Protein AF-A9V0K2-F1 (afdb_monomer)

Solvent-accessible surface area (backbone atoms only — not comparable to full-atom values): 58600 Å² total; per-residue (Å²): 131,76,77,71,59,58,66,61,39,45,51,46,28,47,34,86,43,79,78,63,47,54,28,56,63,51,42,62,66,80,73,55,95,65,97,58,89,66,95,67,91,64,73,46,29,35,37,30,32,39,75,79,43,77,62,92,69,92,91,64,36,38,38,38,36,38,35,45,96,48,66,62,56,54,50,47,52,54,50,50,52,52,61,47,67,49,57,59,91,83,46,43,52,65,62,42,21,52,43,49,44,21,64,63,45,17,36,37,24,34,69,67,46,50,52,51,45,24,53,53,21,50,53,48,37,45,24,72,75,31,70,68,51,23,44,74,76,41,68,42,61,40,62,85,62,41,48,71,72,56,46,53,48,40,43,52,51,22,49,40,52,47,54,64,59,93,84,54,71,51,45,66,59,26,48,49,53,40,48,43,66,39,42,46,98,42,43,93,51,43,64,64,52,48,51,47,49,37,66,76,56,35,38,90,82,44,55,41,51,44,70,70,60,50,50,48,20,62,75,66,38,47,61,60,84,64,92,92,61,70,61,79,40,63,37,60,80,57,42,44,80,43,78,42,82,53,101,89,46,80,42,83,44,66,35,52,41,38,51,64,65,51,61,62,49,37,27,41,16,72,67,74,95,56,71,77,53,68,43,63,57,94,91,36,51,75,38,40,12,59,56,40,25,43,50,49,44,24,30,52,36,35,30,67,59,58,72,44,69,80,65,81,73,71,40,83,90,44,100,65,31,68,78,70,71,88,74,71,83,59,79,64,92,62,71,71,50,44,39,40,38,42,46,37,70,76,40,73,63,49,45,40,70,39,73,93,30,44,53,53,19,51,32,38,40,30,19,73,92,37,51,87,74,66,52,75,46,56,57,48,19,33,28,79,87,13,37,42,37,33,49,33,66,78,60,43,59,78,59,50,74,67,53,52,49,50,50,47,57,60,63,47,77,68,46,31,70,53,76,57,94,44,31,37,34,28,46,68,55,93,62,78,53,74,74,46,76,48,75,48,80,50,67,61,90,89,54,58,102,38,49,58,38,36,40,37,36,38,35,32,31,50,64,76,56,95,39,52,35,50,31,33,38,36,38,42,36,40,39,28,36,72,73,30,90,62,68,44,57,64,46,76,56,91,38,69,53,67,52,68,50,94,39,39,46,34,36,44,42,42,34,35,53,21,35,37,34,36,41,66,59,64,73,46,78,90,77,54,77,81,63,58,67,41,45,22,48,7,79,21,23,28,50,67,46,42,35,38,33,38,69,56,77,82,96,52,45,39,21,42,36,40,31,60,37,60,46,92,92,39,67,71,66,72,78,41,30,37,39,28,62,31,75,49,100,81,81,44,38,25,36,40,24,38,33,60,46,54,44,38,50,59,36,74,46,75,54,63,38,32,41,33,35,48,26,54,52,54,71,66,36,47,28,50,46,48,23,54,64,51,52,50,76,76,47,63,32,39,53,72,74,47,48,74,60,35,67,55,51,46,36,48,55,46,71,49,80,57,75,78,78,69,72,65,60,75,85,80,45,80,78,63,79,75,81,82,67,65,66,72,42,19,25,11,36,99,88,64,44,63,37,72,52,72,59,75,97,42,72,50,69,43,68,25,58,70,22,67,58,49,45,54,36,53,53,52,48,52,51,44,41,48,78,72,71,60,56,84,61,47,77,44,74,52,74,27,28,47,58,76,60,78,37,59,28,86,75,28,54,74,63,58,53,32,46,59,49,36,49,54,51,48,44,44,53,40,35,75,74,77,41,48,30,26,24,28,28,37,33,67,72,48,45,80,37,34,48,28,28,25,36,54,63,49,74,60,66,82,47,96,74,73,83,91,71,96,71,93,69,64,98,64,76,49,67,43,78,71,46,43,81,81,18,54,48,79,40,50,40,44,21,40,40,40,28,32,28,30,39,41,29,49,37,69,95,48,63,77,51,21,46,80,44,64,52,31,41,34,48,30,58,49,40,62,34,51,56,26,46,54,51,69,57,46,78,75,30,75,69,47,38,45,49,45,54,34,48,40,52,42,26,44,73,49,49,37,68,42,51,73,44,42,42,75,48,75,46,71,79,36,66,37,97,78,71,38,67,27,24,36,37,31,32,36,88,56,34,35,28,36,34,31,69,40,90,65,93,70,62,45,78,54,98,44,29,30,27,42,72,32,17,30,39,36,42,22,78,88,59,65,24,38,35,35,31,29,45,23,54,76,72,41,76,45,61,62,45,94,94,26,72,41,29,33,40,38,40,38,52,77,48,103,43,29,39,36,39,29,76,48,42,56,58,64,27,66,47,70,41,89,51,74,71,58,96,65,44,40,81,44,52,35,28,20,26,89,86,70,45,78,71,45,43,48,50,70,50,77,38,78,92,80,31,30,34,34,39,42,39,78,55,80,40,77,91,60,79,85,68,63,60,90,58,50,53,35,36,39,40,38,54,38,74,64,131

Mean predicted aligned error: 18.19 Å

pLDDT: mean 80.46, std 14.26, range [23.34, 96.5]

InterPro domains:
  IPR027974 Domain of unknown function DUF4470 [PF14737] (19-109)
  IPR028235 Dynein assembly factor 3, C-terminal domain [PF14740] (142-412)
  IPR039304 Dynein assembly factor 3, axonemal [PTHR22118] (5-753)

Structure (mmCIF, N/CA/C/O backbone):
data_AF-A9V0K2-F1
#
_entry.id   AF-A9V0K2-F1
#
loop_
_atom_site.group_PDB
_atom_site.id
_atom_site.type_symbol
_atom_site.label_atom_id
_atom_site.label_alt_id
_atom_site.label_comp_id
_atom_site.label_asym_id
_atom_site.label_entity_id
_atom_site.label_seq_id
_atom_site.pdbx_PDB_ins_code
_atom_site.Cartn_x
_atom_site.Cartn_y
_atom_site.Cartn_z
_atom_site.occupancy
_atom_site.B_iso_or_equiv
_atom_site.auth_seq_id
_atom_site.auth_comp_id
_atom_site.auth_asym_id
_atom_site.auth_atom_id
_atom_site.pdbx_PDB_model_num
ATOM 1 N N . MET A 1 1 ? 20.894 29.323 -21.344 1.00 24.98 1 MET A N 1
ATOM 2 C CA . MET A 1 1 ? 20.325 29.734 -22.652 1.00 24.98 1 MET A CA 1
ATOM 3 C C . MET A 1 1 ? 20.412 28.662 -23.756 1.00 24.98 1 MET A C 1
ATOM 5 O O . MET A 1 1 ? 19.843 28.889 -24.811 1.00 24.98 1 MET A O 1
ATOM 9 N N . ALA A 1 2 ? 21.036 27.489 -23.548 1.00 23.34 2 ALA A N 1
ATOM 10 C CA . ALA A 1 2 ? 21.165 26.442 -24.582 1.00 23.34 2 ALA A CA 1
ATOM 11 C C . ALA A 1 2 ? 20.036 25.381 -24.602 1.00 23.34 2 ALA A C 1
ATOM 13 O O . ALA A 1 2 ? 19.994 24.548 -25.498 1.00 23.34 2 ALA A O 1
ATOM 14 N N . THR A 1 3 ? 19.107 25.400 -23.643 1.00 25.33 3 THR A N 1
ATOM 15 C CA . THR A 1 3 ? 18.056 24.375 -23.495 1.00 25.33 3 THR A CA 1
ATOM 16 C C . THR A 1 3 ? 16.738 24.713 -24.201 1.00 25.33 3 THR A C 1
ATOM 18 O O . THR A 1 3 ? 15.904 23.834 -24.396 1.00 25.33 3 THR A O 1
ATOM 21 N N . THR A 1 4 ? 16.545 25.959 -24.645 1.00 25.23 4 THR A N 1
ATOM 22 C CA . THR A 1 4 ? 15.349 26.382 -25.396 1.00 25.23 4 THR A CA 1
ATOM 23 C C . THR A 1 4 ? 15.478 26.216 -26.917 1.00 25.23 4 THR A C 1
ATOM 25 O O . THR A 1 4 ? 14.450 26.171 -27.588 1.00 25.23 4 THR A O 1
ATOM 28 N N . SER A 1 5 ? 16.688 26.076 -27.486 1.00 31.38 5 SER A N 1
ATOM 29 C CA . SER A 1 5 ? 16.873 25.959 -28.950 1.00 31.38 5 SER A CA 1
ATOM 30 C C . SER A 1 5 ? 16.755 24.525 -29.491 1.00 31.38 5 SER A C 1
ATOM 32 O O . SER A 1 5 ? 16.366 24.333 -30.643 1.00 31.38 5 SER A O 1
ATOM 34 N N . THR A 1 6 ? 17.014 23.504 -28.669 1.00 39.38 6 THR A N 1
ATOM 35 C CA . THR A 1 6 ? 16.956 22.085 -29.068 1.00 39.38 6 THR A CA 1
ATOM 36 C C . THR A 1 6 ? 15.530 21.564 -29.252 1.00 39.38 6 THR A C 1
ATOM 38 O O . THR A 1 6 ?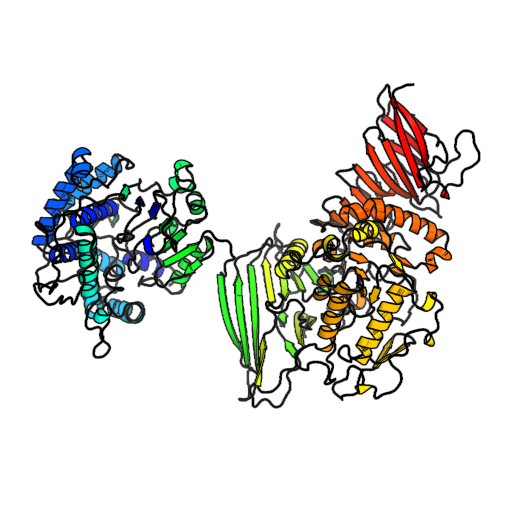 15.286 20.780 -30.167 1.00 39.38 6 THR A O 1
ATOM 41 N N . ARG A 1 7 ? 14.553 22.044 -28.464 1.00 39.28 7 ARG A N 1
ATOM 42 C CA . ARG A 1 7 ? 13.129 21.683 -28.647 1.00 39.28 7 ARG A CA 1
ATOM 43 C C . ARG A 1 7 ? 12.563 22.165 -29.987 1.00 39.28 7 ARG A C 1
ATOM 45 O O . ARG A 1 7 ? 11.765 21.460 -30.594 1.00 39.28 7 ARG A O 1
ATOM 52 N N . ALA A 1 8 ? 12.999 23.332 -30.463 1.00 46.22 8 ALA A N 1
ATOM 53 C CA . ALA A 1 8 ? 12.549 23.887 -31.737 1.00 46.22 8 ALA A CA 1
ATOM 54 C C . ALA A 1 8 ? 13.162 23.169 -32.954 1.00 46.22 8 ALA A C 1
ATOM 56 O O . ALA A 1 8 ? 12.510 23.107 -33.990 1.00 46.22 8 ALA A O 1
ATOM 57 N N . SER A 1 9 ? 14.374 22.602 -32.852 1.00 58.00 9 SER A N 1
ATOM 58 C CA . SER A 1 9 ? 15.022 21.925 -33.988 1.00 58.00 9 SER A CA 1
ATOM 59 C C . SER A 1 9 ? 14.533 20.488 -34.204 1.00 58.00 9 SER A C 1
ATOM 61 O O . SER A 1 9 ? 14.423 20.061 -35.350 1.00 58.00 9 SER A O 1
ATOM 63 N N . ALA A 1 10 ? 14.167 19.754 -33.146 1.00 64.94 10 ALA A N 1
ATOM 64 C CA . ALA A 1 10 ? 13.671 18.380 -33.282 1.00 64.94 10 ALA A CA 1
ATOM 65 C C . ALA A 1 10 ? 12.319 18.304 -34.015 1.00 64.94 10 ALA A C 1
ATOM 67 O O . ALA A 1 10 ? 12.155 17.502 -34.934 1.00 64.94 10 ALA A O 1
ATOM 68 N N . ALA A 1 11 ? 11.388 19.203 -33.674 1.00 69.25 11 ALA A N 1
ATOM 69 C CA . ALA A 1 11 ? 10.089 19.318 -34.342 1.00 69.25 11 ALA A CA 1
ATOM 70 C C . ALA A 1 11 ? 10.220 19.692 -35.833 1.00 69.25 11 ALA A C 1
ATOM 72 O O . ALA A 1 11 ? 9.446 19.229 -36.663 1.00 69.25 11 ALA A O 1
ATOM 73 N N . GLN A 1 12 ? 11.235 20.485 -36.198 1.00 79.25 12 GLN A N 1
ATOM 74 C CA . GLN A 1 12 ? 11.508 20.839 -37.599 1.00 79.25 12 GLN A CA 1
ATOM 75 C C . GLN A 1 12 ? 11.973 19.630 -38.431 1.00 79.25 12 GLN A C 1
ATOM 77 O O . GLN A 1 12 ? 11.687 19.565 -39.629 1.00 79.25 12 GLN A O 1
ATOM 82 N N . GLY A 1 13 ? 12.667 18.672 -37.806 1.00 83.62 13 GLY A N 1
ATOM 83 C CA . GLY A 1 13 ? 13.156 17.452 -38.454 1.00 83.62 13 GLY A CA 1
ATOM 84 C C . GLY A 1 13 ? 12.076 16.383 -38.628 1.00 83.62 13 GLY A C 1
ATOM 85 O O . GLY A 1 13 ? 11.874 15.914 -39.743 1.00 83.62 13 GLY A O 1
ATOM 86 N N . LEU A 1 14 ? 11.348 16.053 -37.554 1.00 84.62 14 LEU A N 1
ATOM 87 C CA . LEU A 1 14 ? 10.264 15.055 -37.595 1.00 84.62 14 LEU A CA 1
ATOM 88 C C . LEU A 1 14 ? 9.073 15.515 -38.450 1.00 84.62 14 LEU A C 1
ATOM 90 O O . LEU A 1 14 ? 8.374 14.699 -39.037 1.00 84.62 14 LEU A O 1
ATOM 94 N N . GLY A 1 15 ? 8.872 16.829 -38.563 1.00 86.06 15 GLY A N 1
ATOM 95 C CA . GLY A 1 15 ? 7.735 17.384 -39.281 1.00 86.06 15 GLY A CA 1
ATOM 96 C C . GLY A 1 15 ? 6.457 17.368 -38.451 1.00 86.06 15 GLY A C 1
ATOM 97 O O . GLY A 1 15 ? 6.462 17.130 -37.245 1.00 86.06 15 GLY A O 1
ATOM 98 N N . SER A 1 16 ? 5.359 17.706 -39.108 1.00 83.94 16 SER A N 1
ATOM 99 C CA . SER A 1 16 ? 4.040 17.928 -38.499 1.00 83.94 16 SER A CA 1
ATOM 100 C C . SER A 1 16 ? 2.987 16.942 -39.005 1.00 83.94 16 SER A C 1
ATOM 102 O O . SER A 1 16 ? 1.845 16.998 -38.561 1.00 83.94 16 SER A O 1
ATOM 104 N N . ILE A 1 17 ? 3.368 16.041 -39.913 1.00 86.44 17 ILE A N 1
ATOM 105 C CA . ILE A 1 17 ? 2.564 14.902 -40.357 1.00 86.44 17 ILE A CA 1
ATOM 106 C C . ILE A 1 17 ? 3.451 13.655 -40.409 1.00 86.44 17 ILE A C 1
ATOM 108 O O . ILE A 1 17 ? 4.525 13.681 -41.005 1.00 86.44 17 ILE A O 1
ATOM 112 N N . ASN A 1 18 ? 3.007 12.554 -39.805 1.00 86.12 18 ASN A N 1
ATOM 113 C CA . ASN A 1 18 ? 3.758 11.298 -39.821 1.00 86.12 18 ASN A CA 1
ATOM 114 C C . ASN A 1 18 ? 3.274 10.448 -40.998 1.00 86.12 18 ASN A C 1
ATOM 116 O O . ASN A 1 18 ? 2.152 9.953 -40.988 1.00 86.12 18 ASN A O 1
ATOM 120 N N . LEU A 1 19 ? 4.108 10.327 -42.034 1.00 87.50 19 LEU A N 1
ATOM 121 C CA . LEU A 1 19 ? 3.758 9.654 -43.296 1.00 87.50 19 LEU A CA 1
ATOM 122 C C . LEU A 1 19 ? 4.020 8.137 -43.276 1.00 87.50 19 LEU A C 1
ATOM 124 O O . LEU A 1 19 ? 3.551 7.431 -44.170 1.00 87.50 19 LEU A O 1
ATOM 128 N N . TRP A 1 20 ? 4.757 7.657 -42.271 1.00 86.81 20 TRP A N 1
ATOM 129 C CA . TRP A 1 20 ? 5.094 6.255 -42.018 1.00 86.81 20 TRP A CA 1
ATOM 130 C C . TRP A 1 20 ? 5.218 5.982 -40.511 1.00 86.81 20 TRP A C 1
ATOM 132 O O . TRP A 1 20 ? 5.354 6.917 -39.720 1.00 86.81 20 TRP A O 1
ATOM 142 N N . GLY A 1 21 ? 5.180 4.701 -40.128 1.00 83.25 21 GLY A N 1
ATOM 143 C CA . GLY A 1 21 ? 5.401 4.248 -38.748 1.00 83.25 21 GLY A CA 1
ATOM 144 C C . GLY A 1 21 ? 6.882 4.242 -38.353 1.00 83.25 21 GLY A C 1
ATOM 145 O O . GLY A 1 21 ? 7.765 4.125 -39.209 1.00 83.25 21 GLY A O 1
ATOM 146 N N . PHE A 1 22 ? 7.163 4.340 -37.054 1.00 83.94 22 PHE A N 1
ATOM 147 C CA . PHE A 1 22 ? 8.524 4.354 -36.492 1.00 83.94 22 PHE A CA 1
ATOM 148 C C . PHE A 1 22 ? 8.907 3.049 -35.779 1.00 83.94 22 PHE A C 1
ATOM 150 O O . PHE A 1 22 ? 9.933 2.988 -35.094 1.00 83.94 22 PHE A O 1
ATOM 157 N N . SER A 1 23 ? 8.118 2.002 -35.985 1.00 82.44 23 SER A N 1
ATOM 158 C CA . SER A 1 23 ? 8.390 0.622 -35.594 1.00 82.44 23 SER A CA 1
ATOM 159 C C . SER A 1 23 ? 8.334 -0.308 -36.813 1.00 82.44 23 SER A C 1
ATOM 161 O O . SER A 1 23 ? 7.679 0.037 -37.805 1.00 82.44 23 SER A O 1
ATOM 163 N N . PRO A 1 24 ? 9.019 -1.469 -36.774 1.00 82.62 24 PRO A N 1
ATOM 164 C CA . PRO A 1 24 ? 8.752 -2.554 -37.701 1.00 82.62 24 PRO A CA 1
ATOM 165 C C . PRO A 1 24 ? 7.284 -2.912 -37.636 1.00 82.62 24 PRO A C 1
ATOM 167 O O . PRO A 1 24 ? 6.686 -3.016 -36.565 1.00 82.62 24 PRO A O 1
ATOM 170 N N . ALA A 1 25 ? 6.701 -3.110 -38.794 1.00 77.56 25 ALA A N 1
ATOM 171 C CA . ALA A 1 25 ? 5.291 -3.309 -38.842 1.00 77.56 25 ALA A CA 1
ATOM 172 C C . ALA A 1 25 ? 4.930 -4.778 -38.681 1.00 77.56 25 ALA A C 1
ATOM 174 O O . ALA A 1 25 ? 5.489 -5.676 -39.318 1.00 77.56 25 ALA A O 1
ATOM 175 N N . GLN A 1 26 ? 3.986 -4.999 -37.781 1.00 69.31 26 GLN A N 1
ATOM 176 C CA . GLN A 1 26 ? 3.607 -6.316 -37.315 1.00 69.31 26 GLN A CA 1
ATOM 177 C C . GLN A 1 26 ? 2.127 -6.559 -37.598 1.00 69.31 26 GLN A C 1
ATOM 179 O O . GLN A 1 26 ? 1.356 -5.599 -37.644 1.00 69.31 26 GLN A O 1
ATOM 184 N N . PRO A 1 27 ? 1.707 -7.822 -37.773 1.00 68.75 27 PRO A N 1
ATOM 185 C CA . PRO A 1 27 ? 0.294 -8.152 -37.855 1.00 68.75 27 PRO A CA 1
ATOM 186 C C . PRO A 1 27 ? -0.437 -7.662 -36.604 1.00 68.75 27 PRO A C 1
ATOM 188 O O . PRO A 1 27 ? -0.063 -8.035 -35.497 1.00 68.75 27 PRO A O 1
ATOM 191 N N . VAL A 1 28 ? -1.522 -6.901 -36.766 1.00 64.69 28 VAL A N 1
ATOM 192 C CA . VAL A 1 28 ? -2.403 -6.533 -35.639 1.00 64.69 28 VAL A CA 1
ATOM 193 C C . VAL A 1 28 ? -2.872 -7.759 -34.837 1.00 64.69 28 VAL A C 1
ATOM 195 O O . VAL A 1 28 ? -3.032 -7.708 -33.624 1.00 64.69 28 VAL A O 1
ATOM 198 N N . THR A 1 29 ? -3.044 -8.888 -35.514 1.00 62.25 29 THR A N 1
ATOM 199 C CA . THR A 1 29 ? -3.472 -10.158 -34.932 1.00 62.25 29 THR A CA 1
ATOM 200 C C . THR A 1 29 ? -2.395 -10.877 -34.121 1.00 62.25 29 THR A C 1
ATOM 202 O O . THR A 1 29 ? -2.736 -11.740 -33.322 1.00 62.25 29 THR A O 1
ATOM 205 N N . ALA A 1 30 ? -1.117 -10.504 -34.263 1.00 63.84 30 ALA A N 1
ATOM 206 C CA . ALA A 1 30 ? -0.041 -11.023 -33.417 1.00 63.84 30 ALA A CA 1
ATOM 207 C C . ALA A 1 30 ? -0.231 -10.645 -31.936 1.00 63.84 30 ALA A C 1
ATOM 209 O O . ALA A 1 30 ? 0.361 -11.268 -31.061 1.00 63.84 30 ALA A O 1
ATOM 210 N N . TRP A 1 31 ? -1.068 -9.637 -31.670 1.00 66.25 31 TRP A N 1
ATOM 211 C CA . TRP A 1 31 ? -1.392 -9.142 -30.335 1.00 66.25 31 TRP A CA 1
ATOM 212 C C . TRP A 1 31 ? -2.712 -9.704 -29.788 1.00 66.25 31 TRP A C 1
ATOM 214 O O . TRP A 1 31 ? -3.037 -9.492 -28.630 1.00 66.25 31 TRP A O 1
ATOM 224 N N . LEU A 1 32 ? -3.501 -10.434 -30.580 1.00 67.69 32 LEU A N 1
ATOM 225 C CA . LEU A 1 32 ? -4.747 -11.021 -30.085 1.00 67.69 32 LEU A CA 1
ATOM 226 C C . LEU A 1 32 ? -4.437 -12.319 -29.320 1.00 67.69 32 LEU A C 1
ATOM 228 O O . LEU A 1 32 ? -3.966 -13.292 -29.910 1.00 67.69 32 LEU A O 1
ATOM 232 N N . ASN A 1 33 ? -4.718 -12.345 -28.011 1.00 56.28 33 ASN A N 1
ATOM 233 C CA . ASN A 1 33 ? -4.591 -13.535 -27.159 1.00 56.28 33 ASN A CA 1
ATOM 234 C C . ASN A 1 33 ? -5.476 -14.676 -27.697 1.00 56.28 33 ASN A C 1
ATOM 236 O O . ASN A 1 33 ? -6.674 -14.712 -27.431 1.00 56.28 33 ASN A O 1
ATOM 240 N N . SER A 1 34 ? -4.908 -15.617 -28.451 1.00 50.31 34 SER A N 1
ATOM 241 C CA . SER A 1 34 ? -5.637 -16.790 -28.948 1.00 50.31 34 SER A CA 1
ATOM 242 C C . SER A 1 34 ? -4.781 -18.054 -28.861 1.00 50.31 34 SER A C 1
ATOM 244 O O . SER A 1 34 ? -4.203 -18.512 -29.838 1.00 50.31 34 SER A O 1
ATOM 246 N N . GLU A 1 35 ? -4.728 -18.668 -27.676 1.00 42.94 35 GLU A N 1
ATOM 247 C CA . GLU A 1 35 ? -4.304 -20.077 -27.558 1.00 42.94 35 GLU A CA 1
ATOM 248 C C . GLU A 1 35 ? -5.438 -21.074 -27.878 1.00 42.94 35 GLU A C 1
ATOM 250 O O . GLU A 1 35 ? -5.239 -22.287 -27.818 1.00 42.94 35 GLU A O 1
ATOM 255 N N . GLN A 1 36 ? -6.625 -20.608 -28.278 1.00 39.00 36 GLN A N 1
ATOM 256 C CA . GLN A 1 36 ? -7.697 -21.467 -28.785 1.00 39.00 36 GLN A CA 1
ATOM 257 C C . GLN A 1 36 ? -8.497 -20.712 -29.860 1.00 39.00 36 GLN A C 1
ATOM 259 O O . GLN A 1 36 ? -9.018 -19.636 -29.563 1.00 39.00 36 GLN A O 1
ATOM 264 N N . PRO A 1 37 ? -8.650 -21.243 -31.086 1.00 41.91 37 PRO A N 1
ATOM 265 C CA . PRO A 1 37 ? -9.713 -20.793 -31.970 1.00 41.91 37 PRO A CA 1
ATOM 266 C C . PRO A 1 37 ? -11.042 -21.226 -31.342 1.00 41.91 37 PRO A C 1
ATOM 268 O O . PRO A 1 37 ? -11.377 -22.409 -31.341 1.00 41.91 37 PRO A O 1
ATOM 271 N N . SER A 1 38 ? -11.787 -20.290 -30.756 1.00 41.25 38 SER A N 1
ATOM 272 C CA . SER A 1 38 ? -13.175 -20.555 -30.388 1.00 41.25 38 SER A CA 1
ATOM 273 C C . SER A 1 38 ? -13.972 -20.778 -31.672 1.00 41.25 38 SER A C 1
ATOM 275 O O . SER A 1 38 ? -13.874 -19.969 -32.591 1.00 41.25 38 SER A O 1
ATOM 277 N N . GLU A 1 39 ? -14.807 -21.817 -31.722 1.00 44.62 39 GLU A N 1
ATOM 278 C CA . GLU A 1 39 ? -15.787 -22.049 -32.803 1.00 44.62 39 GLU A CA 1
ATOM 279 C C . GLU A 1 39 ? -16.846 -20.921 -32.913 1.00 44.62 39 GLU A C 1
ATOM 281 O O . GLU A 1 39 ? -17.747 -20.987 -33.748 1.00 44.62 39 GLU A O 1
ATOM 286 N N . ASP A 1 40 ? -16.738 -19.874 -32.087 1.00 46.56 40 ASP A N 1
ATOM 287 C CA . ASP A 1 40 ? -17.647 -18.738 -32.032 1.00 46.56 40 ASP A CA 1
ATOM 288 C C . ASP A 1 40 ? -17.377 -17.714 -33.149 1.00 46.56 40 ASP A C 1
ATOM 290 O O . ASP A 1 40 ? -16.320 -17.092 -33.248 1.00 46.56 40 ASP A O 1
ATOM 294 N N . THR A 1 41 ? -18.388 -17.502 -33.987 1.00 49.59 41 THR A N 1
ATOM 295 C CA . THR A 1 41 ? -18.409 -16.607 -35.159 1.00 49.59 41 THR A CA 1
ATOM 296 C C . THR A 1 41 ? -18.456 -15.099 -34.832 1.00 49.59 41 THR A C 1
ATOM 298 O O . THR A 1 41 ? -18.967 -14.316 -35.635 1.00 49.59 41 THR A O 1
ATOM 301 N N . SER A 1 42 ? -17.999 -14.657 -33.655 1.00 64.25 42 SER A N 1
ATOM 302 C CA . SER A 1 42 ? -18.130 -13.258 -33.210 1.00 64.25 42 SER A CA 1
ATOM 303 C C . SER A 1 42 ? -17.113 -12.312 -33.867 1.00 64.25 42 SER A C 1
ATOM 305 O O . SER A 1 42 ? -15.935 -12.650 -33.980 1.00 64.25 42 SER A O 1
ATOM 307 N N . ASP A 1 43 ? -17.559 -11.110 -34.253 1.00 76.69 43 ASP A N 1
ATOM 308 C CA . ASP A 1 43 ? -16.711 -10.071 -34.857 1.00 76.69 43 ASP A CA 1
ATOM 309 C C . ASP A 1 43 ? -15.668 -9.521 -33.857 1.00 76.69 43 ASP A C 1
ATOM 311 O O . ASP A 1 43 ? -16.020 -9.130 -32.739 1.00 76.69 43 ASP A O 1
ATOM 315 N N . THR A 1 44 ? -14.408 -9.404 -34.284 1.00 84.94 44 THR A N 1
ATOM 316 C CA . THR A 1 44 ? -13.327 -8.734 -33.535 1.00 84.94 44 THR A CA 1
ATOM 317 C C . THR A 1 44 ? -13.230 -7.274 -33.942 1.00 84.94 44 THR A C 1
ATOM 319 O O . THR A 1 44 ? -13.018 -6.965 -35.118 1.00 84.94 44 THR A O 1
ATOM 322 N N . ASN A 1 45 ? -13.316 -6.365 -32.975 1.00 88.69 45 ASN A N 1
ATOM 323 C CA . ASN A 1 45 ? -13.256 -4.927 -33.210 1.00 88.69 45 ASN A CA 1
ATOM 324 C C . ASN A 1 45 ? -11.885 -4.371 -32.822 1.00 88.69 45 ASN A C 1
ATOM 326 O O . ASN A 1 45 ? -11.443 -4.490 -31.678 1.00 88.69 45 ASN A O 1
ATOM 330 N N . ILE A 1 46 ? -11.240 -3.699 -33.767 1.00 88.44 46 ILE A N 1
ATOM 331 C CA . ILE A 1 46 ? -9.899 -3.136 -33.618 1.00 88.44 46 ILE A CA 1
ATOM 332 C C . ILE A 1 46 ? -9.973 -1.634 -33.869 1.00 88.44 46 ILE A C 1
ATOM 334 O O . ILE A 1 46 ? -10.466 -1.210 -34.912 1.00 88.44 46 ILE A O 1
ATOM 338 N N . LEU A 1 47 ? -9.428 -0.827 -32.962 1.00 89.25 47 LEU A N 1
ATOM 339 C CA . LEU A 1 47 ? -9.237 0.607 -33.179 1.00 89.25 47 LEU A CA 1
ATOM 340 C C . LEU A 1 47 ? -7.774 0.906 -33.509 1.00 89.25 47 LEU A C 1
ATOM 342 O O . LEU A 1 47 ? -6.881 0.594 -32.727 1.00 89.25 47 LEU A O 1
ATOM 346 N N . LEU A 1 48 ? -7.535 1.570 -34.635 1.00 87.44 48 LEU A N 1
ATOM 347 C CA . LEU A 1 48 ? -6.231 2.075 -35.048 1.00 87.44 48 LEU A CA 1
ATOM 348 C C . LEU A 1 48 ? -6.204 3.599 -34.896 1.00 87.44 48 LEU A C 1
ATOM 350 O O . LEU A 1 48 ? -6.869 4.324 -35.638 1.00 87.44 48 LEU A O 1
ATOM 354 N N . LEU A 1 49 ? -5.427 4.084 -33.929 1.00 80.44 49 LEU A N 1
ATOM 355 C CA . LEU A 1 49 ? -5.077 5.493 -33.769 1.00 80.44 49 LEU A CA 1
ATOM 356 C C . LEU A 1 49 ? -3.712 5.734 -34.427 1.00 80.44 49 LEU A C 1
ATOM 358 O O . LEU A 1 49 ? -2.679 5.742 -33.757 1.00 80.44 49 LEU A O 1
ATOM 362 N N . GLY A 1 50 ? -3.698 5.945 -35.740 1.00 68.88 50 GLY A N 1
ATOM 363 C CA . GLY A 1 50 ? -2.478 6.019 -36.553 1.00 68.88 50 GLY A CA 1
ATOM 364 C C . GLY A 1 50 ? -2.175 4.737 -37.339 1.00 68.88 50 GLY A C 1
ATOM 365 O O . GLY A 1 50 ? -2.950 3.782 -37.338 1.00 68.88 50 GLY A O 1
ATOM 366 N N . ALA A 1 51 ? -1.026 4.721 -38.020 1.00 56.28 51 ALA A N 1
ATOM 367 C CA . ALA A 1 51 ? -0.675 3.668 -38.968 1.00 56.28 51 ALA A CA 1
ATOM 368 C C . ALA A 1 51 ? -0.251 2.356 -38.281 1.00 56.28 51 ALA A C 1
ATOM 370 O O . ALA A 1 51 ? 0.761 2.313 -37.587 1.00 56.28 51 ALA A O 1
ATOM 371 N N . ALA A 1 52 ? -0.978 1.273 -38.558 1.00 52.62 52 ALA A N 1
ATOM 372 C CA . ALA A 1 52 ? -0.593 -0.105 -38.252 1.00 52.62 52 ALA A CA 1
ATOM 373 C C . ALA A 1 52 ? -0.630 -0.949 -39.533 1.00 52.62 52 ALA A C 1
ATOM 375 O O . ALA A 1 52 ? -1.290 -0.579 -40.506 1.00 52.62 52 ALA A O 1
ATOM 376 N N . GLN A 1 53 ? 0.045 -2.098 -39.533 1.00 51.38 53 GLN A N 1
ATOM 377 C CA . GLN A 1 53 ? -0.097 -3.088 -40.600 1.00 51.38 53 GLN A CA 1
ATOM 378 C C . GLN A 1 53 ? -0.948 -4.260 -40.165 1.00 51.38 53 GLN A C 1
ATOM 380 O O . GLN A 1 53 ? -0.988 -4.641 -39.000 1.00 51.38 53 GLN A O 1
ATOM 385 N N . ARG A 1 54 ? -1.589 -4.881 -41.146 1.00 48.47 54 ARG A N 1
ATOM 386 C CA . ARG A 1 54 ? -2.323 -6.124 -40.975 1.00 48.47 54 ARG A CA 1
ATOM 387 C C . ARG A 1 54 ? -1.646 -7.229 -41.784 1.00 48.47 54 ARG A C 1
ATOM 389 O O . ARG A 1 54 ? -1.199 -6.971 -42.895 1.00 48.47 54 ARG A O 1
ATOM 396 N N . ARG A 1 55 ? -1.654 -8.454 -41.248 1.00 54.72 55 ARG A N 1
ATOM 397 C CA . ARG A 1 55 ? -1.534 -9.697 -42.034 1.00 54.72 55 ARG A CA 1
ATOM 398 C C . ARG A 1 55 ? -2.835 -10.505 -41.920 1.00 54.72 55 ARG A C 1
ATOM 400 O O . ARG A 1 55 ? -3.667 -10.208 -41.052 1.00 54.72 55 ARG A O 1
ATOM 407 N N . ARG A 1 56 ? -3.070 -11.455 -42.825 1.00 48.88 56 ARG A N 1
ATOM 408 C CA . ARG A 1 56 ? -4.313 -12.240 -42.887 1.00 48.88 56 ARG A CA 1
ATOM 409 C C . ARG A 1 56 ? -4.349 -13.240 -41.724 1.00 48.88 56 ARG A C 1
ATOM 411 O O . ARG A 1 56 ? -3.336 -13.826 -41.363 1.00 48.88 56 ARG A O 1
ATOM 418 N N . HIS A 1 57 ? -5.532 -13.445 -41.143 1.00 50.53 57 HIS A N 1
ATOM 419 C CA . HIS A 1 57 ? -5.816 -14.583 -40.265 1.00 50.53 57 HIS A CA 1
ATOM 420 C C . HIS A 1 57 ? -6.845 -15.481 -40.949 1.00 50.53 57 HIS A C 1
ATOM 422 O O . HIS A 1 57 ? -7.831 -14.958 -41.476 1.00 50.53 57 HIS A O 1
ATOM 428 N N . PRO A 1 58 ? -6.657 -16.808 -40.955 1.00 49.44 58 PRO A N 1
ATOM 429 C CA . PRO A 1 58 ? -7.724 -17.715 -41.335 1.00 49.44 58 PRO A CA 1
ATOM 430 C C . PRO A 1 58 ? -8.796 -17.721 -40.229 1.00 49.44 58 PRO A C 1
ATOM 432 O O . PRO A 1 58 ? -8.467 -17.928 -39.065 1.00 49.44 58 PRO A O 1
ATOM 435 N N . ASN A 1 59 ? -10.067 -17.543 -40.612 1.00 53.72 59 ASN A N 1
ATOM 436 C CA . ASN A 1 59 ? -11.277 -17.897 -39.842 1.00 53.72 59 ASN A CA 1
ATOM 437 C C . ASN A 1 59 ? -11.903 -16.876 -38.856 1.00 53.72 59 ASN A C 1
ATOM 439 O O . ASN A 1 59 ? -12.721 -17.295 -38.042 1.00 53.72 59 ASN A O 1
ATOM 443 N N . GLN A 1 60 ? -11.638 -15.560 -38.935 1.00 63.81 60 GLN A N 1
ATOM 444 C CA . GLN A 1 60 ? -12.308 -14.568 -38.060 1.00 63.81 60 GLN A CA 1
ATOM 445 C C . GLN A 1 60 ? -12.797 -13.316 -38.806 1.00 63.81 60 GLN A C 1
ATOM 447 O O . GLN A 1 60 ? -12.096 -12.800 -39.677 1.00 63.81 60 GLN A O 1
ATOM 452 N N . ARG A 1 61 ? -13.987 -12.808 -38.441 1.00 76.19 61 ARG A N 1
ATOM 453 C CA . ARG A 1 61 ? -14.517 -11.531 -38.946 1.00 76.19 61 ARG A CA 1
ATOM 454 C C . ARG A 1 61 ? -13.911 -10.354 -38.173 1.00 76.19 61 ARG A C 1
ATOM 456 O O . ARG A 1 61 ? -13.972 -10.332 -36.950 1.00 76.19 61 ARG A O 1
ATOM 463 N N . LEU A 1 62 ? -13.330 -9.380 -38.868 1.00 81.12 62 LEU A N 1
ATOM 464 C CA . LEU A 1 62 ? -12.618 -8.228 -38.321 1.00 81.12 62 LEU A CA 1
ATOM 465 C C . LEU A 1 62 ? -13.294 -6.914 -38.720 1.00 81.12 62 LEU A C 1
ATOM 467 O O . LEU A 1 62 ? -13.507 -6.645 -39.902 1.00 81.12 62 LEU A O 1
ATOM 471 N N . LYS A 1 63 ? -13.523 -6.043 -37.742 1.00 88.12 63 LYS A N 1
ATOM 472 C CA . LYS A 1 63 ? -13.962 -4.660 -37.944 1.00 88.12 63 LYS A CA 1
ATOM 473 C C . LYS A 1 63 ? -12.865 -3.716 -37.484 1.00 88.12 63 LYS A C 1
ATOM 475 O O . LYS A 1 63 ? -12.520 -3.679 -36.305 1.00 88.12 63 LYS A O 1
ATOM 480 N N . ILE A 1 64 ? -12.300 -2.960 -38.416 1.00 88.38 64 ILE A N 1
ATOM 481 C CA . ILE A 1 64 ? -11.168 -2.066 -38.180 1.00 88.38 64 ILE A CA 1
ATOM 482 C C . ILE A 1 64 ? -11.664 -0.630 -38.233 1.00 88.38 64 ILE A C 1
ATOM 484 O O . ILE A 1 64 ? -12.167 -0.176 -39.253 1.00 88.38 64 ILE A O 1
ATOM 488 N N . TYR A 1 65 ? -11.490 0.103 -37.146 1.00 91.75 65 TYR A N 1
ATOM 489 C CA . TYR A 1 65 ? -11.853 1.505 -37.026 1.00 91.75 65 TYR A CA 1
ATOM 490 C C . TYR A 1 65 ? -10.585 2.342 -37.103 1.00 91.75 65 TYR A C 1
ATOM 492 O O . TYR A 1 65 ? -9.657 2.115 -36.333 1.00 91.75 65 TYR A O 1
ATOM 500 N N . VAL A 1 66 ? -10.531 3.305 -38.017 1.00 91.12 66 VAL A N 1
ATOM 501 C CA . VAL A 1 66 ? -9.330 4.112 -38.255 1.00 91.12 66 VAL A CA 1
ATOM 502 C C . VAL A 1 66 ? -9.583 5.559 -37.855 1.00 91.12 66 VAL A C 1
ATOM 504 O O . VAL A 1 66 ? -10.548 6.173 -38.319 1.00 91.12 66 VAL A O 1
ATOM 507 N N . ILE A 1 67 ? -8.693 6.101 -37.019 1.00 91.00 67 ILE A N 1
ATOM 508 C CA . ILE A 1 67 ? -8.571 7.535 -36.747 1.00 91.00 67 ILE A CA 1
ATOM 509 C C . ILE A 1 67 ? -7.146 7.987 -37.068 1.00 91.00 67 ILE A C 1
ATOM 511 O O . ILE A 1 67 ? -6.182 7.479 -36.496 1.00 91.00 67 ILE A O 1
ATOM 515 N N . GLU A 1 68 ? -7.020 8.978 -37.948 1.00 89.31 68 GLU A N 1
ATOM 516 C CA . GLU A 1 68 ? -5.743 9.616 -38.283 1.00 89.31 68 GLU A CA 1
ATOM 517 C C . GLU A 1 68 ? -5.700 11.088 -37.876 1.00 89.31 68 GLU A C 1
ATOM 519 O O . GLU A 1 68 ? -6.703 11.705 -37.520 1.00 89.31 68 GLU A O 1
ATOM 524 N N . SER A 1 69 ? -4.503 11.667 -37.948 1.00 86.62 69 SER A N 1
ATOM 525 C CA . SER A 1 69 ? -4.271 13.084 -37.638 1.00 86.62 69 SER A CA 1
ATOM 526 C C . SER A 1 69 ? -4.572 14.044 -38.799 1.00 86.62 69 SER A C 1
ATOM 528 O O . SER A 1 69 ? -4.732 15.244 -38.571 1.00 86.62 69 SER A O 1
ATOM 530 N N . ALA A 1 70 ? -4.653 13.544 -40.039 1.00 89.38 70 ALA A N 1
ATOM 531 C CA . ALA A 1 70 ? -4.850 14.358 -41.239 1.00 89.38 70 ALA A CA 1
ATOM 532 C C . ALA A 1 70 ? -5.553 13.586 -42.368 1.00 89.38 70 ALA A C 1
ATOM 534 O O . ALA A 1 70 ? -5.376 12.376 -42.513 1.00 89.38 70 ALA A O 1
ATOM 535 N N . MET A 1 71 ? -6.287 14.304 -43.225 1.00 92.75 71 MET A N 1
ATOM 536 C CA . MET A 1 71 ? -7.012 13.708 -44.359 1.00 92.75 71 MET A CA 1
ATOM 537 C C . MET A 1 71 ? -6.080 13.144 -45.433 1.00 92.75 71 MET A C 1
ATOM 539 O O . MET A 1 71 ? -6.426 12.169 -46.098 1.00 92.75 71 MET A O 1
ATOM 543 N N . GLU A 1 72 ? -4.881 13.710 -45.582 1.00 93.00 72 GLU A N 1
ATOM 544 C CA . GLU A 1 72 ? -3.842 13.167 -46.458 1.00 93.00 72 GLU A CA 1
ATOM 545 C C . GLU A 1 72 ? -3.467 11.722 -46.089 1.00 93.00 72 GLU A C 1
ATOM 547 O O . GLU A 1 72 ? -3.154 10.932 -46.977 1.00 93.00 72 GLU A O 1
ATOM 552 N N . LEU A 1 73 ? -3.553 11.342 -44.808 1.00 92.00 73 LEU A N 1
ATOM 553 C CA . LEU A 1 73 ? -3.269 9.975 -44.363 1.00 92.00 73 LEU A CA 1
ATOM 554 C C . LEU A 1 73 ? -4.394 9.010 -44.756 1.00 92.00 73 LEU A C 1
ATOM 556 O O . LEU A 1 73 ? -4.101 7.929 -45.262 1.00 92.00 73 LEU A O 1
ATOM 560 N N . TYR A 1 74 ? -5.663 9.416 -44.645 1.00 93.38 74 TYR A N 1
ATOM 561 C CA . TYR A 1 74 ? -6.789 8.624 -45.163 1.00 93.38 74 TYR A CA 1
ATOM 562 C C . TYR A 1 74 ? -6.694 8.416 -46.671 1.00 93.38 74 TYR A C 1
ATOM 564 O O . TYR A 1 74 ? -6.822 7.289 -47.145 1.00 93.38 74 TYR A O 1
ATOM 572 N N . ALA A 1 75 ? -6.388 9.474 -47.427 1.00 95.00 75 ALA A N 1
ATOM 573 C CA . ALA A 1 75 ? -6.202 9.369 -48.870 1.00 95.00 75 ALA A CA 1
ATOM 574 C C . ALA A 1 75 ? -5.083 8.375 -49.233 1.00 95.00 75 ALA A C 1
ATOM 576 O O . ALA A 1 75 ? -5.232 7.587 -50.167 1.00 95.00 75 ALA A O 1
ATOM 577 N N . ARG A 1 76 ? -3.976 8.372 -48.473 1.00 93.81 76 ARG A N 1
ATOM 578 C CA . ARG A 1 76 ? -2.859 7.434 -48.675 1.00 93.81 76 ARG A CA 1
ATOM 579 C C . ARG A 1 76 ? -3.263 5.999 -48.359 1.00 93.81 76 ARG A C 1
ATOM 581 O O . ARG A 1 76 ? -2.934 5.106 -49.130 1.00 93.81 76 ARG A O 1
ATOM 588 N N . GLN A 1 77 ? -3.981 5.767 -47.262 1.00 91.50 77 GLN A N 1
ATOM 589 C CA . GLN A 1 77 ? -4.453 4.427 -46.910 1.00 91.50 77 GLN A CA 1
ATOM 590 C C . GLN A 1 77 ? -5.393 3.860 -47.982 1.00 91.50 77 GLN A C 1
ATOM 592 O O . GLN A 1 77 ? -5.209 2.721 -48.401 1.00 91.50 77 GLN A O 1
ATOM 597 N N . LEU A 1 78 ? -6.331 4.665 -48.496 1.00 93.38 78 LEU A N 1
ATOM 598 C CA . LEU A 1 78 ? -7.203 4.270 -49.609 1.00 93.38 78 LEU A CA 1
ATOM 599 C C . LEU A 1 78 ? -6.405 3.936 -50.878 1.00 93.38 78 LEU A C 1
ATOM 601 O O . LEU A 1 78 ? -6.680 2.933 -51.534 1.00 93.38 78 LEU A O 1
ATOM 605 N N . LEU A 1 79 ? -5.380 4.732 -51.193 1.00 94.62 79 LEU A N 1
ATOM 606 C CA . LEU A 1 79 ? -4.471 4.468 -52.309 1.00 94.62 79 LEU A CA 1
ATOM 607 C C . LEU A 1 79 ? -3.715 3.149 -52.144 1.00 94.62 79 LEU A C 1
ATOM 609 O O . LEU A 1 79 ? -3.669 2.357 -53.082 1.00 94.62 79 LEU A O 1
ATOM 613 N N . PHE A 1 80 ? -3.165 2.876 -50.963 1.00 91.38 80 PHE A N 1
ATOM 614 C CA . PHE A 1 80 ? -2.482 1.611 -50.700 1.00 91.38 80 PHE A CA 1
ATOM 615 C C . PHE A 1 80 ? -3.436 0.418 -50.756 1.00 91.38 80 PHE A C 1
ATOM 617 O O . PHE A 1 80 ? -3.091 -0.588 -51.368 1.00 91.38 80 PHE A O 1
ATOM 624 N N . LEU A 1 81 ? -4.650 0.532 -50.210 1.00 87.69 81 LEU A N 1
ATOM 625 C CA . LEU A 1 81 ? -5.676 -0.508 -50.336 1.00 87.69 81 LEU A CA 1
ATOM 626 C C . LEU A 1 81 ? -6.022 -0.781 -51.804 1.00 87.69 81 LEU A C 1
ATOM 628 O O . LEU A 1 81 ? -6.121 -1.940 -52.199 1.00 87.69 81 LEU A O 1
ATOM 632 N N . LYS A 1 82 ? -6.128 0.262 -52.634 1.00 88.50 82 LYS A N 1
ATOM 633 C CA . LYS A 1 82 ? -6.374 0.135 -54.077 1.00 88.50 82 LYS A CA 1
ATOM 634 C C . LYS A 1 82 ? -5.205 -0.534 -54.815 1.00 88.50 82 LYS A C 1
ATOM 636 O O . LYS A 1 82 ? -5.435 -1.374 -55.677 1.00 88.50 82 LYS A O 1
ATOM 641 N N . ILE A 1 83 ? -3.957 -0.223 -54.454 1.00 89.75 83 ILE A N 1
ATOM 642 C CA . ILE A 1 83 ? -2.767 -0.909 -54.995 1.00 89.75 83 ILE A CA 1
ATOM 643 C C . ILE A 1 83 ? -2.785 -2.395 -54.610 1.00 89.75 83 ILE A C 1
ATOM 645 O O . ILE A 1 83 ? -2.539 -3.254 -55.454 1.00 89.75 83 ILE A O 1
ATOM 649 N N . LEU A 1 84 ? -3.100 -2.705 -53.349 1.00 83.31 84 LEU A N 1
ATOM 650 C CA . LEU A 1 84 ? -3.112 -4.072 -52.824 1.00 83.31 84 LEU A CA 1
ATOM 651 C C . LEU A 1 84 ? -4.230 -4.940 -53.407 1.00 83.31 84 LEU A C 1
ATOM 653 O O . LEU A 1 84 ? -4.042 -6.148 -53.516 1.00 83.31 84 LEU A O 1
ATOM 657 N N . THR A 1 85 ? -5.352 -4.338 -53.802 1.00 79.06 85 THR A N 1
ATOM 658 C CA . THR A 1 85 ? -6.538 -5.032 -54.336 1.00 79.06 85 THR A CA 1
ATOM 659 C C . THR A 1 85 ? -6.620 -5.051 -55.861 1.00 79.06 85 THR A C 1
ATOM 661 O O . THR A 1 85 ? -7.534 -5.663 -56.408 1.00 79.06 85 THR A O 1
ATOM 664 N N . LYS A 1 86 ? -5.672 -4.427 -56.574 1.00 83.50 86 LYS A N 1
ATOM 665 C CA . LYS A 1 86 ? -5.631 -4.493 -58.041 1.00 83.50 86 LYS A CA 1
ATOM 666 C C . LYS A 1 86 ? -5.476 -5.960 -58.502 1.00 83.50 86 LYS A C 1
ATOM 668 O O . LYS A 1 86 ? -4.738 -6.707 -57.850 1.00 83.50 86 LYS A O 1
ATOM 673 N N . PRO A 1 87 ? -6.125 -6.407 -59.591 1.00 82.44 87 PRO A N 1
ATOM 674 C CA . PRO A 1 87 ? -5.923 -7.757 -60.119 1.00 82.44 87 PRO A CA 1
ATOM 675 C C . PRO A 1 87 ? -4.451 -8.037 -60.459 1.00 82.44 87 PRO A C 1
ATOM 677 O O . PRO A 1 87 ? -3.719 -7.147 -60.897 1.00 82.44 87 PRO A O 1
ATOM 680 N N . LEU A 1 88 ? -3.988 -9.271 -60.228 1.00 79.19 88 LEU A N 1
ATOM 681 C CA . LEU A 1 88 ? -2.595 -9.666 -60.505 1.00 79.19 88 LEU A CA 1
ATOM 682 C C . LEU A 1 88 ? -2.257 -9.674 -62.002 1.00 79.19 88 LEU A C 1
ATOM 684 O O . LEU A 1 88 ? -1.091 -9.512 -62.352 1.00 79.19 88 LEU A O 1
ATOM 688 N N . GLU A 1 89 ? -3.265 -9.837 -62.860 1.00 80.62 89 GLU A N 1
ATOM 689 C CA . GLU A 1 89 ? -3.145 -9.743 -64.321 1.00 80.62 89 GLU A CA 1
ATOM 690 C C . GLU A 1 89 ? -2.813 -8.323 -64.803 1.00 80.62 89 GLU A C 1
ATOM 692 O O . GLU A 1 89 ? -2.061 -8.163 -65.762 1.00 80.62 89 GLU A O 1
ATOM 697 N N . ASP A 1 90 ? -3.298 -7.302 -64.090 1.00 81.56 90 ASP A N 1
ATOM 698 C CA . ASP A 1 90 ? -3.063 -5.894 -64.420 1.00 81.56 90 ASP A CA 1
ATOM 699 C C . ASP A 1 90 ? -1.781 -5.352 -63.785 1.00 81.56 90 ASP A C 1
ATOM 701 O O . ASP A 1 90 ? -1.129 -4.460 -64.331 1.00 81.56 90 ASP A O 1
ATOM 705 N N . LEU A 1 91 ? -1.445 -5.841 -62.587 1.00 84.69 91 LEU A N 1
ATOM 706 C CA . LEU A 1 91 ? -0.263 -5.413 -61.850 1.00 84.69 91 LEU A CA 1
ATOM 707 C C . LEU A 1 91 ? 0.338 -6.572 -61.050 1.00 84.69 91 LEU A C 1
ATOM 709 O O . LEU A 1 91 ? -0.147 -6.915 -59.962 1.00 84.69 91 LEU A O 1
ATOM 713 N N . GLY A 1 92 ? 1.428 -7.132 -61.581 1.00 84.44 92 GLY A N 1
ATOM 714 C CA . GLY A 1 92 ? 2.158 -8.245 -60.978 1.00 84.44 92 GLY A CA 1
ATOM 715 C C . GLY A 1 92 ? 2.722 -7.925 -59.587 1.00 84.44 92 GLY A C 1
ATOM 716 O O . GLY A 1 92 ? 2.906 -6.765 -59.220 1.00 84.44 92 GLY A O 1
ATOM 717 N N . LEU A 1 93 ? 3.021 -8.967 -58.801 1.00 82.50 93 LEU A N 1
ATOM 718 C CA . LEU A 1 93 ? 3.428 -8.844 -57.390 1.00 82.50 93 LEU A CA 1
ATOM 719 C C . LEU A 1 93 ? 4.654 -7.954 -57.166 1.00 82.50 93 LEU A C 1
ATOM 721 O O . LEU A 1 93 ? 4.671 -7.147 -56.237 1.00 82.50 93 LEU A O 1
ATOM 725 N N . GLN A 1 94 ? 5.673 -8.096 -58.013 1.00 84.19 94 GLN A N 1
ATOM 726 C CA . GLN A 1 94 ? 6.900 -7.317 -57.890 1.00 84.19 94 GLN A CA 1
ATOM 727 C C . GLN A 1 94 ? 6.657 -5.840 -58.211 1.00 84.19 94 GLN A C 1
ATOM 729 O O . GLN A 1 94 ? 7.005 -4.980 -57.408 1.00 84.19 94 GLN A O 1
ATOM 734 N N . ASP A 1 95 ? 6.014 -5.540 -59.342 1.00 86.62 95 ASP A N 1
ATOM 735 C CA . ASP A 1 95 ? 5.739 -4.158 -59.746 1.00 86.62 95 ASP A CA 1
ATOM 736 C C . ASP A 1 95 ? 4.786 -3.470 -58.754 1.00 86.62 95 ASP A C 1
ATOM 738 O O . ASP A 1 95 ? 4.960 -2.295 -58.431 1.00 86.62 95 ASP A O 1
ATOM 742 N N . ARG A 1 96 ? 3.841 -4.217 -58.168 1.00 88.94 96 ARG A N 1
ATOM 743 C CA . ARG A 1 96 ? 2.992 -3.741 -57.067 1.00 88.94 96 ARG A CA 1
ATOM 744 C C . ARG A 1 96 ? 3.810 -3.321 -55.852 1.00 88.94 96 ARG A C 1
ATOM 746 O O . ARG A 1 96 ? 3.578 -2.237 -55.318 1.00 88.94 96 ARG A O 1
ATOM 753 N N . ALA A 1 97 ? 4.761 -4.151 -55.428 1.00 89.81 97 ALA A N 1
ATOM 754 C CA . ALA A 1 97 ? 5.614 -3.858 -54.282 1.00 89.81 97 ALA A CA 1
ATOM 755 C C . ALA A 1 97 ? 6.556 -2.671 -54.545 1.00 89.81 97 ALA A C 1
ATOM 757 O O . ALA A 1 97 ? 6.702 -1.807 -53.680 1.00 89.81 97 ALA A O 1
ATOM 758 N N . GLU A 1 98 ? 7.134 -2.577 -55.746 1.00 92.00 98 GLU A N 1
ATOM 759 C CA . GLU A 1 98 ? 7.967 -1.435 -56.147 1.00 92.00 98 GLU A CA 1
ATOM 760 C C . GLU A 1 98 ? 7.153 -0.128 -56.164 1.00 92.00 98 GLU A C 1
ATOM 762 O O . GLU A 1 98 ? 7.546 0.852 -55.529 1.00 92.00 98 GLU A O 1
ATOM 767 N N . HIS A 1 99 ? 5.981 -0.108 -56.812 1.00 94.19 99 HIS A N 1
ATOM 768 C CA . HIS A 1 99 ? 5.108 1.072 -56.830 1.00 94.19 99 HIS A CA 1
ATOM 769 C C . HIS A 1 99 ? 4.634 1.470 -55.432 1.00 94.19 99 HIS A C 1
ATOM 771 O O . HIS A 1 99 ? 4.606 2.660 -55.106 1.00 94.19 99 HIS A O 1
ATOM 777 N N . PHE A 1 100 ? 4.285 0.490 -54.594 1.00 94.44 100 PHE A N 1
ATOM 778 C CA . PHE A 1 100 ? 3.902 0.724 -53.207 1.00 94.44 100 PHE A CA 1
ATOM 779 C C . PHE A 1 100 ? 5.020 1.445 -52.449 1.00 94.44 100 PHE A C 1
ATOM 781 O O . PHE A 1 100 ? 4.774 2.488 -51.846 1.00 94.44 100 PHE A O 1
ATOM 788 N N . LEU A 1 101 ? 6.249 0.924 -52.496 1.00 93.81 101 LEU A N 1
ATOM 789 C CA . LEU A 1 101 ? 7.386 1.479 -51.760 1.00 93.81 101 LEU A CA 1
ATOM 790 C C . LEU A 1 101 ? 7.796 2.863 -52.269 1.00 93.81 101 LEU A C 1
ATOM 792 O O . LEU A 1 101 ? 8.092 3.753 -51.467 1.00 93.81 101 LEU A O 1
ATOM 796 N N . GLU A 1 102 ? 7.743 3.081 -53.581 1.00 95.06 102 GLU A N 1
ATOM 797 C CA . GLU A 1 102 ? 7.969 4.395 -54.181 1.00 95.06 102 GLU A CA 1
ATOM 798 C C . GLU A 1 102 ? 6.973 5.440 -53.667 1.00 95.06 102 GLU A C 1
ATOM 800 O O . GLU A 1 102 ? 7.370 6.510 -53.202 1.00 95.06 102 GLU A O 1
ATOM 805 N N . ILE A 1 103 ? 5.677 5.120 -53.688 1.00 95.69 103 ILE A N 1
ATOM 806 C CA . ILE A 1 103 ? 4.621 6.008 -53.180 1.00 95.69 103 ILE A CA 1
ATOM 807 C C . ILE A 1 103 ? 4.751 6.199 -51.659 1.00 95.69 103 ILE A C 1
ATOM 809 O O . ILE A 1 103 ? 4.487 7.288 -51.131 1.00 95.69 103 ILE A O 1
ATOM 813 N N . TYR A 1 104 ? 5.179 5.151 -50.954 1.00 93.81 104 TYR A N 1
ATOM 814 C CA . TYR A 1 104 ? 5.358 5.135 -49.509 1.00 93.81 104 TYR A CA 1
ATOM 815 C C . TYR A 1 104 ? 6.442 6.097 -49.034 1.00 93.81 104 TYR A C 1
ATOM 817 O O . TYR A 1 104 ? 6.164 6.922 -48.162 1.00 93.81 104 TYR A O 1
ATOM 825 N N . GLY A 1 105 ? 7.647 6.003 -49.599 1.00 92.31 105 GLY A N 1
ATOM 826 C CA . GLY A 1 105 ? 8.839 6.617 -49.011 1.00 92.31 105 GLY A CA 1
ATOM 827 C C . GLY A 1 105 ? 9.605 7.604 -49.885 1.00 92.31 105 GLY A C 1
ATOM 828 O O . GLY A 1 105 ? 10.482 8.281 -49.346 1.00 92.31 105 GLY A O 1
ATOM 829 N N . ASN A 1 106 ? 9.314 7.708 -51.188 1.00 95.31 106 ASN A N 1
ATOM 830 C CA . ASN A 1 106 ? 10.120 8.526 -52.096 1.00 95.31 106 ASN A CA 1
ATOM 831 C C . ASN A 1 106 ? 9.470 9.868 -52.427 1.00 95.31 106 ASN A C 1
ATOM 833 O O . ASN A 1 106 ? 8.299 9.939 -52.795 1.00 95.31 106 ASN A O 1
ATOM 837 N N . THR A 1 107 ? 10.268 10.934 -52.405 1.00 94.75 107 THR A N 1
ATOM 838 C CA . THR A 1 107 ? 9.881 12.273 -52.883 1.00 94.75 107 THR A CA 1
ATOM 839 C C . THR A 1 107 ? 9.673 12.337 -54.395 1.00 94.75 107 THR A C 1
ATOM 841 O O . THR A 1 107 ? 8.878 13.155 -54.864 1.00 94.75 107 THR A O 1
ATOM 844 N N . PHE A 1 108 ? 10.341 11.465 -55.152 1.00 94.50 108 PHE A N 1
ATOM 845 C CA . PHE A 1 108 ? 10.152 11.295 -56.589 1.00 94.50 108 PHE A CA 1
ATOM 846 C C . PHE A 1 108 ? 9.868 9.839 -56.932 1.00 94.50 108 PHE A C 1
ATOM 848 O O . PHE A 1 108 ? 10.376 8.925 -56.288 1.00 94.50 108 PHE A O 1
ATOM 855 N N . VAL A 1 109 ? 9.062 9.633 -57.964 1.00 95.19 109 VAL A N 1
ATOM 856 C CA . VAL A 1 109 ? 8.676 8.314 -58.466 1.00 95.19 109 VAL A CA 1
ATOM 857 C C . VAL A 1 109 ? 8.983 8.200 -59.956 1.00 95.19 109 VAL A C 1
ATOM 859 O O . VAL A 1 109 ? 9.154 9.213 -60.647 1.00 95.19 109 VAL A O 1
ATOM 862 N N . ARG A 1 110 ? 9.042 6.966 -60.460 1.00 95.19 110 ARG A N 1
ATOM 863 C CA . ARG A 1 110 ? 9.225 6.698 -61.895 1.00 95.19 110 ARG A CA 1
ATOM 864 C C . ARG A 1 110 ? 8.007 7.150 -62.701 1.00 95.19 110 ARG A C 1
ATOM 866 O O . ARG A 1 110 ? 6.898 7.270 -62.174 1.00 95.19 110 ARG A O 1
ATOM 873 N N . ALA A 1 111 ? 8.187 7.336 -64.009 1.00 93.06 111 ALA A N 1
ATOM 874 C CA . ALA A 1 111 ? 7.094 7.695 -64.915 1.00 93.06 111 ALA A CA 1
ATOM 875 C C . ALA A 1 111 ? 5.931 6.680 -64.879 1.00 93.06 111 ALA A C 1
ATOM 877 O O . ALA A 1 111 ? 4.769 7.085 -64.891 1.00 93.06 111 ALA A O 1
ATOM 878 N N . SER A 1 112 ? 6.234 5.381 -64.761 1.00 92.88 112 SER A N 1
ATOM 879 C CA . SER A 1 112 ? 5.237 4.308 -64.622 1.00 92.88 112 SER A CA 1
ATOM 880 C C . SER A 1 112 ? 4.440 4.421 -63.319 1.00 92.88 112 SER A C 1
ATOM 882 O O . SER A 1 112 ? 3.213 4.440 -63.350 1.00 92.88 112 SER A O 1
ATOM 884 N N . THR A 1 113 ? 5.117 4.595 -62.181 1.00 95.06 113 THR A N 1
ATOM 885 C CA . THR A 1 113 ? 4.477 4.819 -60.875 1.00 95.06 113 THR A CA 1
ATOM 886 C C . THR A 1 113 ? 3.622 6.084 -60.878 1.00 95.06 113 THR A C 1
ATOM 888 O O . THR A 1 113 ? 2.533 6.101 -60.312 1.00 95.06 113 THR A O 1
ATOM 891 N N . HIS A 1 114 ? 4.084 7.152 -61.534 1.00 94.94 114 HIS A N 1
ATOM 892 C CA . HIS A 1 114 ? 3.322 8.392 -61.658 1.00 94.94 114 HIS A CA 1
ATOM 893 C C . HIS A 1 114 ? 2.057 8.218 -62.510 1.00 94.94 114 HIS A C 1
ATOM 895 O O . HIS A 1 114 ? 1.011 8.769 -62.169 1.00 94.94 114 HIS A O 1
ATOM 901 N N . ALA A 1 115 ? 2.133 7.448 -63.599 1.00 95.00 115 ALA A N 1
ATOM 902 C CA . ALA A 1 115 ? 0.971 7.109 -64.416 1.00 95.00 115 ALA A CA 1
ATOM 903 C C . ALA A 1 115 ? -0.048 6.281 -63.617 1.00 95.00 115 ALA A C 1
ATOM 905 O O . ALA A 1 115 ? -1.223 6.650 -63.583 1.00 95.00 115 ALA A O 1
ATOM 906 N N . LEU A 1 116 ? 0.413 5.252 -62.894 1.00 94.94 116 LEU A N 1
ATOM 907 C CA . LEU A 1 116 ? -0.430 4.452 -62.003 1.00 94.94 116 LEU A CA 1
ATOM 908 C C . LEU A 1 116 ? -1.074 5.319 -60.912 1.00 94.94 116 LEU A C 1
ATOM 910 O O . LEU A 1 116 ? -2.272 5.224 -60.674 1.00 94.94 116 LEU A O 1
ATOM 914 N N . LEU A 1 117 ? -0.313 6.216 -60.277 1.00 95.88 117 LEU A N 1
ATOM 915 C CA . LEU A 1 117 ? -0.844 7.135 -59.268 1.00 95.88 117 LEU A CA 1
ATOM 916 C C . LEU A 1 117 ? -1.983 8.001 -59.826 1.00 95.88 117 LEU A C 1
ATOM 918 O O . LEU A 1 117 ? -2.980 8.203 -59.137 1.00 95.88 117 LEU A O 1
ATOM 922 N N . LYS A 1 118 ? -1.859 8.505 -61.060 1.00 95.81 118 LYS A N 1
ATOM 923 C CA . LYS A 1 118 ? -2.908 9.313 -61.703 1.00 95.81 118 LYS A CA 1
ATOM 924 C C . LYS A 1 118 ? -4.168 8.512 -61.997 1.00 95.81 118 LYS A C 1
ATOM 926 O O . LYS A 1 118 ? -5.262 9.031 -61.783 1.00 95.81 118 LYS A O 1
ATOM 931 N N . GLU A 1 119 ? -3.999 7.288 -62.486 1.00 95.31 119 GLU A N 1
ATOM 932 C CA . GLU A 1 119 ? -5.088 6.341 -62.725 1.00 95.31 119 GLU A CA 1
ATOM 933 C C . GLU A 1 119 ? -5.839 6.062 -61.416 1.00 95.31 119 GLU A C 1
ATOM 935 O O . GLU A 1 119 ? -7.022 6.375 -61.301 1.00 95.31 119 GLU A O 1
ATOM 940 N N . LEU A 1 120 ? -5.129 5.607 -60.378 1.00 95.50 120 LEU A N 1
ATOM 941 C CA . LEU A 1 120 ? -5.739 5.265 -59.092 1.00 95.50 120 LEU A CA 1
ATOM 942 C C . LEU A 1 120 ? -6.333 6.484 -58.372 1.00 95.50 120 LEU A C 1
ATOM 944 O O . LEU A 1 120 ? -7.345 6.363 -57.686 1.00 95.50 120 LEU A O 1
ATOM 948 N N . ALA A 1 121 ? -5.744 7.673 -58.524 1.00 96.31 121 ALA A N 1
ATOM 949 C CA . ALA A 1 121 ? -6.321 8.903 -57.987 1.00 96.31 121 ALA A CA 1
ATOM 950 C C . ALA A 1 121 ? -7.624 9.296 -58.701 1.00 96.31 121 ALA A C 1
ATOM 952 O O . ALA A 1 121 ? -8.513 9.854 -58.061 1.00 96.31 121 ALA A O 1
ATOM 953 N N . ALA A 1 122 ? -7.762 9.023 -60.003 1.00 95.25 122 ALA A N 1
ATOM 954 C CA . ALA A 1 122 ? -9.014 9.251 -60.724 1.00 95.25 122 ALA A CA 1
ATOM 955 C C . ALA A 1 122 ? -10.114 8.283 -60.259 1.00 95.25 122 ALA A C 1
ATOM 957 O O . ALA A 1 122 ? -11.233 8.724 -59.996 1.00 95.25 122 ALA A O 1
ATOM 958 N N . ASP A 1 123 ? -9.764 7.011 -60.076 1.00 93.81 123 ASP A N 1
ATOM 959 C CA . ASP A 1 123 ? -10.641 5.976 -59.521 1.00 93.81 123 ASP A CA 1
ATOM 960 C C . ASP A 1 123 ? -11.131 6.333 -58.113 1.00 93.81 123 ASP A C 1
ATOM 962 O O . ASP A 1 123 ? -12.331 6.330 -57.837 1.00 93.81 123 ASP A O 1
ATOM 966 N N . LEU A 1 124 ? -10.204 6.698 -57.221 1.00 95.81 124 LEU A N 1
ATOM 967 C CA . LEU A 1 124 ? -10.520 7.061 -55.839 1.00 95.81 124 LEU A CA 1
ATOM 968 C C . LEU A 1 124 ? -11.311 8.362 -55.741 1.00 95.81 124 LEU A C 1
ATOM 970 O O . LEU A 1 124 ? -12.169 8.478 -54.871 1.00 95.81 124 LEU A O 1
ATOM 974 N N . LEU A 1 125 ? -11.067 9.322 -56.637 1.00 95.25 125 LEU A N 1
ATOM 975 C CA . LEU A 1 125 ? -11.873 10.535 -56.740 1.00 95.25 125 LEU A CA 1
ATOM 976 C C . LEU A 1 125 ? -13.344 10.198 -57.022 1.00 95.25 125 LEU A C 1
ATOM 978 O O . LEU A 1 125 ? -14.233 10.787 -56.407 1.00 95.25 125 LEU A O 1
ATOM 982 N N . GLN A 1 126 ? -13.601 9.241 -57.917 1.00 93.94 126 GLN A N 1
ATOM 983 C CA . GLN A 1 126 ? -14.951 8.740 -58.162 1.00 93.94 126 GLN A CA 1
ATOM 984 C C . GLN A 1 126 ? -15.485 7.975 -56.943 1.00 93.94 126 GLN A C 1
ATOM 986 O O . GLN A 1 126 ? -16.597 8.241 -56.502 1.00 93.94 126 GLN A O 1
ATOM 991 N N . ALA A 1 127 ? -14.681 7.094 -56.344 1.00 92.06 127 ALA A N 1
ATOM 992 C CA . ALA A 1 127 ? -15.090 6.287 -55.196 1.00 92.06 127 ALA A CA 1
ATOM 993 C C . ALA A 1 127 ? -15.490 7.132 -53.972 1.00 92.06 127 ALA A C 1
ATOM 995 O O . ALA A 1 127 ? -16.463 6.822 -53.299 1.00 92.06 127 ALA A O 1
ATOM 996 N N . VAL A 1 128 ? -14.792 8.227 -53.658 1.00 93.50 128 VAL A N 1
ATOM 997 C CA . VAL A 1 128 ? -15.172 9.054 -52.492 1.00 93.50 128 VAL A CA 1
ATOM 998 C C . VAL A 1 128 ? -16.371 9.965 -52.747 1.00 93.50 128 VAL A C 1
ATOM 1000 O O . VAL A 1 128 ? -16.992 10.423 -51.788 1.00 93.50 128 VAL A O 1
ATOM 1003 N N . THR A 1 129 ? -16.697 10.236 -54.013 1.00 88.19 129 THR A N 1
ATOM 1004 C CA . THR A 1 129 ? -17.831 11.093 -54.400 1.00 88.19 129 THR A CA 1
ATOM 1005 C C . THR A 1 129 ? -19.101 10.301 -54.724 1.00 88.19 129 THR A C 1
ATOM 1007 O O . THR A 1 129 ? -20.191 10.871 -54.682 1.00 88.19 129 THR A O 1
ATOM 1010 N N . ASP A 1 130 ? -18.983 8.994 -54.973 1.00 90.19 130 ASP A N 1
ATOM 1011 C CA . ASP A 1 130 ? -20.082 8.088 -55.302 1.00 90.19 130 ASP A CA 1
ATOM 1012 C C . ASP A 1 130 ? -19.986 6.776 -54.500 1.00 90.19 130 ASP A C 1
ATOM 1014 O O . ASP A 1 130 ? -19.019 6.019 -54.598 1.00 90.19 130 ASP A O 1
ATOM 1018 N N . ARG A 1 131 ? -21.027 6.486 -53.709 1.00 84.12 131 ARG A N 1
ATOM 1019 C CA . ARG A 1 131 ? -21.091 5.302 -52.835 1.00 84.12 131 ARG A CA 1
ATOM 1020 C C . ARG A 1 131 ? -21.171 3.989 -53.607 1.00 84.12 131 ARG A C 1
ATOM 1022 O O . ARG A 1 131 ? -20.633 2.987 -53.130 1.00 84.12 131 ARG A O 1
ATOM 1029 N N . ASP A 1 132 ? -21.821 3.984 -54.766 1.00 87.62 132 ASP A N 1
ATOM 1030 C CA . ASP A 1 132 ? -21.945 2.771 -55.575 1.00 87.62 132 ASP A CA 1
ATOM 1031 C C . ASP A 1 132 ? -20.584 2.443 -56.200 1.00 87.62 132 ASP A C 1
ATOM 1033 O O . ASP A 1 132 ? -20.125 1.300 -56.144 1.00 87.62 132 ASP A O 1
ATOM 1037 N N . ALA A 1 133 ? -19.868 3.473 -56.666 1.00 89.12 133 ALA A N 1
ATOM 1038 C CA . ALA A 1 133 ? -18.492 3.343 -57.134 1.00 89.12 133 ALA A CA 1
ATOM 1039 C C . ALA A 1 133 ? -17.534 2.884 -56.020 1.00 89.12 133 ALA A C 1
ATOM 1041 O O . ALA A 1 133 ? -16.682 2.033 -56.273 1.00 89.12 133 ALA A O 1
ATOM 1042 N N . LEU A 1 134 ? -17.675 3.391 -54.785 1.00 88.81 134 LEU A N 1
ATOM 1043 C CA . LEU A 1 134 ? -16.894 2.910 -53.638 1.00 88.81 134 LEU A CA 1
ATOM 1044 C C . LEU A 1 134 ? -17.125 1.422 -53.389 1.00 88.81 134 LEU A C 1
ATOM 1046 O O . LEU A 1 134 ? -16.165 0.672 -53.260 1.00 88.81 134 LEU A O 1
ATOM 1050 N N . THR A 1 135 ? -18.388 1.003 -53.351 1.00 86.38 135 THR A N 1
ATOM 1051 C CA . THR A 1 135 ? -18.768 -0.384 -53.060 1.00 86.38 135 THR A CA 1
ATOM 1052 C C . THR A 1 135 ? -18.261 -1.333 -54.143 1.00 86.38 135 THR A C 1
ATOM 1054 O O . THR A 1 135 ? -17.798 -2.425 -53.836 1.00 86.38 135 THR A O 1
ATOM 1057 N N . GLN A 1 136 ? -18.283 -0.909 -55.409 1.00 86.38 136 GLN A N 1
ATOM 1058 C CA . GLN A 1 136 ? -17.748 -1.702 -56.514 1.00 86.38 136 GLN A CA 1
ATOM 1059 C C . GLN A 1 136 ? -16.219 -1.831 -56.457 1.00 86.38 136 GLN A C 1
ATOM 1061 O O . GLN A 1 136 ? -15.675 -2.883 -56.776 1.00 86.38 136 GLN A O 1
ATOM 1066 N N . GLN A 1 137 ? -15.517 -0.755 -56.097 1.00 86.12 137 GLN A N 1
ATOM 1067 C CA . GLN A 1 137 ? -14.056 -0.713 -56.156 1.00 86.12 137 GLN A CA 1
ATOM 1068 C C . GLN A 1 137 ? -13.369 -1.212 -54.878 1.00 86.12 137 GLN A C 1
ATOM 1070 O O . GLN A 1 137 ? -12.275 -1.763 -54.959 1.00 86.12 137 GLN A O 1
ATOM 1075 N N . LEU A 1 138 ? -13.965 -0.966 -53.711 1.00 87.69 138 LEU A N 1
ATOM 1076 C CA . LEU A 1 138 ? -13.455 -1.284 -52.375 1.00 87.69 138 LEU A CA 1
ATOM 1077 C C . LEU A 1 138 ? -14.635 -1.679 -51.454 1.00 87.69 138 LEU A C 1
ATOM 1079 O O . LEU A 1 138 ? -14.978 -0.928 -50.538 1.00 87.69 138 LEU A O 1
ATOM 1083 N N . PRO A 1 139 ? -15.262 -2.855 -51.661 1.00 86.31 139 PRO A N 1
ATOM 1084 C CA . PRO A 1 139 ? -16.501 -3.255 -50.974 1.00 86.31 139 PRO A CA 1
ATOM 1085 C C . PRO A 1 139 ? -16.402 -3.351 -49.443 1.00 86.31 139 PRO A C 1
ATOM 1087 O O . PRO A 1 139 ? -17.418 -3.305 -48.759 1.00 86.31 139 PRO A O 1
ATOM 1090 N N . PHE A 1 140 ? -15.191 -3.471 -48.897 1.00 86.00 140 PHE A N 1
ATOM 1091 C CA . PHE A 1 140 ? -14.911 -3.576 -47.459 1.00 86.00 140 PHE A CA 1
ATOM 1092 C C . PHE A 1 140 ? -14.590 -2.225 -46.792 1.00 86.00 140 PHE A C 1
ATOM 1094 O O . PHE A 1 140 ? -14.228 -2.190 -45.615 1.00 86.00 140 PHE A O 1
ATOM 1101 N N . VAL A 1 141 ? -14.641 -1.110 -47.530 1.00 90.50 141 VAL A N 1
ATOM 1102 C CA . VAL A 1 141 ? -14.315 0.231 -47.020 1.00 90.50 141 VAL A CA 1
ATOM 1103 C C . VAL A 1 141 ? -15.583 1.040 -46.773 1.00 90.50 141 VAL A C 1
ATOM 1105 O O . VAL A 1 141 ? -16.405 1.244 -47.663 1.00 90.50 141 VAL A O 1
ATOM 1108 N N . HIS A 1 142 ? -15.685 1.602 -45.571 1.00 92.38 142 HIS A N 1
ATOM 1109 C CA . HIS A 1 142 ? -16.818 2.402 -45.129 1.00 92.38 142 HIS A CA 1
ATOM 1110 C C . HIS A 1 142 ? -16.381 3.834 -44.796 1.00 92.38 142 HIS A C 1
ATOM 1112 O O . HIS A 1 142 ? -15.610 4.079 -43.863 1.00 92.38 142 HIS A O 1
ATOM 1118 N N . LEU A 1 143 ? -16.909 4.793 -45.564 1.00 93.88 143 LEU A N 1
ATOM 1119 C CA . LEU A 1 143 ? -16.692 6.238 -45.385 1.00 93.88 143 LEU A CA 1
ATOM 1120 C C . LEU A 1 143 ? -17.928 6.961 -44.821 1.00 93.88 143 LEU A C 1
ATOM 1122 O O . LEU A 1 143 ? -17.943 8.184 -44.707 1.00 93.88 143 LEU A O 1
ATOM 1126 N N . ASP A 1 144 ? -18.980 6.225 -44.456 1.00 88.88 144 ASP A N 1
ATOM 1127 C CA . ASP A 1 144 ? -20.281 6.763 -44.034 1.00 88.88 144 ASP A CA 1
ATOM 1128 C C . ASP A 1 144 ? -20.226 7.566 -42.725 1.00 88.88 144 ASP A C 1
ATOM 1130 O O . ASP A 1 144 ? -21.130 8.355 -42.443 1.00 88.88 144 ASP A O 1
ATOM 1134 N N . LYS A 1 145 ? -19.171 7.378 -41.924 1.00 89.12 145 LYS A N 1
ATOM 1135 C CA . LYS A 1 145 ? -18.954 8.113 -40.672 1.00 89.12 145 LYS A CA 1
ATOM 1136 C C . LYS A 1 145 ? -18.238 9.448 -40.866 1.00 89.12 145 LYS A C 1
ATOM 1138 O O . LYS A 1 145 ? -18.260 10.254 -39.934 1.00 89.12 145 LYS A O 1
ATOM 1143 N N . LEU A 1 146 ? -17.631 9.695 -42.029 1.00 93.38 146 LEU A N 1
ATOM 1144 C CA . LEU A 1 146 ? -16.937 10.948 -42.323 1.00 93.38 146 LEU A CA 1
ATOM 1145 C C . LEU A 1 146 ? -17.925 12.094 -42.560 1.00 93.38 146 LEU A C 1
ATOM 1147 O O . LEU A 1 146 ? -19.027 11.919 -43.084 1.00 93.38 146 LEU A O 1
ATOM 1151 N N . LYS A 1 147 ? -17.525 13.304 -42.174 1.00 92.00 147 LYS A N 1
ATOM 1152 C CA . LYS A 1 147 ? -18.292 14.529 -42.426 1.00 92.00 147 LYS A CA 1
ATOM 1153 C C . LYS A 1 147 ? -18.111 14.963 -43.881 1.00 92.00 147 LYS A C 1
ATOM 1155 O O . LYS A 1 147 ? -17.048 14.763 -44.456 1.00 92.00 147 LYS A O 1
ATOM 1160 N N . TYR A 1 148 ? -19.088 15.683 -44.440 1.00 90.88 148 TYR A N 1
ATOM 1161 C CA . TYR A 1 148 ? -18.998 16.222 -45.809 1.00 90.88 148 TYR A CA 1
ATOM 1162 C C . TYR A 1 148 ? -17.693 16.986 -46.074 1.00 90.88 148 TYR A C 1
ATOM 1164 O O . TYR A 1 148 ? -17.023 16.723 -47.059 1.00 90.88 148 TYR A O 1
ATOM 1172 N N . ARG A 1 149 ? -17.244 17.823 -45.129 1.00 93.69 149 ARG A N 1
ATOM 1173 C CA . ARG A 1 149 ? -15.967 18.550 -45.242 1.00 93.69 149 ARG A CA 1
ATOM 1174 C C . ARG A 1 149 ? -14.740 17.633 -45.370 1.00 93.69 149 ARG A C 1
ATOM 1176 O O . ARG A 1 149 ? -13.748 18.024 -45.976 1.00 93.69 149 ARG A O 1
ATOM 1183 N N . GLU A 1 150 ? -14.769 16.459 -44.745 1.00 94.44 150 GLU A N 1
ATOM 1184 C CA . GLU A 1 150 ? -13.685 15.473 -44.821 1.00 94.44 150 GLU A CA 1
ATOM 1185 C C . GLU A 1 150 ? -13.715 14.765 -46.186 1.00 94.44 150 GLU A C 1
ATOM 1187 O O . GLU A 1 150 ? -12.666 14.589 -46.800 1.00 94.44 150 GLU A O 1
ATOM 1192 N N . ILE A 1 151 ? -14.905 14.472 -46.718 1.00 94.69 151 ILE A N 1
ATOM 1193 C CA . ILE A 1 151 ? -15.078 13.973 -48.092 1.00 94.69 151 ILE A CA 1
ATOM 1194 C C . ILE A 1 151 ? -14.593 15.005 -49.125 1.00 94.69 151 ILE A C 1
ATOM 1196 O O . ILE A 1 151 ? -13.783 14.662 -49.984 1.00 94.69 151 ILE A O 1
ATOM 1200 N N . ASP A 1 152 ? -14.972 16.280 -48.985 1.00 94.69 152 ASP A N 1
ATOM 1201 C CA . ASP A 1 152 ? -14.505 17.373 -49.856 1.00 94.69 152 ASP A CA 1
ATOM 1202 C C . ASP A 1 152 ? -12.970 17.512 -49.822 1.00 94.69 152 ASP A C 1
ATOM 1204 O O . ASP A 1 152 ? -12.318 17.833 -50.821 1.00 94.69 152 ASP A O 1
ATOM 1208 N N . ALA A 1 153 ? -12.362 17.269 -48.655 1.00 94.31 153 ALA A N 1
ATOM 1209 C CA . ALA A 1 153 ? -10.913 17.282 -48.504 1.00 94.31 153 ALA A CA 1
ATOM 1210 C C . ALA A 1 153 ? -10.252 16.112 -49.250 1.00 94.31 153 ALA A C 1
ATOM 1212 O O . ALA A 1 153 ? -9.257 16.343 -49.938 1.00 94.31 153 ALA A O 1
ATOM 1213 N N . LEU A 1 154 ? -10.805 14.893 -49.168 1.00 95.75 154 LEU A N 1
ATOM 1214 C CA . LEU A 1 154 ? -10.341 13.742 -49.957 1.00 95.75 154 LEU A CA 1
ATOM 1215 C C . LEU A 1 154 ? -10.460 14.019 -51.458 1.00 95.75 154 LEU A C 1
ATOM 1217 O O . LEU A 1 154 ? -9.502 13.806 -52.198 1.00 95.75 154 LEU A O 1
ATOM 1221 N N . GLU A 1 155 ? -11.592 14.570 -51.896 1.00 95.25 155 GLU A N 1
ATOM 1222 C CA . GLU A 1 155 ? -11.818 14.963 -53.287 1.00 95.25 155 GLU A CA 1
ATOM 1223 C C . GLU A 1 155 ? -10.733 15.941 -53.776 1.00 95.25 155 GLU A C 1
ATOM 1225 O O . GLU A 1 155 ? -10.137 15.763 -54.842 1.00 95.25 155 GLU A O 1
ATOM 1230 N N . SER A 1 156 ? -10.425 16.962 -52.971 1.00 93.81 156 SER A N 1
ATOM 1231 C CA . SER A 1 156 ? -9.371 17.942 -53.257 1.00 93.81 156 SER A CA 1
ATOM 1232 C C . SER A 1 156 ? -7.976 17.305 -53.339 1.00 93.81 156 SER A C 1
ATOM 1234 O O . SER A 1 156 ? -7.200 17.617 -54.247 1.00 93.81 156 SER A O 1
ATOM 1236 N N . ILE A 1 157 ? -7.666 16.371 -52.435 1.00 95.06 157 ILE A N 1
ATOM 1237 C CA . ILE A 1 157 ? -6.392 15.639 -52.419 1.00 95.06 157 ILE A CA 1
ATOM 1238 C C . ILE A 1 157 ? -6.248 14.762 -53.670 1.00 95.06 157 ILE A C 1
ATOM 1240 O O . ILE A 1 157 ? -5.216 14.818 -54.339 1.00 95.06 157 ILE A O 1
ATOM 1244 N N . PHE A 1 158 ? -7.277 14.004 -54.053 1.00 96.50 158 PHE A N 1
ATOM 1245 C CA . PHE A 1 158 ? -7.204 13.151 -55.242 1.00 96.50 158 PHE A CA 1
ATOM 1246 C C . PHE A 1 158 ? -7.155 13.953 -56.546 1.00 96.50 158 PHE A C 1
ATOM 1248 O O . PHE A 1 158 ? -6.432 13.574 -57.468 1.00 96.50 158 PHE A O 1
ATOM 1255 N N . LYS A 1 159 ? -7.822 15.114 -56.620 1.00 94.38 159 LYS A N 1
ATOM 1256 C CA . LYS A 1 159 ? -7.659 16.052 -57.747 1.00 94.38 159 LYS A CA 1
ATOM 1257 C C . LYS A 1 159 ? -6.206 16.500 -57.905 1.00 94.38 159 LYS A C 1
ATOM 1259 O O . LYS A 1 159 ? -5.705 16.513 -59.028 1.00 94.38 159 LYS A O 1
ATOM 1264 N N . LEU A 1 160 ? -5.534 16.817 -56.797 1.00 92.38 160 LEU A N 1
ATOM 1265 C CA . LEU A 1 160 ? -4.115 17.171 -56.796 1.00 92.38 160 LEU A CA 1
ATOM 1266 C C . LEU A 1 160 ? -3.243 16.010 -57.293 1.00 92.38 160 LEU A C 1
ATOM 1268 O O . LEU A 1 160 ? -2.367 16.226 -58.126 1.00 92.38 160 LEU A O 1
ATOM 1272 N N . TRP A 1 161 ? -3.471 14.788 -56.808 1.00 94.38 161 TRP A N 1
ATOM 1273 C CA . TRP A 1 161 ? -2.670 13.620 -57.203 1.00 94.38 161 TRP A CA 1
ATOM 1274 C C . TRP A 1 161 ? -2.883 13.222 -58.665 1.00 94.38 161 TRP A C 1
ATOM 1276 O O . TRP A 1 161 ? -1.930 12.837 -59.342 1.00 94.38 161 TRP A O 1
ATOM 1286 N N . ARG A 1 162 ? -4.105 13.391 -59.181 1.00 92.31 162 ARG A N 1
ATOM 1287 C CA . ARG A 1 162 ? -4.439 13.187 -60.597 1.00 92.31 162 ARG A CA 1
ATOM 1288 C C . ARG A 1 162 ? -3.739 14.197 -61.513 1.00 92.31 162 ARG A C 1
ATOM 1290 O O . ARG A 1 162 ? -3.370 13.867 -62.640 1.00 92.31 162 ARG A O 1
ATOM 1297 N N . GLY A 1 163 ? -3.550 15.431 -61.050 1.00 87.38 163 GLY A N 1
ATOM 1298 C CA . GLY A 1 163 ? -2.862 16.468 -61.810 1.00 87.38 163 GLY A CA 1
ATOM 1299 C C . GLY A 1 163 ? -2.609 17.718 -60.981 1.00 87.38 163 GLY A C 1
ATOM 1300 O O . GLY A 1 163 ? -3.507 18.538 -60.797 1.00 87.38 163 GLY A O 1
ATOM 1301 N N . ALA A 1 164 ? -1.371 17.879 -60.516 1.00 81.69 164 ALA A N 1
ATOM 1302 C CA . ALA A 1 164 ? -0.979 19.055 -59.758 1.00 81.69 164 ALA A CA 1
ATOM 1303 C C . ALA A 1 164 ? -0.961 20.307 -60.657 1.00 81.69 164 ALA A C 1
ATOM 1305 O O . ALA A 1 164 ? -0.420 20.247 -61.766 1.00 81.69 164 ALA A O 1
ATOM 1306 N N . PRO A 1 165 ? -1.527 21.446 -60.206 1.00 81.31 165 PRO A N 1
ATOM 1307 C CA . PRO A 1 165 ? -1.386 22.722 -60.904 1.00 81.31 165 PRO A CA 1
ATOM 1308 C C . PRO A 1 165 ? 0.084 23.071 -61.158 1.00 81.31 165 PRO A C 1
ATOM 1310 O O . PRO A 1 165 ? 0.934 22.750 -60.328 1.00 81.31 165 PRO A O 1
ATOM 1313 N N . ALA A 1 166 ? 0.377 23.786 -62.248 1.00 75.19 166 ALA A N 1
ATOM 1314 C CA . ALA A 1 166 ? 1.746 24.182 -62.609 1.00 75.19 166 ALA A CA 1
ATOM 1315 C C . ALA A 1 166 ? 2.457 25.009 -61.519 1.00 75.19 166 ALA A C 1
ATOM 1317 O O . ALA A 1 166 ? 3.678 24.988 -61.420 1.00 75.19 166 ALA A O 1
ATOM 1318 N N . GLU A 1 167 ? 1.687 25.708 -60.683 1.00 76.81 167 GLU A N 1
ATOM 1319 C CA . GLU A 1 167 ? 2.178 26.530 -59.571 1.00 76.81 167 GLU A CA 1
ATOM 1320 C C . GLU A 1 167 ? 2.456 25.716 -58.294 1.00 76.81 167 GLU A C 1
ATOM 1322 O O . GLU A 1 167 ? 2.900 26.260 -57.283 1.00 76.81 167 GLU A O 1
ATOM 1327 N N . THR A 1 168 ? 2.198 24.404 -58.318 1.00 82.31 168 THR A N 1
ATOM 1328 C CA . THR A 1 168 ? 2.492 23.523 -57.185 1.00 82.31 168 THR A CA 1
ATOM 1329 C C . THR A 1 168 ? 3.996 23.355 -57.054 1.00 82.31 168 THR A C 1
ATOM 1331 O O . THR A 1 168 ? 4.667 22.876 -57.967 1.00 82.31 168 THR A O 1
ATOM 1334 N N . GLU A 1 169 ? 4.523 23.703 -55.886 1.00 83.00 169 GLU A N 1
ATOM 1335 C CA . GLU A 1 169 ? 5.940 23.563 -55.583 1.00 83.00 169 GLU A CA 1
ATOM 1336 C C . GLU A 1 169 ? 6.443 22.129 -55.832 1.00 83.00 169 GLU A C 1
ATOM 1338 O O . GLU A 1 169 ? 5.783 21.147 -55.482 1.00 83.00 169 GLU A O 1
ATOM 1343 N N . SER A 1 170 ? 7.629 21.995 -56.433 1.00 88.62 170 SER A N 1
ATOM 1344 C CA . SER A 1 170 ? 8.233 20.682 -56.672 1.00 88.62 170 SER A CA 1
ATOM 1345 C C . SER A 1 170 ? 8.633 20.000 -55.359 1.00 88.62 170 SER A C 1
ATOM 1347 O O . SER A 1 170 ? 8.950 20.653 -54.354 1.00 88.62 170 SER A O 1
ATOM 1349 N N . MET A 1 171 ? 8.685 18.665 -55.359 1.00 91.38 171 MET A N 1
ATOM 1350 C CA . MET A 1 171 ? 9.140 17.922 -54.177 1.00 91.38 171 MET A CA 1
ATOM 1351 C C . MET A 1 171 ? 10.610 18.202 -53.830 1.00 91.38 171 MET A C 1
ATOM 1353 O O . MET A 1 171 ? 10.972 18.158 -52.657 1.00 91.38 171 MET A O 1
ATOM 1357 N N . GLN A 1 172 ? 11.440 18.584 -54.806 1.00 90.62 172 GLN A N 1
ATOM 1358 C CA . GLN A 1 172 ? 12.834 18.974 -54.568 1.00 90.62 172 GLN A CA 1
ATOM 1359 C C . GLN A 1 172 ? 12.926 20.259 -53.742 1.00 90.62 172 GLN A C 1
ATOM 1361 O O . GLN A 1 172 ? 13.651 20.291 -52.749 1.00 90.62 172 GLN A O 1
ATOM 1366 N N . LEU A 1 173 ? 12.183 21.304 -54.125 1.00 91.31 173 LEU A N 1
ATOM 1367 C CA . LEU A 1 173 ? 12.160 22.567 -53.381 1.00 91.31 173 LEU A CA 1
ATOM 1368 C C . LEU A 1 173 ? 11.540 22.377 -51.994 1.00 91.31 173 LEU A C 1
ATOM 1370 O O . LEU A 1 173 ? 12.064 22.888 -51.006 1.00 91.31 173 LEU A O 1
ATOM 1374 N N . SER A 1 174 ? 10.496 21.553 -51.912 1.00 91.19 174 SER A N 1
ATOM 1375 C CA . SER A 1 174 ? 9.843 21.183 -50.655 1.00 91.19 174 SER A CA 1
ATOM 1376 C C . SER A 1 174 ? 10.797 20.470 -49.686 1.00 91.19 174 SER A C 1
ATOM 1378 O O . SER A 1 174 ? 10.878 20.826 -48.508 1.00 91.19 174 SER A O 1
ATOM 1380 N N . TRP A 1 175 ? 11.555 19.482 -50.173 1.00 93.38 175 TRP A N 1
ATOM 1381 C CA . TRP A 1 175 ? 12.542 18.753 -49.375 1.00 93.38 175 TRP A CA 1
ATOM 1382 C C . TRP A 1 175 ? 13.709 19.657 -48.963 1.00 93.38 175 TRP A C 1
ATOM 1384 O O . TRP A 1 175 ? 14.079 19.697 -47.788 1.00 93.38 175 TRP A O 1
ATOM 1394 N N . ASP A 1 176 ? 14.241 20.457 -49.893 1.00 92.62 176 ASP A N 1
ATOM 1395 C CA . ASP A 1 176 ? 15.325 21.404 -49.616 1.00 92.62 176 ASP A CA 1
ATOM 1396 C C . ASP A 1 176 ? 14.918 22.459 -48.580 1.00 92.62 176 ASP A C 1
ATOM 1398 O O . ASP A 1 176 ? 15.665 22.750 -47.645 1.00 92.62 176 ASP A O 1
ATOM 1402 N N . PHE A 1 177 ? 13.694 22.980 -48.682 1.00 90.06 177 PHE A N 1
ATOM 1403 C CA . PHE A 1 177 ? 13.123 23.899 -47.702 1.00 90.06 177 PHE A CA 1
ATOM 1404 C C . PHE A 1 177 ? 13.119 23.295 -46.291 1.00 90.06 177 PHE A C 1
ATOM 1406 O O . PHE A 1 177 ? 13.489 23.973 -45.322 1.00 90.06 177 PHE A O 1
ATOM 1413 N N . ARG A 1 178 ? 12.761 22.012 -46.160 1.00 91.38 178 ARG A N 1
ATOM 1414 C CA . ARG A 1 178 ? 12.789 21.295 -44.878 1.00 91.38 178 ARG A CA 1
ATOM 1415 C C . ARG A 1 178 ? 14.203 21.078 -44.367 1.00 91.38 178 ARG A C 1
ATOM 1417 O O . ARG A 1 178 ? 14.459 21.366 -43.198 1.00 91.38 178 ARG A O 1
ATOM 1424 N N . LEU A 1 179 ? 15.131 20.667 -45.231 1.00 92.56 179 LEU A N 1
ATOM 1425 C CA . LEU A 1 179 ? 16.544 20.529 -44.872 1.00 92.56 179 LEU A CA 1
ATOM 1426 C C . LEU A 1 179 ? 17.123 21.866 -44.381 1.00 92.56 179 LEU A C 1
ATOM 1428 O O . LEU A 1 179 ? 17.761 21.907 -43.330 1.00 92.56 179 LEU A O 1
ATOM 1432 N N . ARG A 1 180 ? 16.873 22.978 -45.080 1.00 91.19 180 ARG A N 1
ATOM 1433 C CA . ARG A 1 180 ? 17.328 24.318 -44.663 1.00 91.19 180 ARG A CA 1
ATOM 1434 C C . ARG A 1 180 ? 16.713 24.751 -43.342 1.00 91.19 180 ARG A C 1
ATOM 1436 O O . ARG A 1 180 ? 17.427 25.275 -42.490 1.00 91.19 180 ARG A O 1
ATOM 1443 N N . SER A 1 181 ? 15.421 24.496 -43.152 1.00 88.25 181 SER A N 1
ATOM 1444 C CA . SER A 1 181 ? 14.715 24.823 -41.908 1.00 88.25 181 SER A CA 1
ATOM 1445 C C . SER A 1 181 ? 15.261 24.039 -40.715 1.00 88.25 181 SER A C 1
ATOM 1447 O O . SER A 1 181 ? 15.430 24.603 -39.633 1.00 88.25 181 SER A O 1
ATOM 1449 N N . TYR A 1 182 ? 15.587 22.762 -40.918 1.00 90.44 182 TYR A N 1
ATOM 1450 C CA . TYR A 1 182 ? 16.095 21.874 -39.876 1.00 90.44 182 TYR A CA 1
ATOM 1451 C C . TYR A 1 182 ? 17.577 22.114 -39.551 1.00 90.44 182 TYR A C 1
ATOM 1453 O O . TYR A 1 182 ? 17.948 22.284 -38.386 1.00 90.44 182 TYR A O 1
ATOM 1461 N N . TYR A 1 183 ? 18.441 22.159 -40.567 1.00 88.38 183 TYR A N 1
ATOM 1462 C CA . TYR A 1 183 ? 19.883 22.309 -40.366 1.00 88.38 183 TYR A CA 1
ATOM 1463 C C . TYR A 1 183 ? 20.305 23.756 -40.089 1.00 88.38 183 TYR A C 1
ATOM 1465 O O . TYR A 1 183 ? 21.317 23.973 -39.411 1.00 88.38 183 TYR A O 1
ATOM 1473 N N . GLN A 1 184 ? 19.530 24.735 -40.562 1.00 90.44 184 GLN A N 1
ATOM 1474 C CA . GLN A 1 184 ? 19.802 26.168 -40.433 1.00 90.44 184 GLN A CA 1
ATOM 1475 C C . GLN A 1 184 ? 21.239 26.500 -40.867 1.00 90.44 184 GLN A C 1
ATOM 1477 O O . GLN A 1 184 ? 21.673 26.091 -41.941 1.00 90.44 184 GLN A O 1
ATOM 1482 N N . GLN A 1 185 ? 22.014 27.183 -40.020 1.00 89.62 185 GLN A N 1
ATOM 1483 C CA . GLN A 1 185 ? 23.414 27.550 -40.277 1.00 89.62 185 GLN A CA 1
ATOM 1484 C C . GLN A 1 185 ? 24.335 26.345 -40.547 1.00 89.62 185 GLN A C 1
ATOM 1486 O O . GLN A 1 185 ? 25.455 26.522 -41.012 1.00 89.62 185 GLN A O 1
ATOM 1491 N N . ARG A 1 186 ? 23.888 25.117 -40.255 1.00 89.25 186 ARG A N 1
ATOM 1492 C CA . ARG A 1 186 ? 24.653 23.880 -40.461 1.00 89.25 186 ARG A CA 1
ATOM 1493 C C . ARG A 1 186 ? 24.293 23.152 -41.758 1.00 89.25 186 ARG A C 1
ATOM 1495 O O . ARG A 1 186 ? 24.763 22.037 -41.959 1.00 89.25 186 ARG A O 1
ATOM 1502 N N . TYR A 1 187 ? 23.457 23.741 -42.615 1.00 91.69 187 TYR A N 1
ATOM 1503 C CA . TYR A 1 187 ? 22.971 23.111 -43.847 1.00 91.69 187 TYR A CA 1
ATOM 1504 C C . TYR A 1 187 ? 24.103 22.651 -44.782 1.00 91.69 187 TYR A C 1
ATOM 1506 O O . TYR A 1 187 ? 24.027 21.561 -45.355 1.00 91.69 187 TYR A O 1
ATOM 1514 N N . ASP A 1 188 ? 25.189 23.420 -44.874 1.00 91.00 188 ASP A N 1
ATOM 1515 C CA . ASP A 1 188 ? 26.347 23.060 -45.705 1.00 91.00 188 ASP A CA 1
ATOM 1516 C C . ASP A 1 188 ? 27.136 21.865 -45.136 1.00 91.00 188 ASP A C 1
ATOM 1518 O O . ASP A 1 188 ? 27.793 21.149 -45.882 1.00 91.00 188 ASP A O 1
ATOM 1522 N N . ASN A 1 189 ? 26.996 21.579 -43.835 1.00 88.38 189 ASN A N 1
ATOM 1523 C CA . ASN A 1 189 ? 27.614 20.441 -43.140 1.00 88.38 189 ASN A CA 1
ATOM 1524 C C . ASN A 1 189 ? 26.627 19.284 -42.879 1.00 88.38 189 ASN A C 1
ATOM 1526 O O . ASN A 1 189 ? 26.898 18.407 -42.053 1.00 88.38 189 ASN A O 1
ATOM 1530 N N . ARG A 1 190 ? 25.459 19.280 -43.539 1.00 91.06 190 ARG A N 1
ATOM 1531 C CA . ARG A 1 190 ? 24.355 18.339 -43.258 1.00 91.06 190 ARG A CA 1
ATOM 1532 C C . ARG A 1 190 ? 24.727 16.866 -43.395 1.00 91.06 190 ARG A C 1
ATOM 1534 O O . ARG A 1 190 ? 24.189 16.048 -42.659 1.00 91.06 190 ARG A O 1
ATOM 1541 N N . ASP A 1 191 ? 25.654 16.545 -44.290 1.00 90.44 191 ASP A N 1
ATOM 1542 C CA . ASP A 1 191 ? 26.083 15.171 -44.546 1.00 90.44 191 ASP A CA 1
ATOM 1543 C C . ASP A 1 191 ? 26.845 14.582 -43.362 1.00 90.44 191 ASP A C 1
ATOM 1545 O O . ASP A 1 191 ? 26.549 13.470 -42.935 1.00 90.44 191 ASP A O 1
ATOM 1549 N N . ASN A 1 192 ? 27.748 15.367 -42.768 1.00 90.06 192 ASN A N 1
ATOM 1550 C CA . ASN A 1 192 ? 28.469 14.976 -41.556 1.00 90.06 192 ASN A CA 1
ATOM 1551 C C . ASN A 1 192 ? 27.501 14.787 -40.382 1.00 90.06 192 ASN A C 1
ATOM 1553 O O . ASN A 1 192 ? 27.664 13.883 -39.571 1.00 90.06 192 ASN A O 1
ATOM 1557 N N . LEU A 1 193 ? 26.468 15.631 -40.300 1.00 89.50 193 LEU A N 1
ATOM 1558 C CA . LEU A 1 193 ? 25.437 15.517 -39.270 1.00 89.50 193 LEU A CA 1
ATOM 1559 C C . LEU A 1 193 ? 24.539 14.290 -39.482 1.00 89.50 193 LEU A C 1
ATOM 1561 O O . LEU A 1 193 ? 24.188 13.631 -38.512 1.00 89.50 193 LEU A O 1
ATOM 1565 N N . ALA A 1 194 ? 24.187 13.966 -40.728 1.00 90.44 194 ALA A N 1
ATOM 1566 C CA . ALA A 1 194 ? 23.418 12.768 -41.055 1.00 90.44 194 ALA A CA 1
ATOM 1567 C C . ALA A 1 194 ? 24.226 11.479 -40.811 1.00 90.44 194 ALA A C 1
ATOM 1569 O O . ALA A 1 194 ? 23.667 10.499 -40.321 1.00 90.44 194 ALA A O 1
ATOM 1570 N N . ASP A 1 195 ? 25.532 11.475 -41.094 1.00 91.25 195 ASP A N 1
ATOM 1571 C CA . ASP A 1 195 ? 26.406 10.327 -40.804 1.00 91.25 195 ASP A CA 1
ATOM 1572 C C . ASP A 1 195 ? 26.593 10.130 -39.298 1.00 91.25 195 ASP A C 1
ATOM 1574 O O . ASP A 1 195 ? 26.568 9.002 -38.800 1.00 91.25 195 ASP A O 1
ATOM 1578 N N . TRP A 1 196 ? 26.690 11.235 -38.557 1.00 90.12 196 TRP A N 1
ATOM 1579 C CA . TRP A 1 196 ? 26.697 11.204 -37.102 1.00 90.12 196 TRP A CA 1
ATOM 1580 C C . TRP A 1 196 ? 25.373 10.664 -36.542 1.00 90.12 196 TRP A C 1
ATOM 1582 O O . TRP A 1 196 ? 25.402 9.765 -35.702 1.00 90.12 196 TRP A O 1
ATOM 1592 N N . ASP A 1 197 ? 24.222 11.137 -37.042 1.00 89.25 197 ASP A N 1
ATOM 1593 C CA . ASP A 1 197 ? 22.892 10.622 -36.676 1.00 89.25 197 ASP A CA 1
ATOM 1594 C C . ASP A 1 197 ? 22.809 9.102 -36.907 1.00 89.25 197 ASP A C 1
ATOM 1596 O O . ASP A 1 197 ? 22.384 8.358 -36.023 1.00 89.25 197 ASP A O 1
ATOM 1600 N N . TYR A 1 198 ? 23.256 8.624 -38.071 1.00 90.00 198 TYR A N 1
ATOM 1601 C CA . TYR A 1 198 ? 23.282 7.199 -38.393 1.00 90.00 198 TYR A CA 1
ATOM 1602 C C . TYR A 1 198 ? 24.182 6.418 -37.434 1.00 90.00 198 TYR A C 1
ATOM 1604 O O . TYR A 1 198 ? 23.738 5.467 -36.788 1.00 90.00 198 TYR A O 1
ATOM 1612 N N . SER A 1 199 ? 25.447 6.827 -37.331 1.00 87.69 199 SER A N 1
ATOM 1613 C CA . SER A 1 199 ? 26.480 6.092 -36.604 1.00 87.69 199 SER A CA 1
ATOM 1614 C C . SER A 1 199 ? 26.219 6.047 -35.106 1.00 87.69 199 SER A C 1
ATOM 1616 O O . SER A 1 199 ? 26.512 5.031 -34.487 1.00 87.69 199 SER A O 1
ATOM 1618 N N . MET A 1 200 ? 25.653 7.115 -34.540 1.00 85.00 200 MET A N 1
ATOM 1619 C CA . MET A 1 200 ? 25.420 7.223 -33.100 1.00 85.00 200 MET A CA 1
ATOM 1620 C C . MET A 1 200 ? 24.033 6.755 -32.666 1.00 85.00 200 MET A C 1
ATOM 1622 O O . MET A 1 200 ? 23.844 6.494 -31.481 1.00 85.00 200 MET A O 1
ATOM 1626 N N . ARG A 1 201 ? 23.039 6.713 -33.567 1.00 83.12 201 ARG A N 1
ATOM 1627 C CA . ARG A 1 201 ? 21.634 6.503 -33.161 1.00 83.12 201 ARG A CA 1
ATOM 1628 C C . ARG A 1 201 ? 20.915 5.368 -33.883 1.00 83.12 201 ARG A C 1
ATOM 1630 O O . ARG A 1 201 ? 20.006 4.787 -33.293 1.00 83.12 201 ARG A O 1
ATOM 1637 N N . LEU A 1 202 ? 21.297 5.039 -35.120 1.00 85.25 202 LEU A N 1
ATOM 1638 C CA . LEU A 1 202 ? 20.586 4.050 -35.942 1.00 85.25 202 LEU A CA 1
ATOM 1639 C C . LEU A 1 202 ? 21.386 2.761 -36.175 1.00 85.25 202 LEU A C 1
ATOM 1641 O O . LEU A 1 202 ? 20.792 1.687 -36.177 1.00 85.25 202 LEU A O 1
ATOM 1645 N N . ARG A 1 203 ? 22.717 2.839 -36.319 1.00 86.31 203 ARG A N 1
ATOM 1646 C CA . ARG A 1 203 ? 23.591 1.702 -36.662 1.00 86.31 203 ARG A CA 1
ATOM 1647 C C . ARG A 1 203 ? 23.369 0.489 -35.760 1.00 86.31 203 ARG A C 1
ATOM 1649 O O . ARG A 1 203 ? 23.191 -0.615 -36.263 1.00 86.31 203 ARG A O 1
ATOM 1656 N N . ASP A 1 204 ? 23.334 0.696 -34.451 1.00 81.94 204 ASP A N 1
ATOM 1657 C CA . ASP A 1 204 ? 23.254 -0.412 -33.495 1.00 81.94 204 ASP A CA 1
ATOM 1658 C C . ASP A 1 204 ? 21.850 -1.024 -33.422 1.00 81.94 204 ASP A C 1
ATOM 1660 O O . ASP A 1 204 ? 21.696 -2.212 -33.152 1.00 81.94 204 ASP A O 1
ATOM 1664 N N . THR A 1 205 ? 20.807 -0.231 -33.689 1.00 77.75 205 THR A N 1
ATOM 1665 C CA . THR A 1 205 ? 19.406 -0.671 -33.567 1.00 77.75 205 THR A CA 1
ATOM 1666 C C . THR A 1 205 ? 18.799 -1.140 -34.884 1.00 77.75 205 THR A C 1
ATOM 1668 O O . THR A 1 205 ? 17.817 -1.873 -34.868 1.00 77.75 205 THR A O 1
ATOM 1671 N N . ALA A 1 206 ? 19.376 -0.734 -36.012 1.00 86.88 206 ALA A N 1
ATOM 1672 C CA . ALA A 1 206 ? 18.872 -0.987 -37.353 1.00 86.88 206 ALA A CA 1
ATOM 1673 C C . ALA A 1 206 ? 20.026 -1.109 -38.366 1.00 86.88 206 ALA A C 1
ATOM 1675 O O . ALA A 1 206 ? 19.969 -0.547 -39.455 1.00 86.88 206 ALA A O 1
ATOM 1676 N N . SER A 1 207 ? 21.073 -1.872 -38.018 1.00 87.38 207 SER A N 1
ATOM 1677 C CA . SER A 1 207 ? 22.274 -2.112 -38.854 1.00 87.38 207 SER A CA 1
ATOM 1678 C C . SER A 1 207 ? 21.998 -2.594 -40.285 1.00 87.38 207 SER A C 1
ATOM 1680 O O . SER A 1 207 ? 22.878 -2.521 -41.141 1.00 87.38 207 SER A O 1
ATOM 1682 N N . ILE A 1 208 ? 20.794 -3.112 -40.542 1.00 90.94 208 ILE A N 1
ATOM 1683 C CA . ILE A 1 208 ? 20.344 -3.544 -41.867 1.00 90.94 208 ILE A CA 1
ATOM 1684 C C . ILE A 1 208 ? 20.050 -2.375 -42.814 1.00 90.94 208 ILE A C 1
ATOM 1686 O O . ILE A 1 208 ? 20.173 -2.506 -44.034 1.00 90.94 208 ILE A O 1
ATOM 1690 N N . ILE A 1 209 ? 19.734 -1.203 -42.259 1.00 92.56 209 ILE A N 1
ATOM 1691 C CA . ILE A 1 209 ? 19.777 0.058 -42.989 1.00 92.56 209 ILE A CA 1
ATOM 1692 C C . ILE A 1 209 ? 21.255 0.388 -43.165 1.00 92.56 209 ILE A C 1
ATOM 1694 O O . ILE A 1 209 ? 21.929 0.700 -42.194 1.00 92.56 209 ILE A O 1
ATOM 1698 N N . ARG A 1 210 ? 21.786 0.327 -44.386 1.00 90.06 210 ARG A N 1
ATOM 1699 C CA . ARG A 1 210 ? 23.192 0.680 -44.642 1.00 90.06 210 ARG A CA 1
ATOM 1700 C C . ARG A 1 210 ? 23.423 2.193 -44.473 1.00 90.06 210 ARG A C 1
ATOM 1702 O O . ARG A 1 210 ? 22.548 3.005 -44.766 1.00 90.06 210 ARG A O 1
ATOM 1709 N N . SER A 1 211 ? 24.641 2.603 -44.106 1.00 90.38 211 SER A N 1
ATOM 1710 C CA . SER A 1 211 ? 24.974 4.042 -44.017 1.00 90.38 211 SER A CA 1
ATOM 1711 C C . SER A 1 211 ? 24.734 4.757 -45.354 1.00 90.38 211 SER A C 1
ATOM 1713 O O . SER A 1 211 ? 24.057 5.782 -45.409 1.00 90.38 211 SER A O 1
ATOM 1715 N N . ALA A 1 212 ? 25.188 4.157 -46.462 1.00 90.00 212 ALA A N 1
ATOM 1716 C CA . ALA A 1 212 ? 25.044 4.738 -47.794 1.00 90.00 212 ALA A CA 1
ATOM 1717 C C . ALA A 1 212 ? 23.575 4.997 -48.184 1.00 90.00 212 ALA A C 1
ATOM 1719 O O . ALA A 1 212 ? 23.261 6.097 -48.636 1.00 90.00 212 ALA A O 1
ATOM 1720 N N . GLN A 1 213 ? 22.666 4.036 -47.954 1.00 90.31 213 GLN A N 1
ATOM 1721 C CA . GLN A 1 213 ? 21.237 4.214 -48.267 1.00 90.31 213 GLN A CA 1
ATOM 1722 C C . GLN A 1 213 ? 20.564 5.243 -47.345 1.00 90.31 213 GLN A C 1
ATOM 1724 O O . GLN A 1 213 ? 19.669 5.970 -47.773 1.00 90.31 213 GLN A O 1
ATOM 1729 N N . PHE A 1 214 ? 20.985 5.332 -46.077 1.00 92.81 214 PHE A N 1
ATOM 1730 C CA . PHE A 1 214 ? 20.430 6.302 -45.136 1.00 92.81 214 PHE A CA 1
ATOM 1731 C C . PHE A 1 214 ? 20.846 7.726 -45.510 1.00 92.81 214 PHE A C 1
ATOM 1733 O O . PHE A 1 214 ? 20.004 8.619 -45.594 1.00 92.81 214 PHE A O 1
ATOM 1740 N N . LEU A 1 215 ? 22.132 7.933 -45.802 1.00 93.88 215 LEU A N 1
ATOM 1741 C CA . LEU A 1 215 ? 22.661 9.221 -46.251 1.00 93.88 215 LEU A CA 1
ATOM 1742 C C . LEU A 1 215 ? 22.054 9.650 -47.590 1.00 93.88 215 LEU A C 1
ATOM 1744 O O . LEU A 1 215 ? 21.696 10.817 -47.756 1.00 93.88 215 LEU A O 1
ATOM 1748 N N . ARG A 1 216 ? 21.892 8.710 -48.529 1.00 92.19 216 ARG A N 1
ATOM 1749 C CA . ARG A 1 216 ? 21.222 8.943 -49.815 1.00 92.19 216 ARG A CA 1
ATOM 1750 C C . ARG A 1 216 ? 19.803 9.477 -49.616 1.00 92.19 216 ARG A C 1
ATOM 1752 O O . ARG A 1 216 ? 19.475 10.530 -50.173 1.00 92.19 216 ARG A O 1
ATOM 1759 N N . TRP A 1 217 ? 19.020 8.830 -48.756 1.00 94.38 217 TRP A N 1
ATOM 1760 C CA . TRP A 1 217 ? 17.672 9.278 -48.413 1.00 94.38 217 TRP A CA 1
ATOM 1761 C C . TRP A 1 217 ? 17.670 10.641 -47.709 1.00 94.38 217 TRP A C 1
ATOM 1763 O O . TRP A 1 217 ? 16.966 11.547 -48.145 1.00 94.38 217 TRP A O 1
ATOM 1773 N N . ARG A 1 218 ? 18.525 10.861 -46.698 1.00 93.25 218 ARG A N 1
ATOM 1774 C CA . ARG A 1 218 ? 18.625 12.159 -45.993 1.00 93.25 218 ARG A CA 1
ATOM 1775 C C . ARG A 1 218 ? 18.929 13.328 -46.936 1.00 93.25 218 ARG A C 1
ATOM 1777 O O . ARG A 1 218 ? 18.462 14.442 -46.703 1.00 93.25 218 ARG A O 1
ATOM 1784 N N . ARG A 1 219 ? 19.699 13.089 -48.001 1.00 91.31 219 ARG A N 1
ATOM 1785 C CA . ARG A 1 219 ? 20.055 14.111 -48.998 1.00 91.31 219 ARG A CA 1
ATOM 1786 C C . ARG A 1 219 ? 18.940 14.403 -49.995 1.00 91.31 219 ARG A C 1
ATOM 1788 O O . ARG A 1 219 ? 18.753 15.562 -50.344 1.00 91.31 219 ARG A O 1
ATOM 1795 N N . SER A 1 220 ? 18.260 13.369 -50.480 1.00 90.31 220 SER A N 1
ATOM 1796 C CA . SER A 1 220 ? 17.423 13.454 -51.688 1.00 90.31 220 SER A CA 1
ATOM 1797 C C . SER A 1 220 ? 15.933 13.191 -51.456 1.00 90.31 220 SER A C 1
ATOM 1799 O O . SER A 1 220 ? 15.112 13.541 -52.299 1.00 90.31 220 SER A O 1
ATOM 1801 N N . GLY A 1 221 ? 15.573 12.581 -50.327 1.00 92.94 221 GLY A N 1
ATOM 1802 C CA . GLY A 1 221 ? 14.228 12.074 -50.068 1.00 92.94 221 GLY A CA 1
ATOM 1803 C C . GLY A 1 221 ? 13.881 10.801 -50.848 1.00 92.94 221 GLY A C 1
ATOM 1804 O O . GLY A 1 221 ? 12.728 10.387 -50.829 1.00 92.94 221 GLY A O 1
ATOM 1805 N N . LEU A 1 222 ? 14.854 10.169 -51.516 1.00 93.38 222 LEU A N 1
ATOM 1806 C CA . LEU A 1 222 ? 14.697 8.884 -52.205 1.00 93.38 222 LEU A CA 1
ATOM 1807 C C . LEU A 1 222 ? 15.125 7.738 -51.287 1.00 93.38 222 LEU A C 1
ATOM 1809 O O . LEU A 1 222 ? 16.279 7.691 -50.861 1.00 93.38 222 LEU A O 1
ATOM 1813 N N . ALA A 1 223 ? 14.195 6.845 -50.950 1.00 93.38 223 ALA A N 1
ATOM 1814 C CA . ALA A 1 223 ? 14.437 5.687 -50.091 1.00 93.38 223 ALA A CA 1
ATOM 1815 C C . ALA A 1 223 ? 14.554 4.377 -50.892 1.00 93.38 223 ALA A C 1
ATOM 1817 O O . ALA A 1 223 ? 15.481 3.591 -50.705 1.00 93.38 223 ALA A O 1
ATOM 1818 N N . PHE A 1 224 ? 13.608 4.131 -51.793 1.00 93.69 224 PHE A N 1
ATOM 1819 C CA . PHE A 1 224 ? 13.470 2.873 -52.520 1.00 93.69 224 PHE A CA 1
ATOM 1820 C C . PHE A 1 224 ? 13.794 3.092 -53.997 1.00 93.69 224 PHE A C 1
ATOM 1822 O O . PHE A 1 224 ? 12.949 3.533 -54.772 1.00 93.69 224 PHE A O 1
ATOM 1829 N N . GLU A 1 225 ? 15.051 2.841 -54.359 1.00 89.12 225 GLU A N 1
ATOM 1830 C CA . GLU A 1 225 ? 15.552 2.914 -55.733 1.00 89.12 225 GLU A CA 1
ATOM 1831 C C . GLU A 1 225 ? 15.608 1.488 -56.314 1.00 89.12 225 GLU A C 1
ATOM 1833 O O . GLU A 1 225 ? 16.145 0.576 -55.682 1.00 89.12 225 GLU A O 1
ATOM 1838 N N . HIS A 1 226 ? 15.037 1.284 -57.503 1.00 81.75 226 HIS A N 1
ATOM 1839 C CA . HIS A 1 226 ? 14.941 -0.025 -58.151 1.00 81.75 226 HIS A CA 1
ATOM 1840 C C . HIS A 1 226 ? 15.447 0.035 -59.597 1.00 81.75 226 HIS A C 1
ATOM 1842 O O . HIS A 1 226 ? 15.108 0.953 -60.344 1.00 81.75 226 HIS A O 1
ATOM 1848 N N . ARG A 1 227 ? 16.206 -0.993 -60.005 1.00 73.31 227 ARG A N 1
ATOM 1849 C CA . ARG A 1 227 ? 16.593 -1.275 -61.403 1.00 73.31 227 ARG A CA 1
ATOM 1850 C C . ARG A 1 227 ? 17.296 -0.112 -62.135 1.00 73.31 227 ARG A C 1
ATOM 1852 O O . ARG A 1 227 ? 17.053 0.072 -63.323 1.00 73.31 227 ARG A O 1
ATOM 1859 N N . ASP A 1 228 ? 18.119 0.674 -61.431 1.00 72.94 228 ASP A N 1
ATOM 1860 C CA . ASP A 1 228 ? 18.837 1.848 -61.973 1.00 72.94 228 ASP A CA 1
ATOM 1861 C C . ASP A 1 228 ? 17.937 2.824 -62.765 1.00 72.94 228 ASP A C 1
ATOM 1863 O O . ASP A 1 228 ? 18.359 3.434 -63.745 1.00 72.94 228 ASP A O 1
ATOM 1867 N N . ALA A 1 229 ? 16.670 2.943 -62.363 1.00 83.44 229 ALA A N 1
ATOM 1868 C CA . ALA A 1 229 ? 15.675 3.741 -63.066 1.00 83.44 229 ALA A CA 1
ATOM 1869 C C . ALA A 1 229 ? 15.738 5.241 -62.726 1.00 83.44 229 ALA A C 1
ATOM 1871 O O . ALA A 1 229 ? 16.148 5.632 -61.631 1.00 83.44 229 ALA A O 1
ATOM 1872 N N . ASP A 1 230 ? 15.229 6.071 -63.640 1.00 87.69 230 ASP A N 1
ATOM 1873 C CA . ASP A 1 230 ? 15.134 7.520 -63.454 1.00 87.69 230 ASP A CA 1
ATOM 1874 C C . ASP A 1 230 ? 13.884 7.923 -62.644 1.00 87.69 230 ASP A C 1
ATOM 1876 O O . ASP A 1 230 ? 12.747 7.542 -62.947 1.00 87.69 230 ASP A O 1
ATOM 1880 N N . TYR A 1 231 ? 14.100 8.733 -61.603 1.00 91.62 231 TYR A N 1
ATOM 1881 C CA . TYR A 1 231 ? 13.071 9.229 -60.681 1.00 91.62 231 TYR A CA 1
ATOM 1882 C C . TYR A 1 231 ? 12.812 10.722 -60.913 1.00 91.62 231 TYR A C 1
ATOM 1884 O O . TYR A 1 231 ? 13.422 11.580 -60.275 1.00 91.62 231 TYR A O 1
ATOM 1892 N N . GLU A 1 232 ? 11.902 11.036 -61.836 1.00 88.50 232 GLU A N 1
ATOM 1893 C CA . GLU A 1 232 ? 11.720 12.404 -62.350 1.00 88.50 232 GLU A CA 1
ATOM 1894 C C . GLU A 1 232 ? 10.406 13.072 -61.910 1.00 88.50 232 GLU A C 1
ATOM 1896 O O . GLU A 1 232 ? 10.304 14.301 -61.881 1.00 88.50 232 GLU A O 1
ATOM 1901 N N . ALA A 1 233 ? 9.385 12.293 -61.534 1.00 92.44 233 ALA A N 1
ATOM 1902 C CA . ALA A 1 233 ? 8.060 12.824 -61.221 1.00 92.44 233 ALA A CA 1
ATOM 1903 C C . ALA A 1 233 ? 7.879 13.072 -59.716 1.00 92.44 233 ALA A C 1
ATOM 1905 O O . ALA A 1 233 ? 8.131 12.189 -58.900 1.00 92.44 233 ALA A O 1
ATOM 1906 N N . SER A 1 234 ? 7.394 14.260 -59.332 1.00 93.81 234 SER A N 1
ATOM 1907 C CA . SER A 1 234 ? 7.132 14.603 -57.924 1.00 93.81 234 SER A CA 1
ATOM 1908 C C . SER A 1 234 ? 6.028 13.733 -57.313 1.00 93.81 234 SER A C 1
ATOM 1910 O O . SER A 1 234 ? 4.922 13.639 -57.850 1.00 93.81 234 SER A O 1
ATOM 1912 N N . ASN A 1 235 ? 6.306 13.154 -56.145 1.00 94.88 235 ASN A N 1
ATOM 1913 C CA . ASN A 1 235 ? 5.336 12.391 -55.371 1.00 94.88 235 ASN A CA 1
ATOM 1914 C C . ASN A 1 235 ? 4.487 13.300 -54.468 1.00 94.88 235 ASN A C 1
ATOM 1916 O O . ASN A 1 235 ? 4.784 13.505 -53.289 1.00 94.88 235 ASN A O 1
ATOM 1920 N N . TYR A 1 236 ? 3.382 13.818 -55.001 1.00 93.69 236 TYR A N 1
ATOM 1921 C CA . TYR A 1 236 ? 2.471 14.667 -54.226 1.00 93.69 236 TYR A CA 1
ATOM 1922 C C . TYR A 1 236 ? 1.680 13.923 -53.142 1.00 93.69 236 TYR A C 1
ATOM 1924 O O . TYR A 1 236 ? 1.013 14.573 -52.335 1.00 93.69 236 TYR A O 1
ATOM 1932 N N . THR A 1 237 ? 1.788 12.593 -53.050 1.00 94.19 237 THR A N 1
ATOM 1933 C CA . THR A 1 237 ? 1.173 11.838 -51.946 1.00 94.19 237 THR A CA 1
ATOM 1934 C C . THR A 1 237 ? 1.842 12.092 -50.598 1.00 94.19 237 THR A C 1
ATOM 1936 O O . THR A 1 237 ? 1.254 11.787 -49.565 1.00 94.19 237 THR A O 1
ATOM 1939 N N . LEU A 1 238 ? 3.052 12.660 -50.591 1.00 93.38 238 LEU A N 1
ATOM 1940 C CA . LEU A 1 238 ? 3.772 13.071 -49.383 1.00 93.38 238 LEU A CA 1
ATOM 1941 C C . LEU A 1 238 ? 3.549 14.556 -49.031 1.00 93.38 238 LEU A C 1
ATOM 1943 O O . LEU A 1 238 ? 4.069 15.049 -48.026 1.00 93.38 238 LEU A O 1
ATOM 1947 N N . ALA A 1 239 ? 2.797 15.291 -49.857 1.00 90.94 239 ALA A N 1
ATOM 1948 C CA . ALA A 1 239 ? 2.516 16.705 -49.646 1.00 90.94 239 ALA A CA 1
ATOM 1949 C C . ALA A 1 239 ? 1.317 16.896 -48.710 1.00 90.94 239 ALA A C 1
ATOM 1951 O O . ALA A 1 239 ? 0.271 16.283 -48.903 1.00 90.94 239 ALA A O 1
ATOM 1952 N N . SER A 1 240 ? 1.425 17.819 -47.754 1.00 88.81 240 SER A N 1
ATOM 1953 C CA . SER A 1 240 ? 0.313 18.225 -46.881 1.00 88.81 240 SER A CA 1
ATOM 1954 C C . SER A 1 240 ? 0.154 19.743 -46.857 1.00 88.81 240 SER A C 1
ATOM 1956 O O . SER A 1 240 ? 1.090 20.487 -47.161 1.00 88.81 240 SER A O 1
ATOM 1958 N N . GLY A 1 241 ? -1.058 20.219 -46.569 1.00 86.25 241 GLY A N 1
ATOM 1959 C CA . GLY A 1 241 ? -1.351 21.651 -46.465 1.00 86.25 241 GLY A CA 1
ATOM 1960 C C . GLY A 1 241 ? -1.120 22.183 -45.051 1.00 86.25 241 GLY A C 1
ATOM 1961 O O . GLY A 1 241 ? -1.723 21.676 -44.110 1.00 86.25 241 GLY A O 1
ATOM 1962 N N . GLN A 1 242 ? -0.297 23.225 -44.886 1.00 82.62 242 GLN A N 1
ATOM 1963 C CA . GLN A 1 242 ? -0.054 23.862 -43.584 1.00 82.62 242 GLN A CA 1
ATOM 1964 C C . GLN A 1 242 ? 0.006 25.382 -43.659 1.00 82.62 242 GLN A C 1
ATOM 1966 O O . GLN A 1 242 ? 0.377 25.964 -44.673 1.00 82.62 242 GLN A O 1
ATOM 1971 N N . ILE A 1 243 ? -0.331 26.037 -42.546 1.00 82.00 243 ILE A N 1
ATOM 1972 C CA . ILE A 1 243 ? -0.162 27.483 -42.399 1.00 82.00 243 ILE A CA 1
ATOM 1973 C C . ILE A 1 243 ? 1.273 27.755 -41.949 1.00 82.00 243 ILE A C 1
ATOM 1975 O O . ILE A 1 243 ? 1.646 27.465 -40.811 1.00 82.00 243 ILE A O 1
ATOM 1979 N N . VAL A 1 244 ? 2.068 28.346 -42.833 1.00 78.69 244 VAL A N 1
ATOM 1980 C CA . VAL A 1 244 ? 3.464 28.700 -42.585 1.00 78.69 244 VAL A CA 1
ATOM 1981 C C . VAL A 1 244 ? 3.562 30.191 -42.266 1.00 78.69 244 VAL A C 1
ATOM 1983 O O . VAL A 1 244 ? 2.866 31.026 -42.841 1.00 78.69 244 VAL A O 1
ATOM 1986 N N . ARG A 1 245 ? 4.428 30.540 -41.309 1.00 75.31 245 ARG A N 1
ATOM 1987 C CA . ARG A 1 245 ? 4.776 31.937 -41.021 1.00 75.31 245 ARG A CA 1
ATOM 1988 C C . ARG A 1 245 ? 5.876 32.385 -41.974 1.00 75.31 245 ARG A C 1
ATOM 1990 O O . ARG A 1 245 ? 6.992 31.877 -41.902 1.00 75.31 245 ARG A O 1
ATOM 1997 N N . THR A 1 246 ? 5.558 33.339 -42.833 1.00 73.44 246 THR A N 1
ATOM 1998 C CA . THR A 1 246 ? 6.507 34.006 -43.724 1.00 73.44 246 THR A CA 1
ATOM 1999 C C . THR A 1 246 ? 6.851 35.390 -43.168 1.00 73.44 246 THR A C 1
ATOM 2001 O O . THR A 1 246 ? 6.253 35.855 -42.193 1.00 73.44 246 THR A O 1
ATOM 2004 N N . LYS A 1 247 ? 7.839 36.071 -43.765 1.00 72.31 247 LYS A N 1
ATOM 2005 C CA . LYS A 1 247 ? 8.172 37.462 -43.399 1.00 72.31 247 LYS A CA 1
ATOM 2006 C C . LYS A 1 247 ? 7.012 38.435 -43.669 1.00 72.31 247 LYS A C 1
ATOM 2008 O O . LYS A 1 247 ? 6.990 39.511 -43.084 1.00 72.31 247 LYS A O 1
ATOM 2013 N N . GLU A 1 248 ? 6.063 38.039 -44.518 1.00 73.31 248 GLU A N 1
ATOM 2014 C CA . GLU A 1 248 ? 4.935 38.848 -44.993 1.00 73.31 248 GLU A CA 1
ATOM 2015 C C . GLU A 1 248 ? 3.608 38.502 -44.291 1.00 73.31 248 GLU A C 1
ATOM 2017 O O . GLU A 1 248 ? 2.621 39.213 -44.456 1.00 73.31 248 GLU A O 1
ATOM 2022 N N . GLY A 1 249 ? 3.566 37.448 -43.462 1.00 78.25 249 GLY A N 1
ATOM 2023 C CA . GLY A 1 249 ? 2.371 37.072 -42.706 1.00 78.25 249 GLY A CA 1
ATOM 2024 C C . GLY A 1 249 ? 2.224 35.568 -42.475 1.00 78.25 249 GLY A C 1
ATOM 2025 O O . GLY A 1 249 ? 3.199 34.835 -42.325 1.00 78.25 249 GLY A O 1
ATOM 2026 N N . ARG A 1 250 ? 0.974 35.101 -42.379 1.00 80.06 250 ARG A N 1
ATOM 2027 C CA . ARG A 1 250 ? 0.630 33.671 -42.346 1.00 80.06 250 ARG A CA 1
ATOM 2028 C C . ARG A 1 250 ? 0.089 33.282 -43.713 1.00 80.06 250 ARG A C 1
ATOM 2030 O O . ARG A 1 250 ? -0.891 33.871 -44.153 1.00 80.06 250 ARG A O 1
ATOM 2037 N N . GLU A 1 251 ? 0.687 32.280 -44.330 1.00 81.75 251 GLU A N 1
ATOM 2038 C CA . GLU A 1 251 ? 0.322 31.813 -45.664 1.00 81.75 251 GLU A CA 1
ATOM 2039 C C . GLU A 1 251 ? 0.025 30.313 -45.624 1.00 81.75 251 GLU A C 1
ATOM 2041 O O . GLU A 1 251 ? 0.731 29.549 -44.965 1.00 81.75 251 GLU A O 1
ATOM 2046 N N . GLY A 1 252 ? -1.041 29.881 -46.297 1.00 81.38 252 GLY A N 1
ATOM 2047 C CA . GLY A 1 252 ? -1.314 28.461 -46.495 1.00 81.38 252 GLY A CA 1
ATOM 2048 C C . GLY A 1 252 ? -0.422 27.919 -47.606 1.00 81.38 252 GLY A C 1
ATOM 2049 O O . GLY A 1 252 ? -0.581 28.307 -48.755 1.00 81.38 252 GLY A O 1
ATOM 2050 N N . ARG A 1 253 ? 0.493 27.009 -47.277 1.00 84.88 253 ARG A N 1
ATOM 2051 C CA . ARG A 1 253 ? 1.413 26.380 -48.228 1.00 84.88 253 ARG A CA 1
ATOM 2052 C C . ARG A 1 253 ? 1.195 24.874 -48.239 1.00 84.88 253 ARG A C 1
ATOM 2054 O O . ARG A 1 253 ? 1.084 24.256 -47.182 1.00 84.88 253 ARG A O 1
ATOM 2061 N N . ARG A 1 254 ? 1.160 24.271 -49.428 1.00 86.38 254 ARG A N 1
ATOM 2062 C CA . ARG A 1 254 ? 1.115 22.814 -49.599 1.00 86.38 254 ARG A CA 1
ATOM 2063 C C . ARG A 1 254 ? 2.487 22.318 -50.041 1.00 86.38 254 ARG A C 1
ATOM 2065 O O . ARG A 1 254 ? 2.941 22.668 -51.121 1.00 86.38 254 ARG A O 1
ATOM 2072 N N . SER A 1 255 ? 3.154 21.554 -49.182 1.00 89.44 255 SER A N 1
ATOM 2073 C CA . SER A 1 255 ? 4.553 21.141 -49.358 1.00 89.44 255 SER A CA 1
ATOM 2074 C C . SER A 1 255 ? 4.835 19.856 -48.562 1.00 89.44 255 SER A C 1
ATOM 2076 O O . SER A 1 255 ? 3.931 19.285 -47.944 1.00 89.44 255 SER A O 1
ATOM 2078 N N . TYR A 1 256 ? 6.077 19.374 -48.577 1.00 92.06 256 TYR A N 1
ATOM 2079 C CA . TYR A 1 256 ? 6.505 18.227 -47.776 1.00 92.06 256 TYR A CA 1
ATOM 2080 C C . TYR A 1 256 ? 6.690 18.634 -46.306 1.00 92.06 256 TYR A C 1
ATOM 2082 O O . TYR A 1 256 ? 7.682 19.261 -45.927 1.00 92.06 256 TYR A O 1
ATOM 2090 N N . PHE A 1 257 ? 5.752 18.237 -45.446 1.00 91.00 257 PHE A N 1
ATOM 2091 C CA . PHE A 1 257 ? 5.820 18.481 -43.998 1.00 91.00 257 PHE A CA 1
ATOM 2092 C C . PHE A 1 257 ? 6.066 17.206 -43.167 1.00 91.00 257 PHE A C 1
ATOM 2094 O O . PHE A 1 257 ? 5.899 17.236 -41.950 1.00 91.00 257 PHE A O 1
ATOM 2101 N N . GLY A 1 258 ? 6.512 16.116 -43.811 1.00 89.50 258 GLY A N 1
ATOM 2102 C CA . GLY A 1 258 ? 6.822 14.828 -43.171 1.00 89.50 258 GLY A CA 1
ATOM 2103 C C . GLY A 1 258 ? 8.221 14.710 -42.556 1.00 89.50 258 GLY A C 1
ATOM 2104 O O . GLY A 1 258 ? 8.969 15.684 -42.499 1.00 89.50 258 GLY A O 1
ATOM 2105 N N . ASP A 1 259 ? 8.609 13.519 -42.114 1.00 91.00 259 ASP A N 1
ATOM 2106 C CA . ASP A 1 259 ? 9.903 13.301 -41.456 1.00 91.00 259 ASP A CA 1
ATOM 2107 C C . ASP A 1 259 ? 11.065 13.344 -42.469 1.00 91.00 259 ASP A C 1
ATOM 2109 O O . ASP A 1 259 ? 10.988 12.766 -43.553 1.00 91.00 259 ASP A O 1
ATOM 2113 N N . ILE A 1 260 ? 12.139 14.067 -42.142 1.00 92.88 260 ILE A N 1
ATOM 2114 C CA . ILE A 1 260 ? 13.380 14.128 -42.941 1.00 92.88 260 ILE A CA 1
ATOM 2115 C C . ILE A 1 260 ? 14.581 13.525 -42.206 1.00 92.88 260 ILE A C 1
ATOM 2117 O O . ILE A 1 260 ? 15.726 13.713 -42.615 1.00 92.88 260 ILE A O 1
ATOM 2121 N N . VAL A 1 261 ? 14.341 12.859 -41.080 1.00 91.44 261 VAL A N 1
ATOM 2122 C CA . VAL A 1 261 ? 15.355 12.338 -40.170 1.00 91.44 261 VAL A CA 1
ATOM 2123 C C . VAL A 1 261 ? 15.184 10.852 -39.874 1.00 91.44 261 VAL A C 1
ATOM 2125 O O . VAL A 1 261 ? 16.177 10.122 -39.949 1.00 91.44 261 VAL A O 1
ATOM 2128 N N . THR A 1 262 ? 13.971 10.399 -39.572 1.00 89.56 262 THR A N 1
ATOM 2129 C CA . THR A 1 262 ? 13.656 8.988 -39.313 1.00 89.56 262 THR A CA 1
ATOM 2130 C C . THR A 1 262 ? 13.134 8.344 -40.596 1.00 89.56 262 THR A C 1
ATOM 2132 O O . THR A 1 262 ? 12.052 8.679 -41.065 1.00 89.56 262 THR A O 1
ATOM 2135 N N . SER A 1 263 ? 13.920 7.451 -41.199 1.00 90.38 263 SER A N 1
ATOM 2136 C CA . SER A 1 263 ? 13.675 6.940 -42.556 1.00 90.38 263 SER A CA 1
ATOM 2137 C C . SER A 1 263 ? 12.488 5.973 -42.666 1.00 90.38 263 SER A C 1
ATOM 2139 O O . SER A 1 263 ? 12.289 5.176 -41.747 1.00 90.38 263 SER A O 1
ATOM 2141 N N . PRO A 1 264 ? 11.808 5.900 -43.827 1.00 92.00 264 PRO A N 1
ATOM 2142 C CA . PRO A 1 264 ? 10.706 4.957 -44.067 1.00 92.00 264 PRO A CA 1
ATOM 2143 C C . PRO A 1 264 ? 11.128 3.475 -44.049 1.00 92.00 264 PRO A C 1
ATOM 2145 O O . PRO A 1 264 ? 10.276 2.595 -43.950 1.00 92.00 264 PRO A O 1
ATOM 2148 N N . TYR A 1 265 ? 12.433 3.176 -44.093 1.00 92.75 265 TYR A N 1
ATOM 2149 C CA . TYR A 1 265 ? 12.970 1.812 -43.981 1.00 92.75 265 TYR A CA 1
ATOM 2150 C C . TYR A 1 265 ? 12.549 1.090 -42.698 1.00 92.75 265 TYR A C 1
ATOM 2152 O O . TYR A 1 265 ? 12.567 -0.135 -42.656 1.00 92.75 265 TYR A O 1
ATOM 2160 N N . ILE A 1 266 ? 12.202 1.835 -41.646 1.00 88.69 266 ILE A N 1
ATOM 2161 C CA . ILE A 1 266 ? 11.895 1.263 -40.336 1.00 88.69 266 ILE A CA 1
ATOM 2162 C C . ILE A 1 266 ? 10.669 0.348 -40.394 1.00 88.69 266 ILE A C 1
ATOM 2164 O O . ILE A 1 266 ? 10.686 -0.720 -39.792 1.00 88.69 266 ILE A O 1
ATOM 2168 N N . SER A 1 267 ? 9.644 0.729 -41.157 1.00 86.56 267 SER A N 1
ATOM 2169 C CA . SER A 1 267 ? 8.354 0.038 -41.120 1.00 86.56 267 SER A CA 1
ATOM 2170 C C . SER A 1 267 ? 8.385 -1.326 -41.804 1.00 86.56 267 SER A C 1
ATOM 2172 O O . SER A 1 267 ? 7.874 -2.294 -41.256 1.00 86.56 267 SER A O 1
ATOM 2174 N N . TYR A 1 268 ? 9.000 -1.423 -42.985 1.00 89.00 268 TYR A N 1
ATOM 2175 C CA . TYR A 1 268 ? 9.010 -2.661 -43.775 1.00 89.00 268 TYR A CA 1
ATOM 2176 C C . TYR A 1 268 ? 10.395 -3.299 -43.910 1.00 89.00 268 TYR A C 1
ATOM 2178 O O . TYR A 1 268 ? 10.478 -4.414 -44.402 1.00 89.00 268 TYR A O 1
ATOM 2186 N N . GLY A 1 269 ? 11.477 -2.631 -43.503 1.00 89.94 269 GLY A N 1
ATOM 2187 C CA . GLY A 1 269 ? 12.846 -3.021 -43.859 1.00 89.94 269 GLY A CA 1
ATOM 2188 C C . GLY A 1 269 ? 13.685 -3.624 -42.738 1.00 89.94 269 GLY A C 1
ATOM 2189 O O . GLY A 1 269 ? 14.834 -3.984 -42.982 1.00 89.94 269 GLY A O 1
ATOM 2190 N N . LEU A 1 270 ? 13.157 -3.701 -41.514 1.00 88.12 270 LEU A N 1
ATOM 2191 C CA . LEU A 1 270 ? 13.923 -4.158 -40.348 1.00 88.12 270 LEU A CA 1
ATOM 2192 C C . LEU A 1 270 ? 13.719 -5.631 -40.008 1.00 88.12 270 LEU A C 1
ATOM 2194 O O . LEU A 1 270 ? 14.670 -6.281 -39.577 1.00 88.12 270 LEU A O 1
ATOM 2198 N N . VAL A 1 271 ? 12.496 -6.135 -40.179 1.00 86.12 271 VAL A N 1
ATOM 2199 C CA . VAL A 1 271 ? 12.085 -7.476 -39.750 1.00 86.12 271 VAL A CA 1
ATOM 2200 C C . VAL A 1 271 ? 11.476 -8.222 -40.927 1.00 86.12 271 VAL A C 1
ATOM 2202 O O . VAL A 1 271 ? 10.650 -7.670 -41.637 1.00 86.12 271 VAL A O 1
ATOM 2205 N N . THR A 1 272 ? 11.861 -9.474 -41.125 1.00 85.12 272 THR A N 1
ATOM 2206 C CA . THR A 1 272 ? 11.335 -10.402 -42.126 1.00 85.12 272 THR A CA 1
ATOM 2207 C C . THR A 1 272 ? 11.382 -11.837 -41.613 1.00 85.12 272 THR A C 1
ATOM 2209 O O . THR A 1 272 ? 12.251 -12.184 -40.809 1.00 85.12 272 THR A O 1
ATOM 2212 N N . ASP A 1 273 ? 10.469 -12.666 -42.118 1.00 80.31 273 ASP A N 1
ATOM 2213 C CA . ASP A 1 273 ? 10.352 -14.091 -41.798 1.00 80.31 273 ASP A CA 1
ATOM 2214 C C . ASP A 1 273 ? 11.430 -14.942 -42.521 1.00 80.31 273 ASP A C 1
ATOM 2216 O O . ASP A 1 273 ? 11.557 -16.139 -42.267 1.00 80.31 273 ASP A O 1
ATOM 2220 N N . LYS A 1 274 ? 12.210 -14.358 -43.447 1.00 82.56 274 LYS A N 1
ATOM 2221 C CA . LYS A 1 274 ? 13.271 -15.053 -44.200 1.00 82.56 274 LYS A CA 1
ATOM 2222 C C . LYS A 1 274 ? 14.638 -14.849 -43.544 1.00 82.56 274 LYS A C 1
ATOM 2224 O O . LYS A 1 274 ? 15.303 -13.844 -43.785 1.00 82.56 274 LYS A O 1
ATOM 2229 N N . GLU A 1 275 ? 15.103 -15.838 -42.782 1.00 83.19 275 GLU A N 1
ATOM 2230 C CA . GLU A 1 275 ? 16.395 -15.773 -42.071 1.00 83.19 275 GLU A CA 1
ATOM 2231 C C . GLU A 1 275 ? 17.592 -15.460 -42.988 1.00 83.19 275 GLU A C 1
ATOM 2233 O O . GLU A 1 275 ? 18.509 -14.727 -42.610 1.00 83.19 275 GLU A O 1
ATOM 2238 N N . ASP A 1 276 ? 17.554 -15.948 -44.229 1.00 85.00 276 ASP A N 1
ATOM 2239 C CA . ASP A 1 276 ? 18.603 -15.737 -45.230 1.00 85.00 276 ASP A CA 1
ATOM 2240 C C . ASP A 1 276 ? 18.881 -14.261 -45.546 1.00 85.00 276 ASP A C 1
ATOM 2242 O O . ASP A 1 276 ? 19.996 -13.918 -45.951 1.00 85.00 276 ASP A O 1
ATOM 2246 N N . PHE A 1 277 ? 17.908 -13.375 -45.326 1.00 85.88 277 PHE A N 1
ATOM 2247 C CA . PHE A 1 277 ? 18.043 -11.944 -45.595 1.00 85.88 277 PHE A CA 1
ATOM 2248 C C . PHE A 1 277 ? 18.920 -11.233 -44.552 1.00 85.88 277 PHE A C 1
ATOM 2250 O O . PHE A 1 277 ? 19.441 -10.154 -44.830 1.00 85.88 277 PHE A O 1
ATOM 2257 N N . TYR A 1 278 ? 19.175 -11.857 -43.397 1.00 88.81 278 TYR A N 1
ATOM 2258 C CA . TYR A 1 278 ? 20.076 -11.332 -42.363 1.00 88.81 278 TYR A CA 1
ATOM 2259 C C . TYR A 1 278 ? 21.519 -11.835 -42.491 1.00 88.81 278 TYR A C 1
ATOM 2261 O O . TYR A 1 278 ? 22.362 -11.530 -41.639 1.00 88.81 278 TYR A O 1
ATOM 2269 N N . LYS A 1 279 ? 21.841 -12.614 -43.535 1.00 88.81 279 LYS A N 1
ATOM 2270 C CA . LYS A 1 279 ? 23.210 -13.092 -43.770 1.00 88.81 279 LYS A CA 1
ATOM 2271 C C . LYS A 1 279 ? 24.165 -11.907 -43.902 1.00 88.81 279 LYS A C 1
ATOM 2273 O O . LYS A 1 279 ? 23.950 -10.994 -44.701 1.00 88.81 279 LYS A O 1
ATOM 2278 N N . ARG A 1 280 ? 25.270 -11.953 -43.157 1.00 89.00 280 ARG A N 1
ATOM 2279 C CA . ARG A 1 280 ? 26.345 -10.957 -43.222 1.00 89.00 280 ARG A CA 1
ATOM 2280 C C . ARG A 1 280 ? 27.573 -11.504 -43.936 1.00 89.00 280 ARG A C 1
ATOM 2282 O O . ARG A 1 280 ? 27.932 -12.669 -43.781 1.00 89.00 280 ARG A O 1
ATOM 2289 N N . ARG A 1 281 ? 28.263 -10.635 -44.668 1.00 85.94 281 ARG A N 1
ATOM 2290 C CA . ARG A 1 281 ? 29.599 -10.874 -45.221 1.00 85.94 281 ARG A CA 1
ATOM 2291 C C . ARG A 1 281 ? 30.467 -9.669 -44.874 1.00 85.94 281 ARG A C 1
ATOM 2293 O O . ARG A 1 281 ? 30.090 -8.544 -45.177 1.00 85.94 281 ARG A O 1
ATOM 2300 N N . ASN A 1 282 ? 31.611 -9.907 -44.230 1.00 84.00 282 ASN A N 1
ATOM 2301 C CA . ASN A 1 282 ? 32.499 -8.854 -43.713 1.00 84.00 282 ASN A CA 1
ATOM 2302 C C . ASN A 1 282 ? 31.770 -7.846 -42.803 1.00 84.00 282 ASN A C 1
ATOM 2304 O O . ASN A 1 282 ? 31.935 -6.641 -42.951 1.00 84.00 282 ASN A O 1
ATOM 2308 N N . ASP A 1 283 ? 30.923 -8.362 -41.906 1.00 78.31 283 ASP A N 1
ATOM 2309 C CA . ASP A 1 283 ? 30.087 -7.590 -40.970 1.00 78.31 283 ASP A CA 1
ATOM 2310 C C . ASP A 1 283 ? 29.082 -6.611 -41.619 1.00 78.31 283 ASP A C 1
ATOM 2312 O O . ASP A 1 283 ? 28.483 -5.766 -40.959 1.00 78.31 283 ASP A O 1
ATOM 2316 N N . ILE A 1 284 ? 28.830 -6.762 -42.922 1.00 81.25 284 ILE A N 1
ATOM 2317 C CA . ILE A 1 284 ? 27.811 -6.018 -43.665 1.00 81.25 284 ILE A CA 1
ATOM 2318 C C . ILE A 1 284 ? 26.716 -6.996 -44.090 1.00 81.25 284 ILE A C 1
ATOM 2320 O O . ILE A 1 284 ? 27.005 -8.073 -44.616 1.00 81.25 284 ILE A O 1
ATOM 2324 N N . HIS A 1 285 ? 25.450 -6.632 -43.874 1.00 86.94 285 HIS A N 1
ATOM 2325 C CA . HIS A 1 285 ? 24.313 -7.422 -44.356 1.00 86.94 285 HIS A CA 1
ATOM 2326 C C . HIS A 1 285 ? 24.331 -7.518 -45.878 1.00 86.94 285 HIS A C 1
ATOM 2328 O O . HIS A 1 285 ? 24.491 -6.505 -46.565 1.00 86.94 285 HIS A O 1
ATOM 2334 N N . VAL A 1 286 ? 24.170 -8.732 -46.406 1.00 86.38 286 VAL A N 1
ATOM 2335 C CA . VAL A 1 286 ? 24.149 -9.004 -47.851 1.00 86.38 286 VAL A CA 1
ATOM 2336 C C . VAL A 1 286 ? 22.901 -8.401 -48.494 1.00 86.38 286 VAL A C 1
ATOM 2338 O O . VAL A 1 286 ? 23.010 -7.803 -49.564 1.00 86.38 286 VAL A O 1
ATOM 2341 N N . LYS A 1 287 ? 21.752 -8.472 -47.814 1.00 89.56 287 LYS A N 1
ATOM 2342 C CA . LYS A 1 287 ? 20.524 -7.762 -48.185 1.00 89.56 287 LYS A CA 1
ATOM 2343 C C . LYS A 1 287 ? 20.346 -6.516 -47.313 1.00 89.56 287 LYS A C 1
ATOM 2345 O O . LYS A 1 287 ? 20.760 -6.471 -46.158 1.00 89.56 287 LYS A O 1
ATOM 2350 N N . SER A 1 288 ? 19.832 -5.460 -47.920 1.00 90.00 288 SER A N 1
ATOM 2351 C CA . SER A 1 288 ? 19.598 -4.151 -47.315 1.00 90.00 288 SER A CA 1
ATOM 2352 C C . SER A 1 288 ? 18.174 -4.030 -46.775 1.00 90.00 288 SER A C 1
ATOM 2354 O O . SER A 1 288 ? 17.300 -4.830 -47.110 1.00 90.00 288 SER A O 1
ATOM 2356 N N . ALA A 1 289 ? 17.902 -2.979 -45.999 1.00 92.12 289 ALA A N 1
ATOM 2357 C CA . ALA A 1 289 ? 16.533 -2.695 -45.566 1.00 92.12 289 ALA A CA 1
ATOM 2358 C C . ALA A 1 289 ? 15.568 -2.448 -46.746 1.00 92.12 289 ALA A C 1
ATOM 2360 O O . ALA A 1 289 ? 14.371 -2.697 -46.617 1.00 92.12 289 ALA A O 1
ATOM 2361 N N . SER A 1 290 ? 16.067 -1.989 -47.900 1.00 91.38 290 SER A N 1
ATOM 2362 C CA . SER A 1 290 ? 15.257 -1.826 -49.115 1.00 91.38 290 SER A CA 1
ATOM 2363 C C . SER A 1 290 ? 14.888 -3.177 -49.731 1.00 91.38 290 SER A C 1
ATOM 2365 O O . SER A 1 290 ? 13.740 -3.363 -50.121 1.00 91.38 290 SER A O 1
ATOM 2367 N N . ASP A 1 291 ? 15.816 -4.139 -49.732 1.00 89.88 291 ASP A N 1
ATOM 2368 C CA . ASP A 1 291 ? 15.568 -5.509 -50.207 1.00 89.88 291 ASP A CA 1
ATOM 2369 C C . ASP A 1 291 ? 14.545 -6.225 -49.317 1.00 89.88 291 ASP A C 1
ATOM 2371 O O . ASP A 1 291 ? 13.617 -6.869 -49.805 1.00 89.88 291 ASP A O 1
ATOM 2375 N N . ILE A 1 292 ? 14.679 -6.066 -47.997 1.00 90.88 292 ILE A N 1
ATOM 2376 C CA . ILE A 1 292 ? 13.711 -6.596 -47.033 1.00 90.88 292 ILE A CA 1
ATOM 2377 C C . ILE A 1 292 ? 12.343 -5.941 -47.217 1.00 90.88 292 ILE A C 1
ATOM 2379 O O . ILE A 1 292 ? 11.337 -6.645 -47.244 1.00 90.88 292 ILE A O 1
ATOM 2383 N N . SER A 1 293 ? 12.301 -4.617 -47.393 1.00 91.69 293 SER A N 1
ATOM 2384 C CA . SER A 1 293 ? 11.042 -3.902 -47.631 1.00 91.69 293 SER A CA 1
ATOM 2385 C C . SER A 1 293 ? 10.348 -4.405 -48.891 1.00 91.69 293 SER A C 1
ATOM 2387 O O . SER A 1 293 ? 9.143 -4.642 -48.864 1.00 91.69 293 SER A O 1
ATOM 2389 N N . LEU A 1 294 ? 11.106 -4.615 -49.972 1.00 90.25 294 LEU A N 1
ATOM 2390 C CA . LEU A 1 294 ? 10.586 -5.146 -51.229 1.00 90.25 294 LEU A CA 1
ATOM 2391 C C . LEU A 1 294 ? 9.994 -6.541 -51.036 1.00 90.25 294 LEU A C 1
ATOM 2393 O O . LEU A 1 294 ? 8.860 -6.778 -51.445 1.00 90.25 294 LEU A O 1
ATOM 2397 N N . PHE A 1 295 ? 10.719 -7.442 -50.368 1.00 88.94 295 PHE A N 1
ATOM 2398 C CA . PHE A 1 295 ? 10.215 -8.784 -50.088 1.00 88.94 295 PHE A CA 1
ATOM 2399 C C . PHE A 1 295 ? 8.970 -8.764 -49.195 1.00 88.94 295 PHE A C 1
ATOM 2401 O O . PHE A 1 295 ? 7.979 -9.398 -49.537 1.00 88.94 295 PHE A O 1
ATOM 2408 N N . ASN A 1 296 ? 8.984 -8.023 -48.088 1.00 88.38 296 ASN A N 1
ATOM 2409 C CA . ASN A 1 296 ? 7.869 -7.994 -47.142 1.00 88.38 296 ASN A CA 1
ATOM 2410 C C . ASN A 1 296 ? 6.595 -7.403 -47.755 1.00 88.38 296 ASN A C 1
ATOM 2412 O O . ASN A 1 296 ? 5.507 -7.929 -47.536 1.00 88.38 296 ASN A O 1
ATOM 2416 N N . VAL A 1 297 ? 6.713 -6.324 -48.538 1.00 88.75 297 VAL A N 1
ATOM 2417 C CA . VAL A 1 297 ? 5.561 -5.755 -49.249 1.00 88.75 297 VAL A CA 1
ATOM 2418 C C . VAL A 1 297 ? 5.084 -6.709 -50.341 1.00 88.75 297 VAL A C 1
ATOM 2420 O O . VAL A 1 297 ? 3.880 -6.871 -50.508 1.00 88.75 29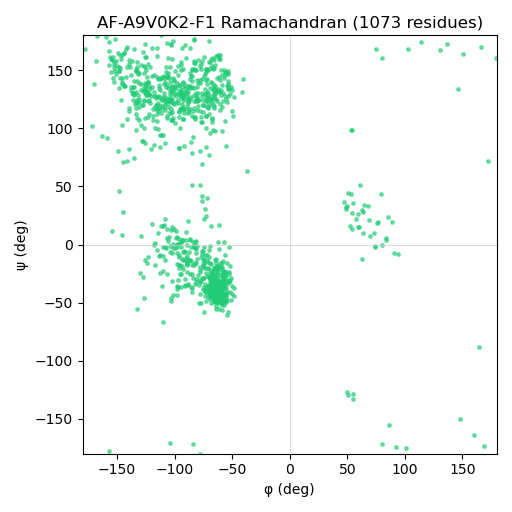7 VAL A O 1
ATOM 2423 N N . MET A 1 298 ? 5.990 -7.379 -51.055 1.00 86.56 298 MET A N 1
ATOM 2424 C CA . MET A 1 298 ? 5.631 -8.391 -52.052 1.00 86.56 298 MET A CA 1
ATOM 2425 C C . MET A 1 298 ? 4.909 -9.592 -51.421 1.00 86.56 298 MET A C 1
ATOM 2427 O O . MET A 1 298 ? 3.913 -10.052 -51.974 1.00 86.56 298 MET A O 1
ATOM 2431 N N . ASP A 1 299 ? 5.361 -10.064 -50.258 1.00 83.62 299 ASP A N 1
ATOM 2432 C CA . ASP A 1 299 ? 4.717 -11.137 -49.490 1.00 83.62 299 ASP A CA 1
ATOM 2433 C C . ASP A 1 299 ? 3.319 -10.719 -49.018 1.00 83.62 299 ASP A C 1
ATOM 2435 O O . ASP A 1 299 ? 2.352 -11.445 -49.231 1.00 83.62 299 ASP A O 1
ATOM 2439 N N . MET A 1 300 ? 3.183 -9.493 -48.502 1.00 83.06 300 MET A N 1
ATOM 2440 C CA . MET A 1 300 ? 1.891 -8.896 -48.146 1.00 83.06 300 MET A CA 1
ATOM 2441 C C . MET A 1 300 ? 0.953 -8.784 -49.358 1.00 83.06 300 MET A C 1
ATOM 2443 O O . MET A 1 300 ? -0.240 -9.058 -49.253 1.00 83.06 300 MET A O 1
ATOM 2447 N N . CYS A 1 301 ? 1.476 -8.400 -50.524 1.00 81.75 301 CYS A N 1
ATOM 2448 C CA . CYS A 1 301 ? 0.709 -8.347 -51.767 1.00 81.75 301 CYS A CA 1
ATOM 2449 C C . CYS A 1 301 ? 0.230 -9.738 -52.202 1.00 81.75 301 CYS A C 1
ATOM 2451 O O . CYS A 1 301 ? -0.911 -9.875 -52.637 1.00 81.75 301 CYS A O 1
ATOM 2453 N N . ALA A 1 302 ? 1.082 -10.759 -52.077 1.00 79.31 302 ALA A N 1
ATOM 2454 C CA . ALA A 1 302 ? 0.744 -12.140 -52.413 1.00 79.31 302 ALA A CA 1
ATOM 2455 C C . ALA A 1 302 ? -0.332 -12.690 -51.474 1.00 79.31 302 ALA A C 1
ATOM 2457 O O . ALA A 1 302 ? -1.336 -13.234 -51.938 1.00 79.31 302 ALA A O 1
ATOM 2458 N N . GLU A 1 303 ? -0.171 -12.461 -50.173 1.00 77.31 303 GLU A N 1
ATOM 2459 C CA . GLU A 1 303 ? -1.118 -12.874 -49.142 1.00 77.31 303 GLU A CA 1
ATOM 2460 C C . GLU A 1 303 ? -2.491 -12.215 -49.340 1.00 77.31 303 GLU A C 1
ATOM 2462 O O . GLU A 1 303 ? -3.521 -12.881 -49.230 1.00 77.31 303 GLU A O 1
ATOM 2467 N N . MET A 1 304 ? -2.520 -10.926 -49.689 1.00 75.25 304 MET A N 1
ATOM 2468 C CA . MET A 1 304 ? -3.763 -10.205 -49.977 1.00 75.25 304 MET A CA 1
ATOM 2469 C C . MET A 1 304 ? -4.436 -10.674 -51.268 1.00 75.25 304 MET A C 1
ATOM 2471 O O . MET A 1 304 ? -5.656 -10.790 -51.299 1.00 75.25 304 MET A O 1
ATOM 2475 N N . ALA A 1 305 ? -3.665 -10.943 -52.324 1.00 73.94 305 ALA A N 1
ATOM 2476 C CA . ALA A 1 305 ? -4.215 -11.298 -53.630 1.00 73.94 305 ALA A CA 1
ATOM 2477 C C . ALA A 1 305 ? -4.620 -12.776 -53.753 1.00 73.94 305 ALA A C 1
ATOM 2479 O O . ALA A 1 305 ? -5.520 -13.092 -54.521 1.00 73.94 305 ALA A O 1
ATOM 2480 N N . THR A 1 306 ? -3.949 -13.679 -53.030 1.00 71.75 306 THR A N 1
ATOM 2481 C CA . THR A 1 306 ? -4.102 -15.141 -53.199 1.00 71.75 306 THR A CA 1
ATOM 2482 C C . THR A 1 306 ? -4.445 -15.873 -51.904 1.00 71.75 306 THR A C 1
ATOM 2484 O O . THR A 1 306 ? -4.789 -17.050 -51.919 1.00 71.75 306 THR A O 1
ATOM 2487 N N . GLY A 1 307 ? -4.313 -15.213 -50.750 1.00 71.38 307 GLY A N 1
ATOM 2488 C CA . GLY A 1 307 ? -4.395 -15.865 -49.441 1.00 71.38 307 GLY A CA 1
ATOM 2489 C C . GLY A 1 307 ? -3.193 -16.705 -49.050 1.00 71.38 307 GLY A C 1
ATOM 2490 O O . GLY A 1 307 ? -3.164 -17.221 -47.934 1.00 71.38 307 GLY A O 1
ATOM 2491 N N . GLN A 1 308 ? -2.201 -16.819 -49.928 1.00 73.12 308 GLN A N 1
ATOM 2492 C CA . GLN A 1 308 ? -0.993 -17.591 -49.701 1.00 73.12 308 GLN A CA 1
ATOM 2493 C C . GLN A 1 308 ? 0.216 -16.662 -49.597 1.00 73.12 308 GLN A C 1
ATOM 2495 O O . GLN A 1 308 ? 0.324 -15.664 -50.306 1.00 73.12 308 GLN A O 1
ATOM 2500 N N . ARG A 1 309 ? 1.148 -17.009 -48.707 1.00 78.00 309 ARG A N 1
ATOM 2501 C CA . ARG A 1 309 ? 2.436 -16.317 -48.592 1.00 78.00 309 ARG A CA 1
ATOM 2502 C C . ARG A 1 309 ? 3.438 -16.841 -49.612 1.00 78.00 309 ARG A C 1
ATOM 2504 O O . ARG A 1 309 ? 3.350 -17.985 -50.059 1.00 78.00 309 ARG A O 1
ATOM 2511 N N . VAL A 1 310 ? 4.447 -16.039 -49.916 1.00 77.88 310 VAL A N 1
ATOM 2512 C CA . VAL A 1 310 ? 5.541 -16.385 -50.824 1.00 77.88 310 VAL A CA 1
ATOM 2513 C C . VAL A 1 310 ? 6.421 -17.494 -50.222 1.00 77.88 310 VAL A C 1
ATOM 2515 O O . VAL A 1 310 ? 7.211 -17.283 -49.292 1.00 77.88 310 VAL A O 1
ATOM 2518 N N . GLN A 1 311 ? 6.329 -18.701 -50.786 1.00 67.75 311 GLN A N 1
ATOM 2519 C CA . GLN A 1 311 ? 7.135 -19.865 -50.393 1.00 67.75 311 GLN A CA 1
ATOM 2520 C C . GLN A 1 311 ? 8.366 -20.061 -51.303 1.00 67.75 311 GLN A C 1
ATOM 2522 O O . GLN A 1 311 ? 8.368 -19.647 -52.457 1.00 67.75 311 GLN A O 1
ATOM 2527 N N . GLY A 1 312 ? 9.427 -20.695 -50.781 1.00 67.19 312 GLY A N 1
ATOM 2528 C CA . GLY A 1 312 ? 10.649 -21.023 -51.540 1.00 67.19 312 GLY A CA 1
ATOM 2529 C C . GLY A 1 312 ? 11.783 -19.984 -51.492 1.00 67.19 312 GLY A C 1
ATOM 2530 O O . GLY A 1 312 ? 11.727 -19.014 -50.722 1.00 67.19 312 GLY A O 1
ATOM 2531 N N . GLU A 1 313 ? 12.835 -20.240 -52.287 1.00 65.19 313 GLU A N 1
ATOM 2532 C CA . GLU A 1 313 ? 13.981 -19.339 -52.493 1.00 65.19 313 GLU A CA 1
ATOM 2533 C C . GLU A 1 313 ? 13.570 -18.130 -53.342 1.00 65.19 313 GLU A C 1
ATOM 2535 O O . GLU A 1 313 ? 13.033 -18.277 -54.443 1.00 65.19 313 GLU A O 1
ATOM 2540 N N . VAL A 1 314 ? 13.859 -16.931 -52.829 1.00 73.00 314 VAL A N 1
ATOM 2541 C CA . VAL A 1 314 ? 13.567 -15.656 -53.491 1.00 73.00 314 VAL A CA 1
ATOM 2542 C C . VAL A 1 314 ? 14.875 -15.007 -53.915 1.00 73.00 314 VAL A C 1
ATOM 2544 O O . VAL A 1 314 ? 15.754 -14.765 -53.088 1.00 73.00 314 VAL A O 1
ATOM 2547 N N . ASP A 1 315 ? 14.987 -14.704 -55.201 1.00 75.44 315 ASP A N 1
ATOM 2548 C CA . ASP A 1 315 ? 16.150 -14.057 -55.796 1.00 75.44 315 ASP A CA 1
ATOM 2549 C C . ASP A 1 315 ? 15.770 -12.656 -56.274 1.00 75.44 315 ASP A C 1
ATOM 2551 O O . ASP A 1 315 ? 15.429 -12.458 -57.434 1.00 75.44 315 ASP A O 1
ATOM 2555 N N . LEU A 1 316 ? 15.795 -11.677 -55.365 1.00 74.50 316 LEU A N 1
ATOM 2556 C CA . LEU A 1 316 ? 15.395 -10.293 -55.664 1.00 74.50 316 LEU A CA 1
ATOM 2557 C C . LEU A 1 316 ? 16.236 -9.615 -56.757 1.00 74.50 316 LEU A C 1
ATOM 2559 O O . LEU A 1 316 ? 15.816 -8.594 -57.293 1.00 74.50 316 LEU A O 1
ATOM 2563 N N . ASP A 1 317 ? 17.402 -10.175 -57.085 1.00 68.12 317 ASP A N 1
ATOM 2564 C CA . ASP A 1 317 ? 18.296 -9.644 -58.115 1.00 68.12 317 ASP A CA 1
ATOM 2565 C C . ASP A 1 317 ? 17.943 -10.203 -59.514 1.00 68.12 317 ASP A C 1
ATOM 2567 O O . ASP A 1 317 ? 18.486 -9.765 -60.530 1.00 68.12 317 ASP A O 1
ATOM 2571 N N . SER A 1 318 ? 17.010 -11.162 -59.580 1.00 69.94 318 SER A N 1
ATOM 2572 C CA . SER A 1 318 ? 16.465 -11.728 -60.813 1.00 69.94 318 SER A CA 1
ATOM 2573 C C . SER A 1 318 ? 15.282 -10.895 -61.333 1.00 69.94 318 SER A C 1
ATOM 2575 O O . SER A 1 318 ? 14.432 -10.479 -60.545 1.00 69.94 318 SER A O 1
ATOM 2577 N N . PRO A 1 319 ? 15.132 -10.723 -62.663 1.00 60.41 319 PRO A N 1
ATOM 2578 C CA . PRO A 1 319 ? 13.931 -10.126 -63.262 1.00 60.41 319 PRO A CA 1
ATOM 2579 C C . PRO A 1 319 ? 12.658 -10.966 -63.046 1.00 60.41 319 PRO A C 1
ATOM 2581 O O . PRO A 1 319 ? 11.558 -10.483 -63.291 1.00 60.41 319 PRO A O 1
ATOM 2584 N N . ALA A 1 320 ? 12.805 -12.213 -62.589 1.00 64.31 320 ALA A N 1
ATOM 2585 C CA . ALA A 1 320 ? 11.733 -13.057 -62.073 1.00 64.31 320 ALA A CA 1
ATOM 2586 C C . ALA A 1 320 ? 12.166 -13.586 -60.690 1.00 64.31 320 ALA A C 1
ATOM 2588 O O . ALA A 1 320 ? 12.831 -14.626 -60.610 1.00 64.31 320 ALA A O 1
ATOM 2589 N N . PRO A 1 321 ? 11.877 -12.853 -59.601 1.00 59.72 321 PRO A N 1
ATOM 2590 C CA . PRO A 1 321 ? 12.454 -13.125 -58.285 1.00 59.72 321 PRO A CA 1
ATOM 2591 C C . PRO A 1 321 ? 11.873 -14.356 -57.582 1.00 59.72 321 PRO A C 1
ATOM 2593 O O . PRO A 1 321 ? 12.451 -14.843 -56.612 1.00 59.72 321 PRO A O 1
ATOM 2596 N N . LEU A 1 322 ? 10.761 -14.894 -58.085 1.00 64.25 322 LEU A N 1
ATOM 2597 C CA . LEU A 1 322 ? 10.121 -16.113 -57.596 1.00 64.25 322 LEU A CA 1
ATOM 2598 C C . LEU A 1 322 ? 10.467 -17.275 -58.538 1.00 64.25 322 LEU A C 1
ATOM 2600 O O . LEU A 1 322 ? 9.966 -17.327 -59.658 1.00 64.25 322 LEU A O 1
ATOM 2604 N N . LYS A 1 323 ? 11.336 -18.204 -58.106 1.00 53.53 323 LYS A N 1
ATOM 2605 C CA . LYS A 1 323 ? 11.839 -19.293 -58.973 1.00 53.53 323 LYS A CA 1
ATOM 2606 C C . LYS A 1 323 ? 10.849 -20.451 -59.175 1.00 53.53 323 LYS A C 1
ATOM 2608 O O . LYS A 1 323 ? 10.925 -21.122 -60.197 1.00 53.53 323 LYS A O 1
ATOM 2613 N N . THR A 1 324 ? 9.901 -20.656 -58.259 1.00 50.22 324 THR A N 1
ATOM 2614 C CA . THR A 1 324 ? 8.835 -21.675 -58.358 1.00 50.22 324 THR A CA 1
ATOM 2615 C C . THR A 1 324 ? 7.714 -21.349 -57.375 1.00 50.22 324 THR A C 1
ATOM 2617 O O . THR A 1 324 ? 7.777 -21.767 -56.223 1.00 50.22 324 THR A O 1
ATOM 2620 N N . VAL A 1 325 ? 6.678 -20.633 -57.810 1.00 49.53 325 VAL A N 1
ATOM 2621 C CA . VAL A 1 325 ? 5.372 -20.677 -57.138 1.00 49.53 325 VAL A CA 1
ATOM 2622 C C . VAL A 1 325 ? 4.307 -20.644 -58.228 1.00 49.53 325 VAL A C 1
ATOM 2624 O O . VAL A 1 325 ? 4.117 -19.622 -58.882 1.00 49.53 325 VAL A O 1
ATOM 2627 N N . ALA A 1 326 ? 3.635 -21.773 -58.453 1.00 48.38 326 ALA A N 1
ATOM 2628 C CA . ALA A 1 326 ? 2.335 -21.761 -59.106 1.00 48.38 326 ALA A CA 1
ATOM 2629 C C . ALA A 1 326 ? 1.351 -21.198 -58.074 1.00 48.38 326 ALA A C 1
ATOM 2631 O O . ALA A 1 326 ? 0.764 -21.947 -57.301 1.00 48.38 326 ALA A O 1
ATOM 2632 N N . LEU A 1 327 ? 1.264 -19.870 -57.975 1.00 53.28 327 LEU A N 1
ATOM 2633 C CA . LEU A 1 327 ? 0.121 -19.243 -57.324 1.00 53.28 327 LEU A CA 1
ATOM 2634 C C . LEU A 1 327 ? -1.044 -19.510 -58.273 1.00 53.28 327 LEU A C 1
ATOM 2636 O O . LEU A 1 327 ? -1.156 -18.836 -59.297 1.00 53.28 327 LEU A O 1
ATOM 2640 N N . GLU A 1 328 ? -1.823 -20.562 -58.022 1.00 48.41 328 GLU A N 1
ATOM 2641 C CA . GLU A 1 328 ? -3.054 -20.757 -58.779 1.00 48.41 328 GLU A CA 1
ATOM 2642 C C . GLU A 1 328 ? -3.940 -19.536 -58.505 1.00 48.41 328 GLU A C 1
ATOM 2644 O O . GLU A 1 328 ? -4.212 -19.236 -57.339 1.00 48.41 328 GLU A O 1
ATOM 2649 N N . PRO A 1 329 ? -4.331 -18.773 -59.541 1.00 44.62 329 PRO A N 1
ATOM 2650 C CA . PRO A 1 329 ? -5.206 -17.632 -59.380 1.00 44.62 329 PRO A CA 1
ATOM 2651 C C . PRO A 1 329 ? -6.623 -18.166 -59.179 1.00 44.62 329 PRO A C 1
ATOM 2653 O O . PRO A 1 329 ? -7.486 -18.020 -60.039 1.00 44.62 329 PRO A O 1
ATOM 2656 N N . GLU A 1 330 ? -6.885 -18.806 -58.043 1.00 44.47 330 GLU A N 1
ATOM 2657 C CA . GLU A 1 330 ? -8.232 -18.735 -57.509 1.00 44.47 330 GLU A CA 1
ATOM 2658 C C . GLU A 1 330 ? -8.410 -17.272 -57.108 1.00 44.47 330 GLU A C 1
ATOM 2660 O O . GLU A 1 330 ? -7.883 -16.810 -56.095 1.00 44.47 330 GLU A O 1
ATOM 2665 N N . LEU A 1 331 ? -9.070 -16.512 -57.988 1.00 44.12 331 LEU A N 1
ATOM 2666 C CA . LEU A 1 331 ? -9.706 -15.244 -57.651 1.00 44.12 331 LEU A CA 1
ATOM 2667 C C . LEU A 1 331 ? -10.657 -15.549 -56.490 1.00 44.12 331 LEU A C 1
ATOM 2669 O O . LEU A 1 331 ? -11.821 -15.885 -56.683 1.00 44.12 331 LEU A O 1
ATOM 2673 N N . HIS A 1 332 ? -10.129 -15.539 -55.274 1.00 44.69 332 HIS A N 1
ATOM 2674 C CA . HIS A 1 332 ? -10.952 -15.643 -54.093 1.00 44.69 332 HIS A CA 1
ATOM 2675 C C . HIS A 1 332 ? -11.695 -14.317 -53.971 1.00 44.69 332 HIS A C 1
ATOM 2677 O O . HIS A 1 332 ? -11.073 -13.277 -53.765 1.00 44.69 332 HIS A O 1
ATOM 2683 N N . ASP A 1 333 ? -13.025 -14.376 -54.035 1.00 49.34 333 ASP A N 1
ATOM 2684 C CA . ASP A 1 333 ? -13.955 -13.273 -53.746 1.00 49.34 333 ASP A CA 1
ATOM 2685 C C . ASP A 1 333 ? -13.803 -12.682 -52.323 1.00 49.34 333 ASP A C 1
ATOM 2687 O O . ASP A 1 333 ? -14.500 -11.747 -51.932 1.00 49.34 333 ASP A O 1
ATOM 2691 N N . ASP A 1 334 ? -12.855 -13.169 -51.523 1.00 48.53 334 ASP A N 1
ATOM 2692 C CA . ASP A 1 334 ? -12.935 -13.088 -50.081 1.00 48.53 334 ASP A CA 1
ATOM 2693 C C . ASP A 1 334 ? -11.755 -12.317 -49.458 1.00 48.53 334 ASP A C 1
ATOM 2695 O O . ASP A 1 334 ? -10.883 -12.867 -48.784 1.00 48.53 334 ASP A O 1
ATOM 2699 N N . VAL A 1 335 ? -11.881 -10.985 -49.481 1.00 56.81 335 VAL A N 1
ATOM 2700 C CA . VAL A 1 335 ? -11.646 -10.171 -48.262 1.00 56.81 335 VAL A CA 1
ATOM 2701 C C . VAL A 1 335 ? -12.762 -10.454 -47.219 1.00 56.81 335 VAL A C 1
ATOM 2703 O O . VAL A 1 335 ? -12.962 -9.691 -46.275 1.00 56.81 335 VAL A O 1
ATOM 2706 N N . ALA A 1 336 ? -13.525 -11.546 -47.382 1.00 58.47 336 ALA A N 1
ATOM 2707 C CA . ALA A 1 336 ? -14.701 -11.891 -46.611 1.00 58.47 336 ALA A CA 1
ATOM 2708 C C . ALA A 1 336 ? -14.405 -11.890 -45.122 1.00 58.47 336 ALA A C 1
ATOM 2710 O O . ALA A 1 336 ? -13.464 -12.513 -44.627 1.00 58.47 336 ALA A O 1
ATOM 2711 N N . GLY A 1 337 ? -15.256 -11.151 -44.418 1.00 67.75 337 GLY A N 1
ATOM 2712 C CA . GLY A 1 337 ? -15.127 -10.939 -42.993 1.00 67.75 337 GLY A CA 1
ATOM 2713 C C . GLY A 1 337 ? -14.202 -9.789 -42.617 1.00 67.75 337 GLY A C 1
ATOM 2714 O O . GLY A 1 337 ? -13.702 -9.811 -41.508 1.00 67.75 337 GLY A O 1
ATOM 2715 N N . VAL A 1 338 ? -13.949 -8.792 -43.468 1.00 78.19 338 VAL A N 1
ATOM 2716 C CA . VAL A 1 338 ? -13.221 -7.579 -43.056 1.00 78.19 338 VAL A CA 1
ATOM 2717 C C . VAL A 1 338 ? -14.020 -6.347 -43.425 1.00 78.19 338 VAL A C 1
ATOM 2719 O O . VAL A 1 338 ? -14.430 -6.204 -44.569 1.00 78.19 338 VAL A O 1
ATOM 2722 N N . GLU A 1 339 ? -14.164 -5.433 -42.475 1.00 86.56 339 GLU A N 1
ATOM 2723 C CA . GLU A 1 339 ? -14.748 -4.112 -42.694 1.00 86.56 339 GLU A CA 1
ATOM 2724 C C . GLU A 1 339 ? -13.807 -3.039 -42.133 1.00 86.56 339 GLU A C 1
ATOM 2726 O O . GLU A 1 339 ? -13.312 -3.159 -41.011 1.00 86.56 339 GLU A O 1
ATOM 2731 N N . VAL A 1 340 ? -13.541 -1.985 -42.908 1.00 89.25 340 VAL A N 1
ATOM 2732 C CA . VAL A 1 340 ? -12.681 -0.858 -42.518 1.00 89.25 340 VAL A CA 1
ATOM 2733 C C . VAL A 1 340 ? -13.515 0.416 -42.446 1.00 89.25 340 VAL A C 1
ATOM 2735 O O . VAL A 1 340 ? -13.971 0.934 -43.463 1.00 89.25 340 VAL A O 1
ATOM 2738 N N . PHE A 1 341 ? -13.687 0.947 -41.241 1.00 92.19 341 PHE A N 1
ATOM 2739 C CA . PHE A 1 341 ? -14.468 2.139 -40.939 1.00 92.19 341 PHE A CA 1
ATOM 2740 C C . PHE A 1 341 ? -13.554 3.340 -40.706 1.00 92.19 341 PHE A C 1
ATOM 2742 O O . PHE A 1 341 ? -12.848 3.415 -39.697 1.00 92.19 341 PHE A O 1
ATOM 2749 N N . PHE A 1 342 ? -13.610 4.325 -41.599 1.00 93.12 342 PHE A N 1
ATOM 2750 C CA . PHE A 1 342 ? -12.911 5.595 -41.411 1.00 93.12 342 PHE A CA 1
ATOM 2751 C C . PHE A 1 342 ? -13.752 6.528 -40.538 1.00 93.12 342 PHE A C 1
ATOM 2753 O O . PHE A 1 342 ? -14.865 6.914 -40.904 1.00 93.12 342 PHE A O 1
ATOM 2760 N N . LEU A 1 343 ? -13.228 6.892 -39.368 1.00 93.69 343 LEU A N 1
ATOM 2761 C CA . LEU A 1 343 ? -13.900 7.777 -38.417 1.00 93.69 343 LEU A CA 1
ATOM 2762 C C . LEU A 1 343 ? -13.460 9.241 -38.616 1.00 93.69 343 LEU A C 1
ATOM 2764 O O . LEU A 1 343 ? -12.379 9.491 -39.145 1.00 93.69 343 LEU A O 1
ATOM 2768 N N . PRO A 1 344 ? -14.256 10.241 -38.193 1.00 92.19 344 PRO A N 1
ATOM 2769 C CA . PRO A 1 344 ? -13.840 11.644 -38.259 1.00 92.19 344 PRO A CA 1
ATOM 2770 C C . PRO A 1 344 ? -12.520 11.911 -37.525 1.00 92.19 344 PRO A C 1
ATOM 2772 O O . PRO A 1 344 ? -12.282 11.326 -36.469 1.00 92.19 344 PRO A O 1
ATOM 2775 N N . LEU A 1 345 ? -11.712 12.870 -37.994 1.00 87.50 345 LEU A N 1
ATOM 2776 C CA . LEU A 1 345 ? -10.414 13.201 -37.368 1.00 87.50 345 LEU A CA 1
ATOM 2777 C C . LEU A 1 345 ? -10.552 13.606 -35.886 1.00 87.50 345 LEU A C 1
ATOM 2779 O O . LEU A 1 345 ? -9.655 13.396 -35.079 1.00 87.50 345 LEU A O 1
ATOM 2783 N N . ALA A 1 346 ? -11.697 14.190 -35.520 1.00 85.00 346 ALA A N 1
ATOM 2784 C CA . ALA A 1 346 ? -12.016 14.617 -34.155 1.00 85.00 346 ALA A CA 1
ATOM 2785 C C . ALA A 1 346 ? -12.720 13.532 -33.313 1.00 85.00 346 ALA A C 1
ATOM 2787 O O . ALA A 1 346 ? -13.265 13.836 -32.254 1.00 85.00 346 ALA A O 1
ATOM 2788 N N . ALA A 1 347 ? -12.780 12.283 -33.783 1.00 85.75 347 ALA A N 1
ATOM 2789 C CA . ALA A 1 347 ? -13.501 11.215 -33.094 1.00 85.75 347 ALA A CA 1
ATOM 2790 C C . ALA A 1 347 ? -12.795 10.707 -31.825 1.00 85.75 347 ALA A C 1
ATOM 2792 O O . ALA A 1 347 ? -13.420 9.967 -31.074 1.00 85.75 347 ALA A O 1
ATOM 2793 N N . THR A 1 348 ? -11.546 11.110 -31.556 1.00 80.94 348 THR A N 1
ATOM 2794 C CA . THR A 1 348 ? -10.739 10.677 -30.397 1.00 80.94 348 THR A CA 1
ATOM 2795 C C . THR A 1 348 ? -11.375 10.974 -29.039 1.00 80.94 348 THR A C 1
ATOM 2797 O O . THR A 1 348 ? -11.233 10.167 -28.125 1.00 80.94 348 THR A O 1
ATOM 2800 N N . ASP A 1 349 ? -12.100 12.083 -28.891 1.00 81.81 349 ASP A N 1
ATOM 2801 C CA . ASP A 1 349 ? -12.817 12.398 -27.643 1.00 81.81 349 ASP A CA 1
ATOM 2802 C C . ASP A 1 349 ? -14.174 11.678 -27.569 1.00 81.81 349 ASP A C 1
ATOM 2804 O O . ASP A 1 349 ? -14.623 11.241 -26.505 1.00 81.81 349 ASP A O 1
ATOM 2808 N N . ASP A 1 350 ? -14.816 11.500 -28.725 1.00 84.56 350 ASP A N 1
ATOM 2809 C CA . ASP A 1 350 ? -16.094 10.804 -28.855 1.00 84.56 350 ASP A CA 1
ATOM 2810 C C . ASP A 1 350 ? -15.975 9.323 -28.466 1.00 84.56 350 ASP A C 1
ATOM 2812 O O . ASP A 1 350 ? -16.863 8.801 -27.793 1.00 84.56 350 ASP A O 1
ATOM 2816 N N . ILE A 1 351 ? -14.892 8.646 -28.864 1.00 85.31 351 ILE A N 1
ATOM 2817 C CA . ILE A 1 351 ? -14.651 7.229 -28.533 1.00 85.31 351 ILE A CA 1
ATOM 2818 C C . ILE A 1 351 ? -14.440 6.989 -27.037 1.00 85.31 351 ILE A C 1
ATOM 2820 O O . ILE A 1 351 ? -14.803 5.931 -26.538 1.00 85.31 351 ILE A O 1
ATOM 2824 N N . LYS A 1 352 ? -13.920 7.982 -26.308 1.00 82.62 352 LYS A N 1
ATOM 2825 C CA . LYS A 1 352 ? -13.650 7.884 -24.864 1.00 82.62 352 LYS A CA 1
ATOM 2826 C C . LYS A 1 352 ? -14.879 8.126 -23.994 1.00 82.62 352 LYS A C 1
ATOM 2828 O O . LYS A 1 352 ? -14.842 7.846 -22.802 1.00 82.62 352 LYS A O 1
ATOM 2833 N N . SER A 1 353 ? -15.939 8.707 -24.555 1.00 78.62 353 SER A N 1
ATOM 2834 C CA . SER A 1 353 ? -17.050 9.263 -23.771 1.00 78.62 353 SER A CA 1
ATOM 2835 C C . SER A 1 353 ? -18.437 8.811 -24.221 1.00 78.62 353 SER A C 1
ATOM 2837 O O . SER A 1 353 ? -19.379 8.843 -23.428 1.00 78.62 353 SER A O 1
ATOM 2839 N N . LYS A 1 354 ? -18.611 8.409 -25.485 1.00 82.00 354 LYS A N 1
ATOM 2840 C CA . LYS A 1 354 ? -19.923 8.013 -26.007 1.00 82.00 354 LYS A CA 1
ATOM 2841 C C . LYS A 1 354 ? -20.162 6.527 -25.789 1.00 82.00 354 LYS A C 1
ATOM 2843 O O . LYS A 1 354 ? -19.435 5.696 -26.320 1.00 82.00 354 LYS A O 1
ATOM 2848 N N . ALA A 1 355 ? -21.298 6.213 -25.169 1.00 82.88 355 ALA A N 1
ATOM 2849 C CA . ALA A 1 355 ? -21.732 4.851 -24.852 1.00 82.88 355 ALA A CA 1
ATOM 2850 C C . ALA A 1 355 ? -21.694 3.861 -26.034 1.00 82.88 355 ALA A C 1
ATOM 2852 O O . ALA A 1 355 ? -21.481 2.677 -25.828 1.00 82.88 355 ALA A O 1
ATOM 2853 N N . ARG A 1 356 ? -21.853 4.326 -27.282 1.00 84.38 356 ARG A N 1
ATOM 2854 C CA . ARG A 1 356 ? -21.765 3.465 -28.480 1.00 84.38 356 ARG A CA 1
ATOM 2855 C C . ARG A 1 356 ? -20.380 2.842 -28.718 1.00 84.38 356 ARG A C 1
ATOM 2857 O O . ARG A 1 356 ? -20.268 1.966 -29.564 1.00 84.38 356 ARG A O 1
ATOM 2864 N N . PHE A 1 357 ? -19.347 3.361 -28.059 1.00 87.38 357 PHE A N 1
ATOM 2865 C CA . PHE A 1 357 ? -17.976 2.859 -28.129 1.00 87.38 357 PHE A CA 1
ATOM 2866 C C . PHE A 1 357 ? -17.537 2.187 -26.824 1.00 87.38 357 PHE A C 1
ATOM 2868 O O . PHE A 1 357 ? -16.420 1.686 -26.773 1.00 87.38 357 PHE A O 1
ATOM 2875 N N . ALA A 1 358 ? -18.390 2.176 -25.794 1.00 86.88 358 ALA A N 1
ATOM 2876 C CA . ALA A 1 358 ? -18.101 1.506 -24.534 1.00 86.88 358 ALA A CA 1
ATOM 2877 C C . ALA A 1 358 ? -17.931 -0.000 -24.767 1.00 86.88 358 ALA A C 1
ATOM 2879 O O . ALA A 1 358 ? -18.741 -0.588 -25.487 1.00 86.88 358 ALA A O 1
ATOM 2880 N N . ASP A 1 359 ? -16.880 -0.591 -24.191 1.00 86.81 359 ASP A N 1
ATOM 2881 C CA . ASP A 1 359 ? -16.560 -2.024 -24.297 1.00 86.81 359 ASP A CA 1
ATOM 2882 C C . ASP A 1 359 ? -16.590 -2.573 -25.742 1.00 86.81 359 ASP A C 1
ATOM 2884 O O . ASP A 1 359 ? -16.929 -3.735 -25.987 1.00 86.81 359 ASP A O 1
ATOM 2888 N N . LEU A 1 360 ? -16.274 -1.733 -26.734 1.00 89.62 360 LEU A N 1
ATOM 2889 C CA . LEU A 1 360 ? -16.399 -2.110 -28.139 1.00 89.62 360 LEU A CA 1
ATOM 2890 C C . LEU A 1 360 ? -15.167 -2.861 -28.641 1.00 89.62 360 LEU A C 1
ATOM 2892 O O . LEU A 1 360 ? -15.322 -3.815 -29.403 1.00 89.62 360 LEU A O 1
ATOM 2896 N N . PHE A 1 361 ? -13.966 -2.432 -28.248 1.00 90.38 361 PHE A N 1
ATOM 2897 C CA . PHE A 1 361 ? -12.715 -2.854 -28.875 1.00 90.38 361 PHE A CA 1
ATOM 2898 C C . PHE A 1 361 ? -12.030 -3.992 -28.117 1.00 90.38 361 PHE A C 1
ATOM 2900 O O . PHE A 1 361 ? -11.800 -3.913 -26.911 1.00 90.38 361 PHE A O 1
ATOM 2907 N N . ASP A 1 362 ? -11.652 -5.029 -28.861 1.00 86.38 362 ASP A N 1
ATOM 2908 C CA . ASP A 1 362 ? -10.780 -6.117 -28.407 1.00 86.38 362 ASP A CA 1
ATOM 2909 C C . ASP A 1 362 ? -9.311 -5.663 -28.370 1.00 86.38 362 ASP A C 1
ATOM 2911 O O . ASP A 1 362 ? -8.514 -6.137 -27.563 1.00 86.38 362 ASP A O 1
ATOM 2915 N N . LEU A 1 363 ? -8.955 -4.710 -29.235 1.00 85.56 363 LEU A N 1
ATOM 2916 C CA . LEU A 1 363 ? -7.607 -4.171 -29.347 1.00 85.56 363 LEU A CA 1
ATOM 2917 C C . LEU A 1 363 ? -7.642 -2.700 -29.768 1.00 85.56 363 LEU A C 1
ATOM 2919 O O . LEU A 1 363 ? -8.322 -2.330 -30.728 1.00 85.56 363 LEU A O 1
ATOM 2923 N N . ILE A 1 364 ? -6.850 -1.870 -29.093 1.00 88.25 364 ILE A N 1
ATOM 2924 C CA . ILE A 1 364 ? -6.559 -0.496 -29.508 1.00 88.25 364 ILE A CA 1
ATOM 2925 C C . ILE A 1 364 ? -5.068 -0.398 -29.816 1.00 88.25 364 ILE A C 1
ATOM 2927 O O . ILE A 1 364 ? -4.243 -0.609 -28.934 1.00 88.25 364 ILE A O 1
ATOM 2931 N N . TYR A 1 365 ? -4.718 -0.040 -31.048 1.00 86.56 365 TYR A N 1
ATOM 2932 C CA . TYR A 1 365 ? -3.351 0.292 -31.438 1.00 86.56 365 TYR A CA 1
ATOM 2933 C C . TYR A 1 365 ? -3.169 1.809 -31.498 1.00 86.56 365 TYR A C 1
ATOM 2935 O O . TYR A 1 365 ? -3.973 2.510 -32.114 1.00 86.56 365 TYR A O 1
ATOM 2943 N N . VAL A 1 366 ? -2.090 2.319 -30.909 1.00 86.31 366 VAL A N 1
ATOM 2944 C CA . VAL A 1 366 ? -1.752 3.743 -30.899 1.00 86.31 366 VAL A CA 1
ATOM 2945 C C . VAL A 1 366 ? -0.366 3.957 -31.486 1.00 86.31 366 VAL A C 1
ATOM 2947 O O . VAL A 1 366 ? 0.642 3.635 -30.862 1.00 86.31 366 VAL A O 1
ATOM 2950 N N . GLY A 1 367 ? -0.317 4.549 -32.677 1.00 83.50 367 GLY A N 1
ATOM 2951 C CA . GLY A 1 367 ? 0.922 4.998 -33.303 1.00 83.50 367 GLY A CA 1
ATOM 2952 C C . GLY A 1 367 ? 1.546 6.180 -32.558 1.00 83.50 367 GLY A C 1
ATOM 2953 O O . GLY A 1 367 ? 0.862 6.941 -31.867 1.00 83.50 367 GLY A O 1
ATOM 2954 N N . ASN A 1 368 ? 2.844 6.402 -32.759 1.00 78.50 368 ASN A N 1
ATOM 2955 C CA . ASN A 1 368 ? 3.589 7.489 -32.111 1.00 78.50 368 ASN A CA 1
ATOM 2956 C C . ASN A 1 368 ? 2.985 8.889 -32.370 1.00 78.50 368 ASN A C 1
ATOM 2958 O O . ASN A 1 368 ? 3.046 9.760 -31.503 1.00 78.50 368 ASN A O 1
ATOM 2962 N N . SER A 1 369 ? 2.370 9.114 -33.542 1.00 75.38 369 SER A N 1
ATOM 2963 C CA . SER A 1 369 ? 1.644 10.355 -33.900 1.00 75.38 369 SER A CA 1
ATOM 2964 C C . SER A 1 369 ? 0.420 10.633 -33.033 1.00 75.38 369 SER A C 1
ATOM 2966 O O . SER A 1 369 ? -0.064 11.765 -33.007 1.00 75.38 369 SER A O 1
ATOM 2968 N N . SER A 1 370 ? -0.100 9.602 -32.376 1.00 79.75 370 SER A N 1
ATOM 2969 C CA . SER A 1 370 ? -1.361 9.612 -31.641 1.00 79.75 370 SER A CA 1
ATOM 2970 C C . SER A 1 370 ? -1.160 9.353 -30.149 1.00 79.75 370 SER A C 1
ATOM 2972 O O . SER A 1 370 ? -2.128 9.358 -29.390 1.00 79.75 370 SER A O 1
ATOM 2974 N N . ALA A 1 371 ? 0.087 9.190 -29.694 1.00 74.69 371 ALA A N 1
ATOM 2975 C CA . AL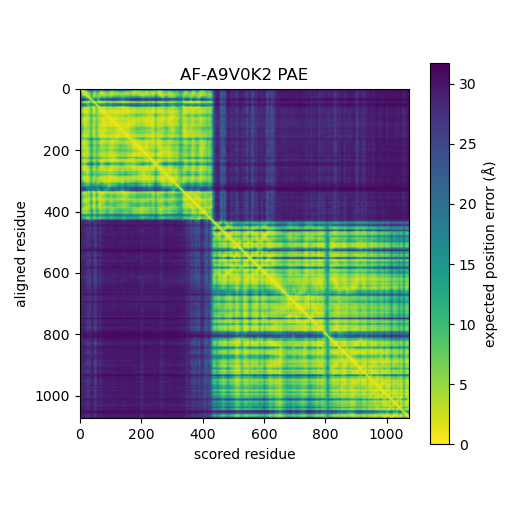A A 1 371 ? 0.424 8.898 -28.302 1.00 74.69 371 ALA A CA 1
ATOM 2976 C C . ALA A 1 371 ? -0.067 9.975 -27.314 1.00 74.69 371 ALA A C 1
ATOM 2978 O O . ALA A 1 371 ? -0.297 9.697 -26.139 1.00 74.69 371 ALA A O 1
ATOM 2979 N N . GLN A 1 372 ? -0.282 11.219 -27.762 1.00 75.31 372 GLN A N 1
ATOM 2980 C CA . GLN A 1 372 ? -0.902 12.267 -26.944 1.00 75.31 372 GLN A CA 1
ATOM 2981 C C . GLN A 1 372 ? -2.343 11.962 -26.530 1.00 75.31 372 GLN A C 1
ATOM 2983 O O . GLN A 1 372 ? -2.807 12.561 -25.564 1.00 75.31 372 GLN A O 1
ATOM 2988 N N . PHE A 1 373 ? -3.030 11.068 -27.241 1.00 75.38 373 PHE A N 1
ATOM 2989 C CA . PHE A 1 373 ? -4.402 10.673 -26.951 1.00 75.38 373 PHE A CA 1
ATOM 2990 C C . PHE A 1 373 ? -4.489 9.486 -25.984 1.00 75.38 373 PHE A C 1
ATOM 2992 O O . PHE A 1 373 ? -5.603 9.092 -25.642 1.00 75.38 373 PHE A O 1
ATOM 2999 N N . VAL A 1 374 ? -3.357 8.938 -25.525 1.00 77.44 374 VAL A N 1
ATOM 3000 C CA . VAL A 1 374 ? -3.323 7.895 -24.493 1.00 77.44 374 VAL A CA 1
ATOM 3001 C C . VAL A 1 374 ? -3.607 8.518 -23.129 1.00 77.44 374 VAL A C 1
ATOM 3003 O O . VAL A 1 374 ? -2.816 9.309 -22.615 1.00 77.44 374 VAL A O 1
ATOM 3006 N N . ASP A 1 375 ? -4.742 8.145 -22.546 1.00 74.50 375 ASP A N 1
ATOM 3007 C CA . ASP A 1 375 ? -5.142 8.465 -21.179 1.00 74.50 375 ASP A CA 1
ATOM 3008 C C . ASP A 1 375 ? -6.078 7.372 -20.632 1.00 74.50 375 ASP A C 1
ATOM 3010 O O . ASP A 1 375 ? -6.446 6.430 -21.339 1.00 74.50 375 ASP A O 1
ATOM 3014 N N . ALA A 1 376 ? -6.478 7.500 -19.364 1.00 69.62 376 ALA A N 1
ATOM 3015 C CA . ALA A 1 376 ? -7.371 6.547 -18.707 1.00 69.62 376 ALA A CA 1
ATOM 3016 C C . ALA A 1 376 ? -8.747 6.412 -19.393 1.00 69.62 376 ALA A C 1
ATOM 3018 O O . ALA A 1 376 ? -9.413 5.397 -19.208 1.00 69.62 376 ALA A O 1
ATOM 3019 N N . GLY A 1 377 ? -9.168 7.390 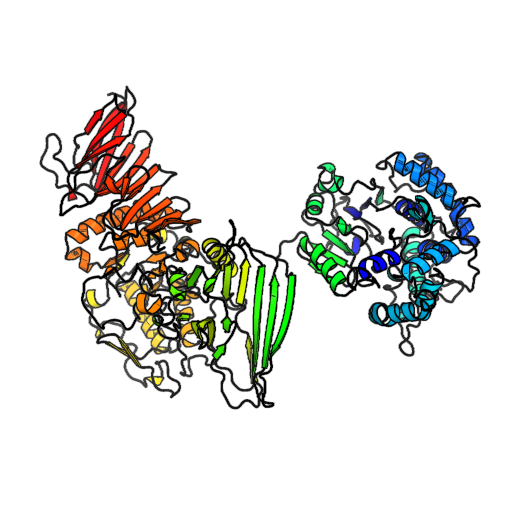-20.202 1.00 72.31 377 GLY A N 1
ATOM 3020 C CA . GLY A 1 377 ? -10.437 7.364 -20.925 1.00 72.31 377 GLY A CA 1
ATOM 3021 C C . GLY A 1 377 ? -10.494 6.300 -22.022 1.00 72.31 377 GLY A C 1
ATOM 3022 O O . GLY A 1 377 ? -11.579 5.821 -22.330 1.00 72.31 377 GLY A O 1
ATOM 3023 N N . LEU A 1 378 ? -9.352 5.855 -22.567 1.00 79.06 378 LEU A N 1
ATOM 3024 C CA . LEU A 1 378 ? -9.325 4.746 -23.537 1.00 79.06 378 LEU A CA 1
ATOM 3025 C C . LEU A 1 378 ? -9.749 3.403 -22.921 1.00 79.06 378 LEU A C 1
ATOM 3027 O O . LEU A 1 378 ? -10.209 2.525 -23.649 1.00 79.06 378 LEU A O 1
ATOM 3031 N N . LYS A 1 379 ? -9.669 3.255 -21.589 1.00 77.06 379 LYS A N 1
ATOM 3032 C CA . LYS A 1 379 ? -10.187 2.065 -20.896 1.00 77.06 379 LYS A CA 1
ATOM 3033 C C . LYS A 1 379 ? -11.692 1.910 -21.065 1.00 77.06 379 LYS A C 1
ATOM 3035 O O . LYS A 1 379 ? -12.172 0.791 -21.092 1.00 77.06 379 LYS A O 1
ATOM 3040 N N . HIS A 1 380 ? -12.426 3.013 -21.217 1.00 81.88 380 HIS A N 1
ATOM 3041 C CA . HIS A 1 380 ? -13.877 2.975 -21.385 1.00 81.88 380 HIS A CA 1
ATOM 3042 C C . HIS A 1 380 ? -14.309 2.206 -22.638 1.00 81.88 380 HIS A C 1
ATOM 3044 O O . HIS A 1 380 ? -15.377 1.604 -22.649 1.00 81.88 380 HIS A O 1
ATOM 3050 N N . CYS A 1 381 ? -13.495 2.239 -23.694 1.00 85.19 381 CYS A N 1
ATOM 3051 C CA . CYS A 1 381 ? -13.816 1.592 -24.960 1.00 85.19 381 CYS A CA 1
ATOM 3052 C C . CYS A 1 381 ? -13.137 0.227 -25.164 1.00 85.19 381 CYS A C 1
ATOM 3054 O O . CYS A 1 381 ? -13.395 -0.419 -26.180 1.00 85.19 381 CYS A O 1
ATOM 3056 N N . LEU A 1 382 ? -12.294 -0.216 -24.223 1.00 84.62 382 LEU A N 1
ATOM 3057 C CA . LEU A 1 382 ? -11.672 -1.543 -24.228 1.00 84.62 382 LEU A CA 1
ATOM 3058 C C . LEU A 1 382 ? -12.576 -2.556 -23.535 1.00 84.62 382 LEU A C 1
ATOM 3060 O O . LEU A 1 382 ? -13.067 -2.296 -22.442 1.00 84.62 382 LEU A O 1
ATOM 3064 N N . LYS A 1 383 ? -12.729 -3.740 -24.130 1.00 85.50 383 LYS A N 1
ATOM 3065 C CA . LYS A 1 383 ? -13.355 -4.886 -23.458 1.00 85.50 383 LYS A CA 1
ATOM 3066 C C . LYS A 1 383 ? -12.552 -5.312 -22.220 1.00 85.50 383 LYS A C 1
ATOM 3068 O O . LYS A 1 383 ? -11.372 -4.989 -22.087 1.00 85.50 383 LYS A O 1
ATOM 3073 N N . ALA A 1 384 ? -13.173 -6.099 -21.337 1.00 72.25 384 ALA A N 1
ATOM 3074 C CA . ALA A 1 384 ? -12.553 -6.589 -20.098 1.00 72.25 384 ALA A CA 1
ATOM 3075 C C . ALA A 1 384 ? -11.182 -7.265 -20.320 1.00 72.25 384 ALA A C 1
ATOM 3077 O O . ALA A 1 384 ? -10.245 -6.965 -19.593 1.00 72.25 384 ALA A O 1
ATOM 3078 N N . GLU A 1 385 ? -11.042 -8.069 -21.379 1.00 74.00 385 GLU A N 1
ATOM 3079 C CA . GLU A 1 385 ? -9.787 -8.733 -21.791 1.00 74.00 385 GLU A CA 1
ATOM 3080 C C . GLU A 1 385 ? -9.080 -8.015 -22.958 1.00 74.00 385 GLU A C 1
ATOM 3082 O O . GLU A 1 385 ? -8.202 -8.568 -23.621 1.00 74.00 385 GLU A O 1
ATOM 3087 N N . GLY A 1 386 ? -9.505 -6.787 -23.259 1.00 74.12 386 GLY A N 1
ATOM 3088 C CA . GLY A 1 386 ? -8.985 -6.005 -24.368 1.00 74.12 386 GLY A CA 1
ATOM 3089 C C . GLY A 1 386 ? -7.566 -5.506 -24.108 1.00 74.12 386 GLY A C 1
ATOM 3090 O O . GLY A 1 386 ? -7.176 -5.234 -22.970 1.00 74.12 386 GLY A O 1
ATOM 3091 N N . GLN A 1 387 ? -6.799 -5.340 -25.182 1.00 81.12 387 GLN A N 1
ATOM 3092 C CA . GLN A 1 387 ? -5.416 -4.871 -25.104 1.00 81.12 387 GLN A CA 1
ATOM 3093 C C . GLN A 1 387 ? -5.242 -3.463 -25.671 1.00 81.12 387 GLN A C 1
ATOM 3095 O O . GLN A 1 387 ? -5.841 -3.093 -26.684 1.00 81.12 387 GLN A O 1
ATOM 3100 N N . LEU A 1 388 ? -4.358 -2.685 -25.046 1.00 83.81 388 LEU A N 1
ATOM 3101 C CA . LEU A 1 388 ? -3.866 -1.419 -25.581 1.00 83.81 388 LEU A CA 1
ATOM 3102 C C . LEU A 1 388 ? -2.408 -1.589 -26.014 1.00 83.81 388 LEU A C 1
ATOM 3104 O O . LEU A 1 388 ? -1.531 -1.799 -25.182 1.00 83.81 388 LEU A O 1
ATOM 3108 N N . VAL A 1 389 ? -2.141 -1.458 -27.309 1.00 81.44 389 VAL A N 1
ATOM 3109 C CA . VAL A 1 389 ? -0.801 -1.545 -27.897 1.00 81.44 389 VAL A CA 1
ATOM 3110 C C . VAL A 1 389 ? -0.357 -0.154 -28.321 1.00 81.44 389 VAL A C 1
ATOM 3112 O O . VAL A 1 389 ? -1.026 0.507 -29.109 1.00 81.44 389 VAL A O 1
ATOM 3115 N N . ILE A 1 390 ? 0.781 0.304 -27.813 1.00 83.44 390 ILE A N 1
ATOM 3116 C CA . ILE A 1 390 ? 1.338 1.623 -28.112 1.00 83.44 390 ILE A CA 1
ATOM 3117 C C . ILE A 1 390 ? 2.675 1.443 -28.826 1.00 83.44 390 ILE A C 1
ATOM 3119 O O . ILE A 1 390 ? 3.564 0.745 -28.339 1.00 83.44 390 ILE A O 1
ATOM 3123 N N . GLU A 1 391 ? 2.833 2.089 -29.976 1.00 83.75 391 GLU A N 1
ATOM 3124 C CA . GLU A 1 391 ? 4.057 2.053 -30.771 1.00 83.75 391 GLU A CA 1
ATOM 3125 C C . GLU A 1 391 ? 5.264 2.568 -29.966 1.00 83.75 391 GLU A C 1
ATOM 3127 O O . GLU A 1 391 ? 5.177 3.569 -29.248 1.00 83.75 391 GLU A O 1
ATOM 3132 N N . ASN A 1 392 ? 6.408 1.888 -30.074 1.00 77.00 392 ASN A N 1
ATOM 3133 C CA . ASN A 1 392 ? 7.645 2.310 -29.420 1.00 77.00 392 ASN A CA 1
ATOM 3134 C C . ASN A 1 392 ? 8.377 3.378 -30.260 1.00 77.00 392 ASN A C 1
ATOM 3136 O O . ASN A 1 392 ? 8.251 3.458 -31.482 1.00 77.00 392 ASN A O 1
ATOM 3140 N N . VAL A 1 393 ? 9.207 4.188 -29.604 1.00 82.31 393 VAL A N 1
ATOM 3141 C CA . VAL A 1 393 ? 10.015 5.259 -30.210 1.00 82.31 393 VAL A CA 1
ATOM 3142 C C . VAL A 1 393 ? 11.471 4.849 -30.482 1.00 82.31 393 VAL A C 1
ATOM 3144 O O . VAL A 1 393 ? 12.326 5.696 -30.760 1.00 82.31 393 VAL A O 1
ATOM 3147 N N . ARG A 1 394 ? 11.790 3.549 -30.385 1.00 81.38 394 ARG A N 1
ATOM 3148 C CA . ARG A 1 394 ? 13.153 2.982 -30.463 1.00 81.38 394 ARG A CA 1
ATOM 3149 C C . ARG A 1 394 ? 13.974 3.502 -31.645 1.00 81.38 394 ARG A C 1
ATOM 3151 O O . ARG A 1 394 ? 15.153 3.834 -31.472 1.00 81.38 394 ARG A O 1
ATOM 3158 N N . HIS A 1 395 ? 13.355 3.576 -32.820 1.00 82.44 395 HIS A N 1
ATOM 3159 C CA . HIS A 1 395 ? 14.022 3.947 -34.067 1.00 82.44 395 HIS A CA 1
ATOM 3160 C C . HIS A 1 395 ? 13.908 5.443 -34.404 1.00 82.44 395 HIS A C 1
ATOM 3162 O O . HIS A 1 395 ? 14.454 5.878 -35.416 1.00 82.44 395 HIS A O 1
ATOM 3168 N N . MET A 1 396 ? 13.276 6.260 -33.549 1.00 84.56 396 MET A N 1
ATOM 3169 C CA . MET A 1 396 ? 13.194 7.710 -33.751 1.00 84.56 396 MET A CA 1
ATOM 3170 C C . MET A 1 396 ? 14.548 8.374 -33.493 1.00 84.56 396 MET A C 1
ATOM 3172 O O . MET A 1 396 ? 15.031 8.468 -32.357 1.00 84.56 396 MET A O 1
ATOM 3176 N N . VAL A 1 397 ? 15.165 8.874 -34.562 1.00 82.00 397 VAL A N 1
ATOM 3177 C CA . VAL A 1 397 ? 16.562 9.333 -34.558 1.00 82.00 397 VAL A CA 1
ATOM 3178 C C . VAL A 1 397 ? 16.755 10.602 -33.716 1.00 82.00 397 VAL A C 1
ATOM 3180 O O . VAL A 1 397 ? 17.824 10.785 -33.148 1.00 82.00 397 VAL A O 1
ATOM 3183 N N . LEU A 1 398 ? 15.755 11.480 -33.568 1.00 80.81 398 LEU A N 1
ATOM 3184 C CA . LEU A 1 398 ? 15.918 12.769 -32.864 1.00 80.81 398 LEU A CA 1
ATOM 3185 C C . LEU A 1 398 ? 15.614 12.771 -31.373 1.00 80.81 398 LEU A C 1
ATOM 3187 O O . LEU A 1 398 ? 15.884 13.783 -30.725 1.00 80.81 398 LEU A O 1
ATOM 3191 N N . LEU A 1 399 ? 15.097 11.677 -30.822 1.00 77.38 399 LEU A N 1
ATOM 3192 C CA . LEU A 1 399 ? 14.783 11.630 -29.400 1.00 77.38 399 LEU A CA 1
ATOM 3193 C C . LEU A 1 399 ? 16.039 11.356 -28.579 1.00 77.38 399 LEU A C 1
ATOM 3195 O O . LEU A 1 399 ? 16.724 10.353 -28.797 1.00 77.38 399 LEU A O 1
ATOM 3199 N N . SER A 1 400 ? 16.316 12.233 -27.613 1.00 74.75 400 SER A N 1
ATOM 3200 C CA . SER A 1 400 ? 17.314 11.960 -26.579 1.00 74.75 400 SER A CA 1
ATOM 3201 C C . SER A 1 400 ? 16.884 10.775 -25.710 1.00 74.75 400 SER A C 1
ATOM 3203 O O . SER A 1 400 ? 15.704 10.424 -25.659 1.00 74.75 400 SER A O 1
ATOM 3205 N N . ALA A 1 401 ? 17.831 10.183 -24.979 1.00 69.12 401 ALA A N 1
ATOM 3206 C CA . ALA A 1 401 ? 17.517 9.142 -24.002 1.00 69.12 401 ALA A CA 1
ATOM 3207 C C . ALA A 1 401 ? 16.454 9.609 -22.982 1.00 69.12 401 ALA A C 1
ATOM 3209 O O . ALA A 1 401 ? 15.500 8.883 -22.729 1.00 69.12 401 ALA A O 1
ATOM 3210 N N . GLU A 1 402 ? 16.548 10.853 -22.490 1.00 70.88 402 GLU A N 1
ATOM 3211 C CA . GLU A 1 402 ? 15.557 11.459 -21.583 1.00 70.88 402 GLU A CA 1
ATOM 3212 C C . GLU A 1 402 ? 14.163 11.589 -22.216 1.00 70.88 402 GLU A C 1
ATOM 3214 O O . GLU A 1 402 ? 13.160 11.345 -21.558 1.00 70.88 402 GLU A O 1
ATOM 3219 N N . GLN A 1 403 ? 14.072 11.959 -23.498 1.00 72.81 403 GLN A N 1
ATOM 3220 C CA . GLN A 1 403 ? 12.786 12.087 -24.194 1.00 72.81 403 GLN A CA 1
ATOM 3221 C C . GLN A 1 403 ? 12.147 10.728 -24.484 1.00 72.81 403 GLN A C 1
ATOM 3223 O O . GLN A 1 403 ? 10.927 10.606 -24.409 1.00 72.81 403 GLN A O 1
ATOM 3228 N N . ARG A 1 404 ? 12.960 9.711 -24.798 1.00 72.69 404 ARG A N 1
ATOM 3229 C CA . ARG A 1 404 ? 12.497 8.322 -24.923 1.00 72.69 404 ARG A CA 1
ATOM 3230 C C . ARG A 1 404 ? 11.969 7.813 -23.584 1.00 72.69 404 ARG A C 1
ATOM 3232 O O . ARG A 1 404 ? 10.907 7.207 -23.560 1.00 72.69 404 ARG A O 1
ATOM 3239 N N . GLN A 1 405 ? 12.655 8.128 -22.484 1.00 67.44 405 GLN A N 1
ATOM 3240 C CA . GLN A 1 405 ? 12.188 7.786 -21.142 1.00 67.44 405 GLN A CA 1
ATOM 3241 C C . GLN A 1 405 ? 10.903 8.539 -20.771 1.00 67.44 405 GLN A C 1
ATOM 3243 O O . GLN A 1 405 ? 9.965 7.919 -20.303 1.00 67.44 405 GLN A O 1
ATOM 3248 N N . LEU A 1 406 ? 10.787 9.835 -21.076 1.00 70.69 406 LEU A N 1
ATOM 3249 C CA . LEU A 1 406 ? 9.552 10.595 -20.839 1.00 70.69 406 LEU A CA 1
ATOM 3250 C C . LEU A 1 406 ? 8.357 10.050 -21.645 1.00 70.69 406 LEU A C 1
ATOM 3252 O O . LEU A 1 406 ? 7.225 10.077 -21.165 1.00 70.69 406 LEU A O 1
ATOM 3256 N N . TYR A 1 407 ? 8.600 9.578 -22.873 1.00 73.38 407 TYR A N 1
ATOM 3257 C CA . TYR A 1 407 ? 7.594 8.883 -23.678 1.00 73.38 407 TYR A CA 1
ATOM 3258 C C . TYR A 1 407 ? 7.138 7.598 -22.979 1.00 73.38 407 TYR A C 1
ATOM 3260 O O . TYR A 1 407 ? 5.938 7.434 -22.771 1.00 73.38 407 TYR A O 1
ATOM 3268 N N . VAL A 1 408 ? 8.091 6.763 -22.542 1.00 67.94 408 VAL A N 1
ATOM 3269 C CA . VAL A 1 408 ? 7.834 5.559 -21.737 1.00 67.94 408 VAL A CA 1
ATOM 3270 C C . VAL A 1 408 ? 7.006 5.931 -20.509 1.00 67.94 408 VAL A C 1
ATOM 3272 O O . VAL A 1 408 ? 5.874 5.481 -20.406 1.00 67.94 408 VAL A O 1
ATOM 3275 N N . ASP A 1 409 ? 7.480 6.840 -19.656 1.00 64.75 409 ASP A N 1
ATOM 3276 C CA . ASP A 1 409 ? 6.817 7.245 -18.410 1.00 64.75 409 ASP A CA 1
ATOM 3277 C C . ASP A 1 409 ? 5.371 7.716 -18.639 1.00 64.75 409 ASP A C 1
ATOM 3279 O O . ASP A 1 409 ? 4.471 7.357 -17.881 1.00 64.75 409 ASP A O 1
ATOM 3283 N N . LYS A 1 410 ? 5.116 8.478 -19.713 1.00 66.38 410 LYS A N 1
ATOM 3284 C CA . LYS A 1 410 ? 3.765 8.934 -20.068 1.00 66.38 410 LYS A CA 1
ATOM 3285 C C . LYS A 1 410 ? 2.863 7.782 -20.518 1.00 66.38 410 LYS A C 1
ATOM 3287 O O . LYS A 1 410 ? 1.699 7.749 -20.128 1.00 66.38 410 LYS A O 1
ATOM 3292 N N . THR A 1 411 ? 3.380 6.859 -21.327 1.00 63.06 411 THR A N 1
ATOM 3293 C CA . THR A 1 411 ? 2.640 5.658 -21.756 1.00 63.06 411 THR A CA 1
ATOM 3294 C C . THR A 1 411 ? 2.437 4.668 -20.609 1.00 63.06 411 THR A C 1
ATOM 3296 O O . THR A 1 411 ? 1.417 3.986 -20.556 1.00 63.06 411 THR A O 1
ATOM 3299 N N . CYS A 1 412 ? 3.349 4.667 -19.635 1.00 53.75 412 CYS A N 1
ATOM 3300 C CA . CYS A 1 412 ? 3.307 3.821 -18.458 1.00 53.75 412 CYS A CA 1
ATOM 3301 C C . CYS A 1 412 ? 2.170 4.161 -17.499 1.00 53.75 412 CYS A C 1
ATOM 3303 O O . CYS A 1 412 ? 1.645 3.267 -16.857 1.00 53.75 412 CYS A O 1
ATOM 3305 N N . LEU A 1 413 ? 1.692 5.404 -17.455 1.00 50.19 413 LEU A N 1
ATOM 3306 C CA . LEU A 1 413 ? 0.575 5.813 -16.590 1.00 50.19 413 LEU A CA 1
ATOM 3307 C C . LEU A 1 413 ? -0.772 5.101 -16.876 1.00 50.19 413 LEU A C 1
ATOM 3309 O O . LEU A 1 413 ? -1.742 5.350 -16.161 1.00 50.19 413 LEU A O 1
ATOM 3313 N N . ALA A 1 414 ? -0.865 4.245 -17.901 1.00 46.22 414 ALA A N 1
ATOM 3314 C CA . ALA A 1 414 ? -2.107 3.609 -18.341 1.00 46.22 414 ALA A CA 1
ATOM 3315 C C . ALA A 1 414 ? -2.353 2.162 -17.826 1.00 46.22 414 ALA A C 1
ATOM 3317 O O . ALA A 1 414 ? -3.516 1.743 -17.826 1.00 46.22 414 ALA A O 1
ATOM 3318 N N . GLY A 1 415 ? -1.358 1.419 -17.313 1.00 51.53 415 GLY A N 1
ATOM 3319 C CA . GLY A 1 415 ? -1.567 0.071 -16.734 1.00 51.53 415 GLY A CA 1
ATOM 3320 C C . GLY A 1 415 ? -0.308 -0.806 -16.631 1.00 51.53 415 GLY A C 1
ATOM 3321 O O . GLY A 1 415 ? 0.801 -0.287 -16.736 1.00 51.53 415 GLY A O 1
ATOM 3322 N N . ASP A 1 416 ? -0.483 -2.120 -16.429 1.00 50.53 416 ASP A N 1
ATOM 3323 C CA . ASP A 1 416 ? 0.597 -3.122 -16.437 1.00 50.53 416 ASP A CA 1
ATOM 3324 C C . ASP A 1 416 ? 1.164 -3.300 -17.845 1.00 50.53 416 ASP A C 1
ATOM 3326 O O . ASP A 1 416 ? 0.448 -3.698 -18.766 1.00 50.53 416 ASP A O 1
ATOM 3330 N N . ILE A 1 417 ? 2.459 -3.034 -18.011 1.00 59.53 417 ILE A N 1
ATOM 3331 C CA . ILE A 1 417 ? 3.098 -3.030 -19.327 1.00 59.53 417 ILE A CA 1
ATOM 3332 C C . ILE A 1 417 ? 3.946 -4.274 -19.538 1.00 59.53 417 ILE A C 1
ATOM 3334 O O . ILE A 1 417 ? 4.929 -4.505 -18.831 1.00 59.53 417 ILE A O 1
ATOM 3338 N N . GLN A 1 418 ? 3.655 -4.998 -20.610 1.00 58.16 418 GLN A N 1
ATOM 3339 C CA . GLN A 1 418 ? 4.609 -5.875 -21.270 1.00 58.16 418 GLN A CA 1
ATOM 3340 C C . GLN A 1 418 ? 5.292 -5.093 -22.397 1.00 58.16 418 GLN A C 1
ATOM 3342 O O . GLN A 1 418 ? 4.652 -4.622 -23.334 1.00 58.16 418 GLN A O 1
ATOM 3347 N N . GLN A 1 419 ? 6.609 -4.920 -22.310 1.00 59.78 419 GLN A N 1
ATOM 3348 C CA . GLN A 1 419 ? 7.375 -4.232 -23.346 1.00 59.78 419 GLN A CA 1
ATOM 3349 C C . GLN A 1 419 ? 7.960 -5.240 -24.338 1.00 59.78 419 GLN A C 1
ATOM 3351 O O . GLN A 1 419 ? 8.651 -6.179 -23.947 1.00 59.78 419 GLN A O 1
ATOM 3356 N N . THR A 1 420 ? 7.755 -4.996 -25.630 1.00 60.72 420 THR A N 1
ATOM 3357 C CA . THR A 1 420 ? 8.483 -5.666 -26.714 1.00 60.72 420 THR A CA 1
ATOM 3358 C C . THR A 1 420 ? 9.501 -4.712 -27.346 1.00 60.72 420 THR A C 1
ATOM 3360 O O . THR A 1 420 ? 9.553 -3.519 -27.032 1.00 60.72 420 THR A O 1
ATOM 3363 N N . ALA A 1 421 ? 10.328 -5.229 -28.258 1.00 58.53 421 ALA A N 1
ATOM 3364 C CA . ALA A 1 421 ? 11.274 -4.431 -29.040 1.00 58.53 421 ALA A CA 1
ATOM 3365 C C . ALA A 1 421 ? 10.618 -3.231 -29.754 1.00 58.53 421 ALA A C 1
ATOM 3367 O O . ALA A 1 421 ? 11.267 -2.190 -29.898 1.00 58.53 421 ALA A O 1
ATOM 3368 N N . ASP A 1 422 ? 9.347 -3.381 -30.142 1.00 60.41 422 ASP A N 1
ATOM 3369 C CA . ASP A 1 422 ? 8.678 -2.530 -31.128 1.00 60.41 422 ASP A CA 1
ATOM 3370 C C . ASP A 1 422 ? 7.389 -1.871 -30.595 1.00 60.41 422 ASP A C 1
ATOM 3372 O O . ASP A 1 422 ? 6.938 -0.873 -31.158 1.00 60.41 422 ASP A O 1
ATOM 3376 N N . ALA A 1 423 ? 6.834 -2.349 -29.472 1.00 59.62 423 ALA A N 1
ATOM 3377 C CA . ALA A 1 423 ? 5.617 -1.805 -28.858 1.00 59.62 423 ALA A CA 1
ATOM 3378 C C . ALA A 1 423 ? 5.558 -1.990 -27.326 1.00 59.62 423 ALA A C 1
ATOM 3380 O O . ALA A 1 423 ? 6.186 -2.894 -26.768 1.00 59.62 423 ALA A O 1
ATOM 3381 N N . PHE A 1 424 ? 4.762 -1.154 -26.657 1.00 60.25 424 PHE A N 1
ATOM 3382 C CA . PHE A 1 424 ? 4.296 -1.339 -25.280 1.00 60.25 424 PHE A CA 1
ATOM 3383 C C . PHE A 1 424 ? 2.897 -1.953 -25.313 1.00 60.25 424 PHE A C 1
ATOM 3385 O O . PHE A 1 424 ? 1.987 -1.367 -25.895 1.00 60.25 424 PHE A O 1
ATOM 3392 N N . ILE A 1 425 ? 2.723 -3.114 -24.695 1.00 63.69 425 ILE A N 1
ATOM 3393 C CA . ILE A 1 425 ? 1.431 -3.785 -24.549 1.00 63.69 425 ILE A CA 1
ATOM 3394 C C . ILE A 1 425 ? 0.951 -3.522 -23.131 1.00 63.69 425 ILE A C 1
ATOM 3396 O O . ILE A 1 425 ? 1.639 -3.870 -22.174 1.00 63.69 425 ILE A O 1
ATOM 3400 N N . ILE A 1 426 ? -0.218 -2.916 -22.991 1.00 64.06 426 ILE A N 1
ATOM 3401 C CA . ILE A 1 426 ? -0.893 -2.755 -21.713 1.00 64.06 426 ILE A CA 1
ATOM 3402 C C . ILE A 1 426 ? -2.058 -3.727 -21.705 1.00 64.06 426 ILE A C 1
ATOM 3404 O O . ILE A 1 426 ? -3.043 -3.548 -22.428 1.00 64.06 426 ILE A O 1
ATOM 3408 N N . ASN A 1 427 ? -1.918 -4.763 -20.884 1.00 57.38 427 ASN A N 1
ATOM 3409 C CA . ASN A 1 427 ? -3.023 -5.661 -20.603 1.00 57.38 427 ASN A CA 1
ATOM 3410 C C . ASN A 1 427 ? -3.967 -4.953 -19.636 1.00 57.38 427 ASN A C 1
ATOM 3412 O O . ASN A 1 427 ? -3.526 -4.273 -18.707 1.00 57.38 427 ASN A O 1
ATOM 3416 N N . ASN A 1 428 ? -5.272 -5.148 -19.803 1.00 56.75 428 ASN A N 1
ATOM 3417 C CA . ASN A 1 428 ? -6.264 -4.676 -18.838 1.00 56.75 428 ASN A CA 1
ATOM 3418 C C . ASN A 1 428 ? -6.274 -5.527 -17.540 1.00 56.75 428 ASN A C 1
ATOM 3420 O O . ASN A 1 428 ? -7.305 -5.690 -16.894 1.00 56.75 428 ASN A O 1
ATOM 3424 N N . THR A 1 429 ? -5.117 -6.079 -17.153 1.00 44.22 429 THR A N 1
ATOM 3425 C CA . THR A 1 429 ? -4.873 -6.834 -15.917 1.00 44.22 429 THR A CA 1
ATOM 3426 C C . THR A 1 429 ? -4.189 -5.938 -14.878 1.00 44.22 429 THR A C 1
ATOM 3428 O O . THR A 1 429 ? -3.369 -5.090 -15.213 1.00 44.22 429 THR A O 1
ATOM 3431 N N . PHE A 1 430 ? -4.574 -6.083 -13.611 1.00 30.94 430 PHE A N 1
ATOM 3432 C CA . PHE A 1 430 ? -4.175 -5.226 -12.489 1.00 30.94 430 PHE A CA 1
ATOM 3433 C C . PHE A 1 430 ? -2.734 -5.478 -11.978 1.00 30.94 430 PHE A C 1
ATOM 3435 O O . PHE A 1 430 ? -2.438 -6.598 -11.562 1.00 30.94 430 PHE A O 1
ATOM 3442 N N . GLY A 1 431 ? -1.928 -4.410 -11.832 1.00 34.06 431 GLY A N 1
ATOM 3443 C CA . GLY A 1 431 ? -0.607 -4.413 -11.174 1.00 34.06 431 GLY A CA 1
ATOM 3444 C C . GLY A 1 431 ? 0.091 -3.034 -11.183 1.00 34.06 431 GLY A C 1
ATOM 3445 O O . GLY A 1 431 ? -0.319 -2.111 -11.880 1.00 34.06 431 GLY A O 1
ATOM 3446 N N . ALA A 1 432 ? 1.070 -2.826 -10.297 1.00 33.81 432 ALA A N 1
ATOM 3447 C CA . ALA A 1 432 ? 1.597 -1.517 -9.882 1.00 33.81 432 ALA A CA 1
ATOM 3448 C C . ALA A 1 432 ? 2.868 -1.056 -10.639 1.00 33.81 432 ALA A C 1
ATOM 3450 O O . ALA A 1 432 ? 3.826 -1.809 -10.790 1.00 33.81 432 ALA A O 1
ATOM 3451 N N . LEU A 1 433 ? 2.923 0.223 -11.032 1.00 39.16 433 LEU A N 1
ATOM 3452 C CA . LEU A 1 433 ? 3.978 0.832 -11.862 1.00 39.16 433 LEU A CA 1
ATOM 3453 C C . LEU A 1 433 ? 5.269 1.223 -11.113 1.00 39.16 433 LEU A C 1
ATOM 3455 O O . LEU A 1 433 ? 5.250 2.017 -10.173 1.00 39.16 433 LEU A O 1
ATOM 3459 N N . VAL A 1 434 ? 6.421 0.755 -11.605 1.00 38.94 434 VAL A N 1
ATOM 3460 C CA . VAL A 1 434 ? 7.773 1.218 -11.227 1.00 38.94 434 VAL A CA 1
ATOM 3461 C C . VAL A 1 434 ? 8.176 2.409 -12.114 1.00 38.94 434 VAL A C 1
ATOM 3463 O O . VAL A 1 434 ? 8.201 2.277 -13.332 1.00 38.94 434 VAL A O 1
ATOM 3466 N N . LEU A 1 435 ? 8.516 3.560 -11.524 1.00 40.31 435 LEU A N 1
ATOM 3467 C CA . LEU A 1 435 ? 8.834 4.819 -12.223 1.00 40.31 435 LEU A CA 1
ATOM 3468 C C . LEU A 1 435 ? 10.326 5.002 -12.556 1.00 40.31 435 LEU A C 1
ATOM 3470 O O . LEU A 1 435 ? 10.650 5.685 -13.518 1.00 40.31 435 LEU A O 1
ATOM 3474 N N . SER A 1 436 ? 11.261 4.457 -11.766 1.00 47.88 436 SER A N 1
ATOM 3475 C CA . SER A 1 436 ? 12.706 4.491 -12.084 1.00 47.88 436 SER A CA 1
ATOM 3476 C C . SER A 1 436 ? 13.526 3.558 -11.186 1.00 47.88 436 SER A C 1
ATOM 3478 O O . SER A 1 436 ? 13.091 3.202 -10.095 1.00 47.88 436 SER A O 1
ATOM 3480 N N . LYS A 1 437 ? 14.728 3.151 -11.624 1.00 45.59 437 LYS A N 1
ATOM 3481 C CA . LYS A 1 437 ? 15.652 2.296 -10.857 1.00 45.59 437 LYS A CA 1
ATOM 3482 C C . LYS A 1 437 ? 17.072 2.868 -10.889 1.00 45.59 437 LYS A C 1
ATOM 3484 O O . LYS A 1 437 ? 17.627 3.068 -11.964 1.00 45.59 437 LYS A O 1
ATOM 3489 N N . LEU A 1 438 ? 17.675 3.104 -9.727 1.00 54.94 438 LEU A N 1
ATOM 3490 C CA . LEU A 1 438 ? 19.044 3.591 -9.552 1.00 54.94 438 LEU A CA 1
ATOM 3491 C C . LEU A 1 438 ? 19.869 2.528 -8.822 1.00 54.94 438 LEU A C 1
ATOM 3493 O O . LEU A 1 438 ? 19.572 2.194 -7.680 1.00 54.94 438 LEU A O 1
ATOM 3497 N N . ALA A 1 439 ? 20.919 2.014 -9.463 1.00 60.56 439 ALA A N 1
ATOM 3498 C CA . ALA A 1 439 ? 21.873 1.110 -8.827 1.00 60.56 439 ALA A CA 1
ATOM 3499 C C . ALA A 1 439 ? 23.172 1.857 -8.496 1.00 60.56 439 ALA A C 1
ATOM 3501 O O . ALA A 1 439 ? 23.810 2.422 -9.383 1.00 60.56 439 ALA A O 1
ATOM 3502 N N . ILE A 1 440 ? 23.568 1.851 -7.226 1.00 66.12 440 ILE A N 1
ATOM 3503 C CA . ILE A 1 440 ? 24.806 2.449 -6.729 1.00 66.12 440 ILE A CA 1
ATOM 3504 C C . ILE A 1 440 ? 25.690 1.318 -6.215 1.00 66.12 440 ILE A C 1
ATOM 3506 O O . ILE A 1 440 ? 25.344 0.630 -5.257 1.00 66.12 440 ILE A O 1
ATOM 3510 N N . ASN A 1 441 ? 26.849 1.141 -6.844 1.00 69.94 441 ASN A N 1
ATOM 3511 C CA . ASN A 1 441 ? 27.896 0.270 -6.325 1.00 69.94 441 ASN A CA 1
ATOM 3512 C C . ASN A 1 441 ? 28.826 1.109 -5.455 1.00 69.94 441 ASN A C 1
ATOM 3514 O O . ASN A 1 441 ? 29.476 2.033 -5.946 1.00 69.94 441 ASN A O 1
ATOM 3518 N N . TYR A 1 442 ? 28.879 0.794 -4.168 1.00 63.97 442 TYR A N 1
ATOM 3519 C CA . TYR A 1 442 ? 29.778 1.431 -3.223 1.00 63.97 442 TYR A CA 1
ATOM 3520 C C . TYR A 1 442 ? 30.955 0.504 -2.914 1.00 63.97 442 TYR A C 1
ATOM 3522 O O . TYR A 1 442 ? 30.785 -0.629 -2.457 1.00 63.97 442 TYR A O 1
ATOM 3530 N N . VAL A 1 443 ? 32.160 1.026 -3.140 1.00 61.91 443 VAL A N 1
ATOM 3531 C CA . VAL A 1 443 ? 33.417 0.458 -2.651 1.00 61.91 443 VAL A CA 1
ATOM 3532 C C . VAL A 1 443 ? 33.994 1.464 -1.648 1.00 61.91 443 VAL A C 1
ATOM 3534 O O . VAL A 1 443 ? 34.119 2.641 -2.004 1.00 61.91 443 VAL A O 1
ATOM 3537 N N . PRO A 1 444 ? 34.328 1.058 -0.408 1.00 60.56 444 PRO A N 1
ATOM 3538 C CA . PRO A 1 444 ? 34.876 1.970 0.594 1.00 60.56 444 PRO A CA 1
ATOM 3539 C C . PRO A 1 444 ? 36.104 2.735 0.077 1.00 60.56 444 PRO A C 1
ATOM 3541 O O . PRO A 1 444 ? 36.981 2.159 -0.573 1.00 60.56 444 PRO A O 1
ATOM 3544 N N . ARG A 1 445 ? 36.210 4.040 0.370 1.00 44.44 445 ARG A N 1
ATOM 3545 C CA . ARG A 1 445 ? 37.429 4.805 0.038 1.00 44.44 445 ARG A CA 1
ATOM 3546 C C . ARG A 1 445 ? 38.605 4.241 0.842 1.00 44.44 445 ARG A C 1
ATOM 3548 O O . ARG A 1 445 ? 38.475 4.051 2.045 1.00 44.44 445 ARG A O 1
ATOM 3555 N N . ASN A 1 446 ? 39.738 4.005 0.178 1.00 48.19 446 ASN A N 1
ATOM 3556 C CA . ASN A 1 446 ? 40.933 3.327 0.715 1.00 48.19 446 ASN A CA 1
ATOM 3557 C C . ASN A 1 446 ? 40.758 1.824 1.007 1.00 48.19 446 ASN A C 1
ATOM 3559 O O . ASN A 1 446 ? 41.530 1.252 1.776 1.00 48.19 446 ASN A O 1
ATOM 3563 N N . ALA A 1 447 ? 39.772 1.171 0.385 1.00 55.19 447 ALA A N 1
ATOM 3564 C CA . ALA A 1 447 ? 39.633 -0.278 0.420 1.00 55.19 447 ALA A CA 1
ATOM 3565 C C . ALA A 1 447 ? 40.913 -0.978 -0.073 1.00 55.19 447 ALA A C 1
ATOM 3567 O O . ALA A 1 447 ? 41.374 -0.745 -1.192 1.00 55.19 447 ALA A O 1
ATOM 3568 N N . SER A 1 448 ? 41.462 -1.882 0.742 1.00 63.28 448 SER A N 1
ATOM 3569 C CA . SER A 1 448 ? 42.348 -2.927 0.229 1.00 63.28 448 SER A CA 1
ATOM 3570 C C . SER A 1 448 ? 41.572 -3.789 -0.780 1.00 63.28 448 SER A C 1
ATOM 3572 O O . SER A 1 448 ? 40.340 -3.806 -0.771 1.00 63.28 448 SER A O 1
ATOM 3574 N N . ALA A 1 449 ? 42.265 -4.566 -1.618 1.00 65.00 449 ALA A N 1
ATOM 3575 C CA . ALA A 1 449 ? 41.616 -5.504 -2.548 1.00 65.00 449 ALA A CA 1
ATOM 3576 C C . ALA A 1 449 ? 40.677 -6.530 -1.861 1.00 65.00 449 ALA A C 1
ATOM 3578 O O . ALA A 1 449 ? 39.946 -7.242 -2.541 1.00 65.00 449 ALA A O 1
ATOM 3579 N N . CYS A 1 450 ? 40.687 -6.596 -0.523 1.00 73.56 450 CYS A N 1
ATOM 3580 C CA . CYS A 1 450 ? 39.890 -7.501 0.301 1.00 73.56 450 CYS A CA 1
ATOM 3581 C C . CYS A 1 450 ? 38.765 -6.813 1.092 1.00 73.56 450 CYS A C 1
ATOM 3583 O O . CYS A 1 450 ? 38.261 -7.400 2.048 1.00 73.56 450 CYS A O 1
ATOM 3585 N N . ALA A 1 451 ? 38.366 -5.587 0.741 1.00 77.25 451 ALA A N 1
ATOM 3586 C CA . ALA A 1 451 ? 37.246 -4.918 1.404 1.00 77.25 451 ALA A CA 1
ATOM 3587 C C . ALA A 1 451 ? 35.875 -5.435 0.908 1.00 77.25 451 ALA A C 1
ATOM 3589 O O . ALA A 1 451 ? 35.713 -5.649 -0.296 1.00 77.25 451 ALA A O 1
ATOM 3590 N N . PRO A 1 452 ? 34.866 -5.580 1.793 1.00 79.25 452 PRO A N 1
ATOM 3591 C CA . PRO A 1 452 ? 33.486 -5.856 1.397 1.00 79.25 452 PRO A CA 1
ATOM 3592 C C . PRO A 1 452 ? 32.945 -4.840 0.383 1.00 79.25 452 PRO A C 1
ATOM 3594 O O . PRO A 1 452 ? 33.194 -3.638 0.497 1.00 79.25 452 PRO A O 1
ATOM 3597 N N . THR A 1 453 ? 32.175 -5.323 -0.589 1.00 78.56 453 THR A N 1
ATOM 3598 C CA . THR A 1 453 ? 31.505 -4.496 -1.601 1.00 78.56 453 THR A CA 1
ATOM 3599 C C . THR A 1 453 ? 30.006 -4.476 -1.362 1.00 78.56 453 THR A C 1
ATOM 3601 O O . THR A 1 453 ? 29.422 -5.503 -1.010 1.00 78.56 453 THR A O 1
ATOM 3604 N N . VAL A 1 454 ? 29.375 -3.332 -1.604 1.00 75.00 454 VAL A N 1
ATOM 3605 C CA . VAL A 1 454 ? 27.936 -3.156 -1.412 1.00 75.00 454 VAL A CA 1
ATOM 3606 C C . VAL A 1 454 ? 27.308 -2.626 -2.696 1.00 75.00 454 VAL A C 1
ATOM 3608 O O . VAL A 1 454 ? 27.789 -1.661 -3.286 1.00 75.00 454 VAL A O 1
ATOM 3611 N N . THR A 1 455 ? 26.202 -3.236 -3.103 1.00 74.19 455 THR A N 1
ATOM 3612 C CA . THR A 1 455 ? 25.350 -2.770 -4.193 1.00 74.19 455 THR A CA 1
ATOM 3613 C C . THR A 1 455 ? 23.996 -2.382 -3.624 1.00 74.19 455 THR A C 1
ATOM 3615 O O . THR A 1 455 ? 23.260 -3.215 -3.098 1.00 74.19 455 THR A O 1
ATOM 3618 N N . VAL A 1 456 ? 23.652 -1.111 -3.766 1.00 73.00 456 VAL A N 1
ATOM 3619 C CA . VAL A 1 456 ? 22.333 -0.569 -3.453 1.00 73.00 456 VAL A CA 1
ATOM 3620 C C . VAL A 1 456 ? 21.546 -0.442 -4.744 1.00 73.00 456 VAL A C 1
ATOM 3622 O O . VAL A 1 456 ? 22.059 0.056 -5.740 1.00 73.00 456 VAL A O 1
ATOM 3625 N N . VAL A 1 457 ? 20.281 -0.830 -4.717 1.00 72.00 457 VAL A N 1
ATOM 3626 C CA . VAL A 1 457 ? 19.329 -0.648 -5.804 1.00 72.00 457 VAL A CA 1
ATOM 3627 C C . VAL A 1 457 ? 18.104 0.071 -5.249 1.00 72.00 457 VAL A C 1
ATOM 3629 O O . VAL A 1 457 ? 17.325 -0.515 -4.507 1.00 72.00 457 VAL A O 1
ATOM 3632 N N . ALA A 1 458 ? 17.927 1.335 -5.614 1.00 70.94 458 ALA A N 1
ATOM 3633 C CA . ALA A 1 458 ? 16.719 2.105 -5.349 1.00 70.94 458 ALA A CA 1
ATOM 3634 C C . ALA A 1 458 ? 15.745 1.946 -6.521 1.00 70.94 458 ALA A C 1
ATOM 3636 O O . ALA A 1 458 ? 16.150 2.040 -7.677 1.00 70.94 458 ALA A O 1
ATOM 3637 N N . THR A 1 459 ? 14.473 1.708 -6.237 1.00 74.25 459 THR A N 1
ATOM 3638 C CA . THR A 1 459 ? 13.399 1.497 -7.207 1.00 74.25 459 THR A CA 1
ATOM 3639 C C . THR A 1 459 ? 12.250 2.427 -6.837 1.00 74.25 459 THR A C 1
ATOM 3641 O O . THR A 1 459 ? 11.535 2.185 -5.871 1.00 74.25 459 THR A O 1
ATOM 3644 N N . VAL A 1 460 ? 12.093 3.527 -7.567 1.00 67.19 460 VAL A N 1
ATOM 3645 C CA . VAL A 1 460 ? 10.984 4.467 -7.391 1.00 67.19 460 VAL A CA 1
ATOM 3646 C C . VAL A 1 460 ? 9.719 3.821 -7.929 1.00 67.19 460 VAL A C 1
ATOM 3648 O O . VAL A 1 460 ? 9.704 3.335 -9.059 1.00 67.19 460 VAL A O 1
ATOM 3651 N N . GLN A 1 461 ? 8.657 3.834 -7.140 1.00 55.91 461 GLN A N 1
ATOM 3652 C CA . GLN A 1 461 ? 7.348 3.315 -7.514 1.00 55.91 461 GLN A CA 1
ATOM 3653 C C . GLN A 1 461 ? 6.359 4.473 -7.634 1.00 55.91 461 GLN A C 1
ATOM 3655 O O . GLN A 1 461 ? 6.418 5.442 -6.872 1.00 55.91 461 GLN A O 1
ATOM 3660 N N . ALA A 1 462 ? 5.446 4.383 -8.601 1.00 51.59 462 ALA A N 1
ATOM 3661 C CA . ALA A 1 462 ? 4.238 5.192 -8.567 1.00 51.59 462 ALA A CA 1
ATOM 3662 C C . ALA A 1 462 ? 3.464 4.801 -7.306 1.00 51.59 462 ALA A C 1
ATOM 3664 O O . ALA A 1 462 ? 3.501 3.635 -6.912 1.00 51.59 462 ALA A O 1
ATOM 3665 N N . SER A 1 463 ? 2.800 5.762 -6.655 1.00 49.31 463 SER A N 1
ATOM 3666 C CA . SER A 1 463 ? 2.005 5.450 -5.466 1.00 49.31 463 SER A CA 1
ATOM 3667 C C . SER A 1 463 ? 0.971 4.380 -5.822 1.00 49.31 463 SER A C 1
ATOM 3669 O O . SER A 1 463 ? 0.020 4.636 -6.555 1.00 49.31 463 SER A O 1
ATOM 3671 N N . ALA A 1 464 ? 1.217 3.160 -5.351 1.00 43.19 464 ALA A N 1
ATOM 3672 C CA . ALA A 1 464 ? 0.384 1.989 -5.586 1.00 43.19 464 ALA A CA 1
ATOM 3673 C C . ALA A 1 464 ? -0.475 1.656 -4.358 1.00 43.19 464 ALA A C 1
ATOM 3675 O O . ALA A 1 464 ? -1.040 0.569 -4.261 1.00 43.19 464 ALA A O 1
ATOM 3676 N N . SER A 1 465 ? -0.548 2.564 -3.384 1.00 48.81 465 SER A N 1
ATOM 3677 C CA . SER A 1 465 ? -1.309 2.362 -2.157 1.00 48.81 465 SER A CA 1
ATOM 3678 C C . SER A 1 465 ? -1.958 3.660 -1.688 1.00 48.81 465 SER A C 1
ATOM 3680 O O . SER A 1 465 ? -1.608 4.748 -2.135 1.00 48.81 465 SER A O 1
ATOM 3682 N N . ASN A 1 466 ? -2.917 3.531 -0.771 1.00 59.47 466 ASN A N 1
ATOM 3683 C CA . ASN A 1 466 ? -3.737 4.600 -0.187 1.00 59.47 466 ASN A CA 1
ATOM 3684 C C . ASN A 1 466 ? -2.946 5.675 0.597 1.00 59.47 466 ASN A C 1
ATOM 3686 O O . ASN A 1 466 ? -3.529 6.392 1.403 1.00 59.47 466 ASN A O 1
ATOM 3690 N N . ILE A 1 467 ? -1.627 5.770 0.415 1.00 77.25 467 ILE A N 1
ATOM 3691 C CA . ILE A 1 467 ? -0.763 6.759 1.053 1.00 77.25 467 ILE A CA 1
ATOM 3692 C C . ILE A 1 467 ? -0.280 7.770 0.014 1.00 77.25 467 ILE A C 1
ATOM 3694 O O . ILE A 1 467 ? 0.304 7.446 -1.024 1.00 77.25 467 ILE A O 1
ATOM 3698 N N . ASN A 1 468 ? -0.544 9.035 0.308 1.00 79.81 468 ASN A N 1
ATOM 3699 C CA . ASN A 1 468 ? -0.184 10.146 -0.553 1.00 79.81 468 ASN A CA 1
ATOM 3700 C C . ASN A 1 468 ? 1.316 10.449 -0.433 1.00 79.81 468 ASN A C 1
ATOM 3702 O O . ASN A 1 468 ? 1.769 11.050 0.538 1.00 79.81 468 ASN A O 1
ATOM 3706 N N . GLY A 1 469 ? 2.097 10.069 -1.441 1.00 79.44 469 GLY A N 1
ATOM 3707 C CA . GLY A 1 469 ? 3.515 10.409 -1.514 1.00 79.44 469 GLY A CA 1
ATOM 3708 C C . GLY A 1 469 ? 4.280 9.607 -2.558 1.00 79.44 469 GLY A C 1
ATOM 3709 O O . GLY A 1 469 ? 3.774 8.641 -3.124 1.00 79.44 469 GLY A O 1
ATOM 3710 N N . LEU A 1 470 ? 5.518 10.025 -2.815 1.00 83.06 470 LEU A N 1
ATOM 3711 C CA . LEU A 1 470 ? 6.465 9.303 -3.655 1.00 83.06 470 LEU A CA 1
ATOM 3712 C C . LEU A 1 470 ? 7.006 8.094 -2.889 1.00 83.06 470 LEU A C 1
ATOM 3714 O O . LEU A 1 470 ? 7.640 8.269 -1.848 1.00 83.06 470 LEU A O 1
ATOM 3718 N N . MET A 1 471 ? 6.786 6.891 -3.419 1.00 86.94 471 MET A N 1
ATOM 3719 C CA . MET A 1 471 ? 7.335 5.650 -2.873 1.00 86.94 471 MET A CA 1
ATOM 3720 C C . MET A 1 471 ? 8.680 5.318 -3.507 1.00 86.94 471 MET A C 1
ATOM 3722 O O . MET A 1 471 ? 8.845 5.398 -4.725 1.00 86.94 471 MET A O 1
ATOM 3726 N N . VAL A 1 472 ? 9.631 4.885 -2.685 1.00 87.88 472 VAL A N 1
ATOM 3727 C CA . VAL A 1 472 ? 10.917 4.354 -3.145 1.00 87.88 472 VAL A CA 1
ATOM 3728 C C . VAL A 1 472 ? 11.253 3.098 -2.355 1.00 87.88 472 VAL A C 1
ATOM 3730 O O . VAL A 1 472 ? 11.308 3.134 -1.127 1.00 87.88 472 VAL A O 1
ATOM 3733 N N . ASP A 1 473 ? 11.497 2.005 -3.069 1.00 90.69 473 ASP A N 1
ATOM 3734 C CA . ASP A 1 473 ? 11.971 0.738 -2.523 1.00 90.69 473 ASP A CA 1
ATOM 3735 C C . ASP A 1 473 ? 13.489 0.648 -2.646 1.00 90.69 473 ASP A C 1
ATOM 3737 O O . ASP A 1 473 ? 14.061 0.828 -3.718 1.00 90.69 473 ASP A O 1
ATOM 3741 N N . TRP A 1 474 ? 14.157 0.322 -1.552 1.00 90.25 474 TRP A N 1
ATOM 3742 C CA . TRP A 1 474 ? 15.602 0.326 -1.421 1.00 90.25 474 TRP A CA 1
ATOM 3743 C C . TRP A 1 474 ? 16.090 -1.082 -1.092 1.00 90.25 474 TRP A C 1
ATOM 3745 O O . TRP A 1 474 ? 15.940 -1.568 0.028 1.00 90.25 474 TRP A O 1
ATOM 3755 N N . GLN A 1 475 ? 16.706 -1.741 -2.068 1.00 90.31 475 GLN A N 1
ATOM 3756 C CA . GLN A 1 475 ? 17.322 -3.054 -1.914 1.00 90.31 475 GLN A CA 1
ATOM 3757 C C . GLN A 1 475 ? 18.833 -2.908 -1.711 1.00 90.31 475 GLN A C 1
ATOM 3759 O O . GLN A 1 475 ? 19.530 -2.395 -2.581 1.00 90.31 475 GLN A O 1
ATOM 3764 N N . LEU A 1 476 ? 19.356 -3.429 -0.602 1.00 88.94 476 LEU A N 1
ATOM 3765 C CA . LEU A 1 476 ? 20.797 -3.538 -0.350 1.00 88.94 476 LEU A CA 1
ATOM 3766 C C . LEU A 1 476 ? 21.257 -4.985 -0.540 1.00 88.94 476 LEU A C 1
ATOM 3768 O O . LEU A 1 476 ? 20.660 -5.907 0.016 1.00 88.94 476 LEU A O 1
ATOM 3772 N N . ASN A 1 477 ? 22.335 -5.160 -1.297 1.00 88.62 477 ASN A N 1
ATOM 3773 C CA . ASN A 1 477 ? 23.077 -6.406 -1.439 1.00 88.62 477 ASN A CA 1
ATOM 3774 C C . ASN A 1 477 ? 24.526 -6.164 -0.999 1.00 88.62 477 ASN A C 1
ATOM 3776 O O . ASN A 1 477 ? 25.141 -5.184 -1.416 1.00 88.62 477 ASN A O 1
ATOM 3780 N N . ALA A 1 478 ? 25.085 -7.049 -0.184 1.00 85.38 478 ALA A N 1
ATOM 3781 C CA . ALA A 1 478 ? 26.469 -6.993 0.271 1.00 85.38 478 ALA A CA 1
ATOM 3782 C C . ALA A 1 478 ? 27.200 -8.286 -0.107 1.00 85.38 478 ALA A C 1
ATOM 3784 O O . ALA A 1 478 ? 26.676 -9.383 0.081 1.00 85.38 478 ALA A O 1
ATOM 3785 N N . SER A 1 479 ? 28.425 -8.148 -0.606 1.00 87.56 479 SER A N 1
ATOM 3786 C CA . SER A 1 479 ? 29.308 -9.261 -0.959 1.00 87.56 479 SER A CA 1
ATOM 3787 C C . SER A 1 479 ? 30.636 -9.101 -0.229 1.00 87.56 479 SER A C 1
ATOM 3789 O O . SER A 1 479 ? 31.266 -8.043 -0.300 1.00 87.56 479 SER A O 1
ATOM 3791 N N . VAL A 1 480 ? 31.079 -10.152 0.456 1.00 84.62 480 VAL A N 1
ATOM 3792 C CA . VAL A 1 480 ? 32.342 -10.169 1.199 1.00 84.62 480 VAL A CA 1
ATOM 3793 C C . VAL A 1 480 ? 33.379 -10.984 0.414 1.00 84.62 480 VAL A C 1
ATOM 3795 O O . VAL A 1 480 ? 33.165 -12.176 0.193 1.00 84.62 480 VAL A O 1
ATOM 3798 N N . PRO A 1 481 ? 34.510 -10.394 -0.020 1.00 84.62 481 PRO A N 1
ATOM 3799 C CA . PRO A 1 481 ? 35.541 -11.119 -0.759 1.00 84.62 481 PRO A CA 1
ATOM 3800 C C . PRO A 1 481 ? 36.134 -12.293 0.025 1.00 84.62 481 PRO A C 1
ATOM 3802 O O . PRO A 1 481 ? 36.273 -12.237 1.245 1.00 84.62 481 PRO A O 1
ATOM 3805 N N . SER A 1 482 ? 36.582 -13.332 -0.682 1.00 88.31 482 SER A N 1
ATOM 3806 C CA . SER A 1 482 ? 37.197 -14.523 -0.072 1.00 88.31 482 SER A CA 1
ATOM 3807 C C . SER A 1 482 ? 38.502 -14.247 0.682 1.00 88.31 482 SER A C 1
ATOM 3809 O O . SER A 1 482 ? 38.924 -15.067 1.486 1.00 88.31 482 SER A O 1
ATOM 3811 N N . CYS A 1 483 ? 39.154 -13.113 0.424 1.00 84.38 483 CYS A N 1
ATOM 3812 C CA . CYS A 1 483 ? 40.386 -12.722 1.105 1.00 84.38 483 CYS A CA 1
ATOM 3813 C C . CYS A 1 483 ? 40.156 -11.830 2.339 1.00 84.38 483 CYS A C 1
ATOM 3815 O O . CYS A 1 483 ? 41.120 -11.382 2.958 1.00 84.38 483 CYS A O 1
ATOM 3817 N N . PHE A 1 484 ? 38.899 -11.566 2.712 1.00 83.81 484 PHE A N 1
ATOM 3818 C CA . PHE A 1 484 ? 38.557 -10.880 3.956 1.00 83.81 484 PHE A CA 1
ATOM 3819 C C . PHE A 1 484 ? 38.825 -11.797 5.158 1.00 83.81 484 PHE A C 1
ATOM 3821 O O . PHE A 1 484 ? 38.347 -12.923 5.197 1.00 83.81 484 PHE A O 1
ATOM 3828 N N . THR A 1 485 ? 39.585 -11.332 6.149 1.00 82.25 485 THR A N 1
ATOM 3829 C CA . THR A 1 485 ? 39.986 -12.148 7.314 1.00 82.25 485 THR A CA 1
ATOM 3830 C C . THR A 1 485 ? 39.167 -11.862 8.574 1.00 82.25 485 THR A C 1
ATOM 3832 O O . THR A 1 485 ? 39.449 -12.433 9.623 1.00 82.25 485 THR A O 1
ATOM 3835 N N . GLY A 1 486 ? 38.198 -10.946 8.494 1.00 83.00 486 GLY A N 1
ATOM 3836 C CA . GLY A 1 486 ? 37.332 -10.565 9.607 1.00 83.00 486 GLY A CA 1
ATOM 3837 C C . GLY A 1 486 ? 35.925 -11.149 9.499 1.00 83.00 486 GLY A C 1
ATOM 3838 O O . GLY A 1 486 ? 35.614 -11.948 8.615 1.00 83.00 486 GLY A O 1
ATOM 3839 N N . GLU A 1 487 ? 35.053 -10.670 10.378 1.00 84.62 487 GLU A N 1
ATOM 3840 C CA . GLU A 1 487 ? 33.610 -10.864 10.303 1.00 84.62 487 GLU A CA 1
ATOM 3841 C C . GLU A 1 487 ? 32.933 -9.491 10.337 1.00 84.62 487 GLU A C 1
ATOM 3843 O O . GLU A 1 487 ? 33.301 -8.626 11.134 1.00 84.62 487 GLU A O 1
ATOM 3848 N N . LEU A 1 488 ? 31.962 -9.278 9.454 1.00 82.69 488 LEU A N 1
ATOM 3849 C CA . LEU A 1 488 ? 31.120 -8.093 9.472 1.00 82.69 488 LEU A CA 1
ATOM 3850 C C . LEU A 1 488 ? 29.922 -8.353 10.394 1.00 82.69 488 LEU A C 1
ATOM 3852 O O . LEU A 1 488 ? 29.085 -9.200 10.076 1.00 82.69 488 LEU A O 1
ATOM 3856 N N . SER A 1 489 ? 29.848 -7.622 11.509 1.00 82.50 489 SER A N 1
ATOM 3857 C CA . SER A 1 489 ? 28.813 -7.790 12.540 1.00 82.50 489 SER A CA 1
ATOM 3858 C C . SER A 1 489 ? 27.616 -6.836 12.401 1.00 82.50 489 SER A C 1
ATOM 3860 O O . SER A 1 489 ? 26.550 -7.085 12.968 1.00 82.50 489 SER A O 1
ATOM 3862 N N . SER A 1 490 ? 27.759 -5.743 11.646 1.00 85.12 490 SER A N 1
ATOM 3863 C CA . SER A 1 490 ? 26.678 -4.784 11.399 1.00 85.12 490 SER A CA 1
ATOM 3864 C C . SER A 1 490 ? 26.795 -4.078 10.042 1.00 85.12 490 SER A C 1
ATOM 3866 O O . SER A 1 490 ? 27.882 -3.937 9.479 1.00 85.12 490 SER A O 1
ATOM 3868 N N . LEU A 1 491 ? 25.652 -3.636 9.511 1.00 86.75 491 LEU A N 1
ATOM 3869 C CA . LEU A 1 491 ? 25.523 -2.834 8.291 1.00 86.75 491 LEU A CA 1
ATOM 3870 C C . LEU A 1 491 ? 24.690 -1.577 8.575 1.00 86.75 491 LEU A C 1
ATOM 3872 O O . LEU A 1 491 ? 23.519 -1.679 8.934 1.00 86.75 491 LEU A O 1
ATOM 3876 N N . LEU A 1 492 ? 25.272 -0.392 8.373 1.00 86.62 492 LEU A N 1
ATOM 3877 C CA . LEU A 1 492 ? 24.561 0.886 8.490 1.00 86.62 492 LEU A CA 1
ATOM 3878 C C . LEU A 1 492 ? 23.802 1.185 7.189 1.00 86.62 492 LEU A C 1
ATOM 3880 O O . LEU A 1 492 ? 24.423 1.458 6.162 1.00 86.62 492 LEU A O 1
ATOM 3884 N N . TRP A 1 493 ? 22.469 1.086 7.203 1.00 84.38 493 TRP A N 1
ATOM 3885 C CA . TRP A 1 493 ? 21.638 1.220 5.997 1.00 84.38 493 TRP A CA 1
ATOM 3886 C C . TRP A 1 493 ? 20.143 1.300 6.326 1.00 84.38 493 TRP A C 1
ATOM 3888 O O . TRP A 1 493 ? 19.671 0.484 7.098 1.00 84.38 493 TRP A O 1
ATOM 3898 N N . LEU A 1 494 ? 19.311 2.149 5.721 1.00 84.06 494 LEU A N 1
ATOM 3899 C CA . LEU A 1 494 ? 19.589 3.521 5.303 1.00 84.06 494 LEU A CA 1
ATOM 3900 C C . LEU A 1 494 ? 19.835 4.338 6.580 1.00 84.06 494 LEU A C 1
ATOM 3902 O O . LEU A 1 494 ? 18.885 4.711 7.262 1.00 84.06 494 LEU A O 1
ATOM 3906 N N . SER A 1 495 ? 21.104 4.538 6.929 1.00 84.38 495 SER A N 1
ATOM 3907 C CA . SER A 1 495 ? 21.532 5.296 8.111 1.00 84.38 495 SER A CA 1
ATOM 3908 C C . SER A 1 495 ? 22.018 6.684 7.696 1.00 84.38 495 SER A C 1
ATOM 3910 O O . SER A 1 495 ? 22.164 6.970 6.509 1.00 84.38 495 SER A O 1
ATOM 3912 N N . ASP A 1 496 ? 22.287 7.527 8.684 1.00 79.12 496 ASP A N 1
ATOM 3913 C CA . ASP A 1 496 ? 22.904 8.847 8.555 1.00 79.12 496 ASP A CA 1
ATOM 3914 C C . ASP A 1 496 ? 22.056 9.817 7.719 1.00 79.12 496 ASP A C 1
ATOM 3916 O O . ASP A 1 496 ? 22.564 10.725 7.059 1.00 79.12 496 ASP A O 1
ATOM 3920 N N . LEU A 1 497 ? 20.729 9.637 7.754 1.00 82.69 497 LEU A N 1
ATOM 3921 C CA . LEU A 1 497 ? 19.792 10.594 7.175 1.00 82.69 497 LEU A CA 1
ATOM 3922 C C . LEU A 1 497 ? 19.748 11.826 8.079 1.00 82.69 497 LEU A C 1
ATOM 3924 O O . LEU A 1 497 ? 19.099 11.809 9.127 1.00 82.69 497 LEU A O 1
ATOM 3928 N N . THR A 1 498 ? 20.456 12.877 7.680 1.00 77.62 498 THR A N 1
ATOM 3929 C CA . THR A 1 498 ? 20.483 14.161 8.387 1.00 77.62 498 THR A CA 1
ATOM 3930 C C . THR A 1 498 ? 19.286 15.018 7.988 1.00 77.62 498 THR A C 1
ATOM 3932 O O . THR A 1 498 ? 18.989 15.165 6.800 1.00 77.62 498 THR A O 1
ATOM 3935 N N . MET A 1 499 ? 18.617 15.630 8.965 1.00 72.31 499 MET A N 1
ATOM 3936 C CA . MET A 1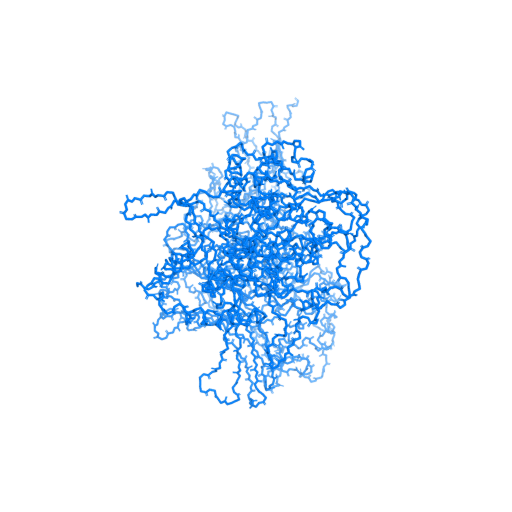 499 ? 17.573 16.628 8.720 1.00 72.31 499 MET A CA 1
ATOM 3937 C C . MET A 1 499 ? 17.768 17.852 9.611 1.00 72.31 499 MET A C 1
ATOM 3939 O O . MET A 1 499 ? 18.243 17.743 10.740 1.00 72.31 499 MET A O 1
ATOM 3943 N N . ASN A 1 500 ? 17.366 19.028 9.120 1.00 73.88 500 ASN A N 1
ATOM 3944 C CA . ASN A 1 500 ? 17.362 20.237 9.935 1.00 73.88 500 ASN A CA 1
ATOM 3945 C C . ASN A 1 500 ? 16.252 20.131 10.990 1.00 73.88 500 ASN A C 1
ATOM 3947 O O . ASN A 1 500 ? 15.064 20.160 10.673 1.00 73.88 500 ASN A O 1
ATOM 3951 N N . MET A 1 501 ? 16.628 20.029 12.261 1.00 64.12 501 MET A N 1
ATOM 3952 C CA . MET A 1 501 ? 15.667 19.811 13.344 1.00 64.12 501 MET A CA 1
ATOM 3953 C C . MET A 1 501 ? 14.726 20.977 13.606 1.00 64.12 501 MET A C 1
ATOM 3955 O O . MET A 1 501 ? 13.620 20.758 14.095 1.00 64.12 501 MET A O 1
ATOM 3959 N N . THR A 1 502 ? 15.091 22.203 13.227 1.00 73.06 502 THR A N 1
ATOM 3960 C CA . THR A 1 502 ? 14.140 23.323 13.307 1.00 73.06 502 THR A CA 1
ATOM 3961 C C . THR A 1 502 ? 12.932 23.107 12.387 1.00 73.06 502 THR A C 1
ATOM 3963 O O . THR A 1 502 ? 11.857 23.674 12.624 1.00 73.06 502 THR A O 1
ATOM 3966 N N . GLU A 1 503 ? 13.077 22.246 11.376 1.00 79.56 503 GLU A N 1
ATOM 3967 C CA . GLU A 1 503 ? 12.017 21.846 10.461 1.00 79.56 503 GLU A CA 1
ATOM 3968 C C . GLU A 1 503 ? 11.238 20.623 10.954 1.00 79.56 503 GLU A C 1
ATOM 3970 O O . GLU A 1 503 ? 10.074 20.492 10.590 1.00 79.56 503 GLU A O 1
ATOM 3975 N N . VAL A 1 504 ? 11.781 19.758 11.816 1.00 82.31 504 VAL A N 1
ATOM 3976 C CA . VAL A 1 504 ? 11.031 18.598 12.326 1.00 82.31 504 VAL A CA 1
ATOM 3977 C C . VAL A 1 504 ? 9.971 19.047 13.330 1.00 82.31 504 VAL A C 1
ATOM 3979 O O . VAL A 1 504 ? 10.244 19.721 14.320 1.00 82.31 504 VAL A O 1
ATOM 3982 N N . GLN A 1 505 ? 8.722 18.684 13.052 1.00 84.69 505 GLN A N 1
ATOM 3983 C CA . GLN A 1 505 ? 7.574 18.962 13.913 1.00 84.69 505 GLN A CA 1
ATOM 3984 C C . GLN A 1 505 ? 7.220 17.761 14.785 1.00 84.69 505 GLN A C 1
ATOM 3986 O O . GLN A 1 505 ? 6.848 17.935 15.944 1.00 84.69 505 GLN A O 1
ATOM 3991 N N . GLU A 1 506 ? 7.335 16.552 14.231 1.00 87.69 506 GLU A N 1
ATOM 3992 C CA . GLU A 1 506 ? 7.049 15.306 14.938 1.00 87.69 506 GLU A CA 1
ATOM 3993 C C . GLU A 1 506 ? 7.936 14.165 14.446 1.00 87.69 506 GLU A C 1
ATOM 3995 O O . GLU A 1 506 ? 8.258 14.091 13.259 1.00 87.69 506 GLU A O 1
ATOM 4000 N N . THR A 1 507 ? 8.242 13.222 15.334 1.00 87.94 507 THR A N 1
ATOM 4001 C CA . THR A 1 507 ? 8.828 11.919 14.989 1.00 87.94 507 THR A CA 1
ATOM 4002 C C . THR A 1 507 ? 7.948 10.798 15.519 1.00 87.94 507 THR A C 1
ATOM 4004 O O . THR A 1 507 ? 7.595 10.817 16.694 1.00 87.94 507 THR A O 1
ATOM 4007 N N . PHE A 1 508 ? 7.621 9.815 14.683 1.00 91.38 508 PHE A N 1
ATOM 4008 C CA . PHE A 1 508 ? 6.974 8.578 15.111 1.00 91.38 508 PHE A CA 1
ATOM 4009 C C . PHE A 1 508 ? 8.007 7.480 15.347 1.00 91.38 508 PHE A C 1
ATOM 4011 O O . PHE A 1 508 ? 8.849 7.230 14.480 1.00 91.38 508 PHE A O 1
ATOM 4018 N N . MET A 1 509 ? 7.881 6.802 16.487 1.00 85.81 509 MET A N 1
ATOM 4019 C CA . MET A 1 509 ? 8.668 5.626 16.853 1.00 85.81 509 MET A CA 1
ATOM 4020 C C . MET A 1 509 ? 7.728 4.441 17.150 1.00 85.81 509 MET A C 1
ATOM 4022 O O . MET A 1 509 ? 6.693 4.629 17.804 1.00 85.81 509 MET A O 1
ATOM 4026 N N . PRO A 1 510 ? 8.070 3.215 16.715 1.00 89.94 510 PRO A N 1
ATOM 4027 C CA . PRO A 1 510 ? 7.189 2.049 16.757 1.00 89.94 510 PRO A CA 1
ATOM 4028 C C . PRO A 1 510 ? 7.236 1.336 18.119 1.00 89.94 510 PRO A C 1
ATOM 4030 O O . PRO A 1 510 ? 7.439 0.129 18.196 1.00 89.94 510 PRO A O 1
ATOM 4033 N N . PHE A 1 511 ? 7.054 2.082 19.209 1.00 85.75 511 PHE A N 1
ATOM 4034 C CA . PHE A 1 511 ? 6.900 1.528 20.558 1.00 85.75 511 PHE A CA 1
ATOM 4035 C C . PHE A 1 511 ? 5.433 1.243 20.840 1.00 85.75 511 PHE A C 1
ATOM 4037 O O . PHE A 1 511 ? 4.630 2.147 20.656 1.00 85.75 511 PHE A O 1
ATOM 4044 N N . LEU A 1 512 ? 5.061 0.052 21.313 1.00 84.38 512 LEU A N 1
ATOM 4045 C CA . LEU A 1 512 ? 3.659 -0.295 21.602 1.00 84.38 512 LEU A CA 1
ATOM 4046 C C . LEU A 1 512 ? 2.998 0.730 22.555 1.00 84.38 512 LEU A C 1
ATOM 4048 O O . LEU A 1 512 ? 3.506 0.868 23.667 1.00 84.38 512 LEU A O 1
ATOM 4052 N N . PRO A 1 513 ? 1.878 1.404 22.190 1.00 87.69 513 PRO A N 1
ATOM 4053 C CA . PRO A 1 513 ? 1.042 1.177 21.004 1.00 87.69 513 PRO A CA 1
ATOM 4054 C C . PRO A 1 513 ? 1.311 2.118 19.807 1.00 87.69 513 PRO A C 1
ATOM 4056 O O . PRO A 1 513 ? 0.629 2.013 18.791 1.00 87.69 513 PRO A O 1
ATOM 4059 N N . GLY A 1 514 ? 2.262 3.034 19.940 1.00 90.06 514 GLY A N 1
ATOM 4060 C CA . GLY A 1 514 ? 2.730 4.033 18.983 1.00 90.06 514 GLY A CA 1
ATOM 4061 C C . GLY A 1 514 ? 3.150 5.286 19.755 1.00 90.06 514 GLY A C 1
ATOM 4062 O O . GLY A 1 514 ? 2.414 5.720 20.641 1.00 90.06 514 GLY A O 1
ATOM 4063 N N . VAL A 1 515 ? 4.307 5.883 19.451 1.00 86.81 515 VAL A N 1
ATOM 4064 C CA . VAL A 1 515 ? 4.803 7.082 20.160 1.00 86.81 515 VAL A CA 1
ATOM 4065 C C . VAL A 1 515 ? 5.102 8.201 19.173 1.00 86.81 515 VAL A C 1
ATOM 4067 O O . VAL A 1 515 ? 5.797 7.985 18.182 1.00 86.81 515 VAL A O 1
ATOM 4070 N N . ILE A 1 516 ? 4.610 9.404 19.475 1.00 88.19 516 ILE A N 1
ATOM 4071 C CA . ILE A 1 516 ? 4.933 10.640 18.763 1.00 88.19 516 ILE A CA 1
ATOM 4072 C C . ILE A 1 516 ? 5.773 11.536 19.669 1.00 88.19 516 ILE A C 1
ATOM 4074 O O . ILE A 1 516 ? 5.304 11.976 20.714 1.00 88.19 516 ILE A O 1
ATOM 4078 N N . MET A 1 517 ? 6.990 11.858 19.241 1.00 83.12 517 MET A N 1
ATOM 4079 C CA . MET A 1 517 ? 7.823 12.910 19.829 1.00 83.12 517 MET A CA 1
ATOM 4080 C C . MET A 1 517 ? 7.525 14.241 19.135 1.00 83.12 517 MET A C 1
ATOM 4082 O O . MET A 1 517 ? 7.493 14.289 17.908 1.00 83.12 517 MET A O 1
ATOM 4086 N N . THR A 1 518 ? 7.317 15.314 19.896 1.00 83.19 518 THR A N 1
ATOM 4087 C CA . THR A 1 518 ? 7.023 16.669 19.402 1.00 83.19 518 THR A CA 1
ATOM 4088 C C . THR A 1 518 ? 8.301 17.454 19.094 1.00 83.19 518 THR A C 1
ATOM 4090 O O . THR A 1 518 ? 9.401 17.062 19.481 1.00 83.19 518 THR A O 1
ATOM 4093 N N . ALA A 1 519 ? 8.162 18.609 18.440 1.00 80.12 519 ALA A N 1
ATOM 4094 C CA . ALA A 1 519 ? 9.273 19.502 18.104 1.00 80.12 519 ALA A CA 1
ATOM 4095 C C . ALA A 1 519 ? 10.157 19.886 19.310 1.00 80.12 519 ALA A C 1
ATOM 4097 O O . ALA A 1 519 ? 11.357 20.097 19.150 1.00 80.12 519 ALA A O 1
ATOM 4098 N N . ALA A 1 520 ? 9.587 19.953 20.519 1.00 76.62 520 ALA A N 1
ATOM 4099 C CA . ALA A 1 520 ? 10.307 20.331 21.734 1.00 76.62 520 ALA A CA 1
ATOM 4100 C C . ALA A 1 520 ? 11.437 19.347 22.098 1.00 76.62 520 ALA A C 1
ATOM 4102 O O . ALA A 1 520 ? 12.433 19.757 22.692 1.00 76.62 520 ALA A O 1
ATOM 4103 N N . ASN A 1 521 ? 11.340 18.082 21.669 1.00 73.00 521 ASN A N 1
ATOM 4104 C CA . ASN A 1 521 ? 12.406 17.093 21.853 1.00 73.00 521 ASN A CA 1
ATOM 4105 C C . ASN A 1 521 ? 13.708 17.449 21.126 1.00 73.00 521 ASN A C 1
ATOM 4107 O O . ASN A 1 521 ? 14.776 17.006 21.535 1.00 73.00 521 ASN A O 1
ATOM 4111 N N . PHE A 1 522 ? 13.627 18.263 20.074 1.00 72.25 522 PHE A N 1
ATOM 4112 C CA . PHE A 1 522 ? 14.762 18.566 19.205 1.00 72.25 522 PHE A CA 1
ATOM 4113 C C . PHE A 1 522 ? 15.360 19.957 19.450 1.00 72.25 522 PHE A C 1
ATOM 4115 O O . PHE A 1 522 ? 16.334 20.329 18.803 1.00 72.25 522 PHE A O 1
ATOM 4122 N N . GLN A 1 523 ? 14.793 20.738 20.377 1.00 67.00 523 GLN A N 1
ATOM 4123 C CA . GLN A 1 523 ? 15.200 22.126 20.639 1.00 67.00 523 GLN A CA 1
ATOM 4124 C C . GLN A 1 523 ? 16.198 22.281 21.803 1.00 67.00 523 GLN A C 1
ATOM 4126 O O . GLN A 1 523 ? 16.772 23.355 21.951 1.00 67.00 523 GLN A O 1
ATOM 4131 N N . ASN A 1 524 ? 16.448 21.235 22.606 1.00 60.53 524 ASN A N 1
ATOM 4132 C CA . ASN A 1 524 ? 17.383 21.268 23.742 1.00 60.53 524 ASN A CA 1
ATOM 4133 C C . ASN A 1 524 ? 18.445 20.157 23.655 1.00 60.53 524 ASN A C 1
ATOM 4135 O O . ASN A 1 524 ? 18.296 19.088 24.254 1.00 60.53 524 ASN A O 1
ATOM 4139 N N . VAL A 1 525 ? 19.557 20.445 22.967 1.00 55.38 525 VAL A N 1
ATOM 4140 C CA . VAL A 1 525 ? 20.698 19.524 22.765 1.00 55.38 525 VAL A CA 1
ATOM 4141 C C . VAL A 1 525 ? 21.314 19.047 24.093 1.00 55.38 525 VAL A C 1
ATOM 4143 O O . VAL A 1 525 ? 21.749 17.907 24.205 1.00 55.38 525 VAL A O 1
ATOM 4146 N N . SER A 1 526 ? 21.287 19.880 25.138 1.00 51.22 526 SER A N 1
ATOM 4147 C CA . SER A 1 526 ? 21.860 19.580 26.461 1.00 51.22 526 SER A CA 1
ATOM 4148 C C . SER A 1 526 ? 21.037 18.611 27.321 1.00 51.22 526 SER A C 1
ATOM 4150 O O . SER A 1 526 ? 21.543 18.118 28.326 1.00 51.22 526 SER A O 1
ATOM 4152 N N . SER A 1 527 ? 19.780 18.344 26.951 1.00 47.25 527 SER A N 1
ATOM 4153 C CA . SER A 1 527 ? 18.848 17.508 27.730 1.00 47.25 527 SER A CA 1
ATOM 4154 C C . SER A 1 527 ? 18.691 16.083 27.198 1.00 47.25 527 SER A C 1
ATOM 4156 O O . SER A 1 527 ? 17.985 15.274 27.796 1.00 47.25 527 SER A O 1
ATOM 4158 N N . PHE A 1 528 ? 19.343 15.764 26.079 1.00 53.25 528 PHE A N 1
ATOM 4159 C CA . PHE A 1 528 ? 19.231 14.461 25.444 1.00 53.25 528 PHE A CA 1
ATOM 4160 C C . PHE A 1 528 ? 20.488 13.636 25.745 1.00 53.25 528 PHE A C 1
ATOM 4162 O O . PHE A 1 528 ? 21.553 13.934 25.200 1.00 53.25 528 PHE A O 1
ATOM 4169 N N . PRO A 1 529 ? 20.423 12.610 26.612 1.00 49.06 529 PRO A N 1
ATOM 4170 C CA . PRO A 1 529 ? 21.543 11.695 26.761 1.00 49.06 529 PRO A CA 1
ATOM 4171 C C . PRO A 1 529 ? 21.815 11.027 25.404 1.00 49.06 529 PRO A C 1
ATOM 4173 O O . PRO A 1 529 ? 20.901 10.555 24.726 1.00 49.06 529 PRO A O 1
ATOM 4176 N N . TYR A 1 530 ? 23.079 11.084 24.992 1.00 47.19 530 TYR A N 1
ATOM 4177 C CA . TYR A 1 530 ? 23.632 10.573 23.741 1.00 47.19 530 TYR A CA 1
ATOM 4178 C C . TYR A 1 530 ? 23.061 9.189 23.355 1.00 47.19 530 TYR A C 1
ATOM 4180 O O . TYR A 1 530 ? 23.052 8.272 24.167 1.00 47.19 530 TYR A O 1
ATOM 4188 N N . SER A 1 531 ? 22.619 9.053 22.096 1.00 52.59 531 SER A N 1
ATOM 4189 C CA . SER A 1 531 ? 22.139 7.824 21.430 1.00 52.59 531 SER A CA 1
ATOM 4190 C C . SER A 1 531 ? 21.033 7.036 22.145 1.00 52.59 531 SER A C 1
ATOM 4192 O O . SER A 1 531 ? 21.293 6.179 22.985 1.00 52.59 531 SER A O 1
ATOM 4194 N N . LYS A 1 532 ? 19.780 7.234 21.729 1.00 58.41 532 LYS A N 1
ATOM 4195 C CA . LYS A 1 532 ? 18.663 6.380 22.154 1.00 58.41 532 LYS A CA 1
ATOM 4196 C C . LYS A 1 532 ? 18.418 5.319 21.101 1.00 58.41 532 LYS A C 1
ATOM 4198 O O . LYS A 1 532 ? 17.631 5.516 20.178 1.00 58.41 532 LYS A O 1
ATOM 4203 N N . THR A 1 533 ? 19.205 4.257 21.199 1.00 68.25 533 THR A N 1
ATOM 4204 C CA . THR A 1 533 ? 19.146 3.119 20.288 1.00 68.25 533 THR A CA 1
ATOM 4205 C C . THR A 1 533 ? 18.094 2.135 20.748 1.00 68.25 533 THR A C 1
ATOM 4207 O O . THR A 1 533 ? 18.098 1.701 21.897 1.00 68.25 533 THR A O 1
ATOM 4210 N N . GLN A 1 534 ? 17.202 1.797 19.830 1.00 75.50 534 GLN A N 1
ATOM 4211 C CA . GLN A 1 534 ? 16.146 0.832 20.024 1.00 75.50 534 GLN A CA 1
ATOM 4212 C C . GLN A 1 534 ? 16.406 -0.400 19.170 1.00 75.50 534 GLN A C 1
ATOM 4214 O O . GLN A 1 534 ? 16.511 -0.295 17.952 1.00 75.50 534 GLN A O 1
ATOM 4219 N N . ASP A 1 535 ? 16.429 -1.568 19.797 1.00 82.12 535 ASP A N 1
ATOM 4220 C CA . ASP A 1 535 ? 16.560 -2.832 19.083 1.00 82.12 535 ASP A CA 1
ATOM 4221 C C . ASP A 1 535 ? 15.184 -3.332 18.637 1.00 82.12 535 ASP A C 1
ATOM 4223 O O . ASP A 1 535 ? 14.264 -3.476 19.445 1.00 82.12 535 ASP A O 1
ATOM 4227 N N . TYR A 1 536 ? 15.035 -3.596 17.343 1.00 88.62 536 TYR A N 1
ATOM 4228 C CA . TYR A 1 536 ? 13.960 -4.417 16.810 1.00 88.62 536 TYR A CA 1
ATOM 4229 C C . TYR A 1 536 ? 14.490 -5.829 16.526 1.00 88.62 536 TYR A C 1
ATOM 4231 O O . TYR A 1 536 ? 15.540 -5.963 15.890 1.00 88.62 536 TYR A O 1
ATOM 4239 N N . PRO A 1 537 ? 13.743 -6.877 16.906 1.00 87.75 537 PRO A N 1
ATOM 4240 C CA . PRO A 1 537 ? 12.627 -6.845 17.852 1.00 87.75 537 PRO A CA 1
ATOM 4241 C C . PRO A 1 537 ? 13.123 -6.752 19.303 1.00 87.75 537 PRO A C 1
ATOM 4243 O O . PRO A 1 537 ? 14.253 -7.142 19.610 1.00 87.75 537 PRO A O 1
ATOM 4246 N N . GLY A 1 538 ? 12.247 -6.263 20.185 1.00 78.31 538 GLY A N 1
ATOM 4247 C CA . GLY A 1 538 ? 12.440 -6.252 21.638 1.00 78.31 538 GLY A CA 1
ATOM 4248 C C . GLY A 1 538 ? 12.179 -4.892 22.288 1.00 78.31 538 GLY A C 1
ATOM 4249 O O . GLY A 1 538 ? 12.044 -3.877 21.607 1.00 78.31 538 GLY A O 1
ATOM 4250 N N . ARG A 1 539 ? 12.079 -4.867 23.627 1.00 73.75 539 ARG A N 1
ATOM 4251 C CA . ARG A 1 539 ? 11.853 -3.659 24.460 1.00 73.75 539 ARG A CA 1
ATOM 4252 C C . ARG A 1 539 ? 10.729 -2.744 23.942 1.00 73.75 539 ARG A C 1
ATOM 4254 O O . ARG A 1 539 ? 10.823 -1.522 24.008 1.00 73.75 539 ARG A O 1
ATOM 4261 N N . GLY A 1 540 ? 9.665 -3.329 23.408 1.00 76.75 540 GLY A N 1
ATOM 4262 C CA . GLY A 1 540 ? 8.457 -2.621 22.994 1.00 76.75 540 GLY A CA 1
ATOM 4263 C C . GLY A 1 540 ? 8.460 -2.141 21.556 1.00 76.75 540 GLY A C 1
ATOM 4264 O O . GLY A 1 540 ? 7.421 -1.673 21.091 1.00 76.75 540 GLY A O 1
ATOM 4265 N N . CYS A 1 541 ? 9.589 -2.271 20.857 1.00 85.94 541 CYS A N 1
ATOM 4266 C CA . CYS A 1 541 ? 9.707 -1.958 19.445 1.00 85.94 541 CYS A CA 1
ATOM 4267 C C . CYS A 1 541 ? 9.098 -3.076 18.604 1.00 85.94 541 CYS A C 1
ATOM 4269 O O . CYS A 1 541 ? 9.639 -4.182 18.520 1.00 85.94 541 CYS A O 1
ATOM 4271 N N . PHE A 1 542 ? 7.959 -2.781 17.986 1.00 91.06 542 PHE A N 1
ATOM 4272 C CA . PHE A 1 542 ? 7.149 -3.789 17.309 1.00 91.06 542 PHE A CA 1
ATOM 4273 C C . PHE A 1 542 ? 7.450 -3.931 15.812 1.00 91.06 542 PHE A C 1
ATOM 4275 O O . PHE A 1 542 ? 6.962 -4.873 15.188 1.00 91.06 542 PHE A O 1
ATOM 4282 N N . ALA A 1 543 ? 8.201 -3.000 15.217 1.00 92.62 543 ALA A N 1
ATOM 4283 C CA . ALA A 1 543 ? 8.523 -2.997 13.792 1.00 92.62 543 ALA A CA 1
ATOM 4284 C C . ALA A 1 543 ? 9.798 -2.199 13.495 1.00 92.62 543 ALA A C 1
ATOM 4286 O O . ALA A 1 543 ? 10.112 -1.234 14.187 1.00 92.62 543 ALA A O 1
ATOM 4287 N N . ASP A 1 544 ? 10.466 -2.536 12.394 1.00 92.50 544 ASP A N 1
ATOM 4288 C CA . ASP A 1 544 ? 11.436 -1.654 11.747 1.00 92.50 544 ASP A CA 1
ATOM 4289 C C . ASP A 1 544 ? 10.700 -0.587 10.926 1.00 92.50 544 ASP A C 1
ATOM 4291 O O . ASP A 1 544 ? 10.481 -0.743 9.722 1.00 92.50 544 ASP A O 1
ATOM 4295 N N . LEU A 1 545 ? 10.225 0.453 11.617 1.00 92.19 545 LEU A N 1
ATOM 4296 C CA . LEU A 1 545 ? 9.424 1.538 11.055 1.00 92.19 545 LEU A CA 1
ATOM 4297 C C . LEU A 1 545 ? 9.797 2.878 11.691 1.00 92.19 545 LEU A C 1
ATOM 4299 O O . LEU A 1 545 ? 10.071 2.967 12.883 1.00 92.19 545 LEU A O 1
ATOM 4303 N N . PHE A 1 546 ? 9.770 3.942 10.898 1.00 91.44 546 PHE A N 1
ATOM 4304 C CA . PHE A 1 546 ? 10.153 5.282 11.316 1.00 91.44 546 PHE A CA 1
ATOM 4305 C C . PHE A 1 546 ? 9.412 6.367 10.524 1.00 91.44 546 PHE A C 1
ATOM 4307 O O . PHE A 1 546 ? 9.096 6.176 9.346 1.00 91.44 546 PHE A O 1
ATOM 4314 N N . SER A 1 547 ? 9.143 7.532 11.128 1.00 93.31 547 SER A N 1
ATOM 4315 C CA . SER A 1 547 ? 8.626 8.684 10.375 1.00 93.31 547 SER A CA 1
ATOM 4316 C C . SER A 1 547 ? 8.948 10.043 10.987 1.00 93.31 547 SER A C 1
ATOM 4318 O O . SER A 1 547 ? 8.834 10.222 12.194 1.00 93.31 547 SER A O 1
ATOM 4320 N N . TRP A 1 548 ? 9.209 11.028 10.125 1.00 90.81 548 TRP A N 1
ATOM 4321 C CA . TRP A 1 548 ? 9.340 12.446 10.450 1.00 90.81 548 TRP A CA 1
ATOM 4322 C C . TRP A 1 548 ? 8.281 13.297 9.759 1.00 90.81 548 TRP A C 1
ATOM 4324 O O . TRP A 1 548 ? 8.153 13.253 8.536 1.00 90.81 548 TRP A O 1
ATOM 4334 N N . ARG A 1 549 ? 7.566 14.127 10.525 1.00 90.44 549 ARG A N 1
ATOM 4335 C CA . ARG A 1 549 ? 6.764 15.235 9.988 1.00 90.44 549 ARG A CA 1
ATOM 4336 C C . ARG A 1 549 ? 7.608 16.496 9.962 1.00 90.44 549 ARG A C 1
ATOM 4338 O O . ARG A 1 549 ? 8.181 16.872 10.984 1.00 90.44 549 ARG A O 1
ATOM 4345 N N . LEU A 1 550 ? 7.619 17.173 8.825 1.00 86.25 550 LEU A N 1
ATOM 4346 C CA . LEU A 1 550 ? 8.359 18.409 8.613 1.00 86.25 550 LEU A CA 1
ATOM 4347 C C . LEU A 1 550 ? 7.429 19.629 8.669 1.00 86.25 550 LEU A C 1
ATOM 4349 O O . LEU A 1 550 ? 6.206 19.532 8.512 1.00 86.25 550 LEU A O 1
ATOM 4353 N N . ARG A 1 551 ? 8.021 20.798 8.907 1.00 82.69 551 ARG A N 1
ATOM 4354 C CA . ARG A 1 551 ? 7.360 22.100 8.894 1.00 82.69 551 ARG A CA 1
ATOM 4355 C C . ARG A 1 551 ? 6.900 22.374 7.463 1.00 82.69 551 ARG A C 1
ATOM 4357 O O . ARG A 1 551 ? 7.688 22.306 6.528 1.00 82.69 551 ARG A O 1
ATOM 4364 N N . GLY A 1 552 ? 5.618 22.675 7.297 1.00 68.38 552 GLY A N 1
ATOM 4365 C CA . GLY A 1 552 ? 5.011 22.982 6.002 1.00 68.38 552 GLY A CA 1
ATOM 4366 C C . GLY A 1 552 ? 4.255 24.305 6.036 1.00 68.38 552 GLY A C 1
ATOM 4367 O O . GLY A 1 552 ? 3.976 24.845 7.108 1.00 68.38 552 GLY A O 1
ATOM 4368 N N . THR A 1 553 ? 3.913 24.823 4.860 1.00 53.78 553 THR A N 1
ATOM 4369 C CA . THR A 1 553 ? 3.025 25.978 4.689 1.00 53.78 553 THR A CA 1
ATOM 4370 C C . THR A 1 553 ? 1.688 25.503 4.101 1.00 53.78 553 THR A C 1
ATOM 4372 O O . THR A 1 553 ? 1.658 24.765 3.121 1.00 53.78 553 THR A O 1
ATOM 4375 N N . GLY A 1 554 ? 0.561 25.905 4.701 1.00 53.50 554 GLY A N 1
ATOM 4376 C CA . GLY A 1 554 ? -0.784 25.520 4.240 1.00 53.50 554 GLY A CA 1
ATOM 4377 C C . GLY A 1 554 ? -1.304 24.183 4.797 1.00 53.50 554 GLY A C 1
ATOM 4378 O O . GLY A 1 554 ? -0.907 23.756 5.875 1.00 53.50 554 GLY A O 1
ATOM 4379 N N . THR A 1 555 ? -2.232 23.540 4.076 1.00 47.12 555 THR A N 1
ATOM 4380 C CA . THR A 1 555 ? -2.966 22.326 4.507 1.00 47.12 555 THR A CA 1
ATOM 4381 C C . THR A 1 555 ? -2.216 21.005 4.296 1.00 47.12 555 THR A C 1
ATOM 4383 O O . THR A 1 555 ? -2.724 19.954 4.670 1.00 47.12 555 THR A O 1
ATOM 4386 N N . HIS A 1 556 ? -1.020 21.034 3.702 1.00 55.53 556 HIS A N 1
ATOM 4387 C CA . HIS A 1 556 ? -0.241 19.840 3.367 1.00 55.53 556 HIS A CA 1
ATOM 4388 C C . HIS A 1 556 ? 1.077 19.857 4.147 1.00 55.53 556 HIS A C 1
ATOM 4390 O O . HIS A 1 556 ? 2.016 20.564 3.782 1.00 55.53 556 HIS A O 1
ATOM 4396 N N . THR A 1 557 ? 1.153 19.098 5.243 1.00 69.62 557 THR A N 1
ATOM 4397 C CA . THR A 1 557 ? 2.398 18.936 6.008 1.00 69.62 557 THR A CA 1
ATOM 4398 C C . THR A 1 557 ? 3.226 17.791 5.423 1.00 69.62 557 THR A C 1
ATOM 4400 O O . THR A 1 557 ? 2.754 16.652 5.457 1.00 69.62 557 THR A O 1
ATOM 4403 N N . PRO A 1 558 ? 4.436 18.048 4.895 1.00 87.00 558 PRO A N 1
ATOM 4404 C CA . PRO A 1 558 ? 5.264 17.001 4.311 1.00 87.00 558 PRO A CA 1
ATOM 4405 C C . PRO A 1 558 ? 5.764 16.027 5.382 1.00 87.00 558 PRO A C 1
ATOM 4407 O O . PRO A 1 558 ? 6.151 16.430 6.482 1.00 87.00 558 PRO A O 1
ATOM 4410 N N . ARG A 1 559 ? 5.770 14.737 5.050 1.00 90.69 559 ARG A N 1
ATOM 4411 C CA . ARG A 1 559 ? 6.231 13.650 5.911 1.00 90.69 559 ARG A CA 1
ATOM 4412 C C . ARG A 1 559 ? 7.191 12.737 5.148 1.00 90.69 559 ARG A C 1
ATOM 4414 O O . ARG A 1 559 ? 6.969 12.408 3.984 1.00 90.69 559 ARG A O 1
ATOM 4421 N N . PHE A 1 560 ? 8.250 12.324 5.835 1.00 92.06 560 PHE A N 1
ATOM 4422 C CA . PHE A 1 560 ? 9.122 11.222 5.447 1.00 92.06 560 PHE A CA 1
ATOM 4423 C C . PHE A 1 560 ? 8.769 10.008 6.310 1.00 92.06 560 PHE A C 1
ATOM 4425 O O . PHE A 1 560 ? 8.644 10.124 7.532 1.00 92.06 560 PHE A O 1
ATOM 4432 N N . SER A 1 561 ? 8.594 8.845 5.701 1.00 93.56 561 SER A N 1
ATOM 4433 C CA . SER A 1 561 ? 8.403 7.576 6.410 1.00 93.56 561 SER A CA 1
ATOM 4434 C C . SER A 1 561 ? 9.280 6.501 5.799 1.00 93.56 561 SER A C 1
ATOM 4436 O O . SER A 1 561 ? 9.534 6.543 4.600 1.00 93.56 561 SER A O 1
ATOM 4438 N N . LEU A 1 562 ? 9.719 5.549 6.614 1.00 93.69 562 LEU A N 1
ATOM 4439 C CA . LEU A 1 562 ? 10.595 4.448 6.228 1.00 93.69 562 LEU A CA 1
ATOM 4440 C C . LEU A 1 562 ? 10.188 3.183 6.988 1.00 93.69 562 LEU A C 1
ATOM 4442 O O . LEU A 1 562 ? 9.933 3.264 8.187 1.00 93.69 562 LEU A O 1
ATOM 4446 N N . TRP A 1 563 ? 10.130 2.031 6.324 1.00 94.19 563 TRP A N 1
ATOM 4447 C CA . TRP A 1 563 ? 9.939 0.735 6.983 1.00 94.19 563 TRP A CA 1
ATOM 4448 C C . TRP A 1 563 ? 10.513 -0.424 6.168 1.00 94.19 563 TRP A C 1
ATOM 4450 O O . TRP A 1 563 ? 10.667 -0.304 4.953 1.00 94.19 563 TRP A O 1
ATOM 4460 N N . ALA A 1 564 ? 10.806 -1.557 6.806 1.00 93.25 564 ALA A N 1
ATOM 4461 C CA . ALA A 1 564 ? 11.173 -2.784 6.097 1.00 93.25 564 ALA A CA 1
ATOM 4462 C C . ALA A 1 564 ? 9.952 -3.540 5.560 1.00 93.25 564 ALA A C 1
ATOM 4464 O O . ALA A 1 564 ? 8.967 -3.753 6.267 1.00 93.25 564 ALA A O 1
ATOM 4465 N N . LEU A 1 565 ? 10.051 -3.994 4.311 1.00 92.06 565 LEU A N 1
ATOM 4466 C CA . LEU A 1 565 ? 9.150 -4.974 3.720 1.00 92.06 565 LEU A CA 1
ATOM 4467 C C . LEU A 1 565 ? 9.564 -6.389 4.144 1.00 92.06 565 LEU A C 1
ATOM 4469 O O . LEU A 1 565 ? 10.753 -6.647 4.360 1.00 92.06 565 LEU A O 1
ATOM 4473 N N . PRO A 1 566 ? 8.608 -7.323 4.251 1.00 89.06 566 PRO A N 1
ATOM 4474 C CA . PRO A 1 566 ? 8.926 -8.717 4.513 1.00 89.06 566 PRO A CA 1
ATOM 4475 C C . PRO A 1 566 ? 9.703 -9.365 3.371 1.00 89.06 566 PRO A C 1
ATOM 4477 O O . PRO A 1 566 ? 9.553 -9.004 2.203 1.00 89.06 566 PRO A O 1
ATOM 4480 N N . ASP A 1 567 ? 10.466 -10.398 3.715 1.00 84.56 567 ASP A N 1
ATOM 4481 C CA . ASP A 1 567 ? 11.095 -11.267 2.729 1.00 84.56 567 ASP A CA 1
ATOM 4482 C C . ASP A 1 567 ? 10.022 -12.038 1.947 1.00 84.56 567 ASP A C 1
ATOM 4484 O O . ASP A 1 567 ? 9.184 -12.726 2.534 1.00 84.56 567 ASP A O 1
ATOM 4488 N N . ALA A 1 568 ? 10.082 -11.957 0.613 1.00 76.62 568 ALA A N 1
ATOM 4489 C CA . ALA A 1 568 ? 9.123 -12.608 -0.284 1.00 76.62 568 ALA A CA 1
ATOM 4490 C C . ALA A 1 568 ? 9.057 -14.134 -0.085 1.00 76.62 568 ALA A C 1
ATOM 4492 O O . ALA A 1 568 ? 7.983 -14.721 -0.178 1.00 76.62 568 ALA A O 1
ATOM 4493 N N . ASP A 1 569 ? 10.192 -14.758 0.243 1.00 79.38 569 ASP A N 1
ATOM 4494 C CA . ASP A 1 569 ? 10.302 -16.210 0.415 1.00 79.38 569 ASP A CA 1
ATOM 4495 C C . ASP A 1 569 ? 10.039 -16.665 1.861 1.00 79.38 569 ASP A C 1
ATOM 4497 O O . ASP A 1 569 ? 9.880 -17.858 2.121 1.00 79.38 569 ASP A O 1
ATOM 4501 N N . ASN A 1 570 ? 10.040 -15.739 2.830 1.00 81.75 570 ASN A N 1
ATOM 4502 C CA . ASN A 1 570 ? 9.871 -16.074 4.241 1.00 81.75 570 ASN A CA 1
ATOM 4503 C C . ASN A 1 570 ? 9.403 -14.875 5.077 1.00 81.75 570 ASN A C 1
ATOM 4505 O O . ASN A 1 570 ? 10.207 -14.161 5.678 1.00 81.75 570 ASN A O 1
ATOM 4509 N N . TRP A 1 571 ? 8.084 -14.736 5.210 1.00 83.38 571 TRP A N 1
ATOM 4510 C CA . TRP A 1 571 ? 7.442 -13.732 6.064 1.00 83.38 571 TRP A CA 1
ATOM 4511 C C . TRP A 1 571 ? 7.999 -13.691 7.501 1.00 83.38 571 TRP A C 1
ATOM 4513 O O . TRP A 1 571 ? 8.119 -12.617 8.089 1.00 83.38 571 TRP A O 1
ATOM 4523 N N . PHE A 1 572 ? 8.358 -14.849 8.060 1.00 84.50 572 PHE A N 1
ATOM 4524 C CA . PHE A 1 572 ? 8.778 -14.999 9.456 1.00 84.50 572 PHE A CA 1
ATOM 4525 C C . PHE A 1 572 ? 10.243 -14.677 9.706 1.00 84.50 572 PHE A C 1
ATOM 4527 O O . PHE A 1 572 ? 10.708 -14.748 10.845 1.00 84.50 572 PHE A O 1
ATOM 4534 N N . ARG A 1 573 ? 10.997 -14.339 8.660 1.00 85.44 573 ARG A N 1
ATOM 4535 C CA . ARG A 1 573 ? 12.380 -13.938 8.840 1.00 85.44 573 ARG A CA 1
ATOM 4536 C C . ARG A 1 573 ? 12.444 -12.601 9.564 1.00 85.44 573 ARG A C 1
ATOM 4538 O O . ARG A 1 573 ? 11.830 -11.617 9.155 1.00 85.44 573 ARG A O 1
ATOM 4545 N N . VAL A 1 574 ? 13.227 -12.574 10.634 1.00 86.19 574 VAL A N 1
ATOM 4546 C CA . VAL A 1 574 ? 13.525 -11.353 11.376 1.00 86.19 574 VAL A CA 1
ATOM 4547 C C . VAL A 1 574 ? 14.883 -10.825 10.948 1.00 86.19 574 VAL A C 1
ATOM 4549 O O . VAL A 1 574 ? 15.861 -11.571 10.878 1.00 86.19 574 VAL A O 1
ATOM 4552 N N . HIS A 1 575 ? 14.934 -9.519 10.718 1.00 87.81 575 HIS A N 1
ATOM 4553 C CA . HIS A 1 575 ? 16.148 -8.766 10.451 1.00 87.81 575 HIS A CA 1
ATOM 4554 C C . HIS A 1 575 ? 16.408 -7.826 11.621 1.00 87.81 575 HIS A C 1
ATOM 4556 O O . HIS A 1 575 ? 15.831 -6.737 11.645 1.00 87.81 575 HIS A O 1
ATOM 4562 N N . PRO A 1 576 ? 17.222 -8.237 12.609 1.00 89.88 576 PRO A N 1
ATOM 4563 C CA . PRO A 1 576 ? 17.394 -7.419 13.786 1.00 89.88 576 PRO A CA 1
ATOM 4564 C C . PRO A 1 576 ? 18.098 -6.114 13.447 1.00 89.88 576 PRO A C 1
ATOM 4566 O O . PRO A 1 576 ? 19.084 -6.104 12.702 1.00 89.88 576 PRO A O 1
ATOM 4569 N N . VAL A 1 577 ? 17.580 -5.013 13.973 1.00 90.50 577 VAL A N 1
ATOM 4570 C CA . VAL A 1 577 ? 18.069 -3.681 13.638 1.00 90.50 577 VAL A CA 1
ATOM 4571 C C . VAL A 1 577 ? 18.019 -2.765 14.848 1.00 90.50 577 VAL A C 1
ATOM 4573 O O . VAL A 1 577 ? 17.034 -2.733 15.576 1.00 90.50 577 VAL A O 1
ATOM 4576 N N . ALA A 1 578 ? 19.091 -2.008 15.032 1.00 87.44 578 ALA A N 1
ATOM 4577 C CA . ALA A 1 578 ? 19.167 -0.906 15.973 1.00 87.44 578 ALA A CA 1
ATOM 4578 C C . ALA A 1 578 ? 18.710 0.389 15.280 1.00 87.44 578 ALA A C 1
ATOM 4580 O O . ALA A 1 578 ? 19.267 0.765 14.245 1.00 87.44 578 ALA A O 1
ATOM 4581 N N . LEU A 1 579 ? 17.705 1.055 15.847 1.00 85.81 579 LEU A N 1
ATOM 4582 C CA . LEU A 1 579 ? 17.082 2.285 15.360 1.00 85.81 579 LEU A CA 1
ATOM 4583 C C . LEU A 1 579 ? 17.307 3.420 16.351 1.00 85.81 579 LEU A C 1
ATOM 4585 O O . LEU A 1 579 ? 16.929 3.300 17.514 1.00 85.81 579 LEU A O 1
ATOM 4589 N N . SER A 1 580 ? 17.858 4.544 15.906 1.00 77.75 580 SER A N 1
ATOM 4590 C CA . SER A 1 580 ? 18.114 5.683 16.794 1.00 77.75 580 SER A CA 1
ATOM 4591 C C . SER A 1 580 ? 17.947 7.017 16.081 1.00 77.75 580 SER A C 1
ATOM 4593 O O . SER A 1 580 ? 18.074 7.120 14.864 1.00 77.75 580 SER A O 1
ATOM 4595 N N . VAL A 1 581 ? 17.734 8.070 16.866 1.00 76.88 581 VAL A N 1
ATOM 4596 C CA . VAL A 1 581 ? 17.918 9.462 16.437 1.00 76.88 581 VAL A CA 1
ATOM 4597 C C . VAL A 1 581 ? 19.061 10.029 17.279 1.00 76.88 581 VAL A C 1
ATOM 4599 O O . VAL A 1 581 ? 19.001 9.983 18.509 1.00 76.88 581 VAL A O 1
ATOM 4602 N N . MET A 1 582 ? 20.143 10.466 16.634 1.00 73.19 582 MET A N 1
ATOM 4603 C CA . MET A 1 582 ? 21.393 10.863 17.296 1.00 73.19 582 MET A CA 1
ATOM 4604 C C . MET A 1 582 ? 21.784 12.294 16.930 1.00 73.19 582 MET A C 1
ATOM 4606 O O . MET A 1 582 ? 21.604 12.693 15.785 1.00 73.19 582 MET A O 1
ATOM 4610 N N . ALA A 1 583 ? 22.355 13.039 17.879 1.00 69.19 583 ALA A N 1
ATOM 4611 C CA . ALA A 1 583 ? 22.984 14.334 17.625 1.00 69.19 583 ALA A CA 1
ATOM 4612 C C . ALA A 1 583 ? 24.450 14.145 17.199 1.00 69.19 583 ALA A C 1
ATOM 4614 O O . ALA A 1 583 ? 25.138 13.247 17.696 1.00 69.19 583 ALA A O 1
ATOM 4615 N N . ASN A 1 584 ? 24.942 14.989 16.298 1.00 64.56 584 ASN A N 1
ATOM 4616 C CA . ASN A 1 584 ? 26.355 15.075 15.946 1.00 64.56 584 ASN A CA 1
ATOM 4617 C C . ASN A 1 584 ? 27.030 16.283 16.629 1.00 64.56 584 ASN A C 1
ATOM 4619 O O . ASN A 1 584 ? 26.388 17.096 17.289 1.00 64.56 584 ASN A O 1
ATOM 4623 N N . ALA A 1 585 ? 28.351 16.409 16.465 1.00 57.34 585 ALA A N 1
ATOM 4624 C CA . ALA A 1 585 ? 29.151 17.480 17.071 1.00 57.34 585 ALA A CA 1
ATOM 4625 C C . ALA A 1 585 ? 28.893 18.893 16.493 1.00 57.34 585 ALA A C 1
ATOM 4627 O O . ALA A 1 585 ? 29.534 19.845 16.931 1.00 57.34 585 ALA A O 1
ATOM 4628 N N . LEU A 1 586 ? 28.009 19.023 15.496 1.00 57.12 586 LEU A N 1
ATOM 4629 C CA . LEU A 1 586 ? 27.625 20.274 14.831 1.00 57.12 586 LEU A CA 1
ATOM 4630 C C . LEU A 1 586 ? 26.169 20.675 15.143 1.00 57.12 586 LEU A C 1
ATOM 4632 O O . LEU A 1 586 ? 25.610 21.497 14.425 1.00 57.12 586 LEU A O 1
ATOM 4636 N N . ASP A 1 587 ? 25.560 20.090 16.181 1.00 58.03 587 ASP A N 1
ATOM 4637 C CA . ASP A 1 587 ? 24.146 20.259 16.558 1.00 58.03 587 ASP A CA 1
ATOM 4638 C C . ASP A 1 587 ? 23.119 19.743 15.519 1.00 58.03 587 ASP A C 1
ATOM 4640 O O . ASP A 1 587 ? 21.912 19.935 15.693 1.00 58.03 587 ASP A O 1
ATOM 4644 N N . ASP A 1 588 ? 23.549 19.023 14.474 1.00 62.75 588 ASP A N 1
ATOM 4645 C CA . ASP A 1 588 ? 22.632 18.344 13.553 1.00 62.75 588 ASP A CA 1
ATOM 4646 C C . ASP A 1 588 ? 22.236 16.968 14.099 1.00 62.75 588 ASP A C 1
ATOM 4648 O O . ASP A 1 588 ? 23.046 16.244 14.684 1.00 62.75 588 ASP A O 1
ATOM 4652 N N . TRP A 1 589 ? 20.995 16.561 13.839 1.00 70.69 589 TRP A N 1
ATOM 4653 C CA . TRP A 1 589 ? 20.501 15.235 14.197 1.00 70.69 589 TRP A CA 1
ATOM 4654 C C . TRP A 1 589 ? 20.369 14.343 12.966 1.00 70.69 589 TRP A C 1
ATOM 4656 O O . TRP A 1 589 ? 19.986 14.801 11.886 1.00 70.69 589 TRP A O 1
ATOM 4666 N N . TYR A 1 590 ? 20.654 13.054 13.137 1.00 76.88 590 TYR A N 1
ATOM 4667 C CA . TYR A 1 590 ? 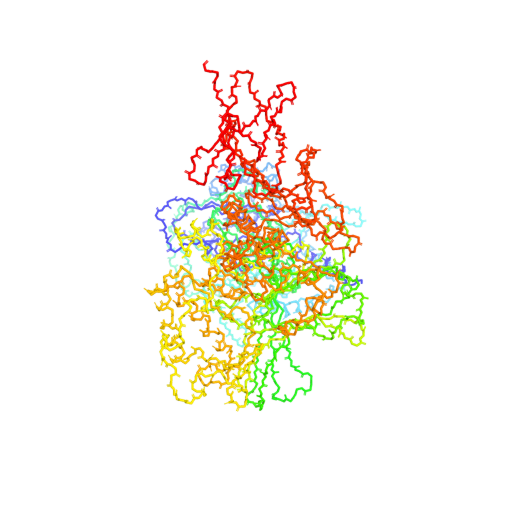20.548 12.055 12.082 1.00 76.88 590 TYR A CA 1
ATOM 4668 C C . TYR A 1 590 ? 19.837 10.788 12.556 1.00 76.88 590 TYR A C 1
ATOM 4670 O O . TYR A 1 590 ? 19.879 10.415 13.732 1.00 76.88 590 TYR A O 1
ATOM 4678 N N . TYR A 1 591 ? 19.175 10.123 11.614 1.00 84.81 591 TYR A N 1
ATOM 4679 C CA . TYR A 1 591 ? 18.602 8.798 11.816 1.00 84.81 591 TYR A CA 1
ATOM 4680 C C . TYR A 1 591 ? 19.698 7.741 11.691 1.00 84.81 591 TYR A C 1
ATOM 4682 O O . TYR A 1 591 ? 20.391 7.677 10.677 1.00 84.81 591 TYR A O 1
ATOM 4690 N N . HIS A 1 592 ? 19.848 6.913 12.715 1.00 85.50 592 HIS A N 1
ATOM 4691 C CA . HIS A 1 592 ? 20.785 5.804 12.752 1.00 85.50 592 HIS A CA 1
ATOM 4692 C C . HIS A 1 592 ? 20.028 4.486 12.584 1.00 85.50 592 HIS A C 1
ATOM 4694 O O . HIS A 1 592 ? 19.106 4.205 13.350 1.00 85.50 592 HIS A O 1
ATOM 4700 N N . ARG A 1 593 ? 20.427 3.675 11.598 1.00 89.75 593 ARG A N 1
ATOM 4701 C CA . ARG A 1 593 ? 19.868 2.334 11.359 1.00 89.75 593 ARG A CA 1
ATOM 4702 C C . ARG A 1 593 ? 20.992 1.325 11.150 1.00 89.75 593 ARG A C 1
ATOM 4704 O O . ARG A 1 593 ? 21.633 1.331 10.098 1.00 89.75 593 ARG A O 1
ATOM 4711 N N . ALA A 1 594 ? 21.205 0.444 12.125 1.00 89.50 594 ALA A N 1
ATOM 4712 C CA . ALA A 1 594 ? 22.262 -0.567 12.110 1.00 89.50 594 ALA A CA 1
ATOM 4713 C C . ALA A 1 594 ? 21.679 -1.985 12.082 1.00 89.50 594 ALA A C 1
ATOM 4715 O O . ALA A 1 594 ? 21.164 -2.485 13.078 1.00 89.50 594 ALA A O 1
ATOM 4716 N N . LEU A 1 595 ? 21.766 -2.637 10.926 1.00 89.94 595 LEU A N 1
ATOM 4717 C CA . LEU A 1 595 ? 21.309 -4.005 10.703 1.00 89.94 595 LEU A CA 1
ATOM 4718 C C . LEU A 1 595 ? 22.339 -4.995 11.249 1.00 89.94 595 LEU A C 1
ATOM 4720 O O . LEU A 1 595 ? 23.501 -4.957 10.841 1.00 89.94 595 LEU A O 1
ATOM 4724 N N . ALA A 1 596 ? 21.921 -5.892 12.133 1.00 86.56 596 ALA A N 1
ATOM 4725 C CA . ALA A 1 596 ? 22.789 -6.925 12.677 1.00 86.56 596 ALA A CA 1
ATOM 4726 C C . ALA A 1 596 ? 23.014 -8.055 11.662 1.00 86.56 596 ALA A C 1
ATOM 4728 O O . ALA A 1 596 ? 22.062 -8.632 11.133 1.00 86.56 596 ALA A O 1
ATOM 4729 N N . VAL A 1 597 ? 24.279 -8.389 11.400 1.00 86.25 597 VAL A N 1
ATOM 4730 C CA . VAL A 1 597 ? 24.680 -9.438 10.448 1.00 86.25 597 VAL A CA 1
ATOM 4731 C C . VAL A 1 597 ? 25.877 -10.234 10.974 1.00 86.25 597 VAL A C 1
ATOM 4733 O O . VAL A 1 597 ? 26.472 -9.879 11.983 1.00 86.25 597 VAL A O 1
ATOM 4736 N N . ALA A 1 598 ? 26.220 -11.338 10.313 1.00 83.38 598 ALA A N 1
ATOM 4737 C CA . ALA A 1 598 ? 27.408 -12.137 10.611 1.00 83.38 598 ALA A CA 1
ATOM 4738 C C . ALA A 1 598 ? 28.023 -12.631 9.293 1.00 83.38 598 ALA A C 1
ATOM 4740 O O . ALA A 1 598 ? 27.859 -13.790 8.913 1.00 83.38 598 ALA A O 1
ATOM 4741 N N . LEU A 1 599 ? 28.642 -11.722 8.533 1.00 85.94 599 LEU A N 1
ATOM 4742 C CA . LEU A 1 599 ? 29.168 -12.035 7.197 1.00 85.94 599 LEU A CA 1
ATOM 4743 C C . LEU A 1 599 ? 30.668 -12.316 7.252 1.00 85.94 599 LEU A C 1
ATOM 4745 O O . LEU A 1 599 ? 31.444 -11.495 7.738 1.00 85.94 599 LEU A O 1
ATOM 4749 N N . THR A 1 600 ? 31.077 -13.454 6.701 1.00 86.12 600 THR A N 1
ATOM 4750 C CA . THR A 1 600 ? 32.473 -13.905 6.641 1.00 86.12 600 THR A CA 1
ATOM 4751 C C . THR A 1 600 ? 32.990 -13.903 5.201 1.00 86.12 600 THR A C 1
ATOM 4753 O O . THR A 1 600 ? 32.269 -13.563 4.263 1.00 86.12 600 THR A O 1
ATOM 4756 N N . ALA A 1 601 ? 34.249 -14.291 5.003 1.00 87.62 601 ALA A N 1
ATOM 4757 C CA . ALA A 1 601 ? 34.856 -14.430 3.682 1.00 87.62 601 ALA A CA 1
ATOM 4758 C C . ALA A 1 601 ? 33.976 -15.240 2.708 1.00 87.62 601 ALA A C 1
ATOM 4760 O O . ALA A 1 601 ? 33.578 -16.365 3.007 1.00 87.62 601 ALA A O 1
ATOM 4761 N N . GLY A 1 602 ? 33.692 -14.683 1.529 1.00 85.94 602 GLY A N 1
ATOM 4762 C CA . GLY A 1 602 ? 32.886 -15.331 0.488 1.00 85.94 602 GLY A CA 1
ATOM 4763 C C . GLY A 1 602 ? 31.368 -15.254 0.688 1.00 85.94 602 GLY A C 1
ATOM 4764 O O . GLY A 1 602 ? 30.631 -15.760 -0.158 1.00 85.94 602 GLY A O 1
ATOM 4765 N N . SER A 1 603 ? 30.877 -14.637 1.766 1.00 86.62 603 SER A N 1
ATOM 4766 C CA . SER A 1 603 ? 29.439 -14.501 2.012 1.00 86.62 603 SER A CA 1
ATOM 4767 C C . SER A 1 603 ? 28.780 -13.497 1.057 1.00 86.62 603 SER A C 1
ATOM 4769 O O . SER A 1 603 ? 29.326 -12.431 0.766 1.00 86.62 603 SER A O 1
ATOM 4771 N N . PHE A 1 604 ? 27.554 -13.812 0.638 1.00 87.25 604 PHE A N 1
ATOM 4772 C CA . PHE A 1 604 ? 26.624 -12.881 -0.003 1.00 87.25 604 PHE A CA 1
ATOM 4773 C C . PHE A 1 604 ? 25.424 -12.659 0.918 1.00 87.25 604 PHE A C 1
ATOM 4775 O O . PHE A 1 604 ? 24.890 -13.609 1.492 1.00 87.25 604 PHE A O 1
ATOM 4782 N N . TYR A 1 605 ? 24.989 -11.412 1.048 1.00 85.62 605 TYR A N 1
ATOM 4783 C CA . TYR A 1 605 ? 23.876 -11.024 1.899 1.00 85.62 605 TYR A CA 1
ATOM 4784 C C . TYR A 1 605 ? 22.928 -10.089 1.167 1.00 85.62 605 TYR A C 1
ATOM 4786 O O . TYR A 1 605 ? 23.336 -9.080 0.596 1.00 85.62 605 TYR A O 1
ATOM 4794 N N . ARG A 1 606 ? 21.641 -10.408 1.245 1.00 88.00 606 ARG A N 1
ATOM 4795 C CA . ARG A 1 606 ? 20.552 -9.569 0.764 1.00 88.00 606 ARG A CA 1
ATOM 4796 C C . ARG A 1 606 ? 19.786 -9.058 1.979 1.00 88.00 606 ARG A C 1
ATOM 4798 O O . ARG A 1 606 ? 19.252 -9.862 2.737 1.00 88.00 606 ARG A O 1
ATOM 4805 N N . ALA A 1 607 ? 19.785 -7.744 2.178 1.00 88.00 607 ALA A N 1
ATOM 4806 C CA . ALA A 1 607 ? 19.022 -7.101 3.246 1.00 88.00 607 ALA A CA 1
ATOM 4807 C C . ALA A 1 607 ? 17.521 -7.070 2.903 1.00 88.00 607 ALA A C 1
ATOM 4809 O O . ALA A 1 607 ? 17.184 -7.160 1.713 1.00 88.00 607 ALA A O 1
ATOM 4810 N N . PRO A 1 608 ? 16.632 -6.866 3.894 1.00 89.62 608 PRO A N 1
ATOM 4811 C CA . PRO A 1 608 ? 15.229 -6.589 3.610 1.00 89.62 608 PRO A CA 1
ATOM 4812 C C . PRO A 1 608 ? 15.106 -5.331 2.746 1.00 89.62 608 PRO A C 1
ATOM 4814 O O . PRO A 1 608 ? 15.899 -4.388 2.872 1.00 89.62 608 PRO A O 1
ATOM 4817 N N . VAL A 1 609 ? 14.112 -5.314 1.859 1.00 92.00 609 VAL A N 1
ATOM 4818 C CA . VAL A 1 609 ? 13.792 -4.113 1.080 1.00 92.00 609 VAL A CA 1
ATOM 4819 C C . VAL A 1 609 ? 13.242 -3.066 2.040 1.00 92.00 609 VAL A C 1
ATOM 4821 O O . VAL A 1 609 ? 12.273 -3.329 2.745 1.00 92.00 609 VAL A O 1
ATOM 4824 N N . LEU A 1 610 ? 13.833 -1.874 2.064 1.00 93.00 610 LEU A N 1
ATOM 4825 C CA . LEU A 1 610 ? 13.268 -0.745 2.801 1.00 93.00 610 LEU A CA 1
ATOM 4826 C C . LEU A 1 610 ? 12.357 0.055 1.881 1.00 93.00 610 LEU A C 1
ATOM 4828 O O . LEU A 1 610 ? 12.768 0.420 0.788 1.00 93.00 610 LEU A O 1
ATOM 4832 N N . ARG A 1 611 ? 11.149 0.376 2.321 1.00 93.12 611 ARG A N 1
ATOM 4833 C CA . ARG A 1 611 ? 10.234 1.271 1.620 1.00 93.12 611 ARG A CA 1
ATOM 4834 C C . ARG A 1 611 ? 10.243 2.630 2.292 1.00 93.12 611 ARG A C 1
ATOM 4836 O O . ARG A 1 611 ? 9.963 2.726 3.484 1.00 93.12 611 ARG A O 1
ATOM 4843 N N . SER A 1 612 ? 10.539 3.677 1.528 1.00 92.44 612 SER A N 1
ATOM 4844 C CA . SER A 1 612 ? 10.388 5.061 1.971 1.00 92.44 612 SER A CA 1
ATOM 4845 C C . SER A 1 612 ? 9.235 5.755 1.258 1.00 92.44 612 SER A C 1
ATOM 4847 O O . SER A 1 612 ? 9.047 5.541 0.061 1.00 92.44 612 SER A O 1
ATOM 4849 N N . VAL A 1 613 ? 8.535 6.645 1.958 1.00 91.50 613 VAL A N 1
ATOM 4850 C CA . VAL A 1 613 ? 7.497 7.516 1.391 1.00 91.50 613 VAL A CA 1
ATOM 4851 C C . VAL A 1 613 ? 7.801 8.967 1.714 1.00 91.50 613 VAL A C 1
ATOM 4853 O O . VAL A 1 613 ? 8.041 9.306 2.874 1.00 91.50 613 VAL A O 1
ATOM 4856 N N . VAL A 1 614 ? 7.759 9.819 0.689 1.00 88.50 614 VAL A N 1
ATOM 4857 C CA . VAL A 1 614 ? 7.926 11.272 0.814 1.00 88.50 614 VAL A CA 1
ATOM 4858 C C . VAL A 1 614 ? 6.699 11.969 0.245 1.00 88.50 614 VAL A C 1
ATOM 4860 O O . VAL A 1 614 ? 6.458 11.917 -0.960 1.00 88.50 614 VAL A O 1
ATOM 4863 N N . GLY A 1 615 ? 5.911 12.625 1.089 1.00 87.44 615 GLY A N 1
ATOM 4864 C CA . GLY A 1 615 ? 4.684 13.272 0.635 1.00 87.44 615 GLY A CA 1
ATOM 4865 C C . GLY A 1 615 ? 3.777 13.746 1.764 1.00 87.44 615 GLY A C 1
ATOM 4866 O O . GLY A 1 615 ? 4.184 13.749 2.927 1.00 87.44 615 GLY A O 1
ATOM 4867 N N . PRO A 1 616 ? 2.571 14.226 1.428 1.00 86.50 616 PRO A N 1
ATOM 4868 C CA . PRO A 1 616 ? 1.593 14.654 2.414 1.00 86.50 616 PRO A CA 1
ATOM 4869 C C . PRO A 1 616 ? 0.777 13.458 2.925 1.00 86.50 616 PRO A C 1
ATOM 4871 O O . PRO A 1 616 ? -0.259 13.132 2.355 1.00 86.50 616 PRO A O 1
ATOM 4874 N N . HIS A 1 617 ? 1.202 12.834 4.025 1.00 86.69 617 HIS A N 1
ATOM 4875 C CA . HIS A 1 617 ? 0.464 11.733 4.657 1.00 86.69 617 HIS A CA 1
ATOM 4876 C C . HIS A 1 617 ? 0.464 11.794 6.191 1.00 86.69 617 HIS A C 1
ATOM 4878 O O . HIS A 1 617 ? 1.342 12.383 6.835 1.00 86.69 617 HIS A O 1
ATOM 4884 N N . THR A 1 618 ? -0.551 11.181 6.794 1.00 89.62 618 THR A N 1
ATOM 4885 C CA . THR A 1 618 ? -0.735 11.068 8.246 1.00 89.62 618 THR A CA 1
ATOM 4886 C C . THR A 1 618 ? -0.089 9.792 8.801 1.00 89.62 618 THR A C 1
ATOM 4888 O O . THR A 1 618 ? 0.366 8.921 8.061 1.00 89.62 618 THR A O 1
ATOM 4891 N N . ILE A 1 619 ? -0.039 9.664 10.132 1.00 91.88 619 ILE A N 1
ATOM 4892 C CA . ILE A 1 619 ? 0.379 8.409 10.782 1.00 91.88 619 ILE A CA 1
ATOM 4893 C C . ILE A 1 619 ? -0.663 7.300 10.575 1.00 91.88 619 ILE A C 1
ATOM 4895 O O . ILE A 1 619 ? -0.285 6.137 10.475 1.00 91.88 619 ILE A O 1
ATOM 4899 N N . GLY A 1 620 ? -1.947 7.649 10.441 1.00 92.06 620 GLY A N 1
ATOM 4900 C CA . GLY A 1 620 ? -2.996 6.693 10.082 1.00 92.06 620 GLY A CA 1
ATOM 4901 C C . GLY A 1 620 ? -2.782 6.120 8.681 1.00 92.06 620 GLY A C 1
ATOM 4902 O O . GLY A 1 620 ? -2.781 4.902 8.512 1.00 92.06 620 GLY A O 1
ATOM 4903 N N . ASP A 1 621 ? -2.476 6.977 7.701 1.00 91.19 621 ASP A N 1
ATOM 4904 C CA . ASP A 1 621 ? -2.137 6.533 6.339 1.00 91.19 621 ASP A CA 1
ATOM 4905 C C . ASP A 1 621 ? -0.895 5.629 6.344 1.00 91.19 621 ASP A C 1
ATOM 4907 O O . ASP A 1 621 ? -0.863 4.604 5.661 1.00 91.19 621 ASP A O 1
ATOM 4911 N N . LEU A 1 622 ? 0.114 5.973 7.159 1.00 93.06 622 LEU A N 1
ATOM 4912 C CA . LEU A 1 622 ? 1.300 5.140 7.370 1.00 93.06 622 LEU A CA 1
ATOM 4913 C C . LEU A 1 622 ? 0.942 3.777 7.972 1.00 93.06 622 LEU A C 1
ATOM 4915 O O . LEU A 1 622 ? 1.459 2.770 7.498 1.00 93.06 622 LEU A O 1
ATOM 4919 N N . ALA A 1 623 ? 0.064 3.719 8.976 1.00 94.06 623 ALA A N 1
ATOM 4920 C CA . ALA A 1 623 ? -0.364 2.465 9.594 1.00 94.06 623 ALA A CA 1
ATOM 4921 C C . ALA A 1 623 ? -1.046 1.539 8.578 1.00 94.06 623 ALA A C 1
ATOM 4923 O O . ALA A 1 623 ? -0.706 0.357 8.497 1.00 94.06 623 ALA A O 1
ATOM 4924 N N . LEU A 1 624 ? -1.946 2.079 7.752 1.00 91.75 624 LEU A N 1
ATOM 4925 C CA . LEU A 1 624 ? -2.648 1.322 6.712 1.00 91.75 624 LEU A CA 1
ATOM 4926 C C . LEU A 1 624 ? -1.704 0.864 5.591 1.00 91.75 624 LEU A C 1
ATOM 4928 O O . LEU A 1 624 ? -1.765 -0.291 5.162 1.00 91.75 624 LEU A O 1
ATOM 4932 N N . ALA A 1 625 ? -0.799 1.735 5.137 1.00 91.31 625 ALA A N 1
ATOM 4933 C CA . ALA A 1 625 ? 0.192 1.384 4.122 1.00 91.31 625 ALA A CA 1
ATOM 4934 C C . ALA A 1 625 ? 1.188 0.337 4.631 1.00 91.31 625 ALA A C 1
ATOM 4936 O O . ALA A 1 625 ? 1.494 -0.624 3.919 1.00 91.31 625 ALA A O 1
ATOM 4937 N N . TRP A 1 626 ? 1.669 0.488 5.865 1.00 93.88 626 TRP A N 1
ATOM 4938 C CA . TRP A 1 626 ? 2.548 -0.482 6.505 1.00 93.88 626 TRP A CA 1
ATOM 4939 C C . TRP A 1 626 ? 1.842 -1.825 6.681 1.00 93.88 626 TRP A C 1
ATOM 4941 O O . TRP A 1 626 ? 2.409 -2.842 6.296 1.00 93.88 626 TRP A O 1
ATOM 4951 N N . ARG A 1 627 ? 0.586 -1.842 7.148 1.00 93.50 627 ARG A N 1
ATOM 4952 C CA . ARG A 1 627 ? -0.230 -3.061 7.256 1.00 93.50 627 ARG A CA 1
ATOM 4953 C C . ARG A 1 627 ? -0.342 -3.792 5.915 1.00 93.50 627 ARG A C 1
ATOM 4955 O O . ARG A 1 627 ? -0.103 -4.997 5.854 1.00 93.50 627 ARG A O 1
ATOM 4962 N N . ALA A 1 628 ? -0.692 -3.073 4.848 1.00 90.69 628 ALA A N 1
ATOM 4963 C CA . ALA A 1 628 ? -0.882 -3.656 3.522 1.00 90.69 628 ALA A CA 1
ATOM 4964 C C . ALA A 1 628 ? 0.427 -4.204 2.934 1.00 90.69 628 ALA A C 1
ATOM 4966 O O . ALA A 1 628 ? 0.476 -5.334 2.456 1.00 90.69 628 ALA A O 1
ATOM 4967 N N . THR A 1 629 ? 1.502 -3.418 3.000 1.00 89.69 629 THR A N 1
ATOM 4968 C CA . THR A 1 629 ? 2.805 -3.779 2.411 1.00 89.69 629 THR A CA 1
ATOM 4969 C C . THR A 1 629 ? 3.588 -4.780 3.254 1.00 89.69 629 THR A C 1
ATOM 4971 O O . THR A 1 629 ? 4.401 -5.531 2.722 1.00 89.69 629 THR A O 1
ATOM 4974 N N . SER A 1 630 ? 3.280 -4.858 4.546 1.00 89.12 630 SER A N 1
ATOM 4975 C CA . SER A 1 630 ? 3.733 -5.916 5.442 1.00 89.12 630 SER A CA 1
ATOM 4976 C C . SER A 1 630 ? 2.781 -7.107 5.433 1.00 89.12 630 SER A C 1
ATOM 4978 O O . SER A 1 630 ? 2.772 -7.855 6.385 1.00 89.12 630 SER A O 1
ATOM 4980 N N . ASN A 1 631 ? 1.930 -7.308 4.423 1.00 88.12 631 ASN A N 1
ATOM 4981 C CA . ASN A 1 631 ? 1.091 -8.509 4.296 1.00 88.12 631 ASN A CA 1
ATOM 4982 C C . ASN A 1 631 ? 0.193 -8.850 5.518 1.00 88.12 631 ASN A C 1
ATOM 4984 O O . ASN A 1 631 ? -0.369 -9.942 5.586 1.00 88.12 631 ASN A O 1
ATOM 4988 N N . ILE A 1 632 ? 0.013 -7.928 6.473 1.00 92.25 632 ILE A N 1
ATOM 4989 C CA . ILE A 1 632 ? -0.784 -8.146 7.691 1.00 92.25 632 ILE A CA 1
ATOM 4990 C C . ILE A 1 632 ? -2.263 -8.258 7.320 1.00 92.25 632 ILE A C 1
ATOM 4992 O O . ILE A 1 632 ? -2.999 -9.022 7.933 1.00 92.25 632 ILE A O 1
ATOM 4996 N N . THR A 1 633 ? -2.687 -7.558 6.264 1.00 91.62 633 THR A N 1
ATOM 4997 C CA . THR A 1 633 ? -4.044 -7.649 5.703 1.00 91.62 633 THR A CA 1
ATOM 4998 C C . THR A 1 633 ? -4.445 -9.074 5.318 1.00 91.62 633 THR A C 1
ATOM 5000 O O . THR A 1 633 ? -5.630 -9.385 5.350 1.00 91.62 633 THR A O 1
ATOM 5003 N N . ASN A 1 634 ? -3.479 -9.933 4.982 1.00 91.06 634 ASN A N 1
ATOM 5004 C CA . ASN A 1 634 ? -3.727 -11.317 4.575 1.00 91.06 634 ASN A CA 1
ATOM 5005 C C . ASN A 1 634 ? -3.552 -12.322 5.726 1.00 91.06 634 ASN A C 1
ATOM 5007 O O . ASN A 1 634 ? -3.714 -13.524 5.514 1.00 91.06 634 ASN A O 1
ATOM 5011 N N . LEU A 1 635 ? -3.208 -11.863 6.935 1.00 91.81 635 LEU A N 1
ATOM 5012 C CA . LEU A 1 635 ? -3.151 -12.729 8.108 1.00 91.81 635 LEU A CA 1
ATOM 5013 C C . LEU A 1 635 ? -4.566 -13.093 8.576 1.00 91.81 635 LEU A C 1
ATOM 5015 O O . LEU A 1 635 ? -5.485 -12.280 8.450 1.00 91.81 635 LEU A O 1
ATOM 5019 N N . PRO A 1 636 ? -4.753 -14.291 9.159 1.00 90.94 636 PRO A N 1
ATOM 5020 C CA . PRO A 1 636 ? -6.043 -14.674 9.701 1.00 90.94 636 PRO A CA 1
ATOM 5021 C C . PRO A 1 636 ? -6.432 -13.741 10.851 1.00 90.94 636 PRO A C 1
ATOM 5023 O O . PRO A 1 636 ? -5.644 -13.502 11.769 1.00 90.94 636 PRO A O 1
ATOM 5026 N N . THR A 1 637 ? -7.661 -13.234 10.824 1.00 91.38 637 THR A N 1
ATOM 5027 C CA . THR A 1 637 ? -8.215 -12.425 11.915 1.00 91.38 637 THR A CA 1
ATOM 5028 C C . THR A 1 637 ? -8.283 -13.236 13.208 1.00 91.38 637 THR A C 1
ATOM 5030 O O . THR A 1 637 ? -8.326 -14.469 13.187 1.00 91.38 637 THR A O 1
ATOM 5033 N N . ALA A 1 638 ? -8.367 -12.570 14.359 1.00 88.00 638 ALA A N 1
ATOM 5034 C CA . ALA A 1 638 ? -8.538 -13.240 15.646 1.00 88.00 638 ALA A CA 1
ATOM 5035 C C . ALA A 1 638 ? -9.773 -14.167 15.643 1.00 88.00 638 ALA A C 1
ATOM 5037 O O . ALA A 1 638 ? -9.718 -15.285 16.153 1.00 88.00 638 ALA A O 1
ATOM 5038 N N . ARG A 1 639 ? -10.867 -13.769 14.975 1.00 88.38 639 ARG A N 1
ATOM 5039 C CA . ARG A 1 639 ? -12.036 -14.640 14.772 1.00 88.38 639 ARG A CA 1
ATOM 5040 C C . ARG A 1 639 ? -11.710 -15.862 13.912 1.00 88.38 639 ARG A C 1
ATOM 5042 O O . ARG A 1 639 ? -12.164 -16.952 14.237 1.00 88.38 639 ARG A O 1
ATOM 5049 N N . GLN A 1 640 ? -10.946 -15.713 12.831 1.00 88.81 640 GLN A N 1
ATOM 5050 C CA . GLN A 1 640 ? -10.543 -16.850 11.994 1.00 88.81 640 GLN A CA 1
ATOM 5051 C C . GLN A 1 640 ? -9.618 -17.816 12.744 1.00 88.81 640 GLN A C 1
ATOM 5053 O O . GLN A 1 640 ? -9.755 -19.024 12.579 1.00 88.81 640 GLN A O 1
ATOM 5058 N N . LYS A 1 641 ? -8.725 -17.301 13.598 1.00 85.50 641 LYS A N 1
ATOM 5059 C CA . LYS A 1 641 ? -7.826 -18.121 14.422 1.00 85.50 641 LYS A CA 1
ATOM 5060 C C . LYS A 1 641 ? -8.564 -18.912 15.505 1.00 85.50 641 LYS A C 1
ATOM 5062 O O . LYS A 1 641 ? -8.219 -20.063 15.748 1.00 85.50 641 LYS A O 1
ATOM 5067 N N . TYR A 1 642 ? -9.558 -18.309 16.165 1.00 78.19 642 TYR A N 1
ATOM 5068 C CA . TYR A 1 642 ? -10.158 -18.876 17.388 1.00 78.19 642 TYR A CA 1
ATOM 5069 C C . TYR A 1 642 ? -11.632 -19.279 17.259 1.00 78.19 642 TYR A C 1
ATOM 5071 O O . TYR A 1 642 ? -12.202 -19.831 18.200 1.00 78.19 642 TYR A O 1
ATOM 5079 N N . GLY A 1 643 ? -12.271 -19.016 16.120 1.00 83.50 643 GLY A N 1
ATOM 5080 C CA . GLY A 1 643 ? -13.662 -19.380 15.862 1.00 83.50 643 GLY A CA 1
ATOM 5081 C C . GLY A 1 643 ? -14.625 -18.848 16.929 1.00 83.50 643 GLY A C 1
ATOM 5082 O O . GLY A 1 643 ? -14.566 -17.682 17.320 1.00 83.50 643 GLY A O 1
ATOM 5083 N N . ALA A 1 644 ? -15.515 -19.720 17.411 1.00 81.94 644 ALA A N 1
ATOM 5084 C CA . ALA A 1 644 ? -16.530 -19.384 18.412 1.00 81.94 644 ALA A CA 1
ATOM 5085 C C . ALA A 1 644 ? -15.940 -18.996 19.781 1.00 81.94 644 ALA A C 1
ATOM 5087 O O . ALA A 1 644 ? -16.556 -18.226 20.515 1.00 81.94 644 ALA A O 1
ATOM 5088 N N . THR A 1 645 ? -14.733 -19.461 20.123 1.00 79.62 645 THR A N 1
ATOM 5089 C CA . THR A 1 645 ? -14.067 -19.098 21.386 1.00 79.62 645 THR A CA 1
ATOM 5090 C C . THR A 1 645 ? -13.781 -17.596 21.451 1.00 79.62 645 THR A C 1
ATOM 5092 O O . THR A 1 645 ? -13.820 -16.996 22.525 1.00 79.62 645 THR A O 1
ATOM 5095 N N . PHE A 1 646 ? -13.583 -16.947 20.297 1.00 85.00 646 PHE A N 1
ATOM 5096 C CA . PHE A 1 646 ? -13.396 -15.500 20.246 1.00 85.00 646 PHE A CA 1
ATOM 5097 C C . PHE A 1 646 ? -14.635 -14.714 20.709 1.00 85.00 646 PHE A C 1
ATOM 5099 O O . PHE A 1 646 ? -14.492 -13.635 21.283 1.00 85.00 646 PHE A O 1
ATOM 5106 N N . ASP A 1 647 ? -15.849 -15.247 20.511 1.00 85.75 647 ASP A N 1
ATOM 5107 C CA . ASP A 1 647 ? -17.089 -14.584 20.939 1.00 85.75 647 ASP A CA 1
ATOM 5108 C C . ASP A 1 647 ? -17.215 -14.494 22.459 1.00 85.75 647 ASP A C 1
ATOM 5110 O O . ASP A 1 647 ? -17.750 -13.506 22.970 1.00 85.75 647 ASP A O 1
ATOM 5114 N N . ALA A 1 648 ? -16.691 -15.493 23.171 1.00 83.38 648 ALA A N 1
ATOM 5115 C CA . ALA A 1 648 ? -16.527 -15.430 24.616 1.00 83.38 648 ALA A CA 1
ATOM 5116 C C . ALA A 1 648 ? -15.385 -14.470 24.981 1.00 83.38 648 ALA A C 1
ATOM 5118 O O . ALA A 1 648 ? -15.584 -13.550 25.772 1.00 83.38 648 ALA A O 1
ATOM 5119 N N . LEU A 1 649 ? -14.222 -14.609 24.333 1.00 82.00 649 LEU A N 1
ATOM 5120 C CA . LEU A 1 649 ? -13.021 -13.829 24.641 1.00 82.00 649 LEU A CA 1
ATOM 5121 C C . LEU A 1 649 ? -13.254 -12.317 24.587 1.00 82.00 649 LEU A C 1
ATOM 5123 O O . LEU A 1 649 ? -12.804 -11.590 25.469 1.00 82.00 649 LEU A O 1
ATOM 5127 N N . LYS A 1 650 ? -13.947 -11.824 23.556 1.00 89.38 650 LYS A N 1
ATOM 5128 C CA . LYS A 1 650 ? -14.170 -10.381 23.386 1.00 89.38 650 LYS A CA 1
ATOM 5129 C C . LYS A 1 650 ? -15.088 -9.762 24.432 1.00 89.38 650 LYS A C 1
ATOM 5131 O O . LYS A 1 650 ? -15.081 -8.543 24.580 1.00 89.38 650 LYS A O 1
ATOM 5136 N N . LYS A 1 651 ? -15.854 -10.584 25.148 1.00 90.50 651 LYS A N 1
ATOM 5137 C CA . LYS A 1 651 ? -16.754 -10.158 26.226 1.00 90.50 651 LYS A CA 1
ATOM 5138 C C . LYS A 1 651 ? -16.123 -10.286 27.607 1.00 90.50 651 LYS A C 1
ATOM 5140 O O . LYS A 1 651 ? -16.704 -9.826 28.582 1.00 90.50 651 LYS A O 1
ATOM 5145 N N . MET A 1 652 ? -14.953 -10.914 27.699 1.00 86.00 652 MET A N 1
ATOM 5146 C CA . MET A 1 652 ? -14.313 -11.226 28.967 1.00 86.00 652 MET A CA 1
ATOM 5147 C C . MET A 1 652 ? -13.102 -10.338 29.207 1.00 86.00 652 MET A C 1
ATOM 5149 O O . MET A 1 652 ? -12.261 -10.114 28.337 1.00 86.00 652 MET A O 1
ATOM 5153 N N . VAL A 1 653 ? -13.026 -9.848 30.436 1.00 88.06 653 VAL A N 1
ATOM 5154 C CA . VAL A 1 653 ? -11.840 -9.199 30.979 1.00 88.06 653 VAL A CA 1
ATOM 5155 C C . VAL A 1 653 ? -10.787 -10.280 31.218 1.00 88.06 653 VAL A C 1
ATOM 5157 O O . VAL A 1 653 ? -11.117 -11.364 31.705 1.00 88.06 653 VAL A O 1
ATOM 5160 N N . LEU A 1 654 ? -9.523 -10.015 30.883 1.00 85.31 654 LEU A N 1
ATOM 5161 C CA . LEU A 1 654 ? -8.450 -10.957 31.201 1.00 85.31 654 LEU A CA 1
ATOM 5162 C C . LEU A 1 654 ? -8.279 -11.040 32.719 1.00 85.31 654 LEU A C 1
ATOM 5164 O O . LEU A 1 654 ? -7.930 -10.050 33.359 1.00 85.31 654 LEU A O 1
ATOM 5168 N N . MET A 1 655 ? -8.446 -12.241 33.262 1.00 81.62 655 MET A N 1
ATOM 5169 C CA . MET A 1 655 ? -8.080 -12.574 34.634 1.00 81.62 655 MET A CA 1
ATOM 5170 C C . MET A 1 655 ? -6.761 -13.328 34.628 1.00 81.62 655 MET A C 1
ATOM 5172 O O . MET A 1 655 ? -6.701 -14.475 34.186 1.00 81.62 655 MET A O 1
ATOM 5176 N N . LYS A 1 656 ? -5.694 -12.683 35.099 1.00 79.31 656 LYS A N 1
ATOM 5177 C CA . LYS A 1 656 ? -4.377 -13.316 35.184 1.00 79.31 656 LYS A CA 1
ATOM 5178 C C . LYS A 1 656 ? -4.219 -14.083 36.500 1.00 79.31 656 LYS A C 1
ATOM 5180 O O . LYS A 1 656 ? -4.558 -13.550 37.560 1.00 79.31 656 LYS A O 1
ATOM 5185 N N . VAL A 1 657 ? -3.650 -15.288 36.399 1.00 75.62 657 VAL A N 1
ATOM 5186 C CA . VAL A 1 657 ? -3.191 -16.127 37.516 1.00 75.62 657 VAL A CA 1
ATOM 5187 C C . VAL A 1 657 ? -1.734 -16.513 37.265 1.00 75.62 657 VAL A C 1
ATOM 5189 O O . VAL A 1 657 ? -1.420 -17.080 36.218 1.00 75.62 657 VAL A O 1
ATOM 5192 N N . ASP A 1 658 ? -0.841 -16.197 38.197 1.00 74.06 658 ASP A N 1
ATOM 5193 C CA . ASP A 1 658 ? 0.575 -16.563 38.104 1.00 74.06 658 ASP A CA 1
ATOM 5194 C C . ASP A 1 658 ? 0.836 -17.979 38.635 1.00 74.06 658 ASP A C 1
ATOM 5196 O O . ASP A 1 658 ? 0.167 -18.462 39.546 1.00 74.06 658 ASP A O 1
ATOM 5200 N N . ALA A 1 659 ? 1.863 -18.660 38.112 1.00 70.69 659 ALA A N 1
ATOM 5201 C CA . ALA A 1 659 ? 2.183 -20.035 38.519 1.00 70.69 659 ALA A CA 1
ATOM 5202 C C . ALA A 1 659 ? 2.479 -20.175 40.027 1.00 70.69 659 ALA A C 1
ATOM 5204 O O . ALA A 1 659 ? 2.248 -21.234 40.610 1.00 70.69 659 ALA A O 1
ATOM 5205 N N . GLN A 1 660 ? 2.964 -19.106 40.668 1.00 72.38 660 GLN A N 1
ATOM 5206 C CA . GLN A 1 660 ? 3.171 -19.058 42.119 1.00 72.38 660 GLN A CA 1
ATOM 5207 C C . GLN A 1 660 ? 1.845 -19.110 42.896 1.00 72.38 660 GLN A C 1
ATOM 5209 O O . GLN A 1 660 ? 1.791 -19.686 43.980 1.00 72.38 660 GLN A O 1
ATOM 5214 N N . GLU A 1 661 ? 0.767 -18.566 42.328 1.00 76.69 661 GLU A N 1
ATOM 5215 C CA . GLU A 1 661 ? -0.566 -18.530 42.940 1.00 76.69 661 GLU A CA 1
ATOM 5216 C C . GLU A 1 661 ? -1.250 -19.912 42.889 1.00 76.69 661 GLU A C 1
ATOM 5218 O O . GLU A 1 661 ? -2.105 -20.210 43.720 1.00 76.69 661 GLU A O 1
ATOM 5223 N N . LEU A 1 662 ? -0.808 -20.812 41.997 1.00 77.31 662 LEU A N 1
ATOM 5224 C CA . LEU A 1 662 ? -1.291 -22.200 41.918 1.00 77.31 662 LEU A CA 1
ATOM 5225 C C . LEU A 1 662 ? -0.842 -23.078 43.096 1.00 77.31 662 LEU A C 1
ATOM 5227 O O . LEU A 1 662 ? -1.320 -24.202 43.234 1.00 77.31 662 LEU A O 1
ATOM 5231 N N . SER A 1 663 ? 0.092 -22.605 43.932 1.00 77.00 663 SER A N 1
ATOM 5232 C CA . SER A 1 663 ? 0.623 -23.350 45.086 1.00 77.00 663 SER A CA 1
ATOM 5233 C C . SER A 1 663 ? 1.172 -24.749 44.741 1.00 77.00 663 SER A C 1
ATOM 5235 O O . SER A 1 663 ? 1.189 -25.638 45.593 1.00 77.00 663 SER A O 1
ATOM 5237 N N . ARG A 1 664 ? 1.641 -24.958 43.498 1.00 79.00 664 ARG A N 1
ATOM 5238 C CA . ARG A 1 664 ? 2.228 -26.222 43.018 1.00 79.00 664 ARG A CA 1
ATOM 5239 C C . ARG A 1 664 ? 3.761 -26.193 43.179 1.00 79.00 664 ARG A C 1
ATOM 5241 O O . ARG A 1 664 ? 4.410 -25.368 42.532 1.00 79.00 664 ARG A O 1
ATOM 5248 N N . PRO A 1 665 ? 4.366 -27.066 44.008 1.00 77.69 665 PRO A N 1
ATOM 5249 C CA . PRO A 1 665 ? 5.820 -27.183 44.150 1.00 77.69 665 PRO A CA 1
ATOM 5250 C C . PRO A 1 665 ? 6.555 -27.451 42.825 1.00 77.69 665 PRO A C 1
ATOM 5252 O O . PRO A 1 665 ? 6.036 -28.132 41.940 1.00 77.69 665 PRO A O 1
ATOM 5255 N N . PHE A 1 666 ? 7.791 -26.949 42.690 1.00 71.50 666 PHE A N 1
ATOM 5256 C CA . PHE A 1 666 ? 8.568 -27.054 41.443 1.00 71.50 666 PHE A CA 1
ATOM 5257 C C . PHE A 1 666 ? 8.804 -28.508 40.985 1.00 71.50 666 PHE A C 1
ATOM 5259 O O . PHE A 1 666 ? 8.824 -28.792 39.789 1.00 71.50 666 PHE A O 1
ATOM 5266 N N . ASP A 1 667 ? 8.961 -29.439 41.926 1.00 75.19 667 ASP A N 1
ATOM 5267 C CA . ASP A 1 667 ? 9.173 -30.869 41.669 1.00 75.19 667 ASP A CA 1
ATOM 5268 C C . ASP A 1 667 ? 7.924 -31.603 41.155 1.00 75.19 667 ASP A C 1
ATOM 5270 O O . ASP A 1 667 ? 8.044 -32.708 40.626 1.00 75.19 667 ASP A O 1
ATOM 5274 N N . GLN A 1 668 ? 6.748 -30.977 41.242 1.00 78.75 668 GLN A N 1
ATOM 5275 C CA . GLN A 1 668 ? 5.507 -31.469 40.643 1.00 78.75 668 GLN A CA 1
ATOM 5276 C C . GLN A 1 668 ? 5.340 -31.044 39.178 1.00 78.75 668 GLN A C 1
ATOM 5278 O O . GLN A 1 668 ? 4.348 -31.422 38.548 1.00 78.75 668 GLN A O 1
ATOM 5283 N N . TYR A 1 669 ? 6.282 -30.270 38.629 1.00 79.12 669 TYR A N 1
ATOM 5284 C CA . TYR A 1 669 ? 6.374 -29.997 37.196 1.00 79.12 669 TYR A CA 1
ATOM 5285 C C . TYR A 1 669 ? 7.316 -31.008 36.501 1.00 79.12 669 TYR A C 1
ATOM 5287 O O . TYR A 1 669 ? 8.273 -31.483 37.115 1.00 79.12 669 TYR A O 1
ATOM 5295 N N . PRO A 1 670 ? 7.111 -31.320 35.203 1.00 76.94 670 PRO A N 1
ATOM 5296 C CA . PRO A 1 670 ? 7.878 -32.339 34.477 1.00 76.94 670 PRO A CA 1
ATOM 5297 C C . PRO A 1 670 ? 9.415 -32.216 34.588 1.00 76.94 670 PRO A C 1
ATOM 5299 O O . PRO A 1 670 ? 10.031 -31.295 34.059 1.00 76.94 670 PRO A O 1
ATOM 5302 N N . ALA A 1 671 ? 10.088 -33.185 35.208 1.00 67.06 671 ALA A N 1
ATOM 5303 C CA . ALA A 1 671 ? 11.522 -33.112 35.532 1.00 67.06 671 ALA A CA 1
ATOM 5304 C C . ALA A 1 671 ? 12.495 -33.346 34.341 1.00 67.06 671 ALA A C 1
ATOM 5306 O O . ALA A 1 671 ? 13.514 -34.019 34.490 1.00 67.06 671 ALA A O 1
ATOM 5307 N N . VAL A 1 672 ? 12.213 -32.788 33.160 1.00 61.91 672 VAL A N 1
ATOM 5308 C CA . VAL A 1 672 ? 12.909 -33.091 31.886 1.00 61.91 672 VAL A CA 1
ATOM 5309 C C . VAL A 1 672 ? 14.357 -32.545 31.824 1.00 61.91 672 VAL A C 1
ATOM 5311 O O . VAL A 1 672 ? 15.164 -32.988 31.010 1.00 61.91 672 VAL A O 1
ATOM 5314 N N . MET A 1 673 ? 14.738 -31.625 32.720 1.00 66.50 673 MET A N 1
ATOM 5315 C CA . MET A 1 673 ? 16.010 -30.873 32.663 1.00 66.50 673 MET A CA 1
ATOM 5316 C C . MET A 1 673 ? 17.064 -31.277 33.721 1.00 66.50 673 MET A C 1
ATOM 5318 O O . MET A 1 673 ? 17.953 -30.490 34.032 1.00 66.50 673 MET A O 1
ATOM 5322 N N . LYS A 1 674 ? 17.014 -32.483 34.308 1.00 66.50 674 LYS A N 1
ATOM 5323 C CA . LYS A 1 674 ? 18.032 -32.908 35.301 1.00 66.50 674 LYS A CA 1
ATOM 5324 C C . LYS A 1 674 ? 19.336 -33.397 34.633 1.00 66.50 674 LYS A C 1
ATOM 5326 O O . LYS A 1 674 ? 19.286 -34.249 33.752 1.00 66.50 674 LYS A O 1
ATOM 5331 N N . GLY A 1 675 ? 20.495 -32.893 35.085 1.00 69.44 675 GLY A N 1
ATOM 5332 C CA . GLY A 1 675 ? 21.849 -33.313 34.659 1.00 69.44 675 GLY A CA 1
ATOM 5333 C C . GLY A 1 675 ? 22.297 -32.818 33.269 1.00 69.44 675 GLY A C 1
ATOM 5334 O O . GLY A 1 675 ? 21.479 -32.328 32.496 1.00 69.44 675 GLY A O 1
ATOM 5335 N N . GLY A 1 676 ? 23.586 -32.962 32.932 1.00 73.88 676 GLY A N 1
ATOM 5336 C CA . GLY A 1 676 ? 24.175 -32.603 31.624 1.00 73.88 676 GLY A CA 1
ATOM 5337 C C . GLY A 1 676 ? 24.965 -31.283 31.602 1.00 73.88 676 GLY A C 1
ATOM 5338 O O 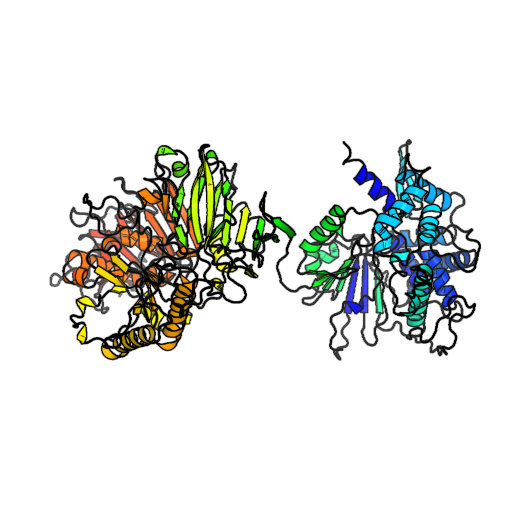. GLY A 1 676 ? 24.908 -30.507 32.551 1.00 73.88 676 GLY A O 1
ATOM 5339 N N . ASP A 1 677 ? 25.713 -31.050 30.518 1.00 86.12 677 ASP A N 1
ATOM 5340 C CA . ASP A 1 677 ? 26.480 -29.815 30.285 1.00 86.12 677 ASP A CA 1
ATOM 5341 C C . ASP A 1 677 ? 25.543 -28.648 29.924 1.00 86.12 677 ASP A C 1
ATOM 5343 O O . ASP A 1 677 ? 24.709 -28.785 29.024 1.00 86.12 677 ASP A O 1
ATOM 5347 N N . LEU A 1 678 ? 25.692 -27.502 30.601 1.00 88.38 678 LEU A N 1
ATOM 5348 C CA . LEU A 1 678 ? 24.898 -26.290 30.368 1.00 88.38 678 LEU A CA 1
ATOM 5349 C C . LEU A 1 678 ? 24.989 -25.813 28.916 1.00 88.38 678 LEU A C 1
ATOM 5351 O O . LEU A 1 678 ? 23.998 -25.324 28.371 1.00 88.38 678 LEU A O 1
ATOM 5355 N N . THR A 1 679 ? 26.138 -25.995 28.261 1.00 90.94 679 THR A N 1
ATOM 5356 C CA . THR A 1 679 ? 26.327 -25.543 26.874 1.00 90.94 679 THR A CA 1
ATOM 5357 C C . THR A 1 679 ? 25.443 -26.295 25.872 1.00 90.94 679 THR A C 1
ATOM 5359 O O . THR A 1 679 ? 25.155 -25.786 24.793 1.00 90.94 679 THR A O 1
ATOM 5362 N N . SER A 1 680 ? 24.937 -27.481 26.232 1.00 89.31 680 SER A N 1
ATOM 5363 C CA . SER A 1 680 ? 24.094 -28.305 25.351 1.00 89.31 680 SER A CA 1
ATOM 5364 C C . SER A 1 680 ? 22.640 -27.824 25.224 1.00 89.31 680 SER A C 1
ATOM 5366 O O . SER A 1 680 ? 21.885 -28.330 24.389 1.00 89.31 680 SER A O 1
ATOM 5368 N N . PHE A 1 681 ? 22.218 -26.874 26.061 1.00 90.25 681 PHE A N 1
ATOM 5369 C CA . PHE A 1 681 ? 20.844 -26.363 26.072 1.00 90.25 681 PHE A CA 1
ATOM 5370 C C . PHE A 1 681 ? 20.728 -24.872 26.410 1.00 90.25 681 PHE A C 1
ATOM 5372 O O . PHE A 1 681 ? 19.614 -24.377 26.573 1.00 90.25 681 PHE A O 1
ATOM 5379 N N . SER A 1 682 ? 21.850 -24.157 26.499 1.00 92.62 682 SER A N 1
ATOM 5380 C CA . SER A 1 682 ? 21.879 -22.707 26.718 1.00 92.62 682 SER A CA 1
ATOM 5381 C C . SER A 1 682 ? 22.296 -21.981 25.447 1.00 92.62 682 SER A C 1
ATOM 5383 O O . SER A 1 682 ? 23.130 -22.491 24.693 1.00 92.62 682 SER A O 1
ATOM 5385 N N . ALA A 1 683 ? 21.780 -20.772 25.258 1.00 92.38 683 ALA A N 1
ATOM 5386 C CA . ALA A 1 683 ? 22.361 -19.835 24.313 1.00 92.38 683 ALA A CA 1
ATOM 5387 C C . ALA A 1 683 ? 23.785 -19.475 24.755 1.00 92.38 683 ALA A C 1
ATOM 5389 O O . ALA A 1 683 ? 24.053 -19.364 25.958 1.00 92.38 683 ALA A O 1
ATOM 5390 N N . LEU A 1 684 ? 24.701 -19.307 23.801 1.00 92.94 684 LEU A N 1
ATOM 5391 C CA . LEU A 1 684 ? 26.116 -19.036 24.071 1.00 92.94 684 LEU A CA 1
ATOM 5392 C C . LEU A 1 684 ? 26.538 -17.644 23.588 1.00 92.94 684 LEU A C 1
ATOM 5394 O O . LEU A 1 684 ? 26.127 -17.202 22.516 1.00 92.94 684 LEU A O 1
ATOM 5398 N N . ASN A 1 685 ? 27.412 -16.985 24.352 1.00 90.81 685 ASN A N 1
ATOM 5399 C CA . ASN A 1 685 ? 28.052 -15.723 23.972 1.00 90.81 685 ASN A CA 1
ATOM 5400 C C . ASN A 1 685 ? 29.209 -15.940 22.967 1.00 90.81 685 ASN A C 1
ATOM 5402 O O . ASN A 1 685 ? 29.539 -17.068 22.599 1.00 90.81 685 ASN A O 1
ATOM 5406 N N . SER A 1 686 ? 29.877 -14.862 22.541 1.00 86.88 686 SER A N 1
ATOM 5407 C CA . SER A 1 686 ? 31.012 -14.933 21.600 1.00 86.88 686 SER A CA 1
ATOM 5408 C C . SER A 1 686 ? 32.222 -15.719 22.126 1.00 86.88 686 SER A C 1
ATOM 5410 O O . SER A 1 686 ? 33.004 -16.237 21.328 1.00 86.88 686 SER A O 1
ATOM 5412 N N . SER A 1 687 ? 32.352 -15.865 23.447 1.00 92.19 687 SER A N 1
ATOM 5413 C CA . SER A 1 687 ? 33.349 -16.713 24.117 1.00 92.19 687 SER A CA 1
ATOM 5414 C C . SER A 1 687 ? 32.912 -18.181 24.240 1.00 92.19 687 SER A C 1
ATOM 5416 O O . SER A 1 687 ? 33.659 -18.992 24.782 1.00 92.19 687 SER A O 1
ATOM 5418 N N . ARG A 1 688 ? 31.735 -18.544 23.709 1.00 90.81 688 ARG A N 1
ATOM 5419 C CA . ARG A 1 688 ? 31.093 -19.869 23.808 1.00 90.81 688 ARG A CA 1
ATOM 5420 C C . ARG A 1 688 ? 30.716 -20.290 25.231 1.00 90.81 688 ARG A C 1
ATOM 5422 O O . ARG A 1 688 ? 30.625 -21.480 25.525 1.00 90.81 688 ARG A O 1
ATOM 5429 N N . GLU A 1 689 ? 30.459 -19.325 26.100 1.00 94.38 689 GLU A N 1
ATOM 5430 C CA . GLU A 1 689 ? 29.978 -19.557 27.462 1.00 94.38 689 GLU A CA 1
ATOM 5431 C C . GLU A 1 689 ? 28.457 -19.345 27.528 1.00 94.38 689 GLU A C 1
ATOM 5433 O O . GLU A 1 689 ? 27.939 -18.515 26.772 1.00 94.38 689 GLU A O 1
ATOM 5438 N N . PRO A 1 690 ? 27.725 -20.057 28.411 1.00 94.50 690 PRO A N 1
ATOM 5439 C CA . PRO A 1 690 ? 26.294 -19.838 28.598 1.00 94.50 690 PRO A CA 1
ATOM 5440 C C . PRO A 1 690 ? 25.974 -18.375 28.904 1.00 94.50 690 PRO A C 1
ATOM 5442 O O . PRO A 1 690 ? 26.619 -17.754 29.751 1.00 94.50 690 PRO A O 1
ATOM 5445 N N . VAL A 1 691 ? 24.963 -17.829 28.232 1.00 92.31 691 VAL A N 1
ATOM 5446 C CA . VAL A 1 691 ? 24.464 -16.481 28.515 1.00 92.31 691 VAL A CA 1
ATOM 5447 C C . VAL A 1 691 ? 23.699 -16.510 29.838 1.00 92.31 691 VAL A C 1
ATOM 5449 O O . VAL A 1 691 ? 22.700 -17.220 29.971 1.00 92.31 691 VAL A O 1
ATOM 5452 N N . TYR A 1 692 ? 24.179 -15.732 30.809 1.00 90.75 692 TYR A N 1
ATOM 5453 C CA . TYR A 1 692 ? 23.549 -15.545 32.114 1.00 90.75 692 TYR A CA 1
ATOM 5454 C C . TYR A 1 692 ? 22.830 -14.199 32.178 1.00 90.75 692 TYR A C 1
ATOM 5456 O O . TYR A 1 692 ? 23.389 -13.172 31.797 1.00 90.75 692 TYR A O 1
ATOM 5464 N N . GLU A 1 693 ? 21.618 -14.208 32.721 1.00 85.38 693 GLU A N 1
ATOM 5465 C CA . GLU A 1 693 ? 20.796 -13.017 32.933 1.00 85.38 693 GLU A CA 1
ATOM 5466 C C . GLU A 1 693 ? 20.346 -12.934 34.397 1.00 85.38 693 GLU A C 1
ATOM 5468 O O . GLU A 1 693 ? 20.265 -13.934 35.117 1.00 85.38 693 GLU A O 1
ATOM 5473 N N . SER A 1 694 ? 20.080 -11.718 34.869 1.00 78.75 694 SER A N 1
ATOM 5474 C CA . SER A 1 694 ? 19.533 -11.459 36.203 1.00 78.75 694 SER A CA 1
ATOM 5475 C C . SER A 1 694 ? 18.458 -10.382 36.118 1.00 78.75 694 SER A C 1
ATOM 5477 O O . SER A 1 694 ? 18.651 -9.369 35.450 1.00 78.75 694 SER A O 1
ATOM 5479 N N . TYR A 1 695 ? 17.334 -10.605 36.795 1.00 65.06 695 TYR A N 1
ATOM 5480 C CA . TYR A 1 695 ? 16.199 -9.686 36.852 1.00 65.06 695 TYR A CA 1
ATOM 5481 C C . TYR A 1 695 ? 15.635 -9.653 38.279 1.00 65.06 695 TYR A C 1
ATOM 5483 O O . TYR A 1 695 ? 15.151 -10.653 38.819 1.00 65.06 695 TYR A O 1
ATOM 5491 N N . GLY A 1 696 ? 15.742 -8.492 38.928 1.00 65.94 696 GLY A N 1
ATOM 5492 C CA . GLY A 1 696 ? 15.455 -8.361 40.356 1.00 65.94 696 GLY A CA 1
ATOM 5493 C C . GLY A 1 696 ? 16.283 -9.361 41.191 1.00 65.94 696 GLY A C 1
ATOM 5494 O O . GLY A 1 696 ? 17.501 -9.418 41.022 1.00 65.94 696 GLY A O 1
ATOM 5495 N N . PRO A 1 697 ? 15.663 -10.154 42.085 1.00 73.56 697 PRO A N 1
ATOM 5496 C CA . PRO A 1 697 ? 16.342 -11.175 42.885 1.00 73.56 697 PRO A CA 1
ATOM 5497 C C . PRO A 1 697 ? 16.569 -12.496 42.130 1.00 73.56 697 PRO A C 1
ATOM 5499 O O . PRO A 1 697 ? 17.157 -13.417 42.694 1.00 73.56 697 PRO A O 1
ATOM 5502 N N . ASN A 1 698 ? 16.077 -12.621 40.895 1.00 72.44 698 ASN A N 1
ATOM 5503 C CA . ASN A 1 698 ? 16.136 -13.857 40.123 1.00 72.44 698 ASN A CA 1
ATOM 5504 C C . ASN A 1 698 ? 17.334 -13.841 39.169 1.00 72.44 698 ASN A C 1
ATOM 5506 O O . ASN A 1 698 ? 17.685 -12.804 38.604 1.00 72.44 698 ASN A O 1
ATOM 5510 N N . SER A 1 699 ? 17.933 -15.006 38.943 1.00 82.75 699 SER A N 1
ATOM 5511 C CA . SER A 1 699 ? 18.990 -15.198 37.953 1.00 82.75 699 SER A CA 1
ATOM 5512 C C . SER A 1 699 ? 18.832 -16.539 37.249 1.00 82.75 699 SER A C 1
ATOM 5514 O O . SER A 1 699 ? 18.250 -17.484 37.789 1.00 82.75 699 SER A O 1
ATOM 5516 N N . GLY A 1 700 ? 19.319 -16.616 36.015 1.00 86.69 700 GLY A N 1
ATOM 5517 C CA . GLY A 1 700 ? 19.173 -17.809 35.196 1.00 86.69 700 GLY A CA 1
ATOM 5518 C C . GLY A 1 700 ? 20.054 -17.797 33.957 1.00 86.69 700 GLY A C 1
ATOM 5519 O O . GLY A 1 700 ? 20.803 -16.855 33.705 1.00 86.69 700 GLY A O 1
ATOM 5520 N N . ILE A 1 701 ? 19.949 -18.881 33.195 1.00 89.44 701 ILE A N 1
ATOM 5521 C CA . ILE A 1 701 ? 20.592 -19.049 31.892 1.00 89.44 701 ILE A CA 1
ATOM 5522 C C . ILE A 1 701 ? 19.560 -18.905 30.781 1.00 89.44 701 ILE A C 1
ATOM 5524 O O . ILE A 1 701 ? 18.423 -19.372 30.902 1.00 89.44 701 ILE A O 1
ATOM 5528 N N . VAL A 1 702 ? 19.966 -18.293 29.675 1.00 90.94 702 VAL A N 1
ATOM 5529 C CA . VAL A 1 702 ? 19.122 -18.182 28.486 1.00 90.94 702 VAL A CA 1
ATOM 5530 C C . VAL A 1 702 ? 19.094 -19.533 27.777 1.00 90.94 702 VAL A C 1
ATOM 5532 O O . VAL A 1 702 ? 20.138 -20.086 27.444 1.00 90.94 702 VAL A O 1
ATOM 5535 N N . SER A 1 703 ? 17.903 -20.089 27.556 1.00 91.12 703 SER A N 1
ATOM 5536 C CA . SER A 1 703 ? 17.736 -21.421 26.949 1.00 91.12 703 SER A CA 1
ATOM 5537 C C . SER A 1 703 ? 17.883 -21.384 25.425 1.00 91.12 703 SER A C 1
ATOM 5539 O O . SER A 1 703 ? 17.325 -20.490 24.800 1.00 91.12 703 SER A O 1
ATOM 5541 N N . GLU A 1 704 ? 18.554 -22.376 24.833 1.00 91.69 704 GLU A N 1
ATOM 5542 C CA . GLU A 1 704 ? 18.653 -22.577 23.376 1.00 91.69 704 GLU A CA 1
ATOM 5543 C C . GLU A 1 704 ? 17.393 -23.304 22.852 1.00 91.69 704 GLU A C 1
ATOM 5545 O O . GLU A 1 704 ? 17.209 -24.497 23.135 1.00 91.69 704 GLU A O 1
ATOM 5550 N N . PRO A 1 705 ? 16.513 -22.628 22.090 1.00 91.06 705 PRO A N 1
ATOM 5551 C CA . PRO A 1 705 ? 15.232 -23.179 21.632 1.00 91.06 705 PRO A CA 1
ATOM 5552 C C . PRO A 1 705 ? 15.339 -24.361 20.655 1.00 91.06 705 PRO A C 1
ATOM 5554 O O . PRO A 1 705 ? 14.391 -25.139 20.528 1.00 91.06 705 PRO A O 1
ATOM 5557 N N . ASN A 1 706 ? 16.469 -24.547 19.968 1.00 90.12 706 ASN A N 1
ATOM 5558 C CA . ASN A 1 706 ? 16.693 -25.716 19.108 1.00 90.12 706 ASN A CA 1
ATOM 5559 C C . ASN A 1 706 ? 17.129 -26.964 19.891 1.00 90.12 706 ASN A C 1
ATOM 5561 O O . ASN A 1 706 ? 17.208 -28.055 19.322 1.00 90.12 706 ASN A O 1
ATOM 5565 N N . SER A 1 707 ? 17.398 -26.843 21.193 1.00 90.44 707 SER A N 1
ATOM 5566 C CA . SER A 1 707 ? 17.730 -27.991 22.029 1.00 90.44 707 SER A CA 1
ATOM 5567 C C . SER A 1 707 ? 16.511 -28.891 22.221 1.00 90.44 707 SER A C 1
ATOM 5569 O O . SER A 1 707 ? 15.482 -28.472 22.752 1.00 90.44 707 SER A O 1
ATOM 5571 N N . GLN A 1 708 ? 16.648 -30.175 21.879 1.00 89.06 708 GLN A N 1
ATOM 5572 C CA . GLN A 1 708 ? 15.591 -31.174 22.087 1.00 89.06 708 GLN A CA 1
ATOM 5573 C C . GLN A 1 708 ? 15.149 -31.260 23.556 1.00 89.06 708 GLN A C 1
ATOM 5575 O O . GLN A 1 708 ? 13.985 -31.532 23.838 1.00 89.06 708 GLN A O 1
ATOM 5580 N N . ARG A 1 709 ? 16.059 -30.992 24.505 1.00 87.75 709 ARG A N 1
ATOM 5581 C CA . ARG A 1 709 ? 15.743 -30.983 25.943 1.00 87.75 709 ARG A CA 1
ATOM 5582 C C . ARG A 1 709 ? 14.842 -29.810 26.317 1.00 87.75 709 ARG A C 1
ATOM 5584 O O . ARG A 1 709 ? 13.890 -30.000 27.071 1.00 87.75 709 ARG A O 1
ATOM 5591 N N . VAL A 1 710 ? 15.127 -28.629 25.767 1.00 89.94 710 VAL A N 1
ATOM 5592 C CA . VAL A 1 710 ? 14.310 -27.422 25.957 1.00 89.94 710 VAL A CA 1
ATOM 5593 C C . VAL A 1 710 ? 12.931 -27.640 25.344 1.00 89.94 710 VAL A C 1
ATOM 5595 O O . VAL A 1 710 ? 11.935 -27.489 26.044 1.00 89.94 710 VAL A O 1
ATOM 5598 N N . GLN A 1 711 ? 12.862 -28.108 24.096 1.00 89.69 711 GLN A N 1
ATOM 5599 C CA . GLN A 1 711 ? 11.594 -28.391 23.412 1.00 89.69 711 GLN A CA 1
ATOM 5600 C C . GLN A 1 711 ? 10.746 -29.420 24.168 1.00 89.69 711 GLN A C 1
ATOM 5602 O O . GLN A 1 711 ? 9.566 -29.182 24.414 1.00 89.69 711 GLN A O 1
ATOM 5607 N N . ALA A 1 712 ? 11.344 -30.531 24.612 1.00 88.88 712 ALA A N 1
ATOM 5608 C CA . ALA A 1 712 ? 10.638 -31.549 25.389 1.00 88.88 712 ALA A CA 1
ATOM 5609 C C . ALA A 1 712 ? 10.131 -31.007 26.736 1.00 88.88 712 ALA A C 1
ATOM 5611 O O . ALA A 1 712 ? 9.025 -31.343 27.160 1.00 88.88 712 ALA A O 1
ATOM 5612 N N . ARG A 1 713 ? 10.912 -30.148 27.409 1.00 88.19 713 ARG A N 1
ATOM 5613 C CA . ARG A 1 713 ? 10.498 -29.502 28.661 1.00 88.19 713 ARG A CA 1
ATOM 5614 C C . ARG A 1 713 ? 9.326 -28.551 28.439 1.00 88.19 713 ARG A C 1
ATOM 5616 O O . ARG A 1 713 ? 8.365 -28.628 29.200 1.00 88.19 713 ARG A O 1
ATOM 5623 N N . VAL A 1 714 ? 9.409 -27.680 27.435 1.00 89.00 714 VAL A N 1
ATOM 5624 C CA . VAL A 1 714 ? 8.349 -26.717 27.109 1.00 89.00 714 VAL A CA 1
ATOM 5625 C C . VAL A 1 714 ? 7.071 -27.455 26.715 1.00 89.00 714 VAL A C 1
ATOM 5627 O O . VAL A 1 714 ? 6.024 -27.201 27.300 1.00 89.00 714 VAL A O 1
ATOM 5630 N N . TYR A 1 715 ? 7.152 -28.448 25.827 1.00 89.12 715 TYR A N 1
ATOM 5631 C CA . TYR A 1 715 ? 5.980 -29.215 25.394 1.00 89.12 715 TYR A CA 1
ATOM 5632 C C . TYR A 1 715 ? 5.304 -29.958 26.558 1.00 89.12 715 TYR A C 1
ATOM 5634 O O . TYR A 1 715 ? 4.087 -29.900 26.712 1.00 89.12 715 TYR A O 1
ATOM 5642 N N . ALA A 1 716 ? 6.085 -30.589 27.444 1.00 88.00 716 ALA A N 1
ATOM 5643 C CA . ALA A 1 716 ? 5.542 -31.249 28.633 1.00 88.00 716 ALA A CA 1
ATOM 5644 C C . ALA A 1 716 ? 4.867 -30.266 29.607 1.00 88.00 716 ALA A C 1
ATOM 5646 O O . ALA A 1 716 ? 3.885 -30.620 30.256 1.00 88.00 716 ALA A O 1
ATOM 5647 N N . MET A 1 717 ? 5.385 -29.037 29.720 1.00 87.06 717 MET A N 1
ATOM 5648 C CA . MET A 1 717 ? 4.739 -27.981 30.503 1.00 87.06 717 MET A CA 1
ATOM 5649 C C . MET A 1 717 ? 3.406 -27.571 29.883 1.00 87.06 717 MET A C 1
ATOM 5651 O O . MET A 1 717 ? 2.413 -27.494 30.599 1.00 87.06 717 MET A O 1
ATOM 5655 N N . LEU A 1 718 ? 3.365 -27.352 28.569 1.00 88.00 718 LEU A N 1
ATOM 5656 C CA . LEU A 1 718 ? 2.142 -26.957 27.877 1.00 88.00 718 LEU A CA 1
ATOM 5657 C C . LEU A 1 718 ? 1.044 -28.026 28.012 1.00 88.00 718 LEU A C 1
ATOM 5659 O O . LEU A 1 718 ? -0.082 -27.698 28.374 1.00 88.00 718 LEU A O 1
ATOM 5663 N N . GLU A 1 719 ? 1.367 -29.307 27.819 1.00 87.19 719 GLU A N 1
ATOM 5664 C CA . GLU A 1 719 ? 0.411 -30.412 28.015 1.00 87.19 719 GLU A CA 1
ATOM 5665 C C . GLU A 1 719 ? -0.141 -30.471 29.451 1.00 87.19 719 GLU A C 1
ATOM 5667 O O . GLU A 1 719 ? -1.334 -30.706 29.646 1.00 87.19 719 GLU A O 1
ATOM 5672 N N . LEU A 1 720 ? 0.693 -30.202 30.463 1.00 86.88 720 LEU A N 1
ATOM 5673 C CA . LEU A 1 720 ? 0.253 -30.111 31.861 1.00 86.88 720 LEU A CA 1
ATOM 5674 C C . LEU A 1 720 ? -0.726 -28.949 32.060 1.00 86.88 720 LEU A C 1
ATOM 5676 O O . LEU A 1 720 ? -1.785 -29.129 32.664 1.00 86.88 720 LEU A O 1
ATOM 5680 N N . PHE A 1 721 ? -0.412 -27.765 31.530 1.00 85.81 721 PHE A N 1
ATOM 5681 C CA . PHE A 1 721 ? -1.322 -26.619 31.598 1.00 85.81 721 PHE A CA 1
ATOM 5682 C C . PHE A 1 721 ? -2.656 -26.911 30.892 1.00 85.81 721 PHE A C 1
ATOM 5684 O O . PHE A 1 721 ? -3.703 -26.450 31.349 1.00 85.81 721 PHE A O 1
ATOM 5691 N N . LYS A 1 722 ? -2.638 -27.742 29.842 1.00 84.75 722 LYS A N 1
ATOM 5692 C CA . LYS A 1 722 ? -3.831 -28.074 29.049 1.00 84.75 722 LYS A CA 1
ATOM 5693 C C . LYS A 1 722 ? -4.741 -29.022 29.780 1.00 84.75 722 LYS A C 1
ATOM 5695 O O . LYS A 1 722 ? -5.919 -28.752 29.977 1.00 84.75 722 LYS A O 1
ATOM 5700 N N . ASN A 1 723 ? -4.164 -30.163 30.121 1.00 86.56 723 ASN A N 1
ATOM 5701 C CA . ASN A 1 723 ? -4.926 -31.347 30.456 1.00 86.56 723 ASN A CA 1
ATOM 5702 C C . ASN A 1 723 ? -5.131 -31.461 31.968 1.00 86.56 723 ASN A C 1
ATOM 5704 O O . ASN A 1 723 ? -6.096 -32.090 32.389 1.00 86.56 723 ASN A O 1
ATOM 5708 N N . GLU A 1 724 ? -4.242 -30.872 32.779 1.00 86.19 724 GLU A N 1
ATOM 5709 C CA . GLU A 1 724 ? -4.344 -30.911 34.243 1.00 86.19 724 GLU A CA 1
ATOM 5710 C C . GLU A 1 724 ? -4.871 -29.601 34.838 1.00 86.19 724 GLU A C 1
ATOM 5712 O O . GLU A 1 724 ? -5.725 -29.646 35.720 1.00 86.19 724 GLU A O 1
ATOM 5717 N N . ILE A 1 725 ? -4.358 -28.443 34.400 1.00 83.44 725 ILE A N 1
ATOM 5718 C CA . ILE A 1 725 ? -4.757 -27.139 34.970 1.00 83.44 725 ILE A CA 1
ATOM 5719 C C . ILE A 1 725 ? -6.035 -26.609 34.305 1.00 83.44 725 ILE A C 1
ATOM 5721 O O . ILE A 1 725 ? -6.882 -26.043 34.991 1.00 83.44 725 ILE A O 1
ATOM 5725 N N . GLY A 1 726 ? -6.194 -26.816 32.994 1.00 81.50 726 GLY A N 1
ATOM 5726 C CA . GLY A 1 726 ? -7.385 -26.402 32.248 1.00 81.50 726 GLY A CA 1
ATOM 5727 C C . GLY A 1 726 ? -7.397 -24.916 31.887 1.00 81.50 726 GLY A C 1
ATOM 5728 O O . GLY A 1 726 ? -8.420 -24.260 32.054 1.00 81.50 726 GLY A O 1
ATOM 5729 N N . VAL A 1 727 ? -6.265 -24.370 31.425 1.00 80.19 727 VAL A N 1
ATOM 5730 C CA . VAL A 1 727 ? -6.197 -22.973 30.954 1.00 80.19 727 VAL A CA 1
ATOM 5731 C C . VAL A 1 727 ? -6.724 -22.824 29.523 1.00 80.19 727 VAL A C 1
ATOM 5733 O O . VAL A 1 727 ? -6.442 -23.657 28.663 1.00 80.19 727 VAL A O 1
ATOM 5736 N N . ASP A 1 728 ? -7.440 -21.731 29.250 1.00 76.88 728 ASP A N 1
ATOM 5737 C CA . ASP A 1 728 ? -7.958 -21.419 27.908 1.00 76.88 728 ASP A CA 1
ATOM 5738 C C . ASP A 1 728 ? -6.881 -20.839 26.968 1.00 76.88 728 ASP A C 1
ATOM 5740 O O . ASP A 1 728 ? -6.913 -21.054 25.755 1.00 76.88 728 ASP A O 1
ATOM 5744 N N . TYR A 1 729 ? -5.921 -20.100 27.536 1.00 80.88 729 TYR A N 1
ATOM 5745 C CA . TYR A 1 729 ? -4.827 -19.421 26.837 1.00 80.88 729 TYR A CA 1
ATOM 5746 C C . TYR A 1 729 ? -3.525 -19.605 27.614 1.00 80.88 729 TYR A C 1
ATOM 5748 O O . TYR A 1 729 ? -3.532 -19.597 28.848 1.00 80.88 729 TYR A O 1
ATOM 5756 N N . MET A 1 730 ? -2.404 -19.708 26.901 1.00 85.25 730 MET A N 1
ATOM 5757 C CA . MET A 1 730 ? -1.081 -19.781 27.517 1.00 85.25 730 MET A CA 1
ATOM 5758 C C . MET A 1 730 ? -0.313 -18.482 27.293 1.00 85.25 730 MET A C 1
ATOM 5760 O O . MET A 1 730 ? -0.152 -18.050 26.157 1.00 85.25 730 MET A O 1
ATOM 5764 N N . PHE A 1 731 ? 0.189 -17.888 28.374 1.00 86.62 731 PHE A N 1
ATOM 5765 C CA . PHE A 1 731 ? 1.067 -16.724 28.317 1.00 86.62 731 PHE A CA 1
ATOM 5766 C C . PHE A 1 731 ? 2.539 -17.151 28.387 1.00 86.62 731 PHE A C 1
ATOM 5768 O O . PHE A 1 731 ? 2.981 -17.677 29.410 1.00 86.62 731 PHE A O 1
ATOM 5775 N N . GLU A 1 732 ? 3.291 -16.916 27.313 1.00 88.31 732 GLU A N 1
ATOM 5776 C CA . GLU A 1 732 ? 4.733 -17.150 27.233 1.00 88.31 732 GLU A CA 1
ATOM 5777 C C . GLU A 1 732 ? 5.494 -15.828 27.376 1.00 88.31 732 GLU A C 1
ATOM 5779 O O . GLU A 1 732 ? 5.516 -14.971 26.484 1.00 88.31 732 GLU A O 1
ATOM 5784 N N . ASP A 1 733 ? 6.118 -15.677 28.541 1.00 84.06 733 ASP A N 1
ATOM 5785 C CA . ASP A 1 733 ? 6.882 -14.494 28.912 1.00 84.06 733 ASP A CA 1
ATOM 5786 C C . ASP A 1 733 ? 8.131 -14.316 28.027 1.00 84.06 733 ASP A C 1
ATOM 5788 O O . ASP A 1 733 ? 8.699 -15.292 27.524 1.00 84.06 733 ASP A O 1
ATOM 5792 N N . GLN A 1 734 ? 8.576 -13.071 27.842 1.00 82.31 734 GLN A N 1
ATOM 5793 C CA . GLN A 1 734 ? 9.781 -12.679 27.097 1.00 82.31 734 GLN A CA 1
ATOM 5794 C C . GLN A 1 734 ? 9.836 -12.992 25.588 1.00 82.31 734 GLN A C 1
ATOM 5796 O O . GLN A 1 734 ? 10.719 -12.453 24.920 1.00 82.31 734 GLN A O 1
ATOM 5801 N N . ILE A 1 735 ? 8.944 -13.804 25.006 1.00 88.31 735 ILE A N 1
ATOM 5802 C CA . ILE A 1 735 ? 9.001 -14.133 23.564 1.00 88.31 735 ILE A CA 1
ATOM 5803 C C . ILE A 1 735 ? 8.846 -12.874 22.692 1.00 88.31 735 ILE A C 1
ATOM 5805 O O . ILE A 1 735 ? 9.608 -12.692 21.741 1.00 88.31 735 ILE A O 1
ATOM 5809 N N . GLY A 1 736 ? 7.907 -11.986 23.028 1.00 87.62 736 GLY A N 1
ATOM 5810 C CA . GLY A 1 736 ? 7.690 -10.721 22.320 1.00 87.62 736 GLY A CA 1
ATOM 5811 C C . GLY A 1 736 ? 8.501 -9.522 22.829 1.00 87.62 736 GLY A C 1
ATOM 5812 O O . GLY A 1 736 ? 8.603 -8.526 22.112 1.00 87.62 736 GLY A O 1
ATOM 5813 N N . ALA A 1 737 ? 9.087 -9.595 24.030 1.00 81.75 737 ALA A N 1
ATOM 5814 C CA . ALA A 1 737 ? 9.745 -8.457 24.685 1.00 81.75 737 ALA A CA 1
ATOM 5815 C C . ALA A 1 737 ? 11.281 -8.527 24.688 1.00 81.75 737 ALA A C 1
ATOM 5817 O O . ALA A 1 737 ? 11.944 -7.483 24.745 1.00 81.75 737 ALA A O 1
ATOM 5818 N N . ARG A 1 738 ? 11.867 -9.728 24.614 1.00 83.06 738 ARG A N 1
ATOM 5819 C CA . ARG A 1 738 ? 13.322 -9.918 24.657 1.00 83.06 738 ARG A CA 1
ATOM 5820 C C . ARG A 1 738 ? 13.991 -9.296 23.417 1.00 83.06 738 ARG A C 1
ATOM 5822 O O . ARG A 1 738 ? 13.589 -9.612 22.297 1.00 83.06 738 ARG A O 1
ATOM 5829 N N . PRO A 1 739 ? 15.039 -8.463 23.585 1.00 78.94 739 PRO A N 1
ATOM 5830 C CA . PRO A 1 739 ? 15.908 -8.057 22.484 1.00 78.94 739 PRO A CA 1
ATOM 5831 C C . PRO A 1 739 ? 16.513 -9.256 21.768 1.00 78.94 739 PRO A C 1
ATOM 5833 O O . PRO A 1 739 ? 16.859 -10.257 22.395 1.00 78.94 739 PRO A O 1
ATOM 5836 N N . TRP A 1 740 ? 16.703 -9.146 20.458 1.00 82.81 740 TRP A N 1
ATOM 5837 C CA . TRP A 1 740 ? 17.424 -10.180 19.724 1.00 82.81 740 TRP A CA 1
ATOM 5838 C C . TRP A 1 740 ? 18.808 -10.453 20.349 1.00 82.81 740 TRP A C 1
ATOM 5840 O O . TRP A 1 740 ? 19.477 -9.554 20.859 1.00 82.81 740 TRP A O 1
ATOM 5850 N N . LEU A 1 741 ? 19.254 -11.706 20.275 1.00 83.56 741 LEU A N 1
ATOM 5851 C CA . LEU A 1 741 ? 20.588 -12.109 20.706 1.00 83.56 741 LEU A CA 1
ATOM 5852 C C . LEU A 1 741 ? 21.248 -12.971 19.637 1.00 83.56 741 LEU A C 1
ATOM 5854 O O . LEU A 1 741 ? 20.585 -13.739 18.932 1.00 83.56 741 LEU A O 1
ATOM 5858 N N . ARG A 1 742 ? 22.571 -12.852 19.527 1.00 84.94 742 ARG A N 1
ATOM 5859 C CA . ARG A 1 742 ? 23.370 -13.758 18.708 1.00 84.94 742 ARG A CA 1
ATOM 5860 C C . ARG A 1 742 ? 23.778 -14.963 19.540 1.00 84.94 742 ARG A C 1
ATOM 5862 O O . ARG A 1 742 ? 24.578 -14.830 20.459 1.00 84.94 742 ARG A O 1
ATOM 5869 N N . ASP A 1 743 ? 23.245 -16.119 19.172 1.00 89.12 743 ASP A N 1
ATOM 5870 C CA . ASP A 1 743 ? 23.536 -17.380 19.839 1.00 89.12 743 ASP A CA 1
ATOM 5871 C C . ASP A 1 743 ? 24.651 -18.136 19.108 1.00 89.12 743 ASP A C 1
ATOM 5873 O O . ASP A 1 743 ? 24.495 -18.513 17.942 1.00 89.12 743 ASP A O 1
ATOM 5877 N N . PHE A 1 744 ? 25.781 -18.328 19.790 1.00 88.56 744 PHE A N 1
ATOM 5878 C CA . PHE A 1 744 ? 26.945 -19.061 19.285 1.00 88.56 744 PHE A CA 1
ATOM 5879 C C . PHE A 1 744 ? 26.861 -20.575 19.535 1.00 88.56 744 PHE A C 1
ATOM 5881 O O . PHE A 1 744 ? 27.812 -21.300 19.217 1.00 88.56 744 PHE A O 1
ATOM 5888 N N . ASN A 1 745 ? 25.748 -21.073 20.081 1.00 90.88 745 ASN A N 1
ATOM 5889 C CA . ASN A 1 745 ? 25.479 -22.500 20.167 1.00 90.88 745 ASN A CA 1
ATOM 5890 C C . ASN A 1 745 ? 25.453 -23.117 18.753 1.00 90.88 745 ASN A C 1
ATOM 5892 O O . ASN A 1 745 ? 24.803 -22.568 17.864 1.00 90.88 745 ASN A O 1
ATOM 5896 N N . PRO A 1 746 ? 26.129 -24.255 18.498 1.00 88.50 746 PRO A N 1
ATOM 5897 C CA . PRO A 1 746 ? 26.071 -24.933 17.199 1.00 88.50 746 PRO A CA 1
ATOM 5898 C C . PRO A 1 746 ? 24.663 -25.364 16.755 1.00 88.50 746 PRO A C 1
ATOM 5900 O O . PRO A 1 746 ? 24.464 -25.626 15.570 1.00 88.50 746 PRO A O 1
ATOM 5903 N N . LEU A 1 747 ? 23.707 -25.470 17.687 1.00 87.50 747 LEU A N 1
ATOM 5904 C CA . LEU A 1 747 ? 22.301 -25.754 17.387 1.00 87.50 747 LEU A CA 1
ATOM 5905 C C . LEU A 1 747 ? 21.581 -24.556 16.743 1.00 87.50 747 LEU A C 1
ATOM 5907 O O . LEU A 1 747 ? 20.643 -24.755 15.969 1.00 87.50 747 LEU A O 1
ATOM 5911 N N . SER A 1 748 ? 22.035 -23.333 17.017 1.00 83.25 748 SER A N 1
ATOM 5912 C CA . SER A 1 748 ? 21.555 -22.108 16.386 1.00 83.25 748 SER A CA 1
ATOM 5913 C C . SER A 1 748 ? 22.270 -21.903 15.044 1.00 83.25 748 SER A C 1
ATOM 5915 O O . SER A 1 748 ? 23.498 -21.863 14.956 1.00 83.25 748 SER A O 1
ATOM 5917 N N . ASN A 1 749 ? 21.504 -21.785 13.955 1.00 67.38 749 ASN A N 1
ATOM 5918 C CA . ASN A 1 749 ? 22.058 -21.521 12.624 1.00 67.38 749 ASN A CA 1
ATOM 5919 C C . ASN A 1 749 ? 22.809 -20.171 12.617 1.00 67.38 749 ASN A C 1
ATOM 5921 O O . ASN A 1 749 ? 22.201 -19.120 12.799 1.00 67.38 749 ASN A O 1
ATOM 5925 N N . GLN A 1 750 ? 24.128 -20.195 12.398 1.00 59.03 750 GLN A N 1
ATOM 5926 C CA . GLN A 1 750 ? 25.034 -19.093 12.761 1.00 59.03 750 GLN A CA 1
ATOM 5927 C C . GLN A 1 750 ? 25.008 -17.855 11.844 1.00 59.03 750 GLN A C 1
ATOM 5929 O O . GLN A 1 750 ? 25.669 -16.866 12.161 1.00 59.03 750 GLN A O 1
ATOM 5934 N N . MET A 1 751 ? 24.278 -17.874 10.719 1.00 50.00 751 MET A N 1
ATOM 5935 C CA . MET A 1 751 ? 24.338 -16.783 9.729 1.00 50.00 751 MET A CA 1
ATOM 5936 C C . MET A 1 751 ? 23.279 -15.672 9.885 1.00 50.00 751 MET A C 1
ATOM 5938 O O . MET A 1 751 ? 23.496 -14.596 9.337 1.00 50.00 751 MET A O 1
ATOM 5942 N N . GLN A 1 752 ? 22.164 -15.886 10.602 1.00 57.91 752 GLN A N 1
ATOM 5943 C CA . GLN A 1 752 ? 21.053 -14.928 10.876 1.00 57.91 752 GLN A CA 1
ATOM 5944 C C . GLN A 1 752 ? 20.304 -15.379 12.161 1.00 57.91 752 GLN A C 1
ATOM 5946 O O . GLN A 1 752 ? 20.706 -16.424 12.654 1.00 57.91 752 GLN A O 1
ATOM 5951 N N . PRO A 1 753 ? 19.309 -14.682 12.775 1.00 63.03 753 PRO A N 1
ATOM 5952 C CA . PRO A 1 753 ? 18.995 -14.837 14.209 1.00 63.03 753 PRO A CA 1
ATOM 5953 C C . PRO A 1 753 ? 18.348 -16.197 14.539 1.00 63.03 753 PRO A C 1
ATOM 5955 O O . PRO A 1 753 ? 17.132 -16.299 14.718 1.00 63.03 753 PRO A O 1
ATOM 5958 N N . GLY A 1 754 ? 19.162 -17.255 14.600 1.00 73.38 754 GLY A N 1
ATOM 5959 C CA . GLY A 1 754 ? 18.748 -18.648 14.762 1.00 73.38 754 GLY A CA 1
ATOM 5960 C C . GLY A 1 754 ? 17.986 -18.865 16.060 1.00 73.38 754 GLY A C 1
ATOM 5961 O O . GLY A 1 754 ? 16.971 -19.557 16.058 1.00 73.38 754 GLY A O 1
ATOM 5962 N N . TYR A 1 755 ? 18.400 -18.157 17.112 1.00 86.06 755 TYR A N 1
ATOM 5963 C CA . TYR A 1 755 ? 17.701 -18.077 18.388 1.00 86.06 755 TYR A CA 1
ATOM 5964 C C . TYR A 1 755 ? 16.237 -17.638 18.234 1.00 86.06 755 TYR A C 1
ATOM 5966 O O . TYR A 1 755 ? 15.313 -18.383 18.549 1.00 86.06 755 TYR A O 1
ATOM 5974 N N . LEU A 1 756 ? 15.995 -16.437 17.698 1.00 86.31 756 LEU A N 1
ATOM 5975 C CA . LEU A 1 756 ? 14.638 -15.898 17.597 1.00 86.31 756 LEU A CA 1
ATOM 5976 C C . LEU A 1 756 ? 13.795 -16.653 16.563 1.00 86.31 756 LEU A C 1
ATOM 5978 O O . LEU A 1 756 ? 12.609 -16.887 16.774 1.00 86.31 756 LEU A O 1
ATOM 5982 N N . SER A 1 757 ? 14.415 -17.074 15.460 1.00 85.38 757 SER A N 1
ATOM 5983 C CA . SER A 1 757 ? 13.740 -17.852 14.416 1.00 85.38 757 SER A CA 1
ATOM 5984 C C . SER A 1 757 ? 13.195 -19.176 14.962 1.00 85.38 757 SER A C 1
ATOM 5986 O O . SER A 1 757 ? 12.123 -19.622 14.556 1.00 85.38 757 SER A O 1
ATOM 5988 N N . ALA A 1 758 ? 13.906 -19.797 15.904 1.00 88.06 758 ALA A N 1
ATOM 5989 C CA . ALA A 1 758 ? 13.456 -21.016 16.560 1.00 88.06 758 ALA A CA 1
ATOM 5990 C C . ALA A 1 758 ? 12.294 -20.770 17.535 1.00 88.06 758 ALA A C 1
ATOM 5992 O O . ALA A 1 758 ? 11.362 -21.572 17.560 1.00 88.06 758 ALA A O 1
ATOM 5993 N N . TRP A 1 759 ? 12.279 -19.642 18.254 1.00 90.00 759 TRP A N 1
ATOM 5994 C CA . TRP A 1 759 ? 11.115 -19.243 19.053 1.00 90.00 759 TRP A CA 1
ATOM 5995 C C . TRP A 1 759 ? 9.885 -18.919 18.194 1.00 90.00 759 TRP A C 1
ATOM 5997 O O . TRP A 1 759 ? 8.790 -19.360 18.523 1.00 90.00 759 TRP A O 1
ATOM 6007 N N . LEU A 1 760 ? 10.046 -18.251 17.048 1.00 90.44 760 LEU A N 1
ATOM 6008 C CA . LEU A 1 760 ? 8.940 -18.034 16.102 1.00 90.44 760 LEU A CA 1
ATOM 6009 C C . LEU A 1 760 ? 8.382 -19.352 15.550 1.00 90.44 760 LEU A C 1
ATOM 6011 O O . LEU A 1 760 ? 7.174 -19.519 15.406 1.00 90.44 760 LEU A O 1
ATOM 6015 N N . LYS A 1 761 ? 9.254 -20.322 15.261 1.00 89.56 761 LYS A N 1
ATOM 6016 C CA . LYS A 1 761 ? 8.820 -21.663 14.854 1.00 89.56 761 LYS A CA 1
ATOM 6017 C C . LYS A 1 761 ? 8.075 -22.384 15.983 1.00 89.56 761 LYS A C 1
ATOM 6019 O O . LYS A 1 761 ? 7.110 -23.099 15.719 1.00 89.56 761 LYS A O 1
ATOM 6024 N N . HIS A 1 762 ? 8.514 -22.210 17.230 1.00 90.88 762 HIS A N 1
ATOM 6025 C CA . HIS A 1 762 ? 7.827 -22.740 18.409 1.00 90.88 762 HIS A CA 1
ATOM 6026 C C . HIS A 1 762 ? 6.399 -22.195 18.510 1.00 90.88 762 HIS A C 1
ATOM 6028 O O . HIS A 1 762 ? 5.460 -22.991 18.533 1.00 90.88 762 HIS A O 1
ATOM 6034 N N . THR A 1 763 ? 6.208 -20.874 18.455 1.00 91.94 763 THR A N 1
ATOM 6035 C CA . THR A 1 763 ? 4.869 -20.278 18.580 1.00 91.94 763 THR A CA 1
ATOM 6036 C C . THR A 1 763 ? 3.933 -20.712 17.449 1.00 91.94 763 THR A C 1
ATOM 6038 O O . THR A 1 763 ? 2.764 -21.010 17.689 1.00 91.94 763 THR A O 1
ATOM 6041 N N . GLN A 1 764 ? 4.429 -20.846 16.216 1.00 89.81 764 GLN A N 1
ATOM 6042 C CA . GLN A 1 764 ? 3.657 -21.383 15.084 1.00 89.81 764 GLN A CA 1
ATOM 6043 C C . GLN A 1 764 ? 3.192 -22.825 15.307 1.00 89.81 764 GLN A C 1
ATOM 6045 O O . GLN A 1 764 ? 2.031 -23.159 15.059 1.00 89.81 764 GLN A O 1
ATOM 6050 N N . ASN A 1 765 ? 4.092 -23.689 15.777 1.00 88.75 765 ASN A N 1
ATOM 6051 C CA . ASN A 1 765 ? 3.762 -25.088 16.026 1.00 88.75 765 ASN A CA 1
ATOM 6052 C C . ASN A 1 765 ? 2.719 -25.205 17.141 1.00 88.75 765 ASN A C 1
ATOM 6054 O O . ASN A 1 765 ? 1.708 -25.873 16.964 1.00 88.75 765 ASN A O 1
ATOM 6058 N N . ILE A 1 766 ? 2.925 -24.513 18.263 1.00 88.81 766 ILE A N 1
ATOM 6059 C CA . ILE A 1 766 ? 2.029 -24.610 19.419 1.00 88.81 766 ILE A CA 1
ATOM 6060 C C . ILE A 1 766 ? 0.666 -23.966 19.153 1.00 88.81 766 ILE A C 1
ATOM 6062 O O . ILE A 1 766 ? -0.356 -24.563 19.498 1.00 88.81 766 ILE A O 1
ATOM 6066 N N . SER A 1 767 ? 0.634 -22.794 18.511 1.00 84.25 767 SER A N 1
ATOM 6067 C CA . SER A 1 767 ? -0.623 -22.105 18.179 1.00 84.25 767 SER A CA 1
ATOM 6068 C C . SER A 1 767 ? -1.526 -22.920 17.254 1.00 84.25 767 SER A C 1
ATOM 6070 O O . SER A 1 767 ? -2.748 -22.861 17.380 1.00 84.25 767 SER A O 1
ATOM 6072 N N . SER A 1 768 ? -0.937 -23.719 16.361 1.00 76.06 768 SER A N 1
ATOM 6073 C CA . SER A 1 768 ? -1.683 -24.579 15.439 1.00 76.06 768 SER A CA 1
ATOM 6074 C C . SER A 1 768 ? -2.084 -25.934 16.029 1.00 76.06 768 SER A C 1
ATOM 6076 O O . SER A 1 768 ? -3.068 -26.514 15.572 1.00 76.06 768 SER A O 1
ATOM 6078 N N . SER A 1 769 ? -1.362 -26.451 17.030 1.00 76.44 769 SER A N 1
ATOM 6079 C CA . SER A 1 769 ? -1.556 -27.825 17.515 1.00 76.44 769 SER A CA 1
ATOM 6080 C C . SER A 1 769 ? -2.116 -27.946 18.932 1.00 76.44 769 SER A C 1
ATOM 6082 O O . SER A 1 769 ? -2.690 -28.986 19.259 1.00 76.44 769 SER A O 1
ATOM 6084 N N . LEU A 1 770 ? -1.934 -26.940 19.798 1.00 78.50 770 LEU A N 1
ATOM 6085 C CA . LEU A 1 770 ? -2.145 -27.111 21.236 1.00 78.50 770 LEU A CA 1
ATOM 6086 C C . LEU A 1 770 ? -2.986 -26.006 21.887 1.00 78.50 770 LEU A C 1
ATOM 6088 O O . LEU A 1 770 ? -4.007 -26.354 22.484 1.00 78.50 770 LEU A O 1
ATOM 6092 N N . PHE A 1 771 ? -2.617 -24.726 21.771 1.00 77.81 771 PHE A N 1
ATOM 6093 C CA . PHE A 1 771 ? -3.338 -23.619 22.422 1.00 77.81 771 PHE A CA 1
ATOM 6094 C C . PHE A 1 771 ? -3.220 -22.285 21.699 1.00 77.81 771 PHE A C 1
ATOM 6096 O O . PHE A 1 771 ? -2.172 -21.997 21.130 1.00 77.81 771 PHE A O 1
ATOM 6103 N N . PRO A 1 772 ? -4.203 -21.390 21.876 1.00 83.88 772 PRO A N 1
ATOM 6104 C CA . PRO A 1 772 ? -3.989 -19.964 21.687 1.00 83.88 772 PRO A CA 1
ATOM 6105 C C . PRO A 1 772 ? -2.868 -19.432 22.601 1.00 83.88 772 PRO A C 1
ATOM 6107 O O . PRO A 1 772 ? -2.940 -19.551 23.829 1.00 83.88 772 PRO A O 1
ATOM 6110 N N . LEU A 1 773 ? -1.850 -18.823 21.994 1.00 88.56 773 LEU A N 1
ATOM 6111 C CA . LEU A 1 773 ? -0.723 -18.222 22.705 1.00 88.56 773 LEU A CA 1
ATOM 6112 C C . LEU A 1 773 ? -0.933 -16.729 22.964 1.00 88.56 773 LEU A C 1
ATOM 6114 O O . LEU A 1 773 ? -1.629 -16.030 22.225 1.00 88.56 773 LEU A O 1
ATOM 6118 N N . MET A 1 774 ? -0.350 -16.257 24.053 1.00 88.88 774 MET A N 1
ATOM 6119 C CA . MET A 1 774 ? -0.229 -14.855 24.415 1.00 88.88 774 MET A CA 1
ATOM 6120 C C . MET A 1 774 ? 1.229 -14.605 24.778 1.00 88.88 774 MET A C 1
ATOM 6122 O O . MET A 1 774 ? 1.866 -15.467 25.380 1.00 88.88 774 MET A O 1
ATOM 6126 N N . THR A 1 775 ? 1.747 -13.413 24.509 1.00 89.81 775 THR A N 1
ATOM 6127 C CA . THR A 1 775 ? 3.137 -13.096 24.850 1.00 89.81 775 THR A CA 1
ATOM 6128 C C . THR A 1 775 ? 3.302 -11.713 25.451 1.00 89.81 775 THR A C 1
ATOM 6130 O O . THR A 1 775 ? 2.445 -10.839 25.304 1.00 89.81 775 THR A O 1
ATOM 6133 N N . GLU A 1 776 ? 4.396 -11.538 26.187 1.00 86.69 776 GLU A N 1
ATOM 6134 C CA . GLU A 1 776 ? 4.818 -10.249 26.708 1.00 86.69 776 GLU A CA 1
ATOM 6135 C C . GLU A 1 776 ? 5.148 -9.306 25.549 1.00 86.69 776 GLU A C 1
ATOM 6137 O O . GLU A 1 776 ? 5.975 -9.620 24.691 1.00 86.69 776 GLU A O 1
ATOM 6142 N N . GLN A 1 777 ? 4.509 -8.137 25.535 1.00 86.50 777 GLN A N 1
ATOM 6143 C CA . GLN A 1 777 ? 4.587 -7.180 24.438 1.00 86.50 777 GLN A CA 1
ATOM 6144 C C . GLN A 1 777 ? 4.309 -7.872 23.098 1.00 86.50 777 GLN A C 1
ATOM 6146 O O . GLN A 1 777 ? 3.296 -8.552 22.974 1.00 86.50 777 GLN A O 1
ATOM 6151 N N . GLY A 1 778 ? 5.161 -7.684 22.092 1.00 90.19 778 GLY A N 1
ATOM 6152 C CA . GLY A 1 778 ? 5.000 -8.300 20.784 1.00 90.19 778 GLY A CA 1
ATOM 6153 C C . GLY A 1 778 ? 5.592 -7.461 19.661 1.00 90.19 778 GLY A C 1
ATOM 6154 O O . GLY A 1 778 ? 5.857 -6.266 19.804 1.00 90.19 778 GLY A O 1
ATOM 6155 N N . PHE A 1 779 ? 5.775 -8.112 18.518 1.00 92.69 779 PHE A N 1
ATOM 6156 C CA . PHE A 1 779 ? 6.250 -7.500 17.284 1.00 92.69 779 PHE A CA 1
ATOM 6157 C C . PHE A 1 779 ? 5.570 -8.139 16.069 1.00 92.69 779 PHE A C 1
ATOM 6159 O O . PHE A 1 779 ? 4.954 -9.202 16.166 1.00 92.69 779 PHE A O 1
ATOM 6166 N N . ASP A 1 780 ? 5.663 -7.481 14.919 1.00 93.12 780 ASP A N 1
ATOM 6167 C CA . ASP A 1 780 ? 4.937 -7.813 13.688 1.00 93.12 780 ASP A CA 1
ATOM 6168 C C . ASP A 1 780 ? 4.994 -9.300 13.273 1.00 93.12 780 ASP A C 1
ATOM 6170 O O . ASP A 1 780 ? 3.987 -9.845 12.818 1.00 93.12 780 ASP A O 1
ATOM 6174 N N . LYS A 1 781 ? 6.124 -10.000 13.455 1.00 91.69 781 LYS A N 1
ATOM 6175 C CA . LYS A 1 781 ? 6.249 -11.414 13.030 1.00 91.69 781 LYS A CA 1
ATOM 6176 C C . LYS A 1 781 ? 5.484 -12.401 13.908 1.00 91.69 781 LYS A C 1
ATOM 6178 O O . LYS A 1 781 ? 5.166 -13.493 13.439 1.00 91.69 781 LYS A O 1
ATOM 6183 N N . LEU A 1 782 ? 5.147 -12.018 15.137 1.00 93.31 782 LEU A N 1
ATOM 6184 C CA . LEU A 1 782 ? 4.331 -12.822 16.050 1.00 93.31 782 LEU A CA 1
ATOM 6185 C C . LEU A 1 782 ? 2.829 -12.706 15.752 1.00 93.31 782 LEU A C 1
ATOM 6187 O O . LEU A 1 782 ? 2.044 -13.528 16.221 1.00 93.31 782 LEU A O 1
ATOM 6191 N N . LEU A 1 783 ? 2.413 -11.741 14.919 1.00 93.81 783 LEU A N 1
ATOM 6192 C CA . LEU A 1 783 ? 1.000 -11.514 14.604 1.00 93.81 783 LEU A CA 1
ATOM 6193 C C . LEU A 1 783 ? 0.306 -12.737 14.002 1.00 93.81 783 LEU A C 1
ATOM 6195 O O . LEU A 1 783 ? -0.901 -12.872 14.159 1.00 93.81 783 LEU A O 1
ATOM 6199 N N . ALA A 1 784 ? 1.021 -13.625 13.309 1.00 89.88 784 ALA A N 1
ATOM 6200 C CA . ALA A 1 784 ? 0.402 -14.797 12.694 1.00 89.88 784 ALA A CA 1
ATOM 6201 C C . ALA A 1 784 ? 0.085 -15.919 13.702 1.00 89.88 784 ALA A C 1
ATOM 6203 O O . ALA A 1 784 ? -0.887 -16.640 13.495 1.00 89.88 784 ALA A O 1
ATOM 6204 N N . SER A 1 785 ? 0.877 -16.060 14.773 1.00 90.25 785 SER A N 1
ATOM 6205 C CA . SER A 1 785 ? 0.774 -17.161 15.748 1.00 90.25 785 SER A CA 1
ATOM 6206 C C . SER A 1 785 ? 0.084 -16.762 17.055 1.00 90.25 785 SER A C 1
ATOM 6208 O O . SER A 1 785 ? -0.579 -17.587 17.678 1.00 90.25 785 SER A O 1
ATOM 6210 N N . GLU A 1 786 ? 0.218 -15.504 17.477 1.00 90.81 786 GLU A N 1
ATOM 6211 C CA . GLU A 1 786 ? -0.281 -15.045 18.776 1.00 90.81 786 GLU A CA 1
ATOM 6212 C C . GLU A 1 786 ? -1.764 -14.647 18.739 1.00 90.81 786 GLU A C 1
ATOM 6214 O O . GLU A 1 786 ? -2.285 -14.162 17.725 1.00 90.81 786 GLU A O 1
ATOM 6219 N N . ALA A 1 787 ? -2.431 -14.823 19.881 1.00 87.50 787 ALA A N 1
ATOM 6220 C CA . ALA A 1 787 ? -3.782 -14.341 20.178 1.00 87.50 787 ALA A CA 1
ATOM 6221 C C . ALA A 1 787 ? -3.769 -12.962 20.820 1.00 87.50 787 ALA A C 1
ATOM 6223 O O . ALA A 1 787 ? -4.680 -12.154 20.606 1.00 87.50 787 ALA A O 1
ATOM 6224 N N . SER A 1 788 ? -2.748 -12.713 21.640 1.00 89.00 788 SER A N 1
ATOM 6225 C CA . SER A 1 788 ? -2.630 -11.481 22.396 1.00 89.00 788 SER A CA 1
ATOM 6226 C C . SER A 1 788 ? -1.193 -11.039 22.560 1.00 89.00 788 SER A C 1
ATOM 6228 O O . SER A 1 788 ? -0.323 -11.831 22.913 1.00 89.00 788 SER A O 1
ATOM 6230 N N . PHE A 1 789 ? -1.007 -9.734 22.435 1.00 91.12 789 PHE A N 1
ATOM 6231 C CA . PHE A 1 789 ? 0.155 -9.026 22.946 1.00 91.12 789 PHE A CA 1
ATOM 6232 C C . PHE A 1 789 ? -0.215 -8.420 24.296 1.00 91.12 789 PHE A C 1
ATOM 6234 O O . PHE A 1 789 ? -1.234 -7.734 24.415 1.00 91.12 789 PHE A O 1
ATOM 6241 N N . CYS A 1 790 ? 0.553 -8.731 25.334 1.00 87.75 790 CYS A N 1
ATOM 6242 C CA . CYS A 1 790 ? 0.244 -8.332 26.702 1.00 87.75 790 CYS A CA 1
ATOM 6243 C C . CYS A 1 790 ? 1.321 -7.394 27.230 1.00 87.75 790 CYS A C 1
ATOM 6245 O O . CYS A 1 790 ? 2.473 -7.773 27.415 1.00 87.75 790 CYS A O 1
ATOM 6247 N N . GLY A 1 791 ? 0.917 -6.171 27.525 1.00 82.19 791 GLY A N 1
ATOM 6248 C CA . GLY A 1 791 ? 1.770 -5.084 27.954 1.00 82.19 791 GLY A CA 1
ATOM 6249 C C . GLY A 1 791 ? 1.811 -3.963 26.924 1.00 82.19 791 GLY A C 1
ATOM 6250 O O . GLY A 1 791 ? 1.263 -4.022 25.820 1.00 82.19 791 GLY A O 1
ATOM 6251 N N . SER A 1 792 ? 2.481 -2.897 27.316 1.00 76.19 792 SER A N 1
ATOM 6252 C CA . SER A 1 792 ? 2.754 -1.736 26.487 1.00 76.19 792 SER A CA 1
ATOM 6253 C C . SER A 1 792 ? 4.086 -1.159 26.937 1.00 76.19 792 SER A C 1
ATOM 6255 O O . SER A 1 792 ? 4.461 -1.277 28.104 1.00 76.19 792 SER A O 1
ATOM 6257 N N . ALA A 1 793 ? 4.817 -0.560 26.004 1.00 66.81 793 ALA A N 1
ATOM 6258 C CA . ALA A 1 793 ? 6.092 0.074 26.308 1.00 66.81 793 ALA A CA 1
ATOM 6259 C C . ALA A 1 793 ? 5.904 1.423 27.021 1.00 66.81 793 ALA A C 1
ATOM 6261 O O . ALA A 1 793 ? 6.844 1.958 27.602 1.00 66.81 793 ALA A O 1
ATOM 6262 N N . VAL A 1 794 ? 4.697 1.996 26.939 1.00 65.19 794 VAL A N 1
ATOM 6263 C CA . VAL A 1 794 ? 4.426 3.395 27.294 1.00 65.19 794 VAL A CA 1
ATOM 6264 C C . VAL A 1 794 ? 3.042 3.605 27.923 1.00 65.19 794 VAL A C 1
ATOM 6266 O O . VAL A 1 794 ? 2.498 4.696 27.787 1.00 65.19 794 VAL A O 1
ATOM 6269 N N . SER A 1 795 ? 2.465 2.600 28.599 1.00 58.25 795 SER A N 1
ATOM 6270 C CA . SER A 1 795 ? 1.029 2.456 28.957 1.00 58.25 795 SER A CA 1
ATOM 6271 C C . SER A 1 795 ? 0.321 3.603 29.688 1.00 58.25 795 SER A C 1
ATOM 6273 O O . SER A 1 795 ? -0.876 3.474 29.892 1.00 58.25 795 SER A O 1
ATOM 6275 N N . GLN A 1 796 ? 1.000 4.701 30.034 1.00 49.47 796 GLN A N 1
ATOM 6276 C CA . GLN A 1 796 ? 0.571 6.084 29.736 1.00 49.47 796 GLN A CA 1
ATOM 6277 C C . GLN A 1 796 ? 1.511 7.082 30.454 1.00 49.47 796 GLN A C 1
ATOM 6279 O O . GLN A 1 796 ? 1.112 7.684 31.440 1.00 49.47 796 GLN A O 1
ATOM 6284 N N . GLN A 1 797 ? 2.771 7.277 30.033 1.00 48.22 797 GLN A N 1
ATOM 6285 C CA . GLN A 1 797 ? 3.756 8.038 30.851 1.00 48.22 797 GLN A CA 1
ATOM 6286 C C . GLN A 1 797 ? 4.010 7.371 32.230 1.00 48.22 797 GLN A C 1
ATOM 6288 O O . GLN A 1 797 ? 3.876 8.024 33.251 1.00 48.22 797 GLN A O 1
ATOM 6293 N N . TRP A 1 798 ? 4.323 6.062 32.294 1.00 51.22 798 TRP A N 1
ATOM 6294 C CA . TRP A 1 798 ? 4.817 5.388 33.528 1.00 51.22 798 TRP A CA 1
ATOM 6295 C C . TRP A 1 798 ? 3.938 5.587 34.809 1.00 51.22 798 TRP A C 1
ATOM 6297 O O . TRP A 1 798 ? 4.367 5.274 35.912 1.00 51.22 798 TRP A O 1
ATOM 6307 N N . LEU A 1 799 ? 2.684 6.049 34.625 1.00 46.88 799 LEU A N 1
ATOM 6308 C CA . LEU A 1 799 ? 1.756 6.692 35.574 1.00 46.88 799 LEU A CA 1
ATOM 6309 C C . LEU A 1 799 ? 2.340 7.940 36.307 1.00 46.88 799 LEU A C 1
ATOM 6311 O O . LEU A 1 799 ? 3.011 7.800 37.311 1.00 46.88 799 LEU A O 1
ATOM 6315 N N . LEU A 1 800 ? 2.020 9.164 35.839 1.00 44.81 800 LEU A N 1
ATOM 6316 C CA . LEU A 1 800 ? 2.397 10.551 36.268 1.00 44.81 800 LEU A CA 1
ATOM 6317 C C . LEU A 1 800 ? 2.562 10.905 37.778 1.00 44.81 800 LEU A C 1
ATOM 6319 O O . LEU A 1 800 ? 1.841 11.715 38.363 1.00 44.81 800 LEU A O 1
ATOM 6323 N N . GLN A 1 801 ? 3.537 10.243 38.378 1.00 43.91 801 GLN A N 1
ATOM 6324 C CA . GLN A 1 801 ? 4.324 10.311 39.619 1.00 43.91 801 GLN A CA 1
ATOM 6325 C C . GLN A 1 801 ? 4.866 8.862 39.490 1.00 43.91 801 GLN A C 1
ATOM 6327 O O . GLN A 1 801 ? 5.812 8.631 38.760 1.00 43.91 801 GLN A O 1
ATOM 6332 N N . LEU A 1 802 ? 4.236 7.795 39.978 1.00 43.25 802 LEU A N 1
ATOM 6333 C CA . LEU A 1 802 ? 3.143 7.606 40.952 1.00 43.25 802 LEU A CA 1
ATOM 6334 C C . LEU A 1 802 ? 3.635 6.487 41.861 1.00 43.25 802 LEU A C 1
ATOM 6336 O O . LEU A 1 802 ? 3.576 5.337 41.464 1.00 43.25 802 LEU A O 1
ATOM 6340 N N . LEU A 1 803 ? 4.192 6.746 43.066 1.00 46.44 803 LEU A N 1
ATOM 6341 C CA . LEU A 1 803 ? 4.008 7.899 43.981 1.00 46.44 803 LEU A CA 1
ATOM 6342 C C . LEU A 1 803 ? 5.247 8.269 44.858 1.00 46.44 803 LEU A C 1
ATOM 6344 O O . LEU A 1 803 ? 5.269 7.951 46.041 1.00 46.44 803 LEU A O 1
ATOM 6348 N N . ASP A 1 804 ? 6.236 8.998 44.306 1.00 38.16 804 ASP A N 1
ATOM 6349 C CA . ASP A 1 804 ? 7.415 9.593 45.008 1.00 38.16 804 ASP A CA 1
ATOM 6350 C C . ASP A 1 804 ? 8.423 8.598 45.644 1.00 38.16 804 ASP A C 1
ATOM 6352 O O . ASP A 1 804 ? 9.024 8.861 46.685 1.00 38.16 804 ASP A O 1
ATOM 6356 N N . LEU A 1 805 ? 8.631 7.428 45.023 1.00 35.84 805 LEU A N 1
ATOM 6357 C CA . LEU A 1 805 ? 9.566 6.400 45.506 1.00 35.84 805 LEU A CA 1
ATOM 6358 C C . LEU A 1 805 ? 10.494 5.899 44.389 1.00 35.84 805 LEU A C 1
ATOM 6360 O O . LEU A 1 805 ? 10.057 5.297 43.411 1.00 35.84 805 LEU A O 1
ATOM 6364 N N . THR A 1 806 ? 11.801 6.098 44.576 1.00 37.22 806 THR A N 1
ATOM 6365 C CA . THR A 1 806 ? 12.871 5.476 43.785 1.00 37.22 806 THR A CA 1
ATOM 6366 C C . THR A 1 806 ? 12.893 3.970 44.052 1.00 37.22 806 THR A C 1
ATOM 6368 O O . THR A 1 806 ? 13.326 3.549 45.127 1.00 37.22 806 THR A O 1
ATOM 6371 N N . SER A 1 807 ? 12.465 3.132 43.109 1.00 36.19 807 SER A N 1
ATOM 6372 C CA . SER A 1 807 ? 12.713 1.690 43.206 1.00 36.19 807 SER A CA 1
ATOM 6373 C C . SER A 1 807 ? 13.382 1.171 41.937 1.00 36.19 807 SER A C 1
ATOM 6375 O O . SER A 1 807 ? 12.893 1.343 40.825 1.00 36.19 807 SER A O 1
ATOM 6377 N N . SER A 1 808 ? 14.529 0.535 42.146 1.00 37.69 808 SER A N 1
ATOM 6378 C CA . SER A 1 808 ? 15.510 0.016 41.193 1.00 37.69 808 SER A CA 1
ATOM 6379 C C . SER A 1 808 ? 15.080 -1.269 40.467 1.00 37.69 808 SER A C 1
ATOM 6381 O O . SER A 1 808 ? 15.933 -2.036 40.020 1.00 37.69 808 SER A O 1
ATOM 6383 N N . TYR A 1 809 ? 13.779 -1.562 40.393 1.00 36.31 809 TYR A N 1
ATOM 6384 C CA . TYR A 1 809 ? 13.322 -2.931 40.135 1.00 36.31 809 TYR A CA 1
ATOM 6385 C C . TYR A 1 809 ? 13.221 -3.329 38.654 1.00 36.31 809 TYR A C 1
ATOM 6387 O O . TYR A 1 809 ? 13.163 -4.518 38.356 1.00 36.31 809 TYR A O 1
ATOM 6395 N N . LEU A 1 810 ? 13.282 -2.389 37.708 1.00 40.03 810 LEU A N 1
ATOM 6396 C CA . LEU A 1 810 ? 13.344 -2.703 36.277 1.00 40.03 810 LEU A CA 1
ATOM 6397 C C . LEU A 1 810 ? 14.326 -1.749 35.588 1.00 40.03 810 LEU A C 1
ATOM 6399 O O . LEU A 1 810 ? 14.096 -0.548 35.550 1.00 40.03 810 LEU A O 1
ATOM 6403 N N . GLN A 1 811 ? 15.411 -2.279 35.015 1.00 40.69 811 GLN A N 1
ATOM 6404 C CA . GLN A 1 811 ? 16.345 -1.547 34.140 1.00 40.69 811 GLN A CA 1
ATOM 6405 C C . GLN A 1 811 ? 15.728 -1.230 32.758 1.00 40.69 811 GLN A C 1
ATOM 6407 O O . GLN A 1 811 ? 16.376 -1.361 31.716 1.00 40.69 811 GLN A O 1
ATOM 6412 N N . LEU A 1 812 ? 14.451 -0.856 32.725 1.00 45.06 812 LEU A N 1
ATOM 6413 C CA . LEU A 1 812 ? 13.846 -0.219 31.566 1.00 45.06 812 LEU A CA 1
ATOM 6414 C C . LEU A 1 812 ? 14.016 1.280 31.800 1.00 45.06 812 LEU A C 1
ATOM 6416 O O . LEU A 1 812 ? 13.477 1.806 32.768 1.00 45.06 812 LEU A O 1
ATOM 6420 N N . SER A 1 813 ? 14.828 1.934 30.970 1.00 48.62 813 SER A N 1
ATOM 6421 C CA . SER A 1 813 ? 15.061 3.380 31.038 1.00 48.62 813 SER A CA 1
ATOM 6422 C C . SER A 1 813 ? 13.726 4.125 31.064 1.00 48.62 813 SER A C 1
ATOM 6424 O O . SER A 1 813 ? 12.809 3.775 30.317 1.00 48.62 813 SER A O 1
ATOM 6426 N N . ASP A 1 814 ? 13.610 5.114 31.945 1.00 54.53 814 ASP A N 1
ATOM 6427 C CA . ASP A 1 814 ? 12.402 5.922 32.135 1.00 54.53 814 ASP A CA 1
ATOM 6428 C C . ASP A 1 814 ? 11.913 6.450 30.769 1.00 54.53 814 ASP A C 1
ATOM 6430 O O . ASP A 1 814 ? 12.719 6.963 29.995 1.00 54.53 814 ASP A O 1
ATOM 6434 N N . PRO A 1 815 ? 10.621 6.358 30.404 1.00 57.34 815 PRO A N 1
ATOM 6435 C CA . PRO A 1 815 ? 10.121 6.953 29.167 1.00 57.34 815 PRO A CA 1
ATOM 6436 C C . PRO A 1 815 ? 10.465 8.445 29.004 1.00 57.34 815 PRO A C 1
ATOM 6438 O O . PRO A 1 815 ? 10.533 8.919 27.875 1.00 57.34 815 PRO A O 1
ATOM 6441 N N . HIS A 1 816 ? 10.721 9.203 30.074 1.00 58.91 816 HIS A N 1
ATOM 6442 C CA . HIS A 1 816 ? 11.290 10.554 30.014 1.00 58.91 816 HIS A CA 1
ATOM 6443 C C . HIS A 1 816 ? 12.806 10.564 29.790 1.00 58.91 816 HIS A C 1
ATOM 6445 O O . HIS A 1 816 ? 13.296 11.397 29.025 1.00 58.91 816 HIS A O 1
ATOM 6451 N N . GLU A 1 817 ? 13.553 9.605 30.335 1.00 57.19 817 GLU A N 1
ATOM 6452 C CA . GLU A 1 817 ? 14.933 9.349 29.907 1.00 57.19 817 GLU A CA 1
ATOM 6453 C C . GLU A 1 817 ? 14.987 8.949 28.424 1.00 57.19 817 GLU A C 1
ATOM 6455 O O . GLU A 1 817 ? 15.906 9.376 27.728 1.00 57.19 817 GLU A O 1
ATOM 6460 N N . ILE A 1 818 ? 13.986 8.225 27.895 1.00 61.06 818 ILE A N 1
ATOM 6461 C CA . ILE A 1 818 ? 13.922 7.759 26.498 1.00 61.06 818 ILE A CA 1
ATOM 6462 C C . ILE A 1 818 ? 13.318 8.811 25.543 1.00 61.06 818 ILE A C 1
ATOM 6464 O O . ILE A 1 818 ? 13.802 8.995 24.431 1.00 61.06 818 ILE A O 1
ATOM 6468 N N . PHE A 1 819 ? 12.329 9.602 25.937 1.00 68.12 819 PHE A N 1
ATOM 6469 C CA . PHE A 1 819 ? 11.615 10.514 25.021 1.00 68.12 819 PHE A CA 1
ATOM 6470 C C . PHE A 1 819 ? 11.524 11.959 25.524 1.00 68.12 819 PHE A C 1
ATOM 6472 O O . PHE A 1 819 ? 10.828 12.767 24.916 1.00 68.12 819 PHE A O 1
ATOM 6479 N N . GLY A 1 820 ? 12.192 12.300 26.626 1.00 64.56 820 GLY A N 1
ATOM 6480 C CA . GLY A 1 820 ? 12.152 13.630 27.235 1.00 64.56 820 GLY A CA 1
ATOM 6481 C C . GLY A 1 820 ? 10.911 13.880 28.103 1.00 64.56 820 GLY A C 1
ATOM 6482 O O . GLY A 1 820 ? 9.875 13.212 27.998 1.00 64.56 820 GLY A O 1
ATOM 6483 N N . THR A 1 821 ? 10.995 14.875 28.984 1.00 67.69 821 THR A N 1
ATOM 6484 C CA . THR A 1 821 ? 9.875 15.298 29.839 1.00 67.69 821 THR A CA 1
ATOM 6485 C C . THR A 1 821 ? 8.914 16.195 29.069 1.00 67.69 821 THR A C 1
ATOM 6487 O O . THR A 1 821 ? 9.321 17.225 28.548 1.00 67.69 821 THR A O 1
ATOM 6490 N N . GLN A 1 822 ? 7.633 15.806 29.009 1.00 69.00 822 GLN A N 1
ATOM 6491 C CA . GLN A 1 822 ? 6.540 16.573 28.383 1.00 69.00 822 GLN A CA 1
ATOM 6492 C C . GLN A 1 822 ? 6.700 16.905 26.884 1.00 69.00 822 GLN A C 1
ATOM 6494 O O . GLN A 1 822 ? 6.094 17.853 26.396 1.00 69.00 822 GLN A O 1
ATOM 6499 N N . ASN A 1 823 ? 7.448 16.096 26.131 1.00 75.62 823 ASN A N 1
ATOM 6500 C CA . ASN A 1 823 ? 7.714 16.346 24.708 1.00 75.62 823 ASN A CA 1
ATOM 6501 C C . ASN A 1 823 ? 7.207 15.224 23.782 1.00 75.62 823 ASN A C 1
ATOM 6503 O O . ASN A 1 823 ? 7.652 15.104 22.643 1.00 75.62 823 ASN A O 1
ATOM 6507 N N . TRP A 1 824 ? 6.303 14.363 24.251 1.00 80.88 824 TRP A N 1
ATOM 6508 C CA . TRP A 1 824 ? 5.793 13.222 23.488 1.00 80.88 824 TRP A CA 1
ATOM 6509 C C . TRP A 1 824 ? 4.406 12.780 23.973 1.00 80.88 824 TRP A C 1
ATOM 6511 O O . TRP A 1 824 ? 4.015 13.074 25.105 1.00 80.88 824 TRP A O 1
ATOM 6521 N N . TYR A 1 825 ? 3.669 12.061 23.124 1.00 81.06 825 TYR A N 1
ATOM 6522 C CA . TYR A 1 825 ? 2.366 11.462 23.435 1.00 81.06 825 TYR A CA 1
ATOM 6523 C C . TYR A 1 825 ? 2.178 10.117 22.709 1.00 81.06 825 TYR A C 1
ATOM 6525 O O . TYR A 1 825 ? 2.915 9.794 21.773 1.00 81.06 825 TYR A O 1
ATOM 6533 N N . THR A 1 826 ? 1.210 9.310 23.150 1.00 86.38 826 THR A N 1
ATOM 6534 C CA . THR A 1 826 ? 0.899 8.008 22.539 1.00 86.38 826 THR A CA 1
ATOM 6535 C C . THR A 1 826 ? -0.074 8.145 21.369 1.00 86.38 826 THR A C 1
ATOM 6537 O O . THR A 1 826 ? -0.956 9.001 21.363 1.00 86.38 826 THR A O 1
ATOM 6540 N N . TYR A 1 827 ? 0.079 7.277 20.375 1.00 91.12 827 TYR A N 1
ATOM 6541 C CA . TYR A 1 827 ? -0.778 7.187 19.198 1.00 91.12 827 TYR A CA 1
ATOM 6542 C C . TYR A 1 827 ? -1.326 5.757 19.097 1.00 91.12 827 TYR A C 1
ATOM 6544 O O . TYR A 1 827 ? -0.557 4.813 19.291 1.00 91.12 827 TYR A O 1
ATOM 6552 N N . PRO A 1 828 ? -2.611 5.543 18.764 1.00 93.56 828 PRO A N 1
ATOM 6553 C CA . PRO A 1 828 ? -3.211 4.211 18.684 1.00 93.56 828 PRO A CA 1
ATOM 6554 C C . PRO A 1 828 ? -2.831 3.481 17.379 1.00 93.56 828 PRO A C 1
ATOM 6556 O O . PRO A 1 828 ? -3.690 2.968 16.665 1.00 93.56 828 PRO A O 1
ATOM 6559 N N . PHE A 1 829 ? -1.535 3.416 17.055 1.00 95.12 829 PHE A N 1
ATOM 6560 C CA . PHE A 1 829 ? -1.035 2.843 15.799 1.00 95.12 829 PHE A CA 1
ATOM 6561 C C . PHE A 1 829 ? -1.412 1.366 15.692 1.00 95.12 829 PHE A C 1
ATOM 6563 O O . PHE A 1 829 ? -1.929 0.924 14.673 1.00 95.12 829 PHE A O 1
ATOM 6570 N N . THR A 1 830 ? -1.234 0.609 16.774 1.00 93.25 830 THR A N 1
ATOM 6571 C CA . THR A 1 830 ? -1.613 -0.814 16.823 1.00 93.25 830 THR A CA 1
ATOM 6572 C C . THR A 1 830 ? -3.111 -1.053 16.620 1.00 93.25 830 THR A C 1
ATOM 6574 O O . THR A 1 830 ? -3.490 -2.020 15.957 1.00 93.25 830 THR A O 1
ATOM 6577 N N . ALA A 1 831 ? -3.963 -0.144 17.111 1.00 94.25 831 ALA A N 1
ATOM 6578 C CA . ALA A 1 831 ? -5.409 -0.206 16.908 1.00 94.25 831 ALA A CA 1
ATOM 6579 C C . ALA A 1 831 ? -5.786 -0.063 15.424 1.00 94.25 831 ALA A C 1
ATOM 6581 O O . ALA A 1 831 ? -6.763 -0.657 14.974 1.00 94.25 831 ALA A O 1
ATOM 6582 N N . MET A 1 832 ? -5.002 0.713 14.672 1.00 94.62 832 MET A N 1
ATOM 6583 C CA . MET A 1 832 ? -5.154 0.908 13.226 1.00 94.62 832 MET A CA 1
ATOM 6584 C C . MET A 1 832 ? -4.472 -0.193 12.408 1.00 94.62 832 MET A C 1
ATOM 6586 O O . MET A 1 832 ? -4.896 -0.489 11.296 1.00 94.62 832 MET A O 1
ATOM 6590 N N . ALA A 1 833 ? -3.407 -0.797 12.939 1.00 94.44 833 ALA A N 1
ATOM 6591 C CA . ALA A 1 833 ? -2.525 -1.653 12.161 1.00 94.44 833 ALA A CA 1
ATOM 6592 C C . ALA A 1 833 ? -2.861 -3.150 12.238 1.00 94.44 833 ALA A C 1
ATOM 6594 O O . ALA A 1 833 ? -2.707 -3.830 11.226 1.00 94.44 833 ALA A O 1
ATOM 6595 N N . TRP A 1 834 ? -3.308 -3.695 13.378 1.00 93.69 834 TRP A N 1
ATOM 6596 C CA . TRP A 1 834 ? -3.504 -5.157 13.523 1.00 93.69 834 TRP A CA 1
ATOM 6597 C C . TRP A 1 834 ? -4.535 -5.611 14.555 1.00 93.69 834 TRP A C 1
ATOM 6599 O O . TRP A 1 834 ? -4.577 -6.793 14.896 1.00 93.69 834 TRP A O 1
ATOM 6609 N N . ARG A 1 835 ? -5.361 -4.709 15.083 1.00 92.06 835 ARG A N 1
ATOM 6610 C CA . ARG A 1 835 ? -6.299 -5.021 16.175 1.00 92.06 835 ARG A CA 1
ATOM 6611 C C . ARG A 1 835 ? -7.273 -6.166 15.871 1.00 92.06 835 ARG A C 1
ATOM 6613 O O . ARG A 1 835 ? -7.726 -6.863 16.771 1.00 92.06 835 ARG A O 1
ATOM 6620 N N . ASP A 1 836 ? -7.604 -6.339 14.600 1.00 91.94 836 ASP A N 1
ATOM 6621 C CA . ASP A 1 836 ? -8.441 -7.414 14.073 1.00 91.94 836 ASP A CA 1
ATOM 6622 C C . ASP A 1 836 ? -7.719 -8.775 13.997 1.00 91.94 836 ASP A C 1
ATOM 6624 O O . ASP A 1 836 ? -8.376 -9.810 13.919 1.00 91.94 836 ASP A O 1
ATOM 6628 N N . VAL A 1 837 ? -6.382 -8.792 14.043 1.00 93.44 837 VAL A N 1
ATOM 6629 C CA . VAL A 1 837 ? -5.519 -9.986 13.957 1.00 93.44 837 VAL A CA 1
ATOM 6630 C C . VAL A 1 837 ? -5.012 -10.426 15.333 1.00 93.44 837 VAL A C 1
ATOM 6632 O O . VAL A 1 837 ? -5.011 -11.624 15.628 1.00 93.44 837 VAL A O 1
ATOM 6635 N N . VAL A 1 838 ? -4.583 -9.477 16.171 1.00 91.94 838 VAL A N 1
ATOM 6636 C CA . VAL A 1 838 ? -4.101 -9.701 17.545 1.00 91.94 838 VAL A CA 1
ATOM 6637 C C . VAL A 1 838 ? -4.688 -8.648 18.474 1.00 91.94 838 VAL A C 1
ATOM 6639 O O . VAL A 1 838 ? -4.692 -7.455 18.168 1.00 91.94 838 VAL A O 1
ATOM 6642 N N . VAL A 1 839 ? -5.147 -9.097 19.640 1.00 89.12 839 VAL A N 1
ATOM 6643 C CA . VAL A 1 839 ? -5.689 -8.220 20.678 1.00 89.12 839 VAL A CA 1
ATOM 6644 C C . VAL A 1 839 ? -4.566 -7.734 21.591 1.00 89.12 839 VAL A C 1
ATOM 6646 O O . VAL A 1 839 ? -3.738 -8.524 22.035 1.00 89.12 839 VAL A O 1
ATOM 6649 N N . ASN A 1 840 ? -4.567 -6.451 21.942 1.00 90.12 840 ASN A N 1
ATOM 6650 C CA . ASN A 1 840 ? -3.658 -5.937 22.963 1.00 90.12 840 ASN A CA 1
ATOM 6651 C C . ASN A 1 840 ? -4.322 -5.960 24.348 1.00 90.12 840 ASN A C 1
ATOM 6653 O O . ASN A 1 840 ? -5.499 -5.618 24.484 1.00 90.12 840 ASN A O 1
ATOM 6657 N N . ARG A 1 841 ? -3.566 -6.347 25.375 1.00 88.44 841 ARG A N 1
ATOM 6658 C CA . ARG A 1 841 ? -3.958 -6.368 26.799 1.00 88.44 841 ARG A CA 1
ATOM 6659 C C . ARG A 1 841 ? -2.838 -5.784 27.646 1.00 88.44 841 ARG A C 1
ATOM 6661 O O . ARG A 1 841 ? -1.734 -5.623 27.140 1.00 88.44 841 ARG A O 1
ATOM 6668 N N . GLN A 1 842 ? -3.083 -5.490 28.919 1.00 84.56 842 GLN A N 1
ATOM 6669 C CA . GLN A 1 842 ? -2.006 -5.106 29.838 1.00 84.56 842 GLN A CA 1
ATOM 6670 C C . GLN A 1 842 ? -1.412 -6.333 30.539 1.00 84.56 842 GLN A C 1
ATOM 6672 O O . GLN A 1 842 ? -2.003 -7.416 30.556 1.00 84.56 842 GLN A O 1
ATOM 6677 N N . HIS A 1 843 ? -0.200 -6.170 31.067 1.00 77.62 843 HIS A N 1
ATOM 6678 C CA . HIS A 1 843 ? 0.570 -7.215 31.739 1.00 77.62 843 HIS A CA 1
ATOM 6679 C C . HIS A 1 843 ? 1.132 -6.701 33.075 1.00 77.62 843 HIS A C 1
ATOM 6681 O O . HIS A 1 843 ? 1.365 -5.507 33.240 1.00 77.62 843 HIS A O 1
ATOM 6687 N N . ASN A 1 844 ? 1.354 -7.598 34.041 1.00 64.56 844 ASN A N 1
ATOM 6688 C CA . ASN A 1 844 ? 1.598 -7.247 35.445 1.00 64.56 844 ASN A CA 1
ATOM 6689 C C . ASN A 1 844 ? 3.040 -6.849 35.793 1.00 64.56 844 ASN A C 1
ATOM 6691 O O . ASN A 1 844 ? 3.294 -6.555 36.959 1.00 64.56 844 ASN A O 1
ATOM 6695 N N . LEU A 1 845 ? 3.963 -6.791 34.825 1.00 58.38 845 LEU A N 1
ATOM 6696 C CA . LEU A 1 845 ? 5.313 -6.242 35.049 1.00 58.38 845 LEU A CA 1
ATOM 6697 C C . LEU A 1 845 ? 5.277 -4.807 35.594 1.00 58.38 845 LEU A C 1
ATOM 6699 O O . LEU A 1 845 ? 6.159 -4.408 36.348 1.00 58.38 845 LEU A O 1
ATOM 6703 N N . ALA A 1 846 ? 4.212 -4.071 35.285 1.00 56.94 846 ALA A N 1
ATOM 6704 C CA . ALA A 1 846 ? 3.802 -2.890 36.025 1.00 56.94 846 ALA A CA 1
ATOM 6705 C C . ALA A 1 846 ? 2.329 -3.068 36.406 1.00 56.94 846 ALA A C 1
ATOM 6707 O O . ALA A 1 846 ? 1.443 -2.698 35.638 1.00 56.94 846 ALA A O 1
ATOM 6708 N N . GLY A 1 847 ? 2.043 -3.675 37.564 1.00 58.59 847 GLY A N 1
ATOM 6709 C CA . GLY A 1 847 ? 0.674 -3.957 38.031 1.00 58.59 847 GLY A CA 1
ATOM 6710 C C . GLY A 1 847 ? -0.260 -2.734 38.076 1.00 58.59 847 GLY A C 1
ATOM 6711 O O . GLY A 1 847 ? -1.476 -2.894 38.110 1.00 58.59 847 GLY A O 1
ATOM 6712 N N . GLN A 1 848 ? 0.295 -1.521 38.015 1.00 60.41 848 GLN A N 1
ATOM 6713 C CA . GLN A 1 848 ? -0.399 -0.235 37.875 1.00 60.41 848 GLN A CA 1
ATOM 6714 C C . GLN A 1 848 ? -1.025 -0.021 36.483 1.00 60.41 848 GLN A C 1
ATOM 6716 O O . GLN A 1 848 ? -1.912 0.814 36.322 1.00 60.41 848 GLN A O 1
ATOM 6721 N N . THR A 1 849 ? -0.561 -0.760 35.475 1.00 66.75 849 THR A N 1
ATOM 6722 C CA . THR A 1 849 ? -1.059 -0.695 34.093 1.00 66.75 849 THR A CA 1
ATOM 6723 C C . THR A 1 849 ? -2.317 -1.529 33.888 1.00 66.75 849 THR A C 1
ATOM 6725 O O . THR A 1 849 ? -3.032 -1.306 32.916 1.00 66.75 849 THR A O 1
ATOM 6728 N N . PHE A 1 850 ? -2.632 -2.439 34.817 1.00 77.81 850 PHE A N 1
ATOM 6729 C CA . PHE A 1 850 ? -3.952 -3.056 34.874 1.00 77.81 850 PHE A CA 1
ATOM 6730 C C . PHE A 1 850 ? -5.039 -2.019 35.147 1.00 77.81 850 PHE A C 1
ATOM 6732 O O . PHE A 1 850 ? -4.777 -0.921 35.638 1.00 77.81 850 PHE A O 1
ATOM 6739 N N . ASP A 1 851 ? -6.284 -2.390 34.864 1.00 80.38 851 ASP A N 1
ATOM 6740 C CA . ASP A 1 851 ? -7.455 -1.510 34.923 1.00 80.38 851 ASP A CA 1
ATOM 6741 C C . ASP A 1 851 ? -7.941 -1.245 36.365 1.00 80.38 851 ASP A C 1
ATOM 6743 O O . ASP A 1 851 ? -9.133 -1.163 36.656 1.00 80.38 851 ASP A O 1
ATOM 6747 N N . ASN A 1 852 ? -7.006 -1.104 37.306 1.00 79.31 852 ASN A N 1
ATOM 6748 C CA . ASN A 1 852 ? -7.262 -0.860 38.725 1.00 79.31 852 ASN A CA 1
ATOM 6749 C C . ASN A 1 852 ? -7.575 0.614 39.050 1.00 79.31 852 ASN A C 1
ATOM 6751 O O . ASN A 1 852 ? -7.840 0.945 40.203 1.00 79.31 852 ASN A O 1
ATOM 6755 N N . ASN A 1 853 ? -7.552 1.498 38.052 1.00 80.31 853 ASN A N 1
ATOM 6756 C CA . ASN A 1 853 ? -7.895 2.907 38.182 1.00 80.31 853 ASN A CA 1
ATOM 6757 C C . ASN A 1 853 ? -8.508 3.449 36.874 1.00 80.31 853 ASN A C 1
ATOM 6759 O O . ASN A 1 853 ? -8.398 2.837 35.808 1.00 80.31 853 ASN A O 1
ATOM 6763 N N . LEU A 1 854 ? -9.146 4.622 36.954 1.00 82.44 854 LEU A N 1
ATOM 6764 C CA . LEU A 1 854 ? -9.802 5.259 35.807 1.00 82.44 854 LEU A CA 1
ATOM 6765 C C . LEU A 1 854 ? -8.824 5.607 34.673 1.00 82.44 854 LEU A C 1
ATOM 6767 O O . LEU A 1 854 ? -9.200 5.535 33.505 1.00 82.44 854 LEU A O 1
ATOM 6771 N N . GLN A 1 855 ? -7.587 5.980 34.999 1.00 81.50 855 GLN A N 1
ATOM 6772 C CA . GLN A 1 855 ? -6.584 6.384 34.018 1.00 81.50 855 GLN A CA 1
ATOM 6773 C C . GLN A 1 855 ? -6.225 5.226 33.082 1.00 81.50 855 GLN A C 1
ATOM 6775 O O . GLN A 1 855 ? -6.407 5.359 31.870 1.00 81.50 855 GLN A O 1
ATOM 6780 N N . SER A 1 856 ? -5.804 4.087 33.637 1.00 81.94 856 SER A N 1
ATOM 6781 C CA . SER A 1 856 ? -5.445 2.888 32.869 1.00 81.94 856 SER A CA 1
ATOM 6782 C C . SER A 1 856 ? -6.622 2.398 32.020 1.00 81.94 856 SER A C 1
ATOM 6784 O O . SER A 1 856 ? -6.464 2.170 30.821 1.00 81.94 856 SER A O 1
ATOM 6786 N N . MET A 1 857 ? -7.827 2.345 32.600 1.00 86.31 857 MET A N 1
ATOM 6787 C CA . MET A 1 857 ? -9.037 1.923 31.885 1.00 86.31 857 MET A CA 1
ATOM 6788 C C . MET A 1 857 ? -9.360 2.836 30.697 1.00 86.31 857 MET A C 1
ATOM 6790 O O . MET A 1 857 ? -9.646 2.364 29.596 1.00 86.31 857 MET A O 1
ATOM 6794 N N . SER A 1 858 ? -9.274 4.151 30.892 1.00 88.19 858 SER A N 1
ATOM 6795 C CA . SER A 1 858 ? -9.568 5.131 29.842 1.00 88.19 858 SER A CA 1
ATOM 6796 C C . SER A 1 858 ? -8.519 5.120 28.734 1.00 88.19 858 SER A C 1
ATOM 6798 O O . SER A 1 858 ? -8.867 5.192 27.554 1.00 88.19 858 SER A O 1
ATOM 6800 N N . PHE A 1 859 ? -7.241 4.966 29.096 1.00 87.44 859 PHE A N 1
ATOM 6801 C CA . PHE A 1 859 ? -6.153 4.781 28.139 1.00 87.44 859 PHE A CA 1
ATOM 6802 C C . PHE A 1 859 ? -6.370 3.530 27.284 1.00 87.44 859 PHE A C 1
ATOM 6804 O O . PHE A 1 859 ? -6.271 3.603 26.053 1.00 87.44 859 PHE A O 1
ATOM 6811 N N . ASN A 1 860 ? -6.705 2.406 27.925 1.00 89.81 860 ASN A N 1
ATOM 6812 C CA . ASN A 1 860 ? -6.944 1.130 27.260 1.00 89.81 860 ASN A CA 1
ATOM 6813 C C . ASN A 1 860 ? -8.128 1.220 26.292 1.00 89.81 860 ASN A C 1
ATOM 6815 O O . ASN A 1 860 ? -8.000 0.812 25.137 1.00 89.81 860 ASN A O 1
ATOM 6819 N N . LEU A 1 861 ? -9.232 1.850 26.704 1.00 90.94 861 LEU A N 1
ATOM 6820 C CA . LEU A 1 861 ? -10.373 2.133 25.830 1.00 90.94 861 LEU A CA 1
ATOM 6821 C C . LEU A 1 861 ? -9.966 2.964 24.603 1.00 90.94 861 LEU A C 1
ATOM 6823 O O . LEU A 1 861 ? -10.290 2.591 23.473 1.00 90.94 861 LEU A O 1
ATOM 6827 N N . ALA A 1 862 ? -9.226 4.058 24.809 1.00 89.94 862 ALA A N 1
ATOM 6828 C CA . ALA A 1 862 ? -8.816 4.973 23.742 1.00 89.94 862 ALA A CA 1
ATOM 6829 C C . ALA A 1 862 ? -7.852 4.335 22.728 1.00 89.94 862 ALA A C 1
ATOM 6831 O O . ALA A 1 862 ? -7.930 4.636 21.535 1.00 89.94 862 ALA A O 1
ATOM 6832 N N . HIS A 1 863 ? -6.978 3.430 23.182 1.00 90.38 863 HIS A N 1
ATOM 6833 C CA . HIS A 1 863 ? -5.995 2.725 22.347 1.00 90.38 863 HIS A CA 1
ATOM 6834 C C . HIS A 1 863 ? -6.462 1.338 21.889 1.00 90.38 863 HIS A C 1
ATOM 6836 O O . HIS A 1 863 ? -5.706 0.611 21.245 1.00 90.38 863 HIS A O 1
ATOM 6842 N N . GLY A 1 864 ? -7.703 0.961 22.203 1.00 90.75 864 GLY A N 1
ATOM 6843 C CA . GLY A 1 864 ? -8.324 -0.265 21.712 1.00 90.75 864 GLY A CA 1
ATOM 6844 C C . GLY A 1 864 ? -7.849 -1.544 22.398 1.00 90.75 864 GLY A C 1
ATOM 6845 O O . GLY A 1 864 ? -8.041 -2.621 21.831 1.00 90.75 864 GLY A O 1
ATOM 6846 N N . TYR A 1 865 ? -7.257 -1.446 23.586 1.00 91.69 865 TYR A N 1
ATOM 6847 C CA . TYR A 1 865 ? -6.869 -2.588 24.411 1.00 91.69 865 TYR A CA 1
ATOM 6848 C C . TYR A 1 865 ? -8.109 -3.249 25.028 1.00 91.69 865 TYR A C 1
ATOM 6850 O O . TYR A 1 865 ? -9.127 -2.599 25.269 1.00 91.69 865 TYR A O 1
ATOM 6858 N N . PHE A 1 866 ? -8.024 -4.553 25.282 1.00 92.31 866 PHE A N 1
ATOM 6859 C CA . PHE A 1 866 ? -8.974 -5.246 26.153 1.00 92.31 866 PHE A CA 1
ATOM 6860 C C . PHE A 1 866 ? -8.553 -5.060 27.608 1.00 92.31 866 PHE A C 1
ATOM 6862 O O . PHE A 1 866 ? -7.361 -4.939 27.907 1.00 92.31 866 PHE A O 1
ATOM 6869 N N . LEU A 1 867 ? -9.539 -5.073 28.501 1.00 90.81 867 LEU A N 1
ATOM 6870 C CA . LEU A 1 867 ? -9.319 -4.849 29.924 1.00 90.81 867 LEU A CA 1
ATOM 6871 C C . LEU A 1 867 ? -8.746 -6.105 30.590 1.00 90.81 867 LEU A C 1
ATOM 6873 O O . LEU A 1 867 ? -8.982 -7.241 30.161 1.00 90.81 867 LEU A O 1
ATOM 6877 N N . SER A 1 868 ? -7.978 -5.899 31.650 1.00 87.25 868 SER A N 1
ATOM 6878 C CA . SER A 1 868 ? -7.173 -6.914 32.317 1.00 87.25 868 SER A CA 1
ATOM 6879 C C . SER A 1 868 ? -6.957 -6.602 33.799 1.00 87.25 868 SER A C 1
ATOM 6881 O O . SER A 1 868 ? -6.715 -5.459 34.187 1.00 87.25 868 SER A O 1
ATOM 6883 N N . TYR A 1 869 ? -7.026 -7.648 34.625 1.00 82.44 869 TYR A N 1
ATOM 6884 C CA . TYR A 1 869 ? -6.847 -7.595 36.075 1.00 82.44 869 TYR A CA 1
ATOM 6885 C C . TYR A 1 869 ? -6.036 -8.787 36.583 1.00 82.44 869 TYR A C 1
ATOM 6887 O O . TYR A 1 869 ? -5.986 -9.859 35.973 1.00 82.44 869 TYR A O 1
ATOM 6895 N N . GLN A 1 870 ? -5.459 -8.608 37.770 1.00 78.50 870 GLN A N 1
ATOM 6896 C CA . GLN A 1 870 ? -4.901 -9.694 38.566 1.00 78.50 870 GLN A CA 1
ATOM 6897 C C . GLN A 1 870 ? -5.939 -10.200 39.568 1.00 78.50 870 GLN A C 1
ATOM 6899 O O . GLN A 1 870 ? -6.553 -9.405 40.287 1.00 78.50 870 GLN A O 1
ATOM 6904 N N . ILE A 1 871 ? -6.109 -11.521 39.647 1.00 77.94 871 ILE A N 1
ATOM 6905 C CA . ILE A 1 871 ? -7.153 -12.136 40.476 1.00 77.94 871 ILE A CA 1
ATOM 6906 C C . ILE A 1 871 ? -7.006 -11.794 41.970 1.00 77.94 871 ILE A C 1
ATOM 6908 O O . ILE A 1 871 ? -7.994 -11.539 42.659 1.00 77.94 871 ILE A O 1
ATOM 6912 N N . THR A 1 872 ? -5.772 -11.721 42.472 1.00 75.06 872 THR A N 1
ATOM 6913 C CA . THR A 1 872 ? -5.467 -11.460 43.887 1.00 75.06 872 THR A CA 1
ATOM 6914 C C . THR A 1 872 ? -5.786 -10.032 44.321 1.00 75.06 872 THR A C 1
ATOM 6916 O O . THR A 1 872 ? -6.134 -9.824 45.482 1.00 75.06 872 THR A O 1
ATOM 6919 N N . HIS A 1 873 ? -5.747 -9.052 43.414 1.00 75.56 873 HIS A N 1
ATOM 6920 C CA . HIS A 1 873 ? -6.168 -7.682 43.724 1.00 75.56 873 HIS A CA 1
ATOM 6921 C C . HIS A 1 873 ? -7.679 -7.599 43.969 1.00 75.56 873 HIS A C 1
ATOM 6923 O O . HIS A 1 873 ? -8.121 -6.916 44.886 1.00 75.56 873 HIS A O 1
ATOM 6929 N N . ILE A 1 874 ? -8.470 -8.347 43.198 1.00 74.00 874 ILE A N 1
ATOM 6930 C CA . ILE A 1 874 ? -9.936 -8.344 43.307 1.00 74.00 874 ILE A CA 1
ATOM 6931 C C . ILE A 1 874 ? -10.393 -9.019 44.604 1.00 74.00 874 ILE A C 1
ATOM 6933 O O . ILE A 1 874 ? -11.345 -8.565 45.235 1.00 74.00 874 ILE A O 1
ATOM 6937 N N . MET A 1 875 ? -9.721 -10.099 45.016 1.00 74.12 875 MET A N 1
ATOM 6938 C CA . MET A 1 875 ? -10.095 -10.844 46.224 1.00 74.12 875 MET A CA 1
ATOM 6939 C C . MET A 1 875 ? -9.832 -10.072 47.524 1.00 74.12 875 MET A C 1
ATOM 6941 O O . MET A 1 875 ? -10.483 -10.351 48.528 1.00 74.12 875 MET A O 1
ATOM 6945 N N . ASN A 1 876 ? -8.897 -9.118 47.511 1.00 76.31 876 ASN A N 1
ATOM 6946 C CA . ASN A 1 876 ? -8.409 -8.452 48.719 1.00 76.31 876 ASN A CA 1
ATOM 6947 C C . ASN A 1 876 ? -8.841 -6.979 48.850 1.00 76.31 876 ASN A C 1
ATOM 6949 O O . ASN A 1 876 ? -8.646 -6.399 49.916 1.00 76.31 876 ASN A O 1
ATOM 6953 N N . ASP A 1 877 ? -9.432 -6.374 47.811 1.00 77.94 877 ASP A N 1
ATOM 6954 C CA . ASP A 1 877 ? -9.826 -4.959 47.802 1.00 77.94 877 ASP A CA 1
ATOM 6955 C C . ASP A 1 877 ? -11.256 -4.766 47.258 1.00 77.94 877 ASP A C 1
ATOM 6957 O O . ASP A 1 877 ? -11.554 -4.966 46.076 1.00 77.94 877 ASP A O 1
ATOM 6961 N N . GLN A 1 878 ? -12.163 -4.349 48.145 1.00 72.19 878 GLN A N 1
ATOM 6962 C CA . GLN A 1 878 ? -13.579 -4.149 47.828 1.00 72.19 878 GLN A CA 1
ATOM 6963 C C . GLN A 1 878 ? -13.820 -2.987 46.847 1.00 72.19 878 GLN A C 1
ATOM 6965 O O . GLN A 1 878 ? -14.766 -3.045 46.059 1.00 72.19 878 GLN A O 1
ATOM 6970 N N . THR A 1 879 ? -12.965 -1.963 46.851 1.00 71.75 879 THR A N 1
ATOM 6971 C CA . THR A 1 879 ? -13.041 -0.826 45.921 1.00 71.75 879 THR A CA 1
ATOM 6972 C C . THR A 1 879 ? -12.649 -1.275 44.517 1.00 71.75 879 THR A C 1
ATOM 6974 O O . THR A 1 879 ? -13.364 -1.008 43.548 1.00 71.75 879 THR A O 1
ATOM 6977 N N . LEU A 1 880 ? -11.563 -2.048 44.406 1.00 76.25 880 LEU A N 1
ATOM 6978 C CA . LEU A 1 880 ? -11.146 -2.641 43.132 1.00 76.25 880 LEU A CA 1
ATOM 6979 C C . LEU A 1 880 ? -12.187 -3.624 42.589 1.00 76.25 880 LEU A C 1
ATOM 6981 O O . LEU A 1 880 ? -12.381 -3.701 41.377 1.00 76.25 880 LEU A O 1
ATOM 6985 N N . CYS A 1 881 ? -12.911 -4.325 43.463 1.00 75.06 881 CYS A N 1
ATOM 6986 C CA . CYS A 1 881 ? -14.013 -5.198 43.064 1.00 75.06 881 CYS A CA 1
ATOM 6987 C C . CYS A 1 881 ? -15.158 -4.434 42.364 1.00 75.06 881 CYS A C 1
ATOM 6989 O O . CYS A 1 881 ? -15.710 -4.926 41.377 1.00 75.06 881 CYS A O 1
ATOM 6991 N N . GLN A 1 882 ? -15.497 -3.218 42.807 1.00 76.62 882 GLN A N 1
ATOM 6992 C CA . GLN A 1 882 ? -16.512 -2.385 42.138 1.00 76.62 882 GLN A CA 1
ATOM 6993 C C . GLN A 1 882 ? -16.041 -1.887 40.767 1.00 76.62 8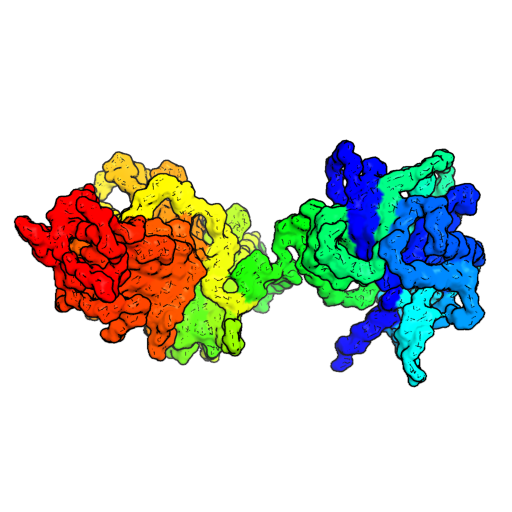82 GLN A C 1
ATOM 6995 O O . GLN A 1 882 ? -16.789 -1.948 39.786 1.00 76.62 882 GLN A O 1
ATOM 7000 N N . LEU A 1 883 ? -14.784 -1.449 40.671 1.00 81.94 883 LEU A N 1
ATOM 7001 C CA . LEU A 1 883 ? -14.203 -1.036 39.395 1.00 81.94 883 LEU A CA 1
ATOM 7002 C C . LEU A 1 883 ? -14.106 -2.213 38.412 1.00 81.94 883 LEU A C 1
ATOM 7004 O O . LEU A 1 883 ? -14.418 -2.055 37.236 1.00 81.94 883 LEU A O 1
ATOM 7008 N N . TYR A 1 884 ? -13.789 -3.413 38.900 1.00 85.19 884 TYR A N 1
ATOM 7009 C CA . TYR A 1 884 ? -13.814 -4.636 38.099 1.00 85.19 884 TYR A CA 1
ATOM 7010 C C . TYR A 1 884 ? -15.206 -4.928 37.518 1.00 85.19 884 TYR A C 1
ATOM 7012 O O . TYR A 1 884 ? -15.322 -5.239 36.334 1.00 85.19 884 TYR A O 1
ATOM 7020 N N . ARG A 1 885 ? -16.280 -4.799 38.312 1.00 81.75 885 ARG A N 1
ATOM 7021 C CA . ARG A 1 885 ? -17.654 -4.958 37.794 1.00 81.75 885 ARG A CA 1
ATOM 7022 C C . ARG A 1 885 ? -17.946 -3.951 36.684 1.00 81.75 885 ARG A C 1
ATOM 7024 O O . ARG A 1 885 ? -18.505 -4.326 35.656 1.00 81.75 885 ARG A O 1
ATOM 7031 N N . SER A 1 886 ? -17.500 -2.705 36.861 1.00 87.19 886 SER A N 1
ATOM 7032 C CA . SER A 1 886 ? -17.597 -1.671 35.825 1.00 87.19 886 SER A CA 1
ATOM 7033 C C . SER A 1 886 ? -16.871 -2.098 34.547 1.00 87.19 886 SER A C 1
ATOM 7035 O O . SER A 1 886 ? -17.451 -2.056 33.463 1.00 87.19 886 SER A O 1
ATOM 7037 N N . ALA A 1 887 ? -15.631 -2.574 34.668 1.00 89.31 887 ALA A N 1
ATOM 7038 C CA . ALA A 1 887 ? -14.834 -3.056 33.547 1.00 89.31 887 ALA A CA 1
ATOM 7039 C C . ALA A 1 887 ? -15.453 -4.274 32.850 1.00 89.31 887 ALA A C 1
ATOM 7041 O O . ALA A 1 887 ? -15.422 -4.342 31.627 1.00 89.31 887 ALA A O 1
ATOM 7042 N N . ALA A 1 888 ? -16.058 -5.208 33.586 1.00 88.81 888 ALA A N 1
ATOM 7043 C CA . ALA A 1 888 ? -16.742 -6.359 33.000 1.00 88.81 888 ALA A CA 1
ATOM 7044 C C . ALA A 1 888 ? -17.907 -5.929 32.095 1.00 88.81 888 ALA A C 1
ATOM 7046 O O . ALA A 1 888 ? -18.005 -6.391 30.956 1.00 88.81 888 ALA A O 1
ATOM 7047 N N . VAL A 1 889 ? -18.738 -4.987 32.556 1.00 90.25 889 VAL A N 1
ATOM 7048 C CA . VAL A 1 889 ? -19.830 -4.438 31.736 1.00 90.25 889 VAL A CA 1
ATOM 7049 C C . VAL A 1 889 ? -19.281 -3.650 30.547 1.00 90.25 889 VAL A C 1
ATOM 7051 O O . VAL A 1 889 ? -19.765 -3.813 29.429 1.00 90.25 889 VAL A O 1
ATOM 7054 N N . ILE A 1 890 ? -18.244 -2.831 30.746 1.00 94.06 890 ILE A N 1
ATOM 7055 C CA . ILE A 1 890 ? -17.596 -2.082 29.660 1.00 94.06 890 ILE A CA 1
ATOM 7056 C C . ILE A 1 890 ? -17.001 -3.039 28.614 1.00 94.06 890 ILE A C 1
ATOM 7058 O O . ILE A 1 890 ? -17.167 -2.824 27.415 1.00 94.06 890 ILE A O 1
ATOM 7062 N N . GLN A 1 891 ? -16.351 -4.124 29.026 1.00 94.50 891 GLN A N 1
ATOM 7063 C CA . GLN A 1 891 ? -15.785 -5.108 28.110 1.00 94.50 891 GLN A CA 1
ATOM 7064 C C . GLN A 1 891 ? -16.879 -5.791 27.273 1.00 94.50 891 GLN A C 1
ATOM 7066 O O . GLN A 1 891 ? -16.768 -5.819 26.047 1.00 94.50 891 GLN A O 1
ATOM 7071 N N . ASP A 1 892 ? -17.950 -6.282 27.906 1.00 93.00 892 ASP A N 1
ATOM 7072 C CA . ASP A 1 892 ? -19.059 -6.974 27.229 1.00 93.00 892 ASP A CA 1
ATOM 7073 C C . ASP A 1 892 ? -19.903 -6.045 26.344 1.00 93.00 892 ASP A C 1
ATOM 7075 O O . ASP A 1 892 ? -20.242 -6.381 25.207 1.00 93.00 892 ASP A O 1
ATOM 7079 N N . ARG A 1 893 ? -20.254 -4.856 26.842 1.00 91.88 893 ARG A N 1
ATOM 7080 C CA . ARG A 1 893 ? -21.216 -3.964 26.174 1.00 91.88 893 ARG A CA 1
ATOM 7081 C C . ARG A 1 893 ? -20.576 -2.919 25.278 1.00 91.88 893 ARG A C 1
ATOM 7083 O O . ARG A 1 893 ? -21.204 -2.493 24.308 1.00 91.88 893 ARG A O 1
ATOM 7090 N N . VAL A 1 894 ? -19.330 -2.544 25.551 1.00 93.69 894 VAL A N 1
ATOM 7091 C CA . VAL A 1 894 ? -18.636 -1.459 24.849 1.00 93.69 894 VAL A CA 1
ATOM 7092 C C . VAL A 1 894 ? -17.529 -2.018 23.960 1.00 93.69 894 VAL A C 1
ATOM 7094 O O . VAL A 1 894 ? -17.663 -1.978 22.737 1.00 93.69 894 VAL A O 1
ATOM 7097 N N . ILE A 1 895 ? -16.477 -2.604 24.540 1.00 94.12 895 ILE A N 1
ATOM 7098 C CA . ILE A 1 895 ? -15.291 -3.059 23.788 1.00 94.12 895 ILE A CA 1
ATOM 7099 C C . ILE A 1 895 ? -15.643 -4.180 22.808 1.00 94.12 895 ILE A C 1
ATOM 7101 O O . ILE A 1 895 ? -15.185 -4.155 21.664 1.00 94.12 895 ILE A O 1
ATOM 7105 N N . ALA A 1 896 ? -16.498 -5.129 23.202 1.00 92.69 896 ALA A N 1
ATOM 7106 C CA . ALA A 1 896 ? -16.913 -6.241 22.345 1.00 92.69 896 ALA A CA 1
ATOM 7107 C C . ALA A 1 896 ? -17.572 -5.799 21.023 1.00 92.69 896 ALA A C 1
ATOM 7109 O O . ALA A 1 896 ? -17.591 -6.581 20.069 1.00 92.69 896 ALA A O 1
ATOM 7110 N N . LYS A 1 897 ? -18.114 -4.571 20.953 1.00 90.69 897 LYS A N 1
ATOM 7111 C CA . LYS A 1 897 ? -18.786 -4.031 19.757 1.00 90.69 897 LYS A CA 1
ATOM 7112 C C . LYS A 1 897 ? -17.803 -3.636 18.664 1.00 90.69 897 LYS A C 1
ATOM 7114 O O . LYS A 1 897 ? -18.061 -3.924 17.504 1.00 90.69 897 LYS A O 1
ATOM 7119 N N . TYR A 1 898 ? -16.663 -3.062 19.038 1.00 90.38 898 TYR A N 1
ATOM 7120 C CA . TYR A 1 898 ? -15.603 -2.691 18.098 1.00 90.38 898 TYR A CA 1
ATOM 7121 C C . TYR A 1 898 ? -14.396 -3.638 18.144 1.00 90.38 898 TYR A C 1
ATOM 7123 O O . TYR A 1 898 ? -13.415 -3.395 17.446 1.00 90.38 898 TYR A O 1
ATOM 7131 N N . ALA A 1 899 ? -14.482 -4.740 18.906 1.00 89.75 899 ALA A N 1
ATOM 7132 C CA . ALA A 1 899 ? -13.427 -5.731 19.141 1.00 89.75 899 ALA A CA 1
ATOM 7133 C C . ALA A 1 899 ? -12.784 -6.327 17.880 1.00 89.75 899 ALA A C 1
ATOM 7135 O O . ALA A 1 899 ? -11.622 -6.714 17.943 1.00 89.75 899 ALA A O 1
ATOM 7136 N N . GLU A 1 900 ? -13.489 -6.348 16.755 1.00 88.38 900 GLU A N 1
ATOM 7137 C CA . GLU A 1 900 ? -13.027 -6.961 15.501 1.00 88.38 900 GLU A CA 1
ATOM 7138 C C . GLU A 1 900 ? -12.615 -5.937 14.447 1.00 88.38 900 GLU A C 1
ATOM 7140 O O . GLU A 1 900 ? -12.292 -6.303 13.322 1.00 88.38 900 GLU A O 1
ATOM 7145 N N . THR A 1 901 ? -12.653 -4.651 14.789 1.00 89.69 901 THR A N 1
ATOM 7146 C CA . THR A 1 901 ? -12.468 -3.585 13.807 1.00 89.69 901 THR A CA 1
ATOM 7147 C C . THR A 1 901 ? -11.239 -2.758 14.122 1.00 89.69 901 THR A C 1
ATOM 7149 O O . THR A 1 901 ? -10.878 -2.555 15.287 1.00 89.69 901 THR A O 1
ATOM 7152 N N . LEU A 1 902 ? -10.586 -2.306 13.056 1.00 94.12 902 LEU A N 1
ATOM 7153 C CA . LEU A 1 902 ? -9.490 -1.357 13.135 1.00 94.12 902 LEU A CA 1
ATOM 7154 C C . LEU A 1 902 ? -10.029 0.023 13.524 1.00 94.12 902 LEU A C 1
ATOM 7156 O O . LEU A 1 902 ? -11.164 0.382 13.193 1.00 94.12 902 LEU A O 1
ATOM 7160 N N . ALA A 1 903 ? -9.198 0.804 14.208 1.00 94.81 903 ALA A N 1
ATOM 7161 C CA . ALA A 1 903 ? -9.447 2.232 14.346 1.00 94.81 903 ALA A CA 1
ATOM 7162 C C . ALA A 1 903 ? -9.367 2.899 12.960 1.00 94.81 903 ALA A C 1
ATOM 7164 O O . ALA A 1 903 ? -8.472 2.603 12.169 1.00 94.81 903 ALA A O 1
ATOM 7165 N N . THR A 1 904 ? -10.312 3.788 12.667 1.00 93.94 904 THR A N 1
ATOM 7166 C CA . THR A 1 904 ? -10.464 4.462 11.371 1.00 93.94 904 THR A CA 1
ATOM 7167 C C . THR A 1 904 ? -9.822 5.843 11.355 1.00 93.94 904 THR A C 1
ATOM 7169 O O . THR A 1 904 ? -9.335 6.275 10.314 1.00 93.94 904 THR A O 1
ATOM 7172 N N . SER A 1 905 ? -9.779 6.536 12.496 1.00 94.12 905 SER A N 1
ATOM 7173 C CA . SER A 1 905 ? -9.036 7.789 12.641 1.00 94.12 905 SER A CA 1
ATOM 7174 C C . SER A 1 905 ? -8.646 8.069 14.093 1.00 94.12 905 SER A C 1
ATOM 7176 O O . SER A 1 905 ? -9.201 7.498 15.035 1.00 94.12 905 SER A O 1
ATOM 7178 N N . PHE A 1 906 ? -7.664 8.955 14.259 1.00 94.62 906 PHE A N 1
ATOM 7179 C CA . PHE A 1 906 ? -7.246 9.501 15.544 1.00 94.62 906 PHE A CA 1
ATOM 7180 C C . PHE A 1 906 ? -7.020 11.000 15.402 1.00 94.62 906 PHE A C 1
ATOM 7182 O O . PHE A 1 906 ? -6.292 11.438 14.507 1.00 94.62 906 PHE A O 1
ATOM 7189 N N . GLU A 1 907 ? -7.614 11.766 16.306 1.00 92.25 907 GLU A N 1
ATOM 7190 C CA . GLU A 1 907 ? -7.562 13.222 16.314 1.00 92.25 907 GLU A CA 1
ATOM 7191 C C . GLU A 1 907 ? -7.219 13.734 17.711 1.00 92.25 907 GLU A C 1
ATOM 7193 O O . GLU A 1 907 ? -7.717 13.230 18.721 1.00 92.25 907 GLU A O 1
ATOM 7198 N N . VAL A 1 908 ? -6.392 14.776 17.765 1.00 89.00 908 VAL A N 1
ATOM 7199 C CA . VAL A 1 908 ? -6.208 15.578 18.974 1.00 89.00 908 VAL A CA 1
ATOM 7200 C C . VAL A 1 908 ? -7.195 16.736 18.888 1.00 89.00 908 VAL A C 1
ATOM 7202 O O . VAL A 1 908 ? -7.045 17.625 18.054 1.00 89.00 908 VAL A O 1
ATOM 7205 N N . LEU A 1 909 ? -8.234 16.687 19.718 1.00 89.00 909 LEU A N 1
ATOM 7206 C CA . LEU A 1 909 ? -9.309 17.679 19.743 1.00 89.00 909 LEU A CA 1
ATOM 7207 C C . LEU A 1 909 ? -8.901 18.958 20.477 1.00 89.00 909 LEU A C 1
ATOM 7209 O O . LEU A 1 909 ? -9.396 20.036 20.161 1.00 89.00 909 LEU A O 1
ATOM 7213 N N . ASP A 1 910 ? -8.019 18.829 21.467 1.00 86.19 910 ASP A N 1
ATOM 7214 C CA . ASP A 1 910 ? -7.500 19.948 22.245 1.00 86.19 910 ASP A CA 1
ATOM 7215 C C . ASP A 1 910 ? -6.042 19.692 22.627 1.00 86.19 910 ASP A C 1
ATOM 7217 O O . ASP A 1 910 ? -5.676 18.573 23.012 1.00 86.19 910 ASP A O 1
ATOM 7221 N N . TYR A 1 911 ? -5.220 20.734 22.531 1.00 82.50 911 TYR A N 1
ATOM 7222 C CA . TYR A 1 911 ? -3.808 20.700 22.895 1.00 82.50 911 TYR A CA 1
ATOM 7223 C C . TYR A 1 911 ? -3.590 21.461 24.200 1.00 82.50 911 TYR A C 1
ATOM 7225 O O . TYR A 1 911 ? -4.091 22.565 24.400 1.00 82.50 911 TYR A O 1
ATOM 7233 N N . LEU A 1 912 ? -2.771 20.894 25.079 1.00 76.00 912 LEU A N 1
ATOM 7234 C CA . LEU A 1 912 ? -2.288 21.579 26.268 1.00 76.00 912 LEU A CA 1
ATOM 7235 C C . LEU A 1 912 ? -1.375 22.760 25.884 1.00 76.00 912 LEU A C 1
ATOM 7237 O O . LEU A 1 912 ? -0.779 22.749 24.805 1.00 76.00 912 LEU A O 1
ATOM 7241 N N . PRO A 1 913 ? -1.177 23.756 26.773 1.00 72.56 913 PRO A N 1
ATOM 7242 C CA . PRO A 1 913 ? -0.313 24.911 26.496 1.00 72.56 913 PRO A CA 1
ATOM 7243 C C . PRO A 1 913 ? 1.133 24.563 26.108 1.00 72.56 913 PRO A C 1
ATOM 7245 O O . PRO A 1 913 ? 1.800 25.354 25.449 1.00 72.56 913 PRO A O 1
ATOM 7248 N N . ASN A 1 914 ? 1.623 23.387 26.509 1.00 67.75 914 ASN A N 1
ATOM 7249 C CA . ASN A 1 914 ? 2.942 22.859 26.149 1.00 67.75 914 ASN A CA 1
ATOM 7250 C C . ASN A 1 914 ? 2.954 22.079 24.813 1.00 67.75 914 ASN A C 1
ATOM 7252 O O . ASN A 1 914 ? 3.977 21.508 24.450 1.00 67.75 914 ASN A O 1
ATOM 7256 N N . GLY A 1 915 ? 1.839 22.044 24.079 1.00 70.31 915 GLY A N 1
ATOM 7257 C CA . GLY A 1 915 ? 1.712 21.379 22.779 1.00 70.31 915 GLY A CA 1
ATOM 7258 C C . GLY A 1 915 ? 1.430 19.874 22.839 1.00 70.31 915 GLY A C 1
ATOM 7259 O O . GLY A 1 915 ? 1.415 19.226 21.793 1.00 70.31 915 GLY A O 1
ATOM 7260 N N . LEU A 1 916 ? 1.201 19.300 24.024 1.00 76.50 916 LEU A N 1
ATOM 7261 C CA . LEU A 1 916 ? 0.795 17.897 24.178 1.00 76.50 916 LEU A CA 1
ATOM 7262 C C . LEU A 1 916 ? -0.701 17.697 23.920 1.00 76.50 916 LEU A C 1
ATOM 7264 O O . LEU A 1 916 ? -1.491 18.627 24.056 1.00 76.50 916 LEU A O 1
ATOM 7268 N N . ALA A 1 917 ? -1.110 16.467 23.603 1.00 79.88 917 ALA A N 1
ATOM 7269 C CA . ALA A 1 917 ? -2.523 16.124 23.474 1.00 79.88 917 ALA A CA 1
ATOM 7270 C C . ALA A 1 917 ? -3.237 16.238 24.835 1.00 79.88 917 ALA A C 1
ATOM 7272 O O . ALA A 1 917 ? -2.868 15.550 25.784 1.00 79.88 917 ALA A O 1
ATOM 7273 N N . GLY A 1 918 ? -4.245 17.107 24.934 1.00 82.50 918 GLY A N 1
ATOM 7274 C CA . GLY A 1 918 ? -5.080 17.287 26.130 1.00 82.50 918 GLY A CA 1
ATOM 7275 C C . GLY A 1 918 ? -6.407 16.531 26.049 1.00 82.50 918 GLY A C 1
ATOM 7276 O O . GLY A 1 918 ? -6.873 15.978 27.050 1.00 82.50 918 GLY A O 1
ATOM 7277 N N . LEU A 1 919 ? -6.977 16.454 24.847 1.00 87.69 919 LEU A N 1
ATOM 7278 C CA . LEU A 1 919 ? -8.182 15.694 24.534 1.00 87.69 919 LEU A CA 1
ATOM 7279 C C . LEU A 1 919 ? -7.996 14.979 23.199 1.00 87.69 919 LEU A C 1
ATOM 7281 O O . LEU A 1 919 ? -7.566 15.584 22.219 1.00 87.69 919 LEU A O 1
ATOM 7285 N N . THR A 1 920 ? -8.339 13.699 23.156 1.00 91.69 920 THR A N 1
ATOM 7286 C CA . THR A 1 920 ? -8.181 12.859 21.964 1.00 91.69 920 THR A CA 1
ATOM 7287 C C . THR A 1 920 ? -9.497 12.204 21.584 1.00 91.69 920 THR A C 1
ATOM 7289 O O . THR A 1 920 ? -10.346 11.976 22.447 1.00 91.69 920 THR A O 1
ATOM 7292 N N . ARG A 1 921 ? -9.661 11.902 20.297 1.00 94.44 921 ARG A N 1
ATOM 7293 C CA . ARG A 1 921 ? -10.759 11.099 19.761 1.00 94.44 921 ARG A CA 1
ATOM 7294 C C . ARG A 1 921 ? -10.189 9.985 18.895 1.00 94.44 921 ARG A C 1
ATOM 7296 O O . ARG A 1 921 ? -9.543 10.268 17.889 1.00 94.44 921 ARG A O 1
ATOM 7303 N N . THR A 1 922 ? -10.474 8.740 19.259 1.00 95.88 922 THR A N 1
ATOM 7304 C CA . THR A 1 922 ? -10.210 7.563 18.421 1.00 95.88 922 THR A CA 1
ATOM 7305 C C . THR A 1 922 ? -11.533 7.060 17.867 1.00 95.88 922 THR A C 1
ATOM 7307 O O . THR A 1 922 ? -12.435 6.719 18.635 1.00 95.88 922 THR A O 1
ATOM 7310 N N . ASN A 1 923 ? -11.660 7.002 16.545 1.00 95.81 923 ASN A N 1
ATOM 7311 C CA . ASN A 1 923 ? -12.848 6.463 15.896 1.00 95.81 923 ASN A CA 1
ATOM 7312 C C . ASN A 1 923 ? -12.612 5.007 15.484 1.00 95.81 923 ASN A C 1
ATOM 7314 O O . ASN A 1 923 ? -11.549 4.652 14.980 1.00 95.81 923 ASN A O 1
ATOM 7318 N N . TYR A 1 924 ? -13.627 4.182 15.693 1.00 94.00 924 TYR A N 1
ATOM 7319 C CA . TYR A 1 924 ? -13.781 2.820 15.197 1.00 94.00 924 TYR A CA 1
ATOM 7320 C C . TYR A 1 924 ? -15.044 2.775 14.333 1.00 94.00 924 TYR A C 1
ATOM 7322 O O . TYR A 1 924 ? -15.848 3.706 14.341 1.00 94.00 924 TYR A O 1
ATOM 7330 N N . SER A 1 925 ? -15.253 1.677 13.609 1.00 88.19 925 SER A N 1
ATOM 7331 C CA . SER A 1 925 ? -16.439 1.511 12.754 1.00 88.19 925 SER A CA 1
ATOM 7332 C C . SER A 1 925 ? -17.773 1.698 13.499 1.00 88.19 925 SER A C 1
ATOM 7334 O O . SER A 1 925 ? -18.654 2.391 13.006 1.00 88.19 925 SER A O 1
ATOM 7336 N N . SER A 1 926 ? -17.902 1.131 14.703 1.00 90.75 926 SER A N 1
ATOM 7337 C CA . SER A 1 926 ? -19.142 1.126 15.493 1.00 90.75 926 SER A CA 1
ATOM 7338 C C . SER A 1 926 ? -19.102 2.036 16.723 1.00 90.75 926 SER A C 1
ATOM 7340 O O . SER A 1 926 ? -20.043 2.049 17.522 1.00 90.75 926 SER A O 1
ATOM 7342 N N . SER A 1 927 ? -17.976 2.699 16.995 1.00 95.00 927 SER A N 1
ATOM 7343 C CA . SER A 1 927 ? -17.765 3.414 18.259 1.00 95.00 927 SER A CA 1
ATOM 7344 C C . SER A 1 927 ? -16.755 4.544 18.120 1.00 95.00 927 SER A C 1
ATOM 7346 O O . SER A 1 927 ? -15.796 4.430 17.366 1.00 95.00 927 SER A O 1
ATOM 7348 N N . ALA A 1 928 ? -16.920 5.611 18.892 1.00 95.50 928 ALA A N 1
ATOM 7349 C CA . ALA A 1 928 ? -15.933 6.676 19.027 1.00 95.50 928 ALA A CA 1
ATOM 7350 C C . ALA A 1 928 ? -15.570 6.843 20.500 1.00 95.50 928 ALA A C 1
ATOM 7352 O O . ALA A 1 928 ? -16.461 6.921 21.340 1.00 95.50 928 ALA A O 1
ATOM 7353 N N . VAL A 1 929 ? -14.277 6.896 20.811 1.00 95.69 929 VAL A N 1
ATOM 7354 C CA . VAL A 1 929 ? -13.773 7.073 22.176 1.00 95.69 929 VAL A CA 1
ATOM 7355 C C . VAL A 1 929 ? -13.125 8.443 22.282 1.00 95.69 929 VAL A C 1
ATOM 7357 O O . VAL A 1 929 ? -12.091 8.693 21.663 1.00 95.69 929 VAL A O 1
ATOM 7360 N N . VAL A 1 930 ? -13.729 9.325 23.070 1.00 94.62 930 VAL A N 1
ATOM 7361 C CA . VAL A 1 930 ? -13.158 10.607 23.480 1.00 94.62 930 VAL A CA 1
ATOM 7362 C C . VAL A 1 930 ? -12.481 10.418 24.829 1.00 94.62 930 VAL A C 1
ATOM 7364 O O . VAL A 1 930 ? -13.103 9.938 25.776 1.00 94.62 930 VAL A O 1
ATOM 7367 N N . TYR A 1 931 ? -11.213 10.803 24.922 1.00 91.31 931 TYR A N 1
ATOM 7368 C CA . TYR A 1 931 ? -10.388 10.591 26.104 1.00 91.31 931 TYR A CA 1
ATOM 7369 C C . TYR A 1 931 ? -9.642 11.860 26.522 1.00 91.31 931 TYR A C 1
ATOM 7371 O O . TYR A 1 931 ? -8.946 12.479 25.710 1.00 91.31 931 TYR A O 1
ATOM 7379 N N . ARG A 1 932 ? -9.768 12.231 27.804 1.00 87.12 932 ARG A N 1
ATOM 7380 C CA . ARG A 1 932 ? -9.076 13.374 28.408 1.00 87.12 932 ARG A CA 1
ATOM 7381 C C . ARG A 1 932 ? -7.745 12.951 29.028 1.00 87.12 932 ARG A C 1
ATOM 7383 O O . ARG A 1 932 ? -7.715 12.246 30.028 1.00 87.12 932 ARG A O 1
ATOM 7390 N N . VAL A 1 933 ? -6.649 13.474 28.490 1.00 77.50 933 VAL A N 1
ATOM 7391 C CA . VAL A 1 933 ? -5.269 13.125 28.879 1.00 77.50 933 VAL A CA 1
ATOM 7392 C C . VAL A 1 933 ? -4.741 14.017 30.027 1.00 77.50 933 VAL A C 1
ATOM 7394 O O . VAL A 1 933 ? -3.716 13.722 30.632 1.00 77.50 933 VAL A O 1
ATOM 7397 N N . ALA A 1 934 ? -5.426 15.125 30.342 1.00 67.88 934 ALA A N 1
ATOM 7398 C CA . ALA A 1 934 ? -4.900 16.227 31.158 1.00 67.88 934 ALA A CA 1
ATOM 7399 C C . ALA A 1 934 ? -5.022 16.060 32.689 1.00 67.88 934 ALA A C 1
ATOM 7401 O O . ALA A 1 934 ? -6.088 15.694 33.180 1.00 67.88 934 ALA A O 1
ATOM 7402 N N . THR A 1 935 ? -3.976 16.478 33.425 1.00 60.66 935 THR A N 1
ATOM 7403 C CA . THR A 1 935 ? -3.845 16.486 34.904 1.00 60.66 935 THR A CA 1
ATOM 7404 C C . THR A 1 935 ? -4.269 17.785 35.602 1.00 60.66 935 THR A C 1
ATOM 7406 O O . THR A 1 935 ? -4.293 17.841 36.830 1.00 60.66 935 THR A O 1
ATOM 7409 N N . ASN A 1 936 ? -4.597 18.850 34.862 1.00 57.22 936 ASN A N 1
ATOM 7410 C CA . ASN A 1 936 ? -5.054 20.111 35.454 1.00 57.22 936 ASN A CA 1
ATOM 7411 C C . ASN A 1 936 ? -6.563 20.079 35.798 1.00 57.22 936 ASN A C 1
ATOM 7413 O O . ASN A 1 936 ? -7.361 19.372 35.181 1.00 57.22 936 ASN A O 1
ATOM 7417 N N . VAL A 1 937 ? -6.947 20.835 36.832 1.00 53.03 937 VAL A N 1
ATOM 7418 C CA . VAL A 1 937 ? -8.145 20.607 37.679 1.00 53.03 937 VAL A CA 1
ATOM 7419 C C . VAL A 1 937 ? -9.494 20.967 37.025 1.00 53.03 937 VAL A C 1
ATOM 7421 O O . VAL A 1 937 ? -10.548 20.756 37.612 1.00 53.03 937 VAL A O 1
ATOM 7424 N N . THR A 1 938 ? -9.528 21.477 35.798 1.00 61.53 938 THR A N 1
ATOM 7425 C CA . THR A 1 938 ? -10.794 21.881 35.166 1.00 61.53 938 THR A CA 1
ATOM 7426 C C . THR A 1 938 ? -11.439 20.729 34.400 1.00 61.53 938 THR A C 1
ATOM 7428 O O . THR A 1 938 ? -10.858 20.218 33.445 1.00 61.53 938 THR A O 1
ATOM 7431 N N . THR A 1 939 ? -12.654 20.340 34.790 1.00 68.25 939 THR A N 1
ATOM 7432 C CA . THR A 1 939 ? -13.530 19.445 34.017 1.00 68.25 939 THR A CA 1
ATOM 7433 C C . THR A 1 939 ? -13.703 19.957 32.588 1.00 68.25 939 THR A C 1
ATOM 7435 O O . THR A 1 939 ? -13.970 21.144 32.394 1.00 68.25 939 THR A O 1
ATOM 7438 N N . TYR A 1 940 ? -13.580 19.076 31.594 1.00 77.19 940 TYR A N 1
ATOM 7439 C CA . TYR A 1 940 ? -13.782 19.435 30.188 1.00 77.19 940 TYR A CA 1
ATOM 7440 C C . TYR A 1 940 ? -15.228 19.160 29.778 1.00 77.19 940 TYR A C 1
ATOM 7442 O O . TYR A 1 940 ? -15.738 18.072 30.037 1.00 77.19 940 TYR A O 1
ATOM 7450 N N . SER A 1 941 ? -15.888 20.123 29.134 1.00 82.12 941 SER A N 1
ATOM 7451 C CA . SER A 1 941 ? -17.256 19.937 28.639 1.00 82.12 941 SER A CA 1
ATOM 7452 C C . SER A 1 941 ? -17.248 19.471 27.186 1.00 82.12 941 SER A C 1
ATOM 7454 O O . SER A 1 941 ? -16.750 20.182 26.318 1.00 82.12 941 SER A O 1
ATOM 7456 N N . VAL A 1 942 ? -17.829 18.306 26.910 1.00 82.75 942 VAL A N 1
ATOM 7457 C CA . VAL A 1 942 ? -17.996 17.766 25.552 1.00 82.75 942 VAL A CA 1
ATOM 7458 C C . VAL A 1 942 ? -19.398 17.191 25.405 1.00 82.75 942 VAL A C 1
ATOM 7460 O O . VAL A 1 942 ? -19.834 16.435 26.263 1.00 82.75 942 VAL A O 1
ATOM 7463 N N . ALA A 1 943 ? -20.125 17.572 24.351 1.00 77.25 943 ALA A N 1
ATOM 7464 C CA . ALA A 1 943 ? -21.463 17.046 24.039 1.00 77.25 943 ALA A CA 1
ATOM 7465 C C . ALA A 1 943 ? -22.473 17.060 25.218 1.00 77.25 943 ALA A C 1
ATOM 7467 O O . ALA A 1 943 ? -23.316 16.179 25.331 1.00 77.25 943 ALA A O 1
ATOM 7468 N N . GLY A 1 944 ? -22.391 18.057 26.111 1.00 81.31 944 GLY A N 1
ATOM 7469 C CA . GLY A 1 944 ? -23.258 18.156 27.296 1.00 81.31 944 GLY A CA 1
ATOM 7470 C C . GLY A 1 944 ? -22.796 17.340 28.513 1.00 81.31 944 GLY A C 1
ATOM 7471 O O . GLY A 1 944 ? -23.485 17.336 29.531 1.00 81.31 944 GLY A O 1
ATOM 7472 N N . PHE A 1 945 ? -21.634 16.691 28.447 1.00 86.94 945 PHE A N 1
ATOM 7473 C CA . PHE A 1 945 ? -21.020 15.942 29.545 1.00 86.94 945 PHE A CA 1
ATOM 7474 C C . PHE A 1 945 ? -19.822 16.692 30.120 1.00 86.94 945 PHE A C 1
ATOM 7476 O O . PHE A 1 945 ? -19.050 17.295 29.373 1.00 86.94 945 PHE A O 1
ATOM 7483 N N . ALA A 1 946 ? -19.623 16.596 31.434 1.00 89.06 946 ALA A N 1
ATOM 7484 C CA . ALA A 1 946 ? -18.423 17.096 32.102 1.00 89.06 946 ALA A CA 1
ATOM 7485 C C . ALA A 1 946 ? -17.455 15.935 32.367 1.00 89.06 946 ALA A C 1
ATOM 7487 O O . ALA A 1 946 ? -17.690 15.123 33.264 1.00 89.06 946 ALA A O 1
ATOM 7488 N N . LEU A 1 947 ? -16.381 15.834 31.583 1.00 89.56 947 LEU A N 1
ATOM 7489 C CA . LEU A 1 947 ? -15.360 14.801 31.742 1.00 89.56 947 LEU A CA 1
ATOM 7490 C C . LEU A 1 947 ? -14.360 15.195 32.844 1.00 89.56 947 LEU A C 1
ATOM 7492 O O . LEU A 1 947 ? -13.729 16.259 32.743 1.00 89.56 947 LEU A O 1
ATOM 7496 N N . PRO A 1 948 ? -14.168 14.356 33.881 1.00 88.19 948 PRO A N 1
ATOM 7497 C CA . PRO A 1 948 ? -13.128 14.573 34.880 1.00 88.19 948 PRO A CA 1
ATOM 7498 C C . PRO A 1 948 ? -11.728 14.347 34.290 1.00 88.19 948 PRO A C 1
ATOM 7500 O O . PRO A 1 948 ? -11.558 13.970 33.131 1.00 88.19 948 PRO A O 1
ATOM 7503 N N . VAL A 1 949 ? -10.693 14.613 35.089 1.00 83.06 949 VAL A N 1
ATOM 7504 C CA . VAL A 1 949 ? -9.306 14.196 34.800 1.00 83.06 949 VAL A CA 1
ATOM 7505 C C . VAL A 1 949 ? -9.302 12.697 34.496 1.00 83.06 949 VAL A C 1
ATOM 7507 O O . VAL A 1 949 ? -9.904 11.924 35.237 1.00 83.06 949 VAL A O 1
ATOM 7510 N N . TYR A 1 950 ? -8.679 12.312 33.380 1.00 86.25 950 TYR A N 1
ATOM 7511 C CA . TYR A 1 950 ? -8.693 10.944 32.848 1.00 86.25 950 TYR A CA 1
ATOM 7512 C C . TYR A 1 950 ? -10.071 10.373 32.507 1.00 86.25 950 TYR A C 1
ATOM 7514 O O . TYR A 1 950 ? -10.196 9.173 32.304 1.00 86.25 950 TYR A O 1
ATOM 7522 N N . GLY A 1 951 ? -11.102 11.211 32.416 1.00 90.44 951 GLY A N 1
ATOM 7523 C CA . GLY A 1 951 ? -12.428 10.789 31.996 1.00 90.44 951 GLY A CA 1
ATOM 7524 C C . GLY A 1 951 ? -12.479 10.403 30.519 1.00 90.44 951 GLY A C 1
ATOM 7525 O O . GLY A 1 951 ? -11.685 10.867 29.692 1.00 90.44 951 GLY A O 1
ATOM 7526 N N . PHE A 1 952 ? -13.475 9.589 30.191 1.00 93.81 952 PHE A N 1
ATOM 7527 C CA . PHE A 1 952 ? -13.764 9.166 28.829 1.00 93.81 952 PHE A CA 1
ATOM 7528 C C . PHE A 1 952 ? -15.254 9.304 28.505 1.00 93.81 952 PHE A C 1
ATOM 7530 O O . PHE A 1 952 ? -16.104 9.268 29.399 1.00 93.81 952 PHE A O 1
ATOM 7537 N N . LEU A 1 953 ? -15.550 9.407 27.214 1.00 95.44 953 LEU A N 1
ATOM 7538 C CA . LEU A 1 953 ? -16.875 9.250 26.622 1.00 95.44 953 LEU A CA 1
ATOM 7539 C C . LEU A 1 953 ? -16.746 8.291 25.437 1.00 95.44 953 LEU A C 1
ATOM 7541 O O . LEU A 1 953 ? -15.973 8.546 24.519 1.00 95.44 953 LEU A O 1
ATOM 7545 N N . VAL A 1 954 ? -17.502 7.200 25.456 1.00 96.50 954 VAL A N 1
ATOM 7546 C CA . VAL A 1 954 ? -17.683 6.304 24.317 1.00 96.50 954 VAL A CA 1
ATOM 7547 C C . VAL A 1 954 ? -19.066 6.527 23.735 1.00 96.50 954 VAL A C 1
ATOM 7549 O O . VAL A 1 954 ? -20.068 6.378 24.433 1.00 96.50 954 VAL A O 1
ATOM 7552 N N . GLU A 1 955 ? -19.111 6.850 22.452 1.00 95.25 955 GLU A N 1
ATOM 7553 C CA . GLU A 1 955 ? -20.335 6.998 21.673 1.00 95.25 955 GLU A CA 1
ATOM 7554 C C . GLU A 1 955 ? -20.489 5.784 20.753 1.00 95.25 955 GLU A C 1
ATOM 7556 O O . GLU A 1 955 ? -19.526 5.391 20.092 1.00 95.25 955 GLU A O 1
ATOM 7561 N N . GLN A 1 956 ? -21.687 5.202 20.679 1.00 94.69 956 GLN A N 1
ATOM 7562 C CA . GLN A 1 956 ? -22.039 4.137 19.733 1.00 94.69 956 GLN A CA 1
ATOM 7563 C C . GLN A 1 956 ? -23.170 4.634 18.819 1.00 94.69 956 GLN A C 1
ATOM 7565 O O . GLN A 1 956 ? -24.343 4.419 19.127 1.00 94.69 956 GLN A O 1
ATOM 7570 N N . PRO A 1 957 ? -22.848 5.332 17.711 1.00 91.62 957 PRO A N 1
ATOM 7571 C CA . PRO A 1 957 ? -23.833 6.078 16.924 1.00 91.62 957 PRO A CA 1
ATOM 7572 C C . PRO A 1 957 ? -24.998 5.236 16.394 1.00 91.62 957 PRO A C 1
ATOM 7574 O O . PRO A 1 957 ? -26.120 5.726 16.335 1.00 91.62 957 PRO A O 1
ATOM 7577 N N . GLU A 1 958 ? -24.750 3.972 16.039 1.00 90.00 958 GLU A N 1
ATOM 7578 C CA . GLU A 1 958 ? -25.781 3.078 15.496 1.00 90.00 958 GLU A CA 1
ATOM 7579 C C . GLU A 1 958 ? -26.827 2.661 16.538 1.00 90.00 958 GLU A C 1
ATOM 7581 O O . GLU A 1 958 ? -28.014 2.602 16.228 1.00 90.00 958 GLU A O 1
ATOM 7586 N N . SER A 1 959 ? -26.405 2.373 17.773 1.00 91.44 959 SER A N 1
ATOM 7587 C CA . SER A 1 959 ? -27.314 1.996 18.866 1.00 91.44 959 SER A CA 1
ATOM 7588 C C . SER A 1 959 ? -27.829 3.201 19.655 1.00 91.44 959 SER A C 1
ATOM 7590 O O . SER A 1 959 ? -28.784 3.076 20.418 1.00 91.44 959 SER A O 1
ATOM 7592 N N . GLY A 1 960 ? -27.175 4.358 19.523 1.00 91.56 960 GLY A N 1
ATOM 7593 C CA . GLY A 1 960 ? -27.376 5.512 20.398 1.00 91.56 960 GLY A CA 1
ATOM 7594 C C . GLY A 1 960 ? -26.853 5.296 21.821 1.00 91.56 960 GLY A C 1
ATOM 7595 O O . GLY A 1 960 ? -27.108 6.127 22.691 1.00 91.56 960 GLY A O 1
ATOM 7596 N N . ALA A 1 961 ? -26.147 4.191 22.085 1.00 94.62 961 ALA A N 1
ATOM 7597 C CA . ALA A 1 961 ? -25.618 3.916 23.410 1.00 94.62 961 ALA A CA 1
ATOM 7598 C C . ALA A 1 961 ? -24.413 4.810 23.720 1.00 94.62 961 ALA A C 1
ATOM 7600 O O . ALA A 1 961 ? -23.602 5.139 22.847 1.00 94.62 961 ALA A O 1
ATOM 7601 N N . GLN A 1 962 ? -24.292 5.197 24.985 1.00 95.00 962 GLN A N 1
ATOM 7602 C CA . GLN A 1 962 ? -23.217 6.053 25.467 1.00 95.00 962 GLN A CA 1
ATOM 7603 C C . GLN A 1 962 ? -22.665 5.505 26.779 1.00 95.00 962 GLN A C 1
ATOM 7605 O O . GLN A 1 962 ? -23.424 5.140 27.678 1.00 95.00 962 GLN A O 1
ATOM 7610 N N . THR A 1 963 ? -21.342 5.473 26.904 1.00 95.75 963 THR A N 1
ATOM 7611 C CA . THR A 1 963 ? -20.651 5.103 28.146 1.00 95.75 963 THR A CA 1
ATOM 7612 C C . THR A 1 963 ? -19.717 6.220 28.537 1.00 95.75 963 THR A C 1
ATOM 7614 O O . THR A 1 963 ? -18.918 6.658 27.719 1.00 95.75 963 THR A O 1
ATOM 7617 N N . MET A 1 964 ? -19.786 6.693 29.770 1.00 94.12 964 MET A N 1
ATOM 7618 C CA . MET A 1 964 ? -19.068 7.902 30.154 1.00 94.12 964 MET A CA 1
ATOM 7619 C C . MET A 1 964 ? -18.615 7.873 31.598 1.00 94.12 964 MET A C 1
ATOM 7621 O O . MET A 1 964 ? -19.281 7.303 32.463 1.00 94.12 964 MET A O 1
ATOM 7625 N N . THR A 1 965 ? -17.518 8.581 31.847 1.00 94.06 965 THR A N 1
ATOM 7626 C CA . THR A 1 965 ? -17.178 9.056 33.184 1.00 94.06 965 THR A CA 1
ATOM 7627 C C . THR A 1 965 ? -17.557 10.520 33.294 1.00 94.06 965 THR A C 1
ATOM 7629 O O . THR A 1 965 ? -17.049 11.338 32.528 1.00 94.06 965 THR A O 1
ATOM 7632 N N . THR A 1 966 ? -18.434 10.878 34.228 1.00 92.69 966 THR A N 1
ATOM 7633 C CA . THR A 1 966 ? -18.910 12.258 34.304 1.00 92.69 966 THR A CA 1
ATOM 7634 C C . THR A 1 966 ? -19.349 12.707 35.692 1.00 92.69 966 THR A C 1
ATOM 7636 O O . THR A 1 966 ? -19.706 11.900 36.546 1.00 92.69 966 THR A O 1
ATOM 7639 N N . THR A 1 967 ? -19.328 14.022 35.905 1.00 91.56 967 THR A N 1
ATOM 7640 C CA . THR A 1 967 ? -19.954 14.702 37.049 1.00 91.56 967 THR A CA 1
ATOM 7641 C C . THR A 1 967 ? -21.257 15.413 36.664 1.00 91.56 967 THR A C 1
ATOM 7643 O O . THR A 1 967 ? -21.955 15.930 37.535 1.00 91.56 967 THR A O 1
ATOM 7646 N N . GLN A 1 968 ? -21.601 15.454 35.370 1.00 90.81 968 GLN A N 1
ATOM 7647 C CA . GLN A 1 968 ? -22.811 16.094 34.854 1.00 90.81 968 GLN A CA 1
ATOM 7648 C C . GLN A 1 968 ? -23.379 15.308 33.670 1.00 90.81 968 GLN A C 1
ATOM 7650 O O . GLN A 1 968 ? -22.645 14.926 32.764 1.00 90.81 968 GLN A O 1
ATOM 7655 N N . TYR A 1 969 ? -24.694 15.133 33.627 1.00 89.94 969 TYR A N 1
ATOM 7656 C CA . TYR A 1 969 ? -25.386 14.501 32.508 1.00 89.94 969 TYR A CA 1
ATOM 7657 C C . TYR A 1 969 ? -26.266 15.529 31.790 1.00 89.94 969 TYR A C 1
ATOM 7659 O O . TYR A 1 969 ? -27.149 16.121 32.409 1.00 89.94 969 TYR A O 1
ATOM 7667 N N . LEU A 1 970 ? -26.006 15.771 30.499 1.00 87.44 970 LEU A N 1
ATOM 7668 C CA . LEU A 1 970 ? -26.708 16.776 29.679 1.00 87.44 970 LEU A CA 1
ATOM 7669 C C . LEU A 1 970 ? -26.752 18.168 30.346 1.00 87.44 970 LEU A C 1
ATOM 7671 O O . LEU A 1 970 ? -27.787 18.827 30.417 1.00 87.44 970 LEU A O 1
ATOM 7675 N N . GLY A 1 971 ? -25.614 18.599 30.898 1.00 85.38 971 GLY A N 1
ATOM 7676 C CA . GLY A 1 971 ? -25.453 19.872 31.608 1.00 85.38 971 GLY A CA 1
ATOM 7677 C C . GLY A 1 971 ? -26.080 19.925 33.007 1.00 85.38 971 GLY A C 1
ATOM 7678 O O . GLY A 1 971 ? -25.951 20.943 33.688 1.00 85.38 971 GLY A O 1
ATOM 7679 N N . ARG A 1 972 ? -26.739 18.852 33.466 1.00 88.75 972 ARG A N 1
ATOM 7680 C CA . ARG A 1 972 ? -27.313 18.749 34.815 1.00 88.75 972 ARG A CA 1
ATOM 7681 C C . ARG A 1 972 ? -26.307 18.091 35.768 1.00 88.75 972 ARG A C 1
ATOM 7683 O O . ARG A 1 972 ? -25.789 17.025 35.441 1.00 88.75 972 ARG A O 1
ATOM 7690 N N . PRO A 1 973 ? -26.016 18.683 36.938 1.00 90.06 973 PRO A N 1
ATOM 7691 C CA . PRO A 1 973 ? -25.071 18.111 37.890 1.00 90.06 973 PRO A CA 1
ATOM 7692 C C . PRO A 1 973 ? -25.584 16.807 38.503 1.00 90.06 973 PRO A C 1
ATOM 7694 O O . PRO A 1 973 ? -26.756 16.701 38.858 1.00 90.06 973 PRO A O 1
ATOM 7697 N N . LEU A 1 974 ? -24.682 15.835 38.640 1.00 91.25 974 LEU A N 1
ATOM 7698 C CA . LEU A 1 974 ? -24.891 14.617 39.420 1.00 91.25 974 LEU A CA 1
ATOM 7699 C C . LEU A 1 974 ? -24.331 14.815 40.834 1.00 91.25 974 LEU A C 1
ATOM 7701 O O . LEU A 1 974 ? -23.418 15.621 41.042 1.00 91.25 974 LEU A O 1
ATOM 7705 N N . ASN A 1 975 ? -24.864 14.080 41.809 1.00 91.06 975 ASN A N 1
ATOM 7706 C CA . ASN A 1 975 ? -24.315 14.090 43.162 1.00 91.06 975 ASN A CA 1
ATOM 7707 C C . ASN A 1 975 ? -22.904 13.495 43.147 1.00 91.06 975 ASN A C 1
ATOM 7709 O O . ASN A 1 975 ? -22.699 12.425 42.605 1.00 91.06 975 ASN A O 1
ATOM 7713 N N . VAL A 1 976 ? -21.927 14.144 43.773 1.00 88.50 976 VAL A N 1
ATOM 7714 C CA . VAL A 1 976 ? -20.571 13.592 43.932 1.00 88.50 976 VAL A CA 1
ATOM 7715 C C . VAL A 1 976 ? -20.118 13.758 45.376 1.00 88.50 976 VAL A C 1
ATOM 7717 O O . VAL A 1 976 ? -20.527 14.700 46.059 1.00 88.50 976 VAL A O 1
ATOM 7720 N N . THR A 1 977 ? -19.290 12.840 45.864 1.00 86.25 977 THR A N 1
ATOM 7721 C CA . THR A 1 977 ? -18.701 12.892 47.213 1.00 86.25 977 THR A CA 1
ATOM 7722 C C . THR A 1 977 ? -17.180 12.797 47.131 1.00 86.25 977 THR A C 1
ATOM 7724 O O . THR A 1 977 ? -16.628 12.557 46.060 1.00 86.25 977 THR A O 1
ATOM 7727 N N . ALA A 1 978 ? -16.480 12.978 48.256 1.00 81.81 978 ALA A N 1
ATOM 7728 C CA . ALA A 1 978 ? -15.031 12.770 48.300 1.00 81.81 978 ALA A CA 1
ATOM 7729 C C . ALA A 1 978 ? -14.642 11.329 47.909 1.00 81.81 978 ALA A C 1
ATOM 7731 O O . ALA A 1 978 ? -13.664 11.138 47.191 1.00 81.81 978 ALA A O 1
ATOM 7732 N N . ASP A 1 979 ? -15.450 10.343 48.315 1.00 76.94 979 ASP A N 1
ATOM 7733 C CA . ASP A 1 979 ? -15.223 8.916 48.040 1.00 76.94 979 ASP A CA 1
ATOM 7734 C C . ASP A 1 979 ? -15.758 8.467 46.664 1.00 76.94 979 ASP A C 1
ATOM 7736 O O . ASP A 1 979 ? -15.360 7.429 46.145 1.00 76.94 979 ASP A O 1
ATOM 7740 N N . ALA A 1 980 ? -16.650 9.253 46.052 1.00 81.50 980 ALA A N 1
ATOM 7741 C CA . ALA A 1 980 ? -17.200 9.030 44.715 1.00 81.50 980 ALA A CA 1
ATOM 7742 C C . ALA A 1 980 ? -17.202 10.353 43.920 1.00 81.50 980 ALA A C 1
ATOM 7744 O O . ALA A 1 980 ? -18.254 10.981 43.754 1.00 81.50 980 ALA A O 1
ATOM 7745 N N . PRO A 1 981 ? -16.027 10.813 43.448 1.00 87.25 981 PRO A N 1
ATOM 7746 C CA . PRO A 1 981 ? -15.874 12.136 42.837 1.00 87.25 981 PRO A CA 1
ATOM 7747 C C . PRO A 1 981 ? -16.443 12.237 41.412 1.00 87.25 981 PRO A C 1
ATOM 7749 O O . PRO A 1 981 ? -16.441 13.317 40.822 1.00 87.25 981 PRO A O 1
ATOM 7752 N N . TYR A 1 982 ? -16.904 11.124 40.840 1.00 90.81 982 TYR A N 1
ATOM 7753 C CA . TYR A 1 982 ? -17.519 11.030 39.519 1.00 90.81 982 TYR A CA 1
ATOM 7754 C C . TYR A 1 982 ? -18.407 9.783 39.427 1.00 90.81 982 TYR A C 1
ATOM 7756 O O . TYR A 1 982 ? -18.319 8.875 40.255 1.00 90.81 982 TYR A O 1
ATOM 7764 N N . HIS A 1 983 ? -19.229 9.726 38.380 1.00 91.81 983 HIS A N 1
ATOM 7765 C CA . HIS A 1 983 ? -20.011 8.551 38.010 1.00 91.81 983 HIS A CA 1
ATOM 7766 C C . HIS A 1 983 ? -19.427 7.860 36.784 1.00 91.81 983 HIS A C 1
ATOM 7768 O O . HIS A 1 983 ? -18.939 8.535 35.878 1.00 91.81 983 HIS A O 1
ATOM 7774 N N . ILE A 1 984 ? -19.558 6.533 36.723 1.00 93.12 984 ILE A N 1
ATOM 7775 C CA . ILE A 1 984 ? -19.434 5.760 35.483 1.00 93.12 984 ILE A CA 1
ATOM 7776 C C . ILE A 1 984 ? -20.835 5.277 35.111 1.00 93.12 984 ILE A C 1
ATOM 7778 O O . ILE A 1 984 ? -21.470 4.542 35.871 1.00 93.12 984 ILE A O 1
ATOM 7782 N N . LEU A 1 985 ? -21.318 5.706 33.948 1.00 93.81 985 LEU A N 1
ATOM 7783 C CA . LEU A 1 985 ? -22.651 5.384 33.443 1.00 93.81 985 LEU A CA 1
ATOM 7784 C C . LEU A 1 985 ? -22.539 4.716 32.073 1.00 93.81 985 LEU A C 1
ATOM 7786 O O . LEU A 1 985 ? -21.758 5.164 31.235 1.00 93.81 985 LEU A O 1
ATOM 7790 N N . HIS A 1 986 ? -23.357 3.692 31.833 1.00 94.88 986 HIS A N 1
ATOM 7791 C CA . HIS A 1 986 ? -23.648 3.180 30.495 1.00 94.88 986 HIS A CA 1
ATOM 7792 C C . HIS A 1 986 ? -25.154 3.277 30.247 1.00 94.88 986 HIS A C 1
ATOM 7794 O O . HIS A 1 986 ? -25.952 2.731 31.007 1.00 94.88 986 HIS A O 1
ATOM 7800 N N . ILE A 1 987 ? -25.545 3.999 29.203 1.00 94.75 987 ILE A N 1
ATOM 7801 C CA . ILE A 1 987 ? -26.938 4.182 28.799 1.00 94.75 987 ILE A CA 1
ATOM 7802 C C . ILE A 1 987 ? -27.107 3.502 27.446 1.00 94.75 987 ILE A C 1
ATOM 7804 O O . ILE A 1 987 ? -26.410 3.835 26.490 1.00 94.75 987 ILE A O 1
ATOM 7808 N N . GLU A 1 988 ? -28.019 2.539 27.381 1.00 95.06 988 GLU A N 1
ATOM 7809 C CA . GLU A 1 988 ? -28.215 1.633 26.251 1.00 95.06 988 GLU A CA 1
ATOM 7810 C C . GLU A 1 988 ? -29.688 1.681 25.802 1.00 95.06 988 GLU A C 1
ATOM 7812 O O . GLU A 1 988 ? -30.556 1.052 26.422 1.00 95.06 988 GLU A O 1
ATOM 7817 N N . PRO A 1 989 ? -30.011 2.430 24.733 1.00 93.38 989 PRO A N 1
ATOM 7818 C CA . PRO A 1 989 ? -31.316 2.352 24.088 1.00 93.38 989 PRO A CA 1
ATOM 7819 C C . PRO A 1 989 ? -31.501 0.971 23.444 1.00 93.38 989 PRO A C 1
ATOM 7821 O O . PRO A 1 989 ? -30.764 0.587 22.541 1.00 93.38 989 PRO A O 1
ATOM 7824 N N . ILE A 1 990 ? -32.494 0.208 23.904 1.00 93.56 990 ILE A N 1
ATOM 7825 C CA . ILE A 1 990 ? -32.820 -1.117 23.345 1.00 93.56 990 ILE A CA 1
ATOM 7826 C C . ILE A 1 990 ? -33.865 -0.988 22.231 1.00 93.56 990 ILE A C 1
ATOM 7828 O O . ILE A 1 990 ? -33.851 -1.731 21.254 1.00 93.56 990 ILE A O 1
ATOM 7832 N N . SER A 1 991 ? -34.800 -0.050 22.386 1.00 90.25 991 SER A N 1
ATOM 7833 C CA . SER A 1 991 ? -35.780 0.344 21.370 1.00 90.25 991 SER A CA 1
ATOM 7834 C C . SER A 1 991 ? -36.323 1.737 21.698 1.00 90.25 991 SER A C 1
ATOM 7836 O O . SER A 1 991 ? -36.026 2.281 22.760 1.00 90.25 991 SER A O 1
ATOM 7838 N N . SER A 1 992 ? -37.209 2.287 20.863 1.00 85.81 992 SER A N 1
ATOM 7839 C CA . SER A 1 992 ? -37.918 3.540 21.177 1.00 85.81 992 SER A CA 1
ATOM 7840 C C . SER A 1 992 ? -38.754 3.482 22.464 1.00 85.81 992 SER A C 1
ATOM 7842 O O . SER A 1 992 ? -39.140 4.524 22.985 1.00 85.81 992 SER A O 1
ATOM 7844 N N . LYS A 1 993 ? -39.029 2.279 22.989 1.00 89.44 993 LYS A N 1
ATOM 7845 C CA . LYS A 1 993 ? -39.832 2.051 24.198 1.00 89.44 993 LYS A CA 1
ATOM 7846 C C . LYS A 1 993 ? -39.040 1.489 25.372 1.00 89.44 993 LYS A C 1
ATOM 7848 O O . LYS A 1 993 ? -39.606 1.375 26.452 1.00 89.44 993 LYS A O 1
ATOM 7853 N N . ILE A 1 994 ? -37.783 1.088 25.182 1.00 92.94 994 ILE A N 1
ATOM 7854 C CA . ILE A 1 994 ? -36.999 0.409 26.219 1.00 92.94 994 ILE A CA 1
ATOM 7855 C C . ILE A 1 994 ? -35.625 1.055 26.313 1.00 92.94 994 ILE A C 1
ATOM 7857 O O . ILE A 1 994 ? -34.864 1.037 25.344 1.00 92.94 994 ILE A O 1
ATOM 7861 N N . LEU A 1 995 ? -35.295 1.543 27.504 1.00 93.81 995 LEU A N 1
ATOM 7862 C CA . LEU A 1 995 ? -34.004 2.132 27.832 1.00 93.81 995 LEU A CA 1
ATOM 7863 C C . LEU A 1 995 ? -33.377 1.369 29.000 1.00 93.81 995 LEU A C 1
ATOM 7865 O O . LEU A 1 995 ? -34.036 1.157 30.020 1.00 93.81 995 LEU A O 1
ATOM 7869 N N . ARG A 1 996 ? -32.114 0.958 28.862 1.00 95.19 996 ARG A N 1
ATOM 7870 C CA . ARG A 1 996 ? -31.329 0.356 29.946 1.00 95.19 996 ARG A CA 1
ATOM 7871 C C . ARG A 1 996 ? -30.253 1.310 30.427 1.00 95.19 996 ARG A C 1
ATOM 7873 O O . ARG A 1 996 ? -29.628 2.006 29.634 1.00 95.19 996 ARG A O 1
ATOM 7880 N N . ILE A 1 997 ? -30.055 1.339 31.737 1.00 94.81 997 ILE A N 1
ATOM 7881 C CA . ILE A 1 997 ? -29.125 2.241 32.411 1.00 94.81 997 ILE A CA 1
ATOM 7882 C C . ILE A 1 997 ? -28.322 1.417 33.405 1.00 94.81 997 ILE A C 1
ATOM 7884 O O . ILE A 1 997 ? -28.874 0.869 34.358 1.00 94.81 997 ILE A O 1
ATOM 7888 N N . TYR A 1 998 ? -27.015 1.358 33.199 1.00 93.19 998 TYR A N 1
ATOM 7889 C CA . TYR A 1 998 ? -26.072 0.745 34.120 1.00 93.19 998 TYR A CA 1
ATOM 7890 C C . TYR A 1 998 ? -25.379 1.872 34.881 1.00 93.19 998 TYR A C 1
ATOM 7892 O O . TYR A 1 998 ? -24.648 2.684 34.303 1.00 93.19 998 TYR A O 1
ATOM 7900 N N . HIS A 1 999 ? -25.634 1.937 36.185 1.00 91.25 999 HIS A N 1
ATOM 7901 C CA . HIS A 1 999 ? -24.927 2.828 37.100 1.00 91.25 999 HIS A CA 1
ATOM 7902 C C . HIS A 1 999 ? -23.735 2.058 37.667 1.00 91.25 999 HIS A C 1
ATOM 7904 O O . HIS A 1 999 ? -23.839 1.405 38.698 1.00 91.25 999 HIS A O 1
ATOM 7910 N N . LEU A 1 1000 ? -22.629 2.070 36.921 1.00 88.19 1000 LEU A N 1
ATOM 7911 C CA . LEU A 1 1000 ? -21.475 1.198 37.158 1.00 88.19 1000 LEU A CA 1
ATOM 7912 C C . LEU A 1 1000 ? -20.651 1.636 38.377 1.00 88.19 1000 LEU A C 1
ATOM 7914 O O . LEU A 1 1000 ? -20.155 0.797 39.125 1.00 88.19 1000 LEU A O 1
ATOM 7918 N N . LEU A 1 1001 ? -20.536 2.951 38.589 1.00 88.62 1001 LEU A N 1
ATOM 7919 C CA . LEU A 1 1001 ? -19.863 3.548 39.743 1.00 88.62 1001 LEU A CA 1
ATOM 7920 C C . LEU A 1 1001 ? -20.480 4.915 40.076 1.00 88.62 1001 LEU A C 1
ATOM 7922 O O . LEU A 1 1001 ? -20.891 5.646 39.172 1.00 88.62 1001 LEU A O 1
ATOM 7926 N N . GLY A 1 1002 ? -20.519 5.278 41.358 1.00 87.88 1002 GLY A N 1
ATOM 7927 C CA . GLY A 1 1002 ? -20.938 6.595 41.855 1.00 87.88 1002 GLY A CA 1
ATOM 7928 C C . GLY A 1 1002 ? -21.855 6.499 43.077 1.00 87.88 1002 GLY A C 1
ATOM 7929 O O . GLY A 1 1002 ? -22.284 5.408 43.451 1.00 87.88 1002 GLY A O 1
ATOM 7930 N N . CYS A 1 1003 ? -22.168 7.633 43.705 1.00 85.94 1003 CYS A N 1
ATOM 7931 C CA . CYS A 1 1003 ? -23.073 7.670 44.858 1.00 85.94 1003 CYS A CA 1
ATOM 7932 C C . CYS A 1 1003 ? -24.555 7.697 44.430 1.00 85.94 1003 CYS A C 1
ATOM 7934 O O . CYS A 1 1003 ? -24.874 7.740 43.242 1.00 85.94 1003 CYS A O 1
ATOM 7936 N N . ALA A 1 1004 ? -25.484 7.646 45.389 1.00 84.88 1004 ALA A N 1
ATOM 7937 C CA . ALA A 1 1004 ? -26.910 7.761 45.088 1.00 84.88 1004 ALA A CA 1
ATOM 7938 C C . ALA A 1 1004 ? -27.235 9.138 44.487 1.00 84.88 1004 ALA A C 1
ATOM 7940 O O . ALA A 1 1004 ? -26.949 10.183 45.082 1.00 84.88 1004 ALA A O 1
ATOM 7941 N N . THR A 1 1005 ? -27.837 9.138 43.298 1.00 89.31 1005 THR A N 1
ATOM 7942 C CA . THR A 1 1005 ? -28.101 10.363 42.538 1.00 89.31 1005 THR A CA 1
ATOM 7943 C C . THR A 1 1005 ? -29.405 10.261 41.747 1.00 89.31 1005 THR A C 1
ATOM 7945 O O . THR A 1 1005 ? -29.694 9.205 41.179 1.00 89.31 1005 THR A O 1
ATOM 7948 N N . PRO A 1 1006 ? -30.184 11.348 41.630 1.00 89.94 1006 PRO A N 1
ATOM 7949 C CA . PRO A 1 1006 ? -31.152 11.467 40.549 1.00 89.94 1006 PRO A CA 1
ATOM 7950 C C . PRO A 1 1006 ? -30.422 11.551 39.203 1.00 89.94 1006 PRO A C 1
ATOM 7952 O O . PRO A 1 1006 ? -29.427 12.268 39.075 1.00 89.94 1006 PRO A O 1
ATOM 7955 N N . LEU A 1 1007 ? -30.931 10.847 38.196 1.00 92.75 1007 LEU A N 1
ATOM 7956 C CA . LEU A 1 1007 ? -30.503 10.942 36.803 1.00 92.75 1007 LEU A CA 1
ATOM 7957 C C . LEU A 1 1007 ? -31.695 11.393 35.951 1.00 92.75 1007 LEU A C 1
ATOM 7959 O O . LEU A 1 1007 ? -32.646 10.633 35.769 1.00 92.75 1007 LEU A O 1
ATOM 7963 N N . THR A 1 1008 ? -31.644 12.622 35.428 1.00 91.81 1008 THR A N 1
ATOM 7964 C CA . THR A 1 1008 ? -32.696 13.177 34.560 1.00 91.81 1008 THR A CA 1
ATOM 7965 C C . THR A 1 1008 ? -32.323 12.998 33.091 1.00 91.81 1008 THR A C 1
ATOM 7967 O O . THR A 1 1008 ? -31.382 13.622 32.602 1.00 91.81 1008 THR A O 1
ATOM 7970 N N . LEU A 1 1009 ? -33.100 12.171 32.398 1.00 90.50 1009 LEU A N 1
ATOM 7971 C CA . LEU A 1 1009 ? -32.969 11.768 31.003 1.00 90.50 1009 LEU A CA 1
ATOM 7972 C C . LEU A 1 1009 ? -33.871 12.632 30.117 1.00 90.50 1009 LEU A C 1
ATOM 7974 O O . LEU A 1 1009 ? -35.040 12.849 30.446 1.00 90.50 1009 LEU A O 1
ATOM 7978 N N . ASP A 1 1010 ? -33.357 13.059 28.968 1.00 86.94 1010 ASP A N 1
ATOM 7979 C CA . ASP A 1 1010 ? -34.161 13.701 27.926 1.00 86.94 1010 ASP A CA 1
ATOM 7980 C C . ASP A 1 1010 ? -34.793 12.604 27.052 1.00 86.94 1010 ASP A C 1
ATOM 7982 O O . ASP A 1 1010 ? -34.289 12.244 25.988 1.00 86.94 1010 ASP A O 1
ATOM 7986 N N . TRP A 1 1011 ? -35.872 12.000 27.559 1.00 84.62 1011 TRP A N 1
ATOM 7987 C CA . TRP A 1 1011 ? -36.582 10.899 26.908 1.00 84.62 1011 TRP A CA 1
ATOM 7988 C C . TRP A 1 1011 ? -38.085 11.177 26.886 1.00 84.62 1011 TRP A C 1
ATOM 7990 O O . TRP A 1 1011 ? -38.764 11.118 27.912 1.00 84.62 1011 TRP A O 1
ATOM 8000 N N . ALA A 1 1012 ? -38.600 11.506 25.699 1.00 76.31 1012 ALA A N 1
ATOM 8001 C CA . ALA A 1 1012 ? -40.004 11.839 25.510 1.00 76.31 1012 ALA A CA 1
ATOM 8002 C C . ALA A 1 1012 ? -40.884 10.586 25.610 1.00 76.31 1012 ALA A C 1
ATOM 8004 O O . ALA A 1 1012 ? -40.705 9.618 24.868 1.00 76.31 1012 ALA A O 1
ATOM 8005 N N . ILE A 1 1013 ? -41.869 10.636 26.503 1.00 76.25 1013 ILE A N 1
ATOM 8006 C CA . ILE A 1 1013 ? -42.891 9.599 26.637 1.00 76.25 1013 ILE A CA 1
ATOM 8007 C C . ILE A 1 1013 ? -44.113 10.037 25.821 1.00 76.25 1013 ILE A C 1
ATOM 8009 O O . ILE A 1 1013 ? -44.556 11.173 25.993 1.00 76.25 1013 ILE A O 1
ATOM 8013 N N . PRO A 1 1014 ? -44.658 9.187 24.931 1.00 71.44 1014 PRO A N 1
ATOM 8014 C CA . PRO A 1 1014 ? -45.914 9.473 24.235 1.00 71.44 1014 PRO A CA 1
ATOM 8015 C C . PRO A 1 1014 ? -47.048 9.784 25.224 1.00 71.44 1014 PRO A C 1
ATOM 8017 O O . PRO A 1 1014 ? -47.077 9.183 26.295 1.00 71.44 1014 PRO A O 1
ATOM 8020 N N . GLU A 1 1015 ? -47.994 10.659 24.854 1.00 69.00 1015 GLU A N 1
ATOM 8021 C CA . GLU A 1 1015 ? -49.106 11.088 25.733 1.00 69.00 1015 GLU A CA 1
ATOM 8022 C C . GLU A 1 1015 ? -49.911 9.912 26.323 1.00 69.00 1015 GLU A C 1
ATOM 8024 O O . GLU A 1 1015 ? -50.345 9.987 27.470 1.00 69.00 1015 GLU A O 1
ATOM 8029 N N . ASP A 1 1016 ? -50.014 8.798 25.591 1.00 71.50 1016 ASP A N 1
ATOM 8030 C CA . ASP A 1 1016 ? -50.766 7.596 25.990 1.00 71.50 1016 ASP A CA 1
ATOM 8031 C C . ASP A 1 1016 ? -49.875 6.480 26.590 1.00 71.50 1016 ASP A C 1
ATOM 8033 O O . ASP A 1 1016 ? -50.317 5.344 26.798 1.00 71.50 1016 ASP A O 1
ATOM 8037 N N . GLY A 1 1017 ? -48.581 6.752 26.790 1.00 73.06 1017 GLY A N 1
ATOM 8038 C CA . GLY A 1 1017 ? -47.585 5.780 27.236 1.00 73.06 1017 GLY A CA 1
ATOM 8039 C C . GLY A 1 1017 ? -47.404 5.765 28.754 1.00 73.06 1017 GLY A C 1
ATOM 8040 O O . GLY A 1 1017 ? -47.089 6.785 29.359 1.00 73.06 1017 GLY A O 1
ATOM 8041 N N . HIS A 1 1018 ? -47.512 4.591 29.376 1.00 83.75 1018 HIS A N 1
ATOM 8042 C CA . HIS A 1 1018 ? -47.199 4.403 30.795 1.00 83.75 1018 HIS A CA 1
ATOM 8043 C C . HIS A 1 1018 ? -45.748 3.964 30.979 1.00 83.75 1018 HIS A C 1
ATOM 8045 O O . HIS A 1 1018 ? -45.295 2.993 30.366 1.00 83.75 1018 HIS A O 1
ATOM 8051 N N . LEU A 1 1019 ? -45.023 4.666 31.850 1.00 87.56 1019 LEU A N 1
ATOM 8052 C CA . LEU A 1 1019 ? -43.636 4.358 32.169 1.00 87.56 1019 LEU A CA 1
ATOM 8053 C C . LEU A 1 1019 ? -43.538 3.357 33.317 1.00 87.56 1019 LEU A C 1
ATOM 8055 O O . LEU A 1 1019 ? -43.957 3.645 34.434 1.00 87.56 1019 LEU A O 1
ATOM 8059 N N . ASN A 1 1020 ? -42.897 2.225 33.052 1.00 89.12 1020 ASN A N 1
ATOM 8060 C CA . ASN A 1 1020 ? -42.516 1.249 34.062 1.00 89.12 1020 ASN A CA 1
ATOM 8061 C C . ASN A 1 1020 ? -41.000 1.267 34.250 1.00 89.12 1020 ASN A C 1
ATOM 8063 O O . ASN A 1 1020 ? -40.255 1.301 33.271 1.00 89.12 1020 ASN A O 1
ATOM 8067 N N . ALA A 1 1021 ? -40.544 1.200 35.497 1.00 90.25 1021 ALA A N 1
ATOM 8068 C CA . ALA A 1 1021 ? -39.131 1.138 35.838 1.00 90.25 1021 ALA A CA 1
ATOM 8069 C C . ALA A 1 1021 ? -38.856 -0.068 36.730 1.00 90.25 1021 ALA A C 1
ATOM 8071 O O . ALA A 1 1021 ? -39.632 -0.377 37.633 1.00 90.25 1021 ALA A O 1
ATOM 8072 N N . SER A 1 1022 ? -37.755 -0.773 36.495 1.00 91.75 1022 SER A N 1
ATOM 8073 C CA . SER A 1 1022 ? -37.355 -1.904 37.337 1.00 91.75 1022 SER A CA 1
ATOM 8074 C C . SER A 1 1022 ? -35.838 -2.014 37.402 1.00 91.75 1022 SER A C 1
ATOM 8076 O O . SER A 1 1022 ? -35.151 -1.756 36.415 1.00 91.75 1022 SER A O 1
ATOM 8078 N N . ALA A 1 1023 ? -35.322 -2.388 38.567 1.00 90.06 1023 ALA A N 1
ATOM 8079 C CA . ALA A 1 1023 ? -33.928 -2.733 38.800 1.00 90.06 1023 ALA A CA 1
ATOM 8080 C C . ALA A 1 1023 ? -33.755 -4.248 38.659 1.00 90.06 1023 ALA A C 1
ATOM 8082 O O . ALA A 1 1023 ? -34.560 -5.015 39.192 1.00 90.06 1023 ALA A O 1
ATOM 8083 N N . TYR A 1 1024 ? -32.707 -4.668 37.959 1.00 91.38 1024 TYR A N 1
ATOM 8084 C CA . TYR A 1 1024 ? -32.414 -6.061 37.642 1.00 91.38 1024 TYR A CA 1
ATOM 8085 C C . TYR A 1 1024 ? -31.065 -6.472 38.223 1.00 91.38 1024 TYR A C 1
ATOM 8087 O O . TYR A 1 1024 ? -30.136 -5.667 38.251 1.00 91.38 1024 TYR A O 1
ATOM 8095 N N . ASN A 1 1025 ? -30.949 -7.726 38.658 1.00 88.38 1025 ASN A N 1
ATOM 8096 C CA . ASN A 1 1025 ? -29.655 -8.340 38.957 1.00 88.38 1025 ASN A CA 1
ATOM 8097 C C . ASN A 1 1025 ? -28.983 -8.889 37.682 1.00 88.38 1025 ASN A C 1
ATOM 8099 O O . ASN A 1 1025 ? -29.576 -8.902 36.601 1.00 88.38 1025 ASN A O 1
ATOM 8103 N N . LYS A 1 1026 ? -27.759 -9.409 37.835 1.00 81.25 1026 LYS A N 1
ATOM 8104 C CA . LYS A 1 1026 ? -26.961 -10.016 36.752 1.00 81.25 1026 LYS A CA 1
ATOM 8105 C C . LYS A 1 1026 ? -27.653 -11.178 36.020 1.00 81.25 1026 LYS A C 1
ATOM 8107 O O . LYS A 1 1026 ? -27.325 -11.462 34.875 1.00 81.25 1026 LYS A O 1
ATOM 8112 N N . ASP A 1 1027 ? -28.596 -11.855 36.681 1.00 86.88 1027 ASP A N 1
ATOM 8113 C CA . ASP A 1 1027 ? -29.335 -13.000 36.136 1.00 86.88 1027 ASP A CA 1
ATOM 8114 C C . ASP A 1 1027 ? -30.623 -12.547 35.414 1.00 86.88 1027 ASP A C 1
ATOM 8116 O O . ASP A 1 1027 ? -31.417 -13.371 34.959 1.00 86.88 1027 ASP A O 1
ATOM 8120 N N . GLY A 1 1028 ? -30.848 -11.231 35.304 1.00 88.12 1028 GLY A N 1
ATOM 8121 C CA . GLY A 1 1028 ? -32.015 -10.645 34.648 1.00 88.12 1028 GLY A CA 1
ATOM 8122 C C . GLY A 1 1028 ? -33.298 -10.735 35.473 1.00 88.12 1028 GLY A C 1
ATOM 8123 O O . GLY A 1 1028 ? -34.391 -10.600 34.921 1.00 88.12 1028 GLY A O 1
ATOM 8124 N N . GLN A 1 1029 ? -33.196 -10.951 36.784 1.00 90.81 1029 GLN A N 1
ATOM 8125 C CA . GLN A 1 1029 ? -34.342 -10.981 37.690 1.00 90.81 1029 GLN A CA 1
ATOM 8126 C C . GLN A 1 1029 ? -34.579 -9.600 38.294 1.00 90.81 1029 GLN A C 1
ATOM 8128 O O . GLN A 1 1029 ? -33.632 -8.915 38.682 1.00 90.81 1029 GLN A O 1
ATOM 8133 N N . VAL A 1 1030 ? -35.849 -9.208 38.408 1.00 90.00 1030 VAL A N 1
ATOM 8134 C CA . VAL A 1 1030 ? -36.232 -7.951 39.057 1.00 90.00 1030 VAL A CA 1
ATOM 8135 C C . VAL A 1 1030 ? -35.914 -8.038 40.546 1.00 90.00 1030 VAL A C 1
ATOM 8137 O O . VAL A 1 1030 ? -36.397 -8.935 41.235 1.00 90.00 1030 VAL A O 1
ATOM 8140 N N . VAL A 1 1031 ? -35.119 -7.090 41.034 1.00 87.75 1031 VAL A N 1
ATOM 8141 C CA . VAL A 1 1031 ? -34.759 -6.961 42.451 1.00 87.75 1031 VAL A CA 1
ATOM 8142 C C . VAL A 1 1031 ? -35.417 -5.766 43.127 1.00 87.75 1031 VAL A C 1
ATOM 8144 O O . VAL A 1 1031 ? -35.418 -5.726 44.347 1.00 87.75 1031 VAL A O 1
ATOM 8147 N N . GLY A 1 1032 ? -36.003 -4.825 42.375 1.00 85.75 1032 GLY A N 1
ATOM 8148 C CA . GLY A 1 1032 ? -36.754 -3.694 42.933 1.00 85.75 1032 GLY A CA 1
ATOM 8149 C C . GLY A 1 1032 ? -37.379 -2.772 41.876 1.00 85.75 1032 GLY A C 1
ATOM 8150 O O . GLY A 1 1032 ? -37.058 -2.865 40.693 1.00 85.75 1032 GLY A O 1
ATOM 8151 N N . VAL A 1 1033 ? -38.264 -1.864 42.303 1.00 86.69 1033 VAL A N 1
ATOM 8152 C CA . VAL A 1 1033 ? -38.951 -0.854 41.460 1.00 86.69 1033 VAL A CA 1
ATOM 8153 C C . VAL A 1 1033 ? -38.520 0.572 41.855 1.00 86.69 1033 VAL A C 1
ATOM 8155 O O . VAL A 1 1033 ? -38.949 1.068 42.902 1.00 86.69 1033 VAL A O 1
ATOM 8158 N N . PRO A 1 1034 ? -37.581 1.203 41.124 1.00 85.50 1034 PRO A N 1
ATOM 8159 C CA . PRO A 1 1034 ? -37.002 2.485 41.524 1.00 85.50 1034 PRO A CA 1
ATOM 8160 C C . PRO A 1 1034 ? -38.020 3.625 41.393 1.00 85.50 1034 PRO A C 1
ATOM 8162 O O . PRO A 1 1034 ? -38.952 3.551 40.593 1.00 85.50 1034 PRO A O 1
ATOM 8165 N N . ASN A 1 1035 ? -37.808 4.711 42.141 1.00 84.75 1035 ASN A N 1
ATOM 8166 C CA . ASN A 1 1035 ? -38.636 5.910 42.015 1.00 84.75 1035 ASN A CA 1
ATOM 8167 C C . ASN A 1 1035 ? -38.326 6.635 40.704 1.00 84.75 1035 ASN A C 1
ATOM 8169 O O . ASN A 1 1035 ? -37.155 6.891 40.395 1.00 84.75 1035 ASN A O 1
ATOM 8173 N N . VAL A 1 1036 ? -39.380 6.979 39.964 1.00 87.00 1036 VAL A N 1
ATOM 8174 C CA . VAL A 1 1036 ? -39.281 7.691 38.692 1.00 87.00 1036 VAL A CA 1
ATOM 8175 C C . VAL A 1 1036 ? -40.307 8.811 38.620 1.00 87.00 1036 VAL A C 1
ATOM 8177 O O . VAL A 1 1036 ? -41.497 8.571 38.802 1.00 87.00 1036 VAL A O 1
ATOM 8180 N N . ASP A 1 1037 ? -39.833 10.011 38.292 1.00 86.94 1037 ASP A N 1
ATOM 8181 C CA . ASP A 1 1037 ? -40.654 11.201 38.089 1.00 86.94 1037 ASP A CA 1
ATOM 8182 C C . ASP A 1 1037 ? -40.672 11.578 36.602 1.00 86.94 1037 ASP A C 1
ATOM 8184 O O . ASP A 1 1037 ? -39.621 11.753 35.978 1.00 86.94 1037 ASP A O 1
ATOM 8188 N N . VAL A 1 1038 ? -41.865 11.728 36.024 1.00 85.69 1038 VAL A N 1
ATOM 8189 C CA . VAL A 1 1038 ? -42.056 12.116 34.616 1.00 85.69 1038 VAL A CA 1
ATOM 8190 C C . VAL A 1 1038 ? -42.512 13.571 34.543 1.00 85.69 1038 VAL A C 1
ATOM 8192 O O . VAL A 1 1038 ? -43.528 13.938 35.129 1.00 85.69 1038 VAL A O 1
ATOM 8195 N N . ASN A 1 1039 ? -41.794 14.398 33.782 1.00 83.19 1039 ASN A N 1
ATOM 8196 C CA . ASN A 1 1039 ? -42.201 15.764 33.457 1.00 83.19 1039 ASN A CA 1
ATOM 8197 C C . ASN A 1 1039 ? -42.579 15.839 31.974 1.00 83.19 1039 ASN A C 1
ATOM 8199 O O . ASN A 1 1039 ? -41.721 16.032 31.111 1.00 83.19 1039 ASN A O 1
ATOM 8203 N N . SER A 1 1040 ? -43.872 15.679 31.687 1.00 74.50 1040 SER A N 1
ATOM 8204 C CA . SER A 1 1040 ? -44.415 15.674 30.324 1.00 74.50 1040 SER A CA 1
ATOM 8205 C C . SER A 1 1040 ? -44.230 17.011 29.600 1.00 74.50 1040 SER A C 1
ATOM 8207 O O . SER A 1 1040 ? -43.932 17.017 28.412 1.00 74.50 1040 SER A O 1
ATOM 8209 N N . THR A 1 1041 ? -44.315 18.141 30.310 1.00 75.44 1041 THR A N 1
ATOM 8210 C CA . THR A 1 1041 ? -44.139 19.486 29.734 1.00 75.44 1041 THR A CA 1
ATOM 8211 C C . THR A 1 1041 ? -42.703 19.745 29.278 1.00 75.44 1041 THR A C 1
ATOM 8213 O O . THR A 1 1041 ? -42.487 20.410 28.268 1.00 75.44 1041 THR A O 1
ATOM 8216 N N . ALA A 1 1042 ? -41.717 19.240 30.025 1.00 75.38 1042 ALA A N 1
ATOM 8217 C CA . ALA A 1 1042 ? -40.300 19.369 29.682 1.00 75.38 1042 ALA A CA 1
ATOM 8218 C C . ALA A 1 1042 ? -39.774 18.210 28.817 1.00 75.38 1042 ALA A C 1
ATOM 8220 O O . ALA A 1 1042 ? -38.663 18.303 28.304 1.00 75.38 1042 ALA A O 1
ATOM 8221 N N . GLY A 1 1043 ? -40.544 17.125 28.664 1.00 81.50 1043 GLY A N 1
ATOM 8222 C CA . GLY A 1 1043 ? -40.124 15.923 27.939 1.00 81.50 1043 GLY A CA 1
ATOM 8223 C C . GLY A 1 1043 ? -38.999 15.143 28.631 1.00 81.50 1043 GLY A C 1
ATOM 8224 O O . GLY A 1 1043 ? -38.153 14.569 27.950 1.00 81.50 1043 GLY A O 1
ATOM 8225 N N . THR A 1 1044 ? -38.956 15.139 29.969 1.00 88.06 1044 THR A N 1
ATOM 8226 C CA . THR A 1 1044 ? -37.850 14.549 30.747 1.00 88.06 1044 THR A CA 1
ATOM 8227 C C . THR A 1 1044 ? -38.318 13.506 31.755 1.00 88.06 1044 THR A C 1
ATOM 8229 O O . THR A 1 1044 ? -39.389 13.649 32.349 1.00 88.06 1044 THR A O 1
ATOM 8232 N N . VAL A 1 1045 ? -37.462 12.524 32.036 1.00 89.88 1045 VAL A N 1
ATOM 8233 C CA . VAL A 1 1045 ? -37.681 11.469 33.037 1.00 89.88 1045 VAL A CA 1
ATOM 8234 C C . VAL A 1 1045 ? -36.554 11.490 34.060 1.00 89.88 1045 VAL A C 1
ATOM 8236 O O . VAL A 1 1045 ? -35.395 11.353 33.686 1.00 89.88 1045 VAL A O 1
ATOM 8239 N N . THR A 1 1046 ? -36.870 11.618 35.347 1.00 90.44 1046 THR A N 1
ATOM 8240 C CA . THR A 1 1046 ? -35.884 11.546 36.434 1.00 90.44 1046 THR A CA 1
ATOM 8241 C C . THR A 1 1046 ? -35.976 10.198 37.132 1.00 90.44 1046 THR A C 1
ATOM 8243 O O . THR A 1 1046 ? -36.990 9.893 37.749 1.00 90.44 1046 THR A O 1
ATOM 8246 N N . LEU A 1 1047 ? -34.907 9.406 37.063 1.00 90.38 1047 LEU A N 1
ATOM 8247 C CA . LEU A 1 1047 ? -34.756 8.127 37.758 1.00 90.38 1047 LEU A CA 1
ATOM 8248 C C . LEU A 1 1047 ? -33.882 8.314 39.004 1.00 90.38 1047 LEU A C 1
ATOM 8250 O O . LEU A 1 1047 ? -32.779 8.848 38.902 1.00 90.38 1047 LEU A O 1
ATOM 8254 N N . GLN A 1 1048 ? -34.332 7.846 40.168 1.00 87.25 1048 GLN A N 1
ATOM 8255 C CA . GLN A 1 1048 ? -33.498 7.824 41.374 1.00 87.25 1048 GLN A CA 1
ATOM 8256 C C . GLN A 1 1048 ? -32.596 6.585 41.381 1.00 87.25 1048 GLN A C 1
ATOM 8258 O O . GLN A 1 1048 ? -33.071 5.464 41.567 1.00 87.25 1048 GLN A O 1
ATOM 8263 N N . LEU A 1 1049 ? -31.291 6.786 41.190 1.00 84.81 1049 LEU A N 1
ATOM 8264 C CA . LEU A 1 1049 ? -30.293 5.718 41.218 1.00 84.81 1049 LEU A CA 1
ATOM 8265 C C . LEU A 1 1049 ? -29.823 5.458 42.655 1.00 84.81 1049 LEU A C 1
ATOM 8267 O O . LEU A 1 1049 ? -29.515 6.393 43.395 1.00 84.81 1049 LEU A O 1
ATOM 8271 N N . ALA A 1 1050 ? -29.734 4.179 43.031 1.00 68.62 1050 ALA A N 1
ATOM 8272 C CA . ALA A 1 1050 ? -29.228 3.705 44.326 1.00 68.62 1050 ALA A CA 1
ATOM 8273 C C . ALA A 1 1050 ? -29.969 4.245 45.579 1.00 68.62 1050 ALA A C 1
ATOM 8275 O O . ALA A 1 1050 ? -29.420 4.234 46.680 1.00 68.62 1050 ALA A O 1
ATOM 8276 N N . ALA A 1 1051 ? -31.223 4.691 45.427 1.00 61.09 1051 ALA A N 1
ATOM 8277 C CA . ALA A 1 1051 ? -32.095 5.214 46.489 1.00 61.09 1051 ALA A CA 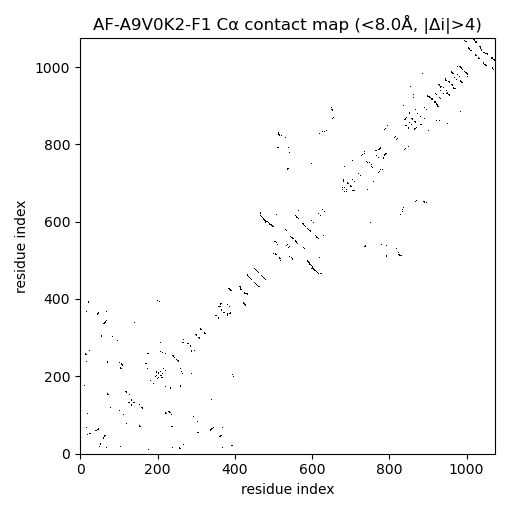1
ATOM 8278 C C . ALA A 1 1051 ? -33.200 4.196 46.877 1.00 61.09 1051 ALA A C 1
ATOM 8280 O O . ALA A 1 1051 ? -33.475 3.284 46.095 1.00 61.09 1051 ALA A O 1
ATOM 8281 N N . PRO A 1 1052 ? -33.847 4.307 48.062 1.00 54.28 1052 PRO A N 1
ATOM 8282 C CA . PRO A 1 1052 ? -34.800 3.300 48.528 1.00 54.28 1052 PRO A CA 1
ATOM 8283 C C . PRO A 1 1052 ? -36.006 3.149 47.590 1.00 54.28 1052 PRO A C 1
ATOM 8285 O O . PRO A 1 1052 ? -36.643 4.123 47.187 1.00 54.28 1052 PRO A O 1
ATOM 8288 N N . PHE A 1 1053 ? -36.302 1.889 47.281 1.00 62.72 1053 PHE A N 1
ATOM 8289 C CA . PHE A 1 1053 ? -37.417 1.429 46.464 1.00 62.72 1053 PHE A CA 1
ATOM 8290 C C . PHE A 1 1053 ? -38.767 1.705 47.144 1.00 62.72 1053 PHE A C 1
ATOM 8292 O O . PHE A 1 1053 ? -38.866 1.729 48.374 1.00 62.72 1053 PHE A O 1
ATOM 8299 N N . THR A 1 1054 ? -39.828 1.903 46.362 1.00 54.72 1054 THR A N 1
ATOM 8300 C CA . THR A 1 1054 ? -41.183 2.051 46.910 1.00 54.72 1054 THR A CA 1
ATOM 8301 C C . THR A 1 1054 ? -41.692 0.708 47.442 1.00 54.72 1054 THR A C 1
ATOM 8303 O O . THR A 1 1054 ? -41.877 -0.241 46.690 1.00 54.72 1054 THR A O 1
ATOM 8306 N N . GLY A 1 1055 ? -41.953 0.627 48.752 1.00 55.03 1055 GLY A N 1
ATOM 8307 C CA . GLY A 1 1055 ? -42.815 -0.406 49.346 1.00 55.03 1055 GLY A CA 1
ATOM 8308 C C . GLY A 1 1055 ? -42.180 -1.696 49.895 1.00 55.03 1055 GLY A C 1
ATOM 8309 O O . GLY A 1 1055 ? -42.897 -2.414 50.583 1.00 55.03 1055 GLY A O 1
ATOM 8310 N N . GLU A 1 1056 ? -40.886 -1.991 49.708 1.00 55.62 1056 GLU A N 1
ATOM 8311 C CA . GLU A 1 1056 ? -40.227 -3.197 50.275 1.00 55.62 1056 GLU A CA 1
ATOM 8312 C C . GLU A 1 1056 ? -38.775 -2.948 50.756 1.00 55.62 1056 GLU A C 1
ATOM 8314 O O . GLU A 1 1056 ? -38.215 -1.877 50.528 1.00 55.62 1056 GLU A O 1
ATOM 8319 N N . ARG A 1 1057 ? -38.199 -3.918 51.504 1.00 52.16 1057 ARG A N 1
ATOM 8320 C CA . ARG A 1 1057 ? -36.884 -3.869 52.199 1.00 52.16 1057 ARG A CA 1
ATOM 8321 C C . ARG A 1 1057 ? -35.789 -3.183 51.370 1.00 52.16 1057 ARG A C 1
ATOM 8323 O O . ARG A 1 1057 ? -35.675 -3.429 50.177 1.00 52.16 1057 ARG A O 1
ATOM 8330 N N . ALA A 1 1058 ? -34.922 -2.417 52.042 1.00 55.31 1058 ALA A N 1
ATOM 8331 C CA . ALA A 1 1058 ? -33.714 -1.844 51.449 1.00 55.31 1058 ALA A CA 1
ATOM 8332 C C . ALA A 1 1058 ? -32.913 -2.924 50.698 1.00 55.31 1058 ALA A C 1
ATOM 8334 O O . ALA A 1 1058 ? -32.377 -3.846 51.315 1.00 55.31 1058 ALA A O 1
ATOM 8335 N N . ILE A 1 1059 ? -32.882 -2.825 49.370 1.00 64.88 1059 ILE A N 1
ATOM 8336 C CA . ILE A 1 1059 ? -32.066 -3.680 48.511 1.00 64.88 1059 ILE A CA 1
ATOM 8337 C C . ILE A 1 1059 ? -30.658 -3.102 48.510 1.00 64.88 1059 ILE A C 1
ATOM 8339 O O . ILE A 1 1059 ? -30.476 -1.901 48.313 1.00 64.88 1059 ILE A O 1
ATOM 8343 N N . ASP A 1 1060 ? -29.675 -3.962 48.756 1.00 68.25 1060 ASP A N 1
ATOM 8344 C CA . ASP A 1 1060 ? -28.266 -3.612 48.634 1.00 68.25 1060 ASP A CA 1
ATOM 8345 C C . ASP A 1 1060 ? -27.995 -3.149 47.187 1.00 68.25 1060 ASP A C 1
ATOM 8347 O O . ASP A 1 1060 ? -28.196 -3.940 46.260 1.00 68.25 1060 ASP A O 1
ATOM 8351 N N . PRO A 1 1061 ? -27.553 -1.896 46.955 1.00 67.75 1061 PRO A N 1
ATOM 8352 C CA . PRO A 1 1061 ? -27.260 -1.394 45.614 1.00 67.75 1061 PRO A CA 1
ATOM 8353 C C . PRO A 1 1061 ? -26.260 -2.262 44.841 1.00 67.75 1061 PRO A C 1
ATOM 8355 O O . PRO A 1 1061 ? -26.294 -2.284 43.616 1.00 67.75 1061 PRO A O 1
ATOM 8358 N N . THR A 1 1062 ? -25.413 -3.031 45.534 1.00 70.19 1062 THR A N 1
ATOM 8359 C CA . THR A 1 1062 ? -24.462 -3.963 44.909 1.00 70.19 1062 THR A CA 1
ATOM 8360 C C . THR A 1 1062 ? -25.120 -5.203 44.289 1.00 70.19 1062 THR A C 1
ATOM 8362 O O . THR A 1 1062 ? -24.436 -5.959 43.593 1.00 70.19 1062 THR A O 1
ATOM 8365 N N . MET A 1 1063 ? -26.419 -5.419 44.524 1.00 77.56 1063 MET A N 1
ATOM 8366 C CA . MET A 1 1063 ? -27.236 -6.472 43.905 1.00 77.56 1063 MET A CA 1
ATOM 8367 C C . MET A 1 1063 ? -27.882 -6.027 42.587 1.00 77.56 1063 MET A C 1
ATOM 8369 O O . MET A 1 1063 ? -28.455 -6.858 41.879 1.00 77.56 1063 MET A O 1
ATOM 8373 N N . ILE A 1 1064 ? -27.817 -4.732 42.270 1.00 85.00 1064 ILE A N 1
ATOM 8374 C CA . ILE A 1 1064 ? -28.376 -4.151 41.052 1.00 85.00 1064 ILE A CA 1
ATOM 8375 C C . ILE A 1 1064 ? -27.284 -4.129 39.986 1.00 85.00 1064 ILE A C 1
ATOM 8377 O O . ILE A 1 1064 ? -26.207 -3.583 40.203 1.00 85.00 1064 ILE A O 1
ATOM 8381 N N . ASP A 1 1065 ? -27.581 -4.709 38.830 1.00 86.50 1065 ASP A N 1
ATOM 8382 C CA . ASP A 1 1065 ? -26.706 -4.713 37.658 1.00 86.50 1065 ASP A CA 1
ATOM 8383 C C . ASP A 1 1065 ? -27.116 -3.613 36.665 1.00 86.50 1065 ASP A C 1
ATOM 8385 O O . ASP A 1 1065 ? -26.283 -2.852 36.175 1.00 86.50 1065 ASP A O 1
ATOM 8389 N N . PHE A 1 1066 ? -28.424 -3.455 36.427 1.00 92.56 1066 PHE A N 1
ATOM 8390 C CA . PHE A 1 1066 ? -28.966 -2.374 35.601 1.00 92.56 1066 PHE A CA 1
ATOM 8391 C C . PHE A 1 1066 ? -30.399 -1.996 35.977 1.00 92.56 1066 PHE A C 1
ATOM 8393 O O . PHE A 1 1066 ? -31.145 -2.766 36.583 1.00 92.56 1066 PHE A O 1
ATOM 8400 N N . TYR A 1 1067 ? -30.807 -0.806 35.552 1.00 93.75 1067 TYR A N 1
ATOM 8401 C CA . TYR A 1 1067 ? -32.186 -0.337 35.571 1.00 93.75 1067 TYR A CA 1
ATOM 8402 C C . TYR A 1 1067 ? -32.751 -0.399 34.152 1.00 93.75 1067 TYR A C 1
ATOM 8404 O O . TYR A 1 1067 ? -32.062 -0.057 33.191 1.00 93.75 1067 TYR A O 1
ATOM 8412 N N . GLN A 1 1068 ? -34.006 -0.813 34.003 1.00 94.81 1068 GLN A N 1
ATOM 8413 C CA . GLN A 1 1068 ? -34.720 -0.768 32.730 1.00 94.81 1068 GLN A CA 1
ATOM 8414 C C . GLN A 1 1068 ? -35.963 0.094 32.870 1.00 94.81 1068 GLN A C 1
ATOM 8416 O O . GLN A 1 1068 ? -36.800 -0.146 33.741 1.00 94.81 1068 GLN A O 1
ATOM 8421 N N . LEU A 1 1069 ? -36.097 1.054 31.965 1.00 93.69 1069 LEU A N 1
ATOM 8422 C CA . LEU A 1 1069 ? -37.310 1.822 31.766 1.00 93.69 1069 LEU A CA 1
ATOM 8423 C C . LEU A 1 1069 ? -38.045 1.286 30.534 1.00 93.69 1069 LEU A C 1
ATOM 8425 O O . LEU A 1 1069 ? -37.428 1.049 29.496 1.00 93.69 1069 LEU A O 1
ATOM 8429 N N . THR A 1 1070 ? -39.351 1.061 30.650 1.00 92.75 1070 THR A N 1
ATOM 8430 C CA . THR A 1 1070 ? -40.198 0.477 29.601 1.00 92.75 1070 THR A CA 1
ATOM 8431 C C . THR A 1 1070 ? -41.477 1.288 29.441 1.00 92.75 1070 THR A C 1
ATOM 8433 O O . THR A 1 1070 ? -42.246 1.424 30.389 1.00 92.75 1070 THR A O 1
ATOM 8436 N N . VAL A 1 1071 ? -41.732 1.788 28.233 1.00 89.88 1071 VAL A N 1
ATOM 8437 C CA . VAL A 1 1071 ? -42.989 2.449 27.871 1.00 89.88 1071 VAL A CA 1
ATOM 8438 C C . VAL A 1 1071 ? -43.978 1.400 27.382 1.00 89.88 1071 VAL A C 1
ATOM 8440 O O . VAL A 1 1071 ? -43.769 0.744 26.358 1.00 89.88 1071 VAL A O 1
ATOM 8443 N N . SER A 1 1072 ? -45.068 1.254 28.124 1.00 84.50 1072 SER A N 1
ATOM 8444 C CA . SER A 1 1072 ? -46.156 0.318 27.842 1.00 84.50 1072 SER A CA 1
ATOM 8445 C C . SER A 1 1072 ? -47.387 1.090 27.352 1.00 84.50 1072 SER A C 1
ATOM 8447 O O . SER A 1 1072 ? -47.542 2.257 27.717 1.00 84.50 1072 SER A O 1
ATOM 8449 N N . PRO A 1 1073 ? -48.268 0.487 26.534 1.00 73.88 1073 PRO A N 1
ATOM 8450 C CA . PRO A 1 1073 ? -49.602 1.042 26.305 1.00 73.88 1073 PRO A CA 1
ATOM 8451 C C . PRO A 1 1073 ? -50.338 1.197 27.641 1.00 73.88 1073 PRO A C 1
ATOM 8453 O O . PRO A 1 1073 ? -50.078 0.416 28.561 1.00 73.88 1073 PRO A O 1
ATOM 8456 N N . ALA A 1 1074 ? -51.234 2.179 27.746 1.00 64.88 1074 ALA A N 1
ATOM 8457 C CA . ALA A 1 1074 ? -52.074 2.322 28.928 1.00 64.88 1074 ALA A CA 1
ATOM 8458 C C . ALA A 1 1074 ? -52.825 1.020 29.263 1.00 64.88 1074 ALA A C 1
ATOM 8460 O O . ALA A 1 1074 ? -53.309 0.366 28.333 1.00 64.88 1074 ALA A O 1
ATOM 8461 N N . PRO A 1 1075 ? -52.849 0.610 30.547 1.00 57.59 1075 PRO A N 1
ATOM 8462 C CA . PRO A 1 1075 ? -53.547 -0.596 30.979 1.00 57.59 1075 PRO A CA 1
ATOM 8463 C C . PRO A 1 1075 ? -55.061 -0.521 30.769 1.00 57.59 1075 PRO A C 1
ATOM 8465 O O . PRO A 1 1075 ? -55.632 0.592 30.865 1.00 57.59 1075 PRO A O 1
#

Organism: Monosiga brevicollis (NCBI:txid81824)

Nearest PDB structures (foldseek):
  5wzn-assembly1_A  TM=5.969E-01  e=2.816E-11  Bifidobacterium bifidum
  5wzq-assembly1_A  TM=6.092E-01  e=1.540E-10  Bifidobacterium bifidum
  5wzp-assembly1_A  TM=6.096E-01  e=4.483E-10  Bifidobacterium bifidum
  5wzr-assembly1_A  TM=5.993E-01  e=8.427E-10  Bifidobacterium bifidum
  5wzn-assembly2_B  TM=5.905E-01  e=1.584E-09  Bifidobacterium bifidum

Radius of gyration: 40.87 Å; Cα contacts (8 Å, |Δi|>4): 2154; chains: 1; bounding box: 96×72×117 Å

Sequence (1075 aa):
MATTSTRASAAQGLGSINLWGFSPAQPVTAWLNSEQPSEDTSDTNILLLGAAQRRRHPNQRLKIYVIESAMELYARQLLFLKILTKPLEDLGLQDRAEHFLEIYGNTFVRASTHALLKELAADLLQAVTDRDALTQQLPFVHLDKLKYREIDALESIFKLWRGAPAETESMQLSWDFRLRSYYQQRYDNRDNLADWDYSMRLRDTASIIRSAQFLRWRRSGLAFEHRDADYEASNYTLASGQIVRTKEGREGRRSYFGDIVTSPYISYGLVTDKEDFYKRRNDIHVKSASDISLFNVMDMCAEMATGQRVQGEVDLDSPAPLKTVALEPELHDDVAGVEVFFLPLAATDDIKSKARFADLFDLIYVGNSSAQFVDAGLKHCLKAEGQLVIENVRHMVLLSAEQRQLYVDKTCLAGDIQQTADAFIINNTFGALVLSKLAINYVPRNASACAPTVTVVATVQASASNINGLMVDWQLNASVPSCFTGELSSLLWLSDLTMNMTEVQETFMPFLPGVIMTAANFQNVSSFPYSKTQDYPGRGCFADLFSWRLRGTGTHTPRFSLWALPDADNWFRVHPVALSVMANALDDWYYHRALAVALTAGSFYRAPVLRSVVGPHTIGDLALAWRATSNITNLPTARQKYGATFDALKKMVLMKVDAQELSRPFDQYPAVMKGGDLTSFSALNSSREPVYESYGPNSGIVSEPNSQRVQARVYAMLELFKNEIGVDYMFEDQIGARPWLRDFNPLSNQMQPGYLSAWLKHTQNISSSLFPLMTEQGFDKLLASEASFCGSAVSQQWLLQLLDLTSSYLQLSDPHEIFGTQNWYTYPFTAMAWRDVVVNRQHNLAGQTFDNNLQSMSFNLAHGYFLSYQITHIMNDQTLCQLYRSAAVIQDRVIAKYAETLATSFEVLDYLPNGLAGLTRTNYSSSAVVYRVATNVTTYSVAGFALPVYGFLVEQPESGAQTMTTTQYLGRPLNVTADAPYHILHIEPISSKILRIYHLLGCATPLTLDWAIPEDGHLNASAYNKDGQVVGVPNVDVNSTAGTVTLQLAAPFTGERAIDPTMIDFYQLTVSPAP

Foldseek 3Di:
DPPVVLVQLLCLFQFDFALAFLAAADAPCVPFPPPDDDPDQDEAEEEEEDDHDHFDDPDHFYEYEYAYQDLLNVLLVQLLVLLLAPACVVPPLLNSLLLNVCLRFAQFDAPVSLVVQLVSLVQVLCLLVDVVSVCVRPVQEAAPQEDPVSSVVSNVLSVCSNPNPPPADRQQVQLVVSLCSNCPVCSVVVLVVLLCLCVVAPCVLAVLADSVLSSVCLNHRGRADPDVGDGDHGNLSQWDWDFDQDPVGTDIHIGRRRHSRQGNLNHQQRDDPDPQQQDDDPNHGPHHSNNRSSQRSSQSSLCSQQVDGQDDQAQPVDPHRRPDDPSPRPRPPDVPSHHYYYHYNPCLVVCLPPPVQACAHLEYEHGPSRLVSDDQSNNRNHHLFHKYKYWQNSRVSSDDPVRSLVSVLSNQNHADWDDDSTITIHTSDHDWAWNDKDKDKDDDVVDDPQDKIKIKIKIWTDPPAPFFFTKIKIKIKIWGAQPDPDWDFKDWPPWFAWDDLVFWAWKWAQFVPIKIFGSVLLPDPPQADFKLKDKPQALRRFFQKIKTFTHDDPDFTKMKIKGFFADPVDLLADFIWIWTWGADPVSIIIITIMTTWTDDHGDMDIDTIMMMTITRGDLLSVLRVCLVRSCVVVFQFLCRLQPPVVLVVLLDAAADDDPVNVVDDPVNADPLDPDDDPLLFFFADPVSHFDKDDAFPDIDTHTQLLRPSNVVRVVSRLVCCPPPVNDQEEEDEPLRHPGQDQGPRPSQPRTGRSRNSSSLVVLQVCSVPGHAYEYDAHHDSCLNRHQEHAATSCLFQLPPPPPPDDDPRDPSQRVCSNRNDPRMGGDLSVLSNNLRRYAYHYDVVPQVCAQQDLQNLLSCLQSLHQHYHYPVCCVPDPSSVLSVLVSSCCSNPPSSVQSNWGFPDKDQPDADPSRHRQWMWTHTPQKIKIWGQDPDAAFDDDPQFTAGHGKMWMAGPVFRKIWIWGQTDNVHGWDADPVFRTWTKIWTRPDLFKIKIFRSGGDWTKDKDQRAAPPQWDKFKFFAFPVRDTPAGWDWDDDNVSSIIITTQQDDGPDDDRDDSVRGGMMMIGIDGHD

Secondary structure (DSSP, 8-state):
--SSHHHHHHHHHH-SS--S-SS---BGGGGS--SS--S--PPEEEEEES--B----TT--EEEEEE-S-HHHHHHHHHHHHHHHS-TTTS-HHHHHHHHHHHHH-SEE-HHHHHHHHHHHHHHHHHHH-HHHHHHH-TTEE-TTS-HHHHHHHHHHHHHHH---TTSPPHHHHHHHHHHHHHGGGGGGHHHHHHHHIIIIITTT-TTS-HHHHHHHHHHS-----TT----EE-GGGEEEEEEEETTEEEEEEEE-S-SSS-THHHHHS--S-GGGG-EETTEESS-HHHHHHHHHHHHHHHHHHS----S-B-TTSSS-BSS-----------TTEEEEEPPTTHHHHHHH-GGGTT-EEEEEE-GGGGGG-SGGGGGGEEEEEEEEEE--TT-TT--HHHHHHHHHHHHTTSEEEE-SSEEEEESS--PPEEEEEEEEE--TT--TT--EEEEEEEEE---SSS-SEEEEEEEEEE--TT--S-EEEEE-S--EEE-TTTEEEEEE-BTT-EEEEGGGGS-GGGS-S-EEEEESBTTB-SSEEEEEEP-SSS---EEEEEEPPBTTBTT----EEEEEEE-TTS-EEEEEEEEEEE-TT-EEEPPPEEEEEES--HHHHHHHHHHHTTGGGSPPHHHHHTTHHHHHTTS-EEE--TTTTT--GGGS--TT-SS-GGGTB-B-TTSPBPEEEETTEEEE-B-TT-HHHHHHHHHHHHHIIIII--SSEEETTTTTSPP----STTS-TTTTHHHHHHHHHHHHHHHHT--EEEEB--GGGGGTEEEEE--SSTTTTTSS-SS----------HHHHH-TTSEEE--HHHHHTTTTSEEE--GGGGGGSSSSHHHHHHHHHHTPPPEEEHHHHHH-HHHHHHHHHHHHHIIIIIHHHTTS-EEEEEEEEE-TTSSEEEEEEEESS-EEEEE---SSPPEEETTEEE-TT-EEEEETTTTEEEEEESEETTEEPP--SS--SEEEEEEEEETTEEEEEEEE-SSEEEEE--PPPTTEEEEEEEE-TTS-EEE---EEEETTTTEEEEEESSPPSSS----GGG--EEEEEEEE--